Protein AF-0000000072898264 (afdb_homodimer)

Secondary structure (DSSP, 8-state):
-HHHHHHHHHHHTSSSHHHHHHHHHHHHHH---TT-HHHHHHHHHHHHHHHHHHHHHHHHTHHHHHHHHHHTT-HHHHHHHHHHHHHHHHHHHHHHHHHHHHHHHHHHHHHHHHHHHHHHHHTSTTHHHIIIII-TTSS-HHHIIIIIHHHHHHHHHHHHHHHHHHHHHHHHHHHHHHHHHTTHHHHHHHHHHHHHHHHHHHHHHHHHHHHHHHHHHHHHHHHHHHHHHHTHHHHHHHT-HHHHHHHHHHHHHHHHHHHHHHHHHHHHHHHHHHHHHHHHHHHHHHHHHHHHHHTTTTTS-HHHHHHHHHHHHHHHHHHHHHHHHHHHHHHHHHHHHHHHHHHHHHHHHHHHHHHHHHS--TTS-EE-----SS----HHHHSS--EEEEEEEEE-TT--SEEEEEEEEEE-TT--EEEEE-TTSSHHHHHHHHHTSS--SEEEEEESS-BSSSSEEEE-SS----SS-HHHHHHTTSPP-GGG--HHHHHHHHHHHHHTT-HHHHHHHTSSSSPPSS-HHHHS-HHHHHHHHHHHHHHH--SEEEEESTTTTS-HHHHHHHHHHHHHTT-EEEEE---GGGGGG-SEEEEE-SSS-EEEEE---TTGGGT-/-HHHHHHHHHHHTSS-HHHHHHHHHHHHHH---TT-HHHHHHHHHHHHHHHHHHHHHHHHTHHHHHHHHHHTT-HHHHHHHHHHHHHHHHHHHHHHHHHHHHHHHHHHHHHHHHHHHHHHHHTSTTHHHIIIII--SSS-HHHIIIIIHHHHHHHHHHHHHHHHHHHHHHHHHHHHHHHHHTTHHHHHHHHHHHHHHHHHHHHHHHHHHHHHHHHHHHHHHHHHHHHHHHTHHHHHHHT-HHHHHHHHHHHHHHHHHHHHHHHHHHHHHHHHHHHHHHHHHHHHHHHHHHHHHHTTTTTS-HHHHHHHHHHHHHHHHHHHHHHHHHHHHHHHHHHHHHHHHHHHHHHHHHHHHHHHHHS--TTS-EE-----SS----TTTSSS--EEEEEEEEE-TT--SEEEEEEEEEE-TT--EEEEE-TTSSHHHHHHHHHTSS--SEEEEEESS-BSSSSEEEE-SS----SS-HHHHHHTTSPP-GGG--HHHHHHHHHHHHHTT-HHHHHHHTSSSSPPSS-HHHHS-HHHHHHHHHHHHHHH--SEEEEESTTTTS-HHHHHHHHHHHHHTT-EEEEE---GGGGGG-SEEEEE-SSS-EEEEE---TTGGGT-

Sequence (1224 aa):
MTTKEDDEDGKDHGFNVNFFRRFWRLQHLLFPGVFSLPLGLFSLLLLVALLDEFIIYGVGLIPSGFYQVLGEKDLPGFINQTLRSVGIILAVAVNKAIKTYISQVLNLTWRQLLTRAVHRLYFTDINYYQLNVLDKFVDNPDQRITADINILCLVFSSVAIKVVVSPFTIAYYSYKAYVGTGWVGPTSCFLFFIVGTFVNKLLMSPIVAWVVRNERREGDFRYKHMQIRSNAESLAFLTGARLEESKTNNKLDLLLTTQHSLYGRQFFLNLAVNMFDYLGSIISYLALAVPIFSGRYDGLSSAELSALISQNAFVCIYLISTFSTLVDLSSSVTQLAGVTHRVSELIERLQQLYDRSDAETPGDLKVVSVCKKNSVGTMDDMKQEGYLMEGVAFKAPGRSEDLVKELYLHLRPGESLLITGSSSAGKTSLLRLLRGLWKLNRGTLTAHCTPGPCGVLFLPQKPYLTDGTLREQITFPLSVDLDLIPNDETEELLSYLHKMKLDGLMTRIGGLDRPAEWNWYDVLSPGEMQRLSFIRLLYHKPAMAFLDEATSALDMEMEQLLYSAAVDKGITLISVGHRESLRAFHKNLLHLKGDGSWTLEPMRPHSQELSSMTTKEDDEDGKDHGFNVNFFRRFWRLQHLLFPGVFSLPLGLFSLLLLVALLDEFIIYGVGLIPSGFYQVLGEKDLPGFINQTLRSVGIILAVAVNKAIKTYISQVLNLTWRQLLTRAVHRLYFTDINYYQLNVLDKFVDNPDQRITADINILCLVFSSVAIKVVVSPFTIAYYSYKAYVGTGWVGPTSCFLFFIVGTFVNKLLMSPIVAWVVRNERREGDFRYKHMQIRSNAESLAFLTGARLEESKTNNKLDLLLTTQHSLYGRQFFLNLAVNMFDYLGSIISYLALAVPIFSGRYDGLSSAELSALISQNAFVCIYLISTFSTLVDLSSSVTQLAGVTHRVSELIERLQQLYDRSDAETPGDLKVVSVCKKNSVGTMDDMKQEGYLMEGVAFKAPGRSEDLVKELYLHLRPGESLLITGSSSAGKTSLLRLLRGLWKLNRGTLTAHCTPGPCGVLFLPQKPYLTDGTLREQITFPLSVDLDLIPNDETEELLSYLHKMKLDGLMTRIGGLDRPAEWNWYDVLSPGEMQRLSFIRLLYHKPAMAFLDEATSALDMEMEQLLYSAAVDKGITLISVGHRESLRAFHKNLLHLKGDGSWTLEPMRPHSQELSS

pLDDT: mean 84.06, std 13.22, range [24.38, 96.56]

Foldseek 3Di:
DVVVVLVVVDVVLFPDPVLVVLVVVLVCLLDVDPPDPLVVLVVVLLVLVLVLLVLVLVLLLLVLQCLQCVVVVPPVSNVVSVVVNVVSVVVNVVSVVVSVVSLVVSLVSSLVRLLVVLVVLCPPDCNVVCPPPQDPPAPPVVCLSPPLSSLLSNLCSVLVSLVVCLVVLLVVLLVVLCVQLNPLQNVLLVVLLVVLLVQLVVLVVVLVSLVVVLVVLVVVLVVLVVVCVVCVVVCVVVVCVVVSVVVSVVSVVVNVVSVVVSVVSVVVSVVSLVVSLVVQLCVQVVSNVVCVVVCVCVPDDPSNVVSSSSSSSSSSNVSNVSSSVVSVSVVSVSSSSNSSVSNSVSVVSSVVVVVVVVPPDPFFAAADAEDDPPDPPPCPPLQFFAKFWAQWWDDDNPDPDTLAGGDGDTDHQPAAEEEEEDPQSCLVVVVCRLLGVGGTDDTHMYGSFHDDLAAEAEAAPQGDADFFFLLCRLQPPDDDDPVPDDPVLVVVLVVLCVLLVVVVVCVVQVHRHGGRPDDPVVPDDLQRRLSSSLSSNLSSLHSEYEYECSCVVDDLVSVVSSLVSNVVSRYHYYYYDDDPSCLQNGQKYWYRHRNNDIDIDGRDDPPPPVPD/DVVVVLVVVDVVLFPDPVLVVLVVVLVCLLDVDPPDPLVVLVVVLLVLLLVLLVLVLVLLLLVLQCLQCVVVVPPVSNVVSVVVNVVSVVVNVVSVVVSVVSLVVSLVSSLVRLLVVLVVLCPPDCNVVCVPPQDPPAPPVVCLSPPLSSLLSNLCSVLVSLVVCLVVLLVVLLVVLCVQLNPLQNVLLVVLLVVLLVVLVVLVVVLVSLVVVLVVLVVVLVVLVVVCVVCVVVCVVVVCVVVSVVVSVVSVVVNVVSVVVSVVSVVVSVVSLVVSLVVQLCSQVVSNVVCVVVCVCVPDDPSNVVSSSSSSSSSSNVSNVSSSVVSVSVVSVSSSSNSSVSSSVSVVSSVVVVVVVVPPDPFFAAADAEDDPPPPPDCPPLQFFAKFWAQWWDDDNPDPDTLAGGDGDTDHQPAAEEEEEDPQSCLVVVVCRVLGVGGTDDTHMYGSFHDDLAAEDEAAPQGDADFFFLLCRLQPPDDDDPVPDDPVLVVVLVVLCVLLVVVVVCVVQVHRHGGRPDDPVVPDDLQRRLSSVLSSCLSSLHSEYEEECSCVVDDLVSVCSSLVSNVVSRYHYYYYDDDPSCLQNGQKYWYRHRNNDIDIDGRDDPPPPVVD

Radius of gyration: 37.43 Å; Cα contacts (8 Å, |Δi|>4): 1697; chains: 2; bounding box: 79×127×82 Å

InterPro domains:
  IPR003439 ABC transporter-like, ATP-binding domain [PF00005] (405-552)
  IPR003439 ABC transporter-like, ATP-binding domain [PS50893] (387-612)
  IPR003593 AAA+ ATPase domain [SM00382] (413-595)
  IPR011527 ABC transporter type 1, transmembrane domain [PF06472] (28-293)
  IPR011527 ABC transporter type 1, transmembrane domain [PS50929] (39-331)
  IPR017871 ABC transporter-like, conserved site [PS00211] (524-538)
  IPR027417 P-loop containing nucleoside triphosphate hydrolase [G3DSA:3.40.50.300] (366-597)
  IPR027417 P-loop containing nucleoside triphosphate hydrolase [SSF52540] (389-594)
  IPR036640 ABC transporter type 1, transmembrane domain superfamily [G3DSA:1.20.1560.10] (19-349)
  IPR036640 ABC transporter type 1, transmembrane domain superfamily [SSF90123] (26-329)
  IPR050835 ATP-binding cassette sub-family D [PTHR11384] (8-603)

Structure (mmCIF, N/CA/C/O backbone):
data_AF-0000000072898264-model_v1
#
loop_
_entity.id
_entity.type
_entity.pdbx_description
1 polymer 'ABC protein, subfamily ABCD'
#
loop_
_atom_site.group_PDB
_atom_site.id
_atom_site.type_symbol
_atom_site.label_atom_id
_atom_site.label_alt_id
_atom_site.label_comp_id
_atom_site.label_asym_id
_atom_site.label_entity_id
_atom_site.label_seq_id
_atom_site.pdbx_PDB_ins_code
_atom_site.Cartn_x
_atom_site.Cartn_y
_atom_site.Cartn_z
_atom_site.occupancy
_atom_site.B_iso_or_equiv
_atom_site.auth_seq_id
_atom_site.auth_comp_id
_atom_site.auth_asym_id
_atom_site.auth_atom_id
_atom_site.pdbx_PDB_model_num
ATOM 1 N N . MET A 1 1 ? 23.188 -4.449 19.625 1 24.67 1 MET A N 1
ATOM 2 C CA . MET A 1 1 ? 21.938 -4.195 20.312 1 24.67 1 MET A CA 1
ATOM 3 C C . MET A 1 1 ? 20.75 -4.285 19.359 1 24.67 1 MET A C 1
ATOM 5 O O . MET A 1 1 ? 19.594 -4.262 19.781 1 24.67 1 MET A O 1
ATOM 9 N N . THR A 1 2 ? 21.016 -3.969 18.047 1 34.78 2 THR A N 1
ATOM 10 C CA . THR A 1 2 ? 20.094 -4.051 16.938 1 34.78 2 THR A CA 1
ATOM 11 C C . THR A 1 2 ? 19.594 -5.484 16.75 1 34.78 2 THR A C 1
ATOM 13 O O . THR A 1 2 ? 18.516 -5.711 16.203 1 34.78 2 THR A O 1
ATOM 16 N N . THR A 1 3 ? 20.391 -6.359 17.188 1 37.69 3 THR A N 1
ATOM 17 C CA . THR A 1 3 ? 20.078 -7.758 16.938 1 37.69 3 THR A CA 1
ATOM 18 C C . THR A 1 3 ? 18.984 -8.25 17.891 1 37.69 3 THR A C 1
ATOM 20 O O . THR A 1 3 ? 18.219 -9.156 17.547 1 37.69 3 THR A O 1
ATOM 23 N N . LYS A 1 4 ? 19 -7.832 19.172 1 41.56 4 LYS A N 1
ATOM 24 C CA . LYS A 1 4 ? 18.047 -8.32 20.156 1 41.56 4 LYS A CA 1
ATOM 25 C C . LYS A 1 4 ? 16.656 -7.773 19.891 1 41.56 4 LYS A C 1
ATOM 27 O O . LYS A 1 4 ? 15.656 -8.453 20.141 1 41.56 4 LYS A O 1
ATOM 32 N N . GLU A 1 5 ? 16.562 -6.531 19.578 1 40.75 5 GLU A N 1
ATOM 33 C CA . GLU A 1 5 ? 15.266 -5.941 19.266 1 40.75 5 GLU A CA 1
ATOM 34 C C . GLU A 1 5 ? 14.625 -6.621 18.062 1 40.75 5 GLU A C 1
ATOM 36 O O . GLU A 1 5 ? 13.398 -6.762 18 1 40.75 5 GLU A O 1
ATOM 41 N N . ASP A 1 6 ? 15.414 -6.996 17.109 1 43.44 6 ASP A N 1
ATOM 42 C CA . ASP A 1 6 ? 15 -7.711 15.914 1 43.44 6 ASP A CA 1
ATOM 43 C C . ASP A 1 6 ? 14.438 -9.086 16.266 1 43.44 6 ASP A C 1
ATOM 45 O O . ASP A 1 6 ? 13.453 -9.531 15.672 1 43.44 6 ASP A O 1
ATOM 49 N N . ASP A 1 7 ? 15.133 -9.727 17.094 1 44.94 7 ASP A N 1
ATOM 50 C CA . ASP A 1 7 ? 14.742 -11.062 17.531 1 44.94 7 ASP A CA 1
ATOM 51 C C . ASP A 1 7 ? 13.453 -11.023 18.344 1 44.94 7 ASP A C 1
ATOM 53 O O . ASP A 1 7 ? 12.617 -11.93 18.234 1 44.94 7 ASP A O 1
ATOM 57 N N . GLU A 1 8 ? 13.273 -10.148 19.234 1 45.12 8 GLU A N 1
ATOM 58 C CA . GLU A 1 8 ? 12.086 -10.016 20.062 1 45.12 8 GLU A CA 1
ATOM 59 C C . GLU A 1 8 ? 10.859 -9.656 19.234 1 45.12 8 GLU A C 1
ATOM 61 O O . GLU A 1 8 ? 9.75 -10.133 19.516 1 45.12 8 GLU A O 1
ATOM 66 N N . ASP A 1 9 ? 10.961 -8.891 18.344 1 48.91 9 ASP A N 1
ATOM 67 C CA . ASP A 1 9 ? 9.852 -8.531 17.453 1 48.91 9 ASP A CA 1
ATOM 68 C C . ASP A 1 9 ? 9.398 -9.742 16.641 1 48.91 9 ASP A C 1
ATOM 70 O O . ASP A 1 9 ? 8.203 -9.914 16.391 1 48.91 9 ASP A O 1
ATOM 74 N N . GLY A 1 10 ? 10.305 -10.547 16.219 1 48.97 10 GLY A N 1
ATOM 75 C CA . GLY A 1 10 ? 9.969 -11.758 15.484 1 48.97 10 GLY A CA 1
ATOM 76 C C . GLY A 1 10 ? 9.211 -12.773 16.312 1 48.97 10 GLY A C 1
ATOM 77 O O . GLY A 1 10 ? 8.297 -13.43 15.82 1 48.97 10 GLY A O 1
ATOM 78 N N . LYS A 1 11 ? 9.656 -12.961 17.516 1 49.84 11 LYS A N 1
ATOM 79 C CA . LYS A 1 11 ? 9.031 -13.93 18.406 1 49.84 11 LYS A CA 1
ATOM 80 C C . LYS A 1 11 ? 7.629 -13.492 18.812 1 49.84 11 LYS A C 1
ATOM 82 O O . LYS A 1 11 ? 6.738 -14.32 18.984 1 49.84 11 LYS A O 1
ATOM 87 N N . ASP A 1 12 ? 7.258 -12.258 18.984 1 53.41 12 ASP A N 1
ATOM 88 C CA . ASP A 1 12 ? 5.969 -11.797 19.484 1 53.41 12 ASP A CA 1
ATOM 89 C C . ASP A 1 12 ? 4.902 -11.859 18.391 1 53.41 12 ASP A C 1
ATOM 91 O O . ASP A 1 12 ? 3.705 -11.906 18.672 1 53.41 12 ASP A O 1
ATOM 95 N N . HIS A 1 13 ? 5.32 -11.922 17.156 1 57.56 13 HIS A N 1
ATOM 96 C CA . HIS A 1 13 ? 4.328 -11.922 16.094 1 57.56 13 HIS A CA 1
ATOM 97 C C . HIS A 1 13 ? 4.348 -13.242 15.32 1 57.56 13 HIS A C 1
ATOM 99 O O . HIS A 1 13 ? 3.859 -13.312 14.188 1 57.56 13 HIS A O 1
ATOM 105 N N . GLY A 1 14 ? 4.887 -14.203 16.047 1 59.53 14 GLY A N 1
ATOM 106 C CA . GLY A 1 14 ? 4.965 -15.5 15.391 1 59.53 14 GLY A CA 1
ATOM 107 C C . GLY A 1 14 ? 3.828 -16.422 15.773 1 59.53 14 GLY A C 1
ATOM 108 O O . GLY A 1 14 ? 2.816 -15.992 16.328 1 59.53 14 GLY A O 1
ATOM 109 N N . PHE A 1 15 ? 3.832 -17.688 15.273 1 65 15 PHE A N 1
ATOM 110 C CA . PHE A 1 15 ? 2.896 -18.781 15.508 1 65 15 PHE A CA 1
ATOM 111 C C . PHE A 1 15 ? 2.996 -19.281 16.938 1 65 15 PHE A C 1
ATOM 113 O O . PHE A 1 15 ? 3.719 -20.234 17.219 1 65 15 PHE A O 1
ATOM 120 N N . ASN A 1 16 ? 2.471 -18.469 17.906 1 67.94 16 ASN A N 1
ATOM 121 C CA . ASN A 1 16 ? 2.51 -18.766 19.328 1 67.94 16 ASN A CA 1
ATOM 122 C C . ASN A 1 16 ? 1.11 -19 19.891 1 67.94 16 ASN A C 1
ATOM 124 O O . ASN A 1 16 ? 0.126 -18.969 19.156 1 67.94 16 ASN A O 1
ATOM 128 N N . VAL A 1 17 ? 1.045 -19.438 21.125 1 76.06 17 VAL A N 1
ATOM 129 C CA . VAL A 1 17 ? -0.198 -19.703 21.828 1 76.06 17 VAL A CA 1
ATOM 130 C C . VAL A 1 17 ? -1.09 -18.469 21.812 1 76.06 17 VAL A C 1
ATOM 132 O O . VAL A 1 17 ? -2.314 -18.578 21.719 1 76.06 17 VAL A O 1
ATOM 135 N N . ASN A 1 18 ? -0.497 -17.359 21.75 1 79.38 18 ASN A N 1
ATOM 136 C CA . ASN A 1 18 ? -1.261 -16.109 21.703 1 79.38 18 ASN A CA 1
ATOM 137 C C . ASN A 1 18 ? -1.971 -15.938 20.359 1 79.38 18 ASN A C 1
ATOM 139 O O . ASN A 1 18 ? -3.074 -15.391 20.312 1 79.38 18 ASN A O 1
ATOM 143 N N . PHE A 1 19 ? -1.391 -16.453 19.422 1 82.31 19 PHE A N 1
ATOM 144 C CA . PHE A 1 19 ? -2.023 -16.375 18.109 1 82.31 19 PHE A CA 1
ATOM 145 C C . PHE A 1 19 ? -3.316 -17.188 18.094 1 82.31 19 PHE A C 1
ATOM 147 O O . PHE A 1 19 ? -4.344 -16.719 17.609 1 82.31 19 PHE A O 1
ATOM 154 N N . PHE A 1 20 ? -3.24 -18.375 18.656 1 84.5 20 PHE A N 1
ATOM 155 C CA . PHE A 1 20 ? -4.41 -19.234 18.625 1 84.5 20 PHE A CA 1
ATOM 156 C C . PHE A 1 20 ? -5.547 -18.656 19.453 1 84.5 20 PHE A C 1
ATOM 158 O O . PHE A 1 20 ? -6.715 -18.766 19.078 1 84.5 20 PHE A O 1
ATOM 165 N N . ARG A 1 21 ? -5.207 -18.016 20.469 1 86.88 21 ARG A N 1
ATOM 166 C CA . ARG A 1 21 ? -6.234 -17.391 21.297 1 86.88 21 ARG A CA 1
ATOM 167 C C . ARG A 1 21 ? -6.898 -16.219 20.578 1 86.88 21 ARG A C 1
ATOM 169 O O . ARG A 1 21 ? -8.125 -16.125 20.547 1 86.88 21 ARG A O 1
ATOM 176 N N . ARG A 1 22 ? -6.098 -15.461 20.016 1 87.94 22 ARG A N 1
ATOM 177 C CA . ARG A 1 22 ? -6.605 -14.312 19.281 1 87.94 22 ARG A CA 1
ATOM 178 C C . ARG A 1 22 ? -7.398 -14.75 18.047 1 87.94 22 ARG A C 1
ATOM 180 O O . ARG A 1 22 ? -8.43 -14.156 17.734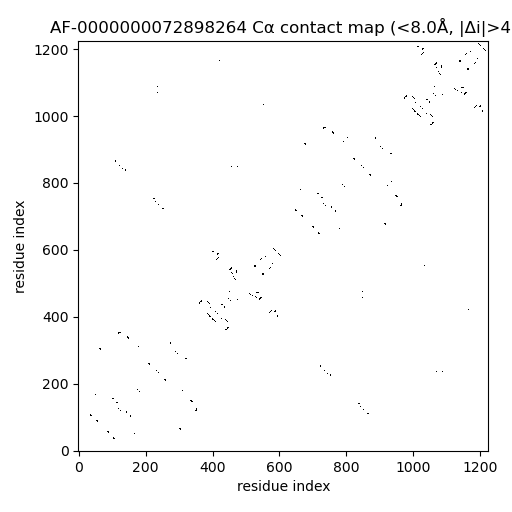 1 87.94 22 ARG A O 1
ATOM 187 N N . PHE A 1 23 ? -6.852 -15.758 17.469 1 89.44 23 PHE A N 1
ATOM 188 C CA . PHE A 1 23 ? -7.52 -16.281 16.281 1 89.44 23 PHE A CA 1
ATOM 189 C C . PHE A 1 23 ? -8.875 -16.875 16.641 1 89.44 23 PHE A C 1
ATOM 191 O O . PHE A 1 23 ? -9.852 -16.672 15.906 1 89.44 23 PHE A O 1
ATOM 198 N N . TRP A 1 24 ? -8.938 -17.484 17.734 1 88.62 24 TRP A N 1
ATOM 199 C CA . TRP A 1 24 ? -10.195 -18.078 18.188 1 88.62 24 TRP A CA 1
ATOM 200 C C . TRP A 1 24 ? -11.211 -17 18.531 1 88.62 24 TRP A C 1
ATOM 202 O O . TRP A 1 24 ? -12.406 -17.156 18.281 1 88.62 24 TRP A O 1
ATOM 212 N N . ARG A 1 25 ? -10.789 -15.945 19.031 1 87.94 25 ARG A N 1
ATOM 213 C CA . ARG A 1 25 ? -11.68 -14.844 19.375 1 87.94 25 ARG A CA 1
ATOM 214 C C . ARG A 1 25 ? -12.25 -14.188 18.109 1 87.94 25 ARG A C 1
ATOM 216 O O . ARG A 1 25 ? -13.406 -13.766 18.094 1 87.94 25 ARG A O 1
ATOM 223 N N . LEU A 1 26 ? -11.469 -14.164 17.156 1 91.69 26 LEU A N 1
ATOM 224 C CA . LEU A 1 26 ? -11.906 -13.547 15.906 1 91.69 26 LEU A CA 1
ATOM 225 C C . LEU A 1 26 ? -12.945 -14.414 15.203 1 91.69 26 LEU A C 1
ATOM 227 O O . LEU A 1 26 ? -13.742 -13.914 14.406 1 91.69 26 LEU A O 1
ATOM 231 N N . GLN A 1 27 ? -12.898 -15.766 15.469 1 90.5 27 GLN A N 1
ATOM 232 C CA . GLN A 1 27 ? -13.82 -16.688 14.812 1 90.5 27 GLN A CA 1
ATOM 233 C C . GLN A 1 27 ? -15.266 -16.391 15.195 1 90.5 27 GLN A C 1
ATOM 235 O O . GLN A 1 27 ? -16.188 -16.578 14.391 1 90.5 27 GLN A O 1
ATOM 240 N N . HIS A 1 28 ? -15.398 -15.781 16.344 1 89.44 28 HIS A N 1
ATOM 241 C CA . HIS A 1 28 ? -16.75 -15.445 16.797 1 89.44 28 HIS A CA 1
ATOM 242 C C . HIS A 1 28 ? -17.312 -14.281 16 1 89.44 28 HIS A C 1
ATOM 244 O O . HIS A 1 28 ? -18.531 -14.164 15.844 1 89.44 28 HIS A O 1
ATOM 250 N N . LEU A 1 29 ? -16.5 -13.484 15.492 1 90.69 29 LEU A N 1
ATOM 251 C CA . LEU A 1 29 ? -16.938 -12.352 14.688 1 90.69 29 LEU A CA 1
ATOM 252 C C . LEU A 1 29 ? -17.141 -12.758 13.234 1 90.69 29 LEU A C 1
ATOM 254 O O . LEU A 1 29 ? -18 -12.203 12.547 1 90.69 29 LEU A O 1
ATOM 258 N N . LEU A 1 30 ? -16.359 -13.75 12.82 1 92.31 30 LEU A N 1
ATOM 259 C CA . LEU A 1 30 ? -16.453 -14.203 11.438 1 92.31 30 LEU A CA 1
ATOM 260 C C . LEU A 1 30 ? -17.625 -15.156 11.242 1 92.31 30 LEU A C 1
ATOM 262 O O . LEU A 1 30 ? -18.234 -15.188 10.172 1 92.31 30 LEU A O 1
ATOM 266 N N . PHE A 1 31 ? -17.891 -15.93 12.328 1 92.88 31 PHE A N 1
ATOM 267 C CA . PHE A 1 31 ? -19.031 -16.844 12.328 1 92.88 31 PHE A CA 1
ATOM 268 C C . PHE A 1 31 ? -20.016 -16.5 13.438 1 92.88 31 PHE A C 1
ATOM 270 O O . PHE A 1 31 ? -19.984 -17.109 14.508 1 92.88 31 PHE A O 1
ATOM 277 N N . PRO A 1 32 ? -20.938 -15.547 13.234 1 86.12 32 PRO A N 1
ATOM 278 C CA . PRO A 1 32 ? -21.812 -15.039 14.289 1 86.12 32 PRO A CA 1
ATOM 279 C C . PRO A 1 32 ? -22.797 -16.094 14.797 1 86.12 32 PRO A C 1
ATOM 281 O O . PRO A 1 32 ? -23.25 -16.016 15.945 1 86.12 32 PRO A O 1
ATOM 284 N N . GLY A 1 33 ? -23.219 -17.078 13.969 1 84.38 33 GLY A N 1
ATOM 285 C CA . GLY A 1 33 ? -24.156 -18.078 14.422 1 84.38 33 GLY A CA 1
ATOM 286 C C . GLY A 1 33 ? -24.141 -19.344 13.578 1 84.38 33 GLY A C 1
ATOM 287 O O . GLY A 1 33 ? -23.484 -19.391 12.539 1 84.38 33 GLY A O 1
ATOM 288 N N . VAL A 1 34 ? -24.891 -20.25 14.047 1 84.38 34 VAL A N 1
ATOM 289 C CA . VAL A 1 34 ? -24.953 -21.531 13.375 1 84.38 34 VAL A CA 1
ATOM 290 C C . VAL A 1 34 ? -25.781 -21.422 12.094 1 84.38 34 VAL A C 1
ATOM 292 O O . VAL A 1 34 ? -25.547 -22.172 11.133 1 84.38 34 VAL A O 1
ATOM 295 N N . PHE A 1 35 ? -26.656 -20.484 12.078 1 85.56 35 PHE A N 1
ATOM 296 C CA . PHE A 1 35 ? -27.469 -20.297 10.883 1 85.56 35 PHE A CA 1
ATOM 297 C C . PHE A 1 35 ? -27.078 -19.016 10.164 1 85.56 35 PHE A C 1
ATOM 299 O O . PHE A 1 35 ? -27.922 -18.375 9.531 1 85.56 35 PHE A O 1
ATOM 306 N N . SER A 1 36 ? -25.828 -18.875 10.188 1 89.5 36 SER A N 1
ATOM 307 C CA . SER A 1 36 ? -25.359 -17.641 9.562 1 89.5 36 SER A CA 1
ATOM 308 C C . SER A 1 36 ? -24.906 -17.891 8.125 1 89.5 36 SER A C 1
ATOM 310 O O . SER A 1 36 ? -24.609 -19.016 7.746 1 89.5 36 SER A O 1
ATOM 312 N N . LEU A 1 37 ? -24.906 -16.828 7.336 1 90.75 37 LEU A N 1
ATOM 313 C CA . LEU A 1 37 ? -24.531 -16.875 5.926 1 90.75 37 LEU A CA 1
ATOM 314 C C . LEU A 1 37 ? -23.078 -17.328 5.766 1 90.75 37 LEU A C 1
ATOM 316 O O . LEU A 1 37 ? -22.781 -18.188 4.941 1 90.75 37 LEU A O 1
ATOM 320 N N . PRO A 1 38 ? -22.156 -16.906 6.602 1 92.88 38 PRO A N 1
ATOM 321 C CA . PRO A 1 38 ? -20.766 -17.344 6.43 1 92.88 38 PRO A CA 1
ATOM 322 C C . PRO A 1 38 ? -20.578 -18.844 6.703 1 92.88 38 PRO A C 1
ATOM 324 O O . PRO A 1 38 ? -19.797 -19.5 6.023 1 92.88 38 PRO A O 1
ATOM 327 N N . LEU A 1 39 ? -21.281 -19.391 7.617 1 93.19 39 LEU A N 1
ATOM 328 C CA . LEU A 1 39 ? -21.172 -20.812 7.883 1 93.19 39 LEU A CA 1
ATOM 329 C C . LEU A 1 39 ? -21.75 -21.625 6.734 1 93.19 39 LEU A C 1
ATOM 331 O O . LEU A 1 39 ? -21.234 -22.688 6.387 1 93.19 39 LEU A O 1
ATOM 335 N N . GLY A 1 40 ? -22.859 -21.141 6.262 1 94.56 40 GLY A N 1
ATOM 336 C CA . GLY A 1 40 ? -23.422 -21.797 5.09 1 94.56 40 GLY A CA 1
ATOM 337 C C . GLY A 1 40 ? -22.5 -21.797 3.896 1 94.56 40 GLY A C 1
ATOM 338 O O . GLY A 1 40 ? -22.328 -22.812 3.232 1 94.56 40 GLY A O 1
ATOM 339 N N . LEU A 1 41 ? -21.906 -20.703 3.648 1 94.88 41 LEU A N 1
ATOM 340 C CA . LEU A 1 41 ? -20.969 -20.578 2.533 1 94.88 41 LEU A CA 1
ATOM 341 C C . LEU A 1 41 ? -19.734 -21.422 2.762 1 94.88 41 LEU A C 1
ATOM 343 O O . LEU A 1 41 ? -19.219 -22.047 1.829 1 94.88 41 LEU A O 1
ATOM 347 N N . PHE A 1 42 ? -19.266 -21.453 3.949 1 94.25 42 PHE A N 1
ATOM 348 C CA . PHE A 1 42 ? -18.094 -22.266 4.277 1 94.25 42 PHE A CA 1
ATOM 349 C C . PHE A 1 42 ? -18.391 -23.75 4.113 1 94.25 42 PHE A C 1
ATOM 351 O O . PHE A 1 42 ? -17.562 -24.5 3.588 1 94.25 42 PHE A O 1
ATOM 358 N N . SER A 1 43 ? -19.531 -24.203 4.562 1 94.25 43 SER A N 1
ATOM 359 C CA . SER A 1 43 ? -19.922 -25.594 4.398 1 94.25 43 SER A CA 1
ATOM 360 C C . SER A 1 43 ? -20.094 -25.953 2.928 1 94.25 43 SER A C 1
ATOM 362 O O . SER A 1 43 ? -19.703 -27.047 2.502 1 94.25 43 SER A O 1
ATOM 364 N N . LEU A 1 44 ? -20.656 -25.047 2.211 1 95.25 44 LEU A N 1
ATOM 365 C CA . LEU A 1 44 ? -20.781 -25.266 0.772 1 95.25 44 LEU A CA 1
ATOM 366 C C . LEU A 1 44 ? -19.422 -25.359 0.107 1 95.25 44 LEU A C 1
ATOM 368 O O . LEU A 1 44 ? -19.203 -26.188 -0.775 1 95.25 44 LEU A O 1
ATOM 372 N N . LEU A 1 45 ? -18.562 -24.484 0.526 1 94.5 45 LEU A N 1
ATOM 373 C CA . LEU A 1 45 ? -17.203 -24.5 -0.008 1 94.5 45 LEU A CA 1
ATOM 374 C C . LEU A 1 45 ? -16.5 -25.812 0.321 1 94.5 45 LEU A C 1
ATOM 376 O O . LEU A 1 45 ? -15.789 -26.375 -0.516 1 94.5 45 LEU A O 1
ATOM 380 N N . LEU A 1 46 ? -16.688 -26.328 1.502 1 93.75 46 LEU A N 1
ATOM 381 C CA . LEU A 1 46 ? -16.109 -27.609 1.903 1 93.75 46 LEU A CA 1
ATOM 382 C C . LEU A 1 46 ? -16.672 -28.75 1.062 1 93.75 46 LEU A C 1
ATOM 384 O O . LEU A 1 46 ? -15.922 -29.625 0.619 1 93.75 46 LEU A O 1
ATOM 388 N N . LEU A 1 47 ? -17.906 -28.703 0.816 1 94.94 47 LEU A N 1
ATOM 389 C CA . LEU A 1 47 ? -18.547 -29.734 0.009 1 94.94 47 LEU A CA 1
ATOM 390 C C . LEU A 1 47 ? -18.031 -29.703 -1.426 1 94.94 47 LEU A C 1
ATOM 392 O O . LEU A 1 47 ? -17.734 -30.75 -2.008 1 94.94 47 LEU A O 1
ATOM 396 N N . VAL A 1 48 ? -17.953 -28.562 -1.95 1 95.5 48 VAL A N 1
ATOM 397 C CA . VAL A 1 48 ? -17.484 -28.406 -3.324 1 95.5 48 VAL A CA 1
ATOM 398 C C . VAL A 1 48 ? -16.016 -28.797 -3.414 1 95.5 48 VAL A C 1
ATOM 400 O O . VAL A 1 48 ? -15.57 -29.375 -4.414 1 95.5 48 VAL A O 1
ATOM 403 N N . ALA A 1 49 ? -15.242 -28.469 -2.412 1 94.5 49 ALA A N 1
ATOM 404 C CA . ALA A 1 49 ? -13.828 -28.828 -2.396 1 94.5 49 ALA A CA 1
ATOM 405 C C . ALA A 1 49 ? -13.633 -30.344 -2.328 1 94.5 49 ALA A C 1
ATOM 407 O O . ALA A 1 49 ? -12.742 -30.891 -2.979 1 94.5 49 ALA A O 1
ATOM 408 N N . LEU A 1 50 ? -14.438 -31.016 -1.579 1 93.25 50 LEU A N 1
ATOM 409 C CA . LEU A 1 50 ? -14.375 -32.469 -1.501 1 93.25 50 LEU A CA 1
ATOM 410 C C . LEU A 1 50 ? -14.812 -33.125 -2.812 1 93.25 50 LEU A C 1
ATOM 412 O O . LEU A 1 50 ? -14.25 -34.125 -3.242 1 93.25 50 LEU A O 1
ATOM 416 N N . LEU A 1 51 ? -15.797 -32.5 -3.418 1 93.88 51 LEU A N 1
ATOM 417 C CA . LEU A 1 51 ? -16.203 -32.969 -4.738 1 93.88 51 LEU A CA 1
ATOM 418 C C . LEU A 1 51 ? -15.086 -32.812 -5.754 1 93.88 51 LEU A C 1
ATOM 420 O O . LEU A 1 51 ? -14.898 -33.656 -6.637 1 93.88 51 LEU A O 1
ATOM 424 N N . ASP A 1 52 ? -14.43 -31.734 -5.586 1 92.75 52 ASP A N 1
ATOM 425 C CA . ASP A 1 52 ? -13.289 -31.469 -6.453 1 92.75 52 ASP A CA 1
ATOM 426 C C . ASP A 1 52 ? -12.25 -32.594 -6.344 1 92.75 52 ASP A C 1
ATOM 428 O O . ASP A 1 52 ? -11.695 -33.031 -7.355 1 92.75 52 ASP A O 1
ATOM 432 N N . GLU A 1 53 ? -12.023 -33.031 -5.148 1 90.62 53 GLU A N 1
ATOM 433 C CA . GLU A 1 53 ? -11.055 -34.094 -4.93 1 90.62 53 GLU A CA 1
ATOM 434 C C . GLU A 1 53 ? -11.516 -35.406 -5.59 1 90.62 53 GLU A C 1
ATOM 436 O O . GLU A 1 53 ? -10.695 -36.156 -6.113 1 90.62 53 GLU A O 1
ATOM 441 N N . PHE A 1 54 ? -12.75 -35.594 -5.629 1 90.75 54 PHE A N 1
ATOM 442 C CA . PHE A 1 54 ? -13.312 -36.781 -6.262 1 90.75 54 PHE A CA 1
ATOM 443 C C . PHE A 1 54 ? -13.172 -36.719 -7.777 1 90.75 54 PHE A C 1
ATOM 445 O O . PHE A 1 54 ? -12.789 -37.688 -8.422 1 90.75 54 PHE A O 1
ATOM 452 N N . ILE A 1 55 ? -13.461 -35.594 -8.297 1 93.38 55 ILE A N 1
ATOM 453 C CA . ILE A 1 55 ? -13.398 -35.406 -9.742 1 93.38 55 ILE A CA 1
ATOM 454 C C . ILE A 1 55 ? -11.945 -35.438 -10.211 1 93.38 55 ILE A C 1
ATOM 456 O O . ILE A 1 55 ? -11.633 -35.938 -11.281 1 93.38 55 ILE A O 1
ATOM 460 N N . ILE A 1 56 ? -11.07 -34.906 -9.406 1 91 56 ILE A N 1
ATOM 461 C CA . ILE A 1 56 ? -9.664 -34.812 -9.766 1 91 56 ILE A CA 1
ATOM 462 C C . ILE A 1 56 ? -9.094 -36.219 -9.906 1 91 56 ILE A C 1
ATOM 464 O O . ILE A 1 56 ? -8.242 -36.469 -10.766 1 91 56 ILE A O 1
ATOM 468 N N . TYR A 1 57 ? -9.531 -37.125 -9.102 1 89.81 57 TYR A N 1
ATOM 469 C CA . TYR A 1 57 ? -9.109 -38.5 -9.266 1 89.81 57 TYR A CA 1
ATOM 470 C C . TYR A 1 57 ? -9.492 -39.031 -10.641 1 89.81 57 TYR A C 1
ATOM 472 O O . TYR A 1 57 ? -8.711 -39.75 -11.281 1 89.81 57 TYR A O 1
ATOM 480 N N . GLY A 1 58 ? -10.711 -38.688 -11.07 1 90.38 58 GLY A N 1
ATOM 481 C CA . GLY A 1 58 ? -11.125 -39.062 -12.414 1 90.38 58 GLY A CA 1
ATOM 482 C C . GLY A 1 58 ? -10.25 -38.469 -13.5 1 90.38 58 GLY A C 1
ATOM 483 O O . GLY A 1 58 ? -9.953 -39.125 -14.5 1 90.38 58 GLY A O 1
ATOM 484 N N . VAL A 1 59 ? -9.82 -37.281 -13.297 1 90.31 59 VAL A N 1
ATOM 485 C CA . VAL A 1 59 ? -8.938 -36.594 -14.234 1 90.31 59 VAL A CA 1
ATOM 486 C C . VAL A 1 59 ? -7.578 -37.281 -14.273 1 90.31 59 VAL A C 1
ATOM 488 O O . VAL A 1 59 ? -6.973 -37.438 -15.336 1 90.31 59 VAL A O 1
ATOM 491 N N . GLY A 1 60 ? -7.098 -37.719 -13.148 1 88.56 60 GLY A N 1
ATOM 492 C CA . GLY A 1 60 ? -5.816 -38.406 -13.062 1 88.56 60 GLY A CA 1
ATOM 493 C C . GLY A 1 60 ? -5.793 -39.719 -13.789 1 88.56 60 GLY A C 1
ATOM 494 O O . GLY A 1 60 ? -4.727 -40.188 -14.195 1 88.56 60 GLY A O 1
ATOM 495 N N . LEU A 1 61 ? -6.93 -40.312 -14.031 1 90.06 61 LEU A N 1
ATOM 496 C CA . LEU A 1 61 ? -7.008 -41.625 -14.672 1 90.06 61 LEU A CA 1
ATOM 497 C C . LEU A 1 61 ? -7.125 -41.469 -16.188 1 90.06 61 LEU A C 1
ATOM 499 O O . LEU A 1 61 ? -7.07 -42.469 -16.922 1 90.06 61 LEU A O 1
ATOM 503 N N . ILE A 1 62 ? -7.238 -40.25 -16.625 1 90.94 62 ILE A N 1
ATOM 504 C CA . ILE A 1 62 ? -7.438 -40 -18.062 1 90.94 62 ILE A CA 1
ATOM 505 C C . ILE A 1 62 ? -6.227 -40.531 -18.844 1 90.94 62 ILE A C 1
ATOM 507 O O . ILE A 1 62 ? -6.375 -41.281 -19.781 1 90.94 62 ILE A O 1
ATOM 511 N N . PRO A 1 63 ? -4.969 -40.156 -18.406 1 87.88 63 PRO A N 1
ATOM 512 C CA . PRO A 1 63 ? -3.816 -40.656 -19.156 1 87.88 63 PRO A CA 1
ATOM 513 C C . PRO A 1 63 ? -3.732 -42.188 -19.156 1 87.88 63 PRO A C 1
ATOM 515 O O . PRO A 1 63 ? -3.398 -42.781 -20.172 1 87.88 63 PRO A O 1
ATOM 518 N N . SER A 1 64 ? -4.078 -42.781 -18.031 1 88.38 64 SER A N 1
ATOM 519 C CA . SER A 1 64 ? -4.062 -44.219 -17.938 1 88.38 64 SER A CA 1
ATOM 520 C C . SER A 1 64 ? -5.004 -44.875 -18.953 1 88.38 64 SER A C 1
ATOM 522 O O . SER A 1 64 ? -4.668 -45.875 -19.562 1 88.38 64 SER A O 1
ATOM 524 N N . GLY A 1 65 ? -6.176 -44.312 -19.109 1 89.5 65 GLY A N 1
ATOM 525 C CA . GLY A 1 65 ? -7.117 -44.812 -20.109 1 89.5 65 GLY A CA 1
ATOM 526 C C . GLY A 1 65 ? -6.609 -44.688 -21.531 1 89.5 65 GLY A C 1
ATOM 527 O O . GLY A 1 65 ? -6.805 -45.594 -22.344 1 89.5 65 GLY A O 1
ATOM 528 N N . PHE A 1 66 ? -5.926 -43.656 -21.844 1 90.12 66 PHE A N 1
ATOM 529 C CA . PHE A 1 66 ? -5.387 -43.469 -23.188 1 90.12 66 PHE A CA 1
ATOM 530 C C . PHE A 1 66 ? -4.219 -44.406 -23.453 1 90.12 66 PHE A C 1
ATOM 532 O O . PHE A 1 66 ? -4.07 -44.906 -24.562 1 90.12 66 PHE A O 1
ATOM 539 N N . TYR A 1 67 ? -3.393 -44.594 -22.391 1 86.5 67 TYR A N 1
ATOM 540 C CA . TYR A 1 67 ? -2.293 -45.531 -22.547 1 86.5 67 TYR A CA 1
ATOM 541 C C . TYR A 1 67 ? -2.816 -46.938 -22.891 1 86.5 67 TYR A C 1
ATOM 543 O O . TYR A 1 67 ? -2.234 -47.656 -23.703 1 86.5 67 TYR A O 1
ATOM 551 N N . GLN A 1 68 ? -3.889 -47.25 -22.266 1 87.88 68 GLN A N 1
ATOM 552 C CA . GLN A 1 68 ? -4.453 -48.594 -22.484 1 87.88 68 GLN A CA 1
ATOM 553 C C . GLN A 1 68 ? -5.062 -48.719 -23.891 1 87.88 68 GLN A C 1
ATOM 555 O O . GLN A 1 68 ? -4.734 -49.625 -24.641 1 87.88 68 GLN A O 1
ATOM 560 N N . VAL A 1 69 ? -5.898 -47.781 -24.297 1 90.06 69 VAL A N 1
ATOM 561 C CA . VAL A 1 69 ? -6.648 -47.906 -25.547 1 90.06 69 VAL A CA 1
ATOM 562 C C . VAL A 1 69 ? -5.719 -47.688 -26.734 1 90.06 69 VAL A C 1
ATOM 564 O O . VAL A 1 69 ? -5.887 -48.281 -27.797 1 90.06 69 VAL A O 1
ATOM 567 N N . LEU A 1 70 ? -4.793 -46.812 -26.672 1 87.12 70 LEU A N 1
ATOM 568 C CA . LEU A 1 70 ? -3.846 -46.562 -27.766 1 87.12 70 LEU A CA 1
ATOM 569 C C . LEU A 1 70 ? -2.83 -47.719 -27.859 1 87.12 70 LEU A C 1
ATOM 571 O O . LEU A 1 70 ? -2.42 -48.094 -28.969 1 87.12 70 LEU A O 1
ATOM 575 N N . GLY A 1 71 ? -2.438 -48.188 -26.672 1 82.69 71 GLY A N 1
ATOM 576 C CA . GLY A 1 71 ? -1.515 -49.312 -26.672 1 82.69 71 GLY A CA 1
ATOM 577 C C . GLY A 1 71 ? -2.09 -50.562 -27.328 1 82.69 71 GLY A C 1
ATOM 578 O O . GLY A 1 71 ? -1.368 -51.312 -27.984 1 82.69 71 GLY A O 1
ATOM 579 N N . GLU A 1 72 ? -3.414 -50.688 -27.109 1 85.19 72 GLU A N 1
ATOM 580 C CA . GLU A 1 72 ? -4.086 -51.844 -27.688 1 85.19 72 GLU A CA 1
ATOM 581 C C . GLU A 1 72 ? -4.617 -51.562 -29.094 1 85.19 72 GLU A C 1
ATOM 583 O O . GLU A 1 72 ? -5.148 -52.438 -29.766 1 85.19 72 GLU A O 1
ATOM 588 N N . LYS A 1 73 ? -4.48 -50.312 -29.594 1 87.94 73 LYS A N 1
ATOM 589 C CA . LYS A 1 73 ? -4.977 -49.875 -30.891 1 87.94 73 LYS A CA 1
ATOM 590 C C . LYS A 1 73 ? -6.465 -50.156 -31.031 1 87.94 73 LYS A C 1
ATOM 592 O O . LYS A 1 73 ? -6.898 -50.688 -32.062 1 87.94 73 LYS A O 1
ATOM 597 N N . ASP A 1 74 ? -7.211 -49.938 -30 1 90.5 74 ASP A N 1
ATOM 598 C CA . ASP A 1 74 ? -8.656 -50.094 -29.953 1 90.5 74 ASP A CA 1
ATOM 599 C C . ASP A 1 74 ? -9.383 -48.812 -30.297 1 90.5 74 ASP A C 1
ATOM 601 O O . ASP A 1 74 ? -9.547 -47.938 -29.453 1 90.5 74 ASP A O 1
ATOM 605 N N . LEU A 1 75 ? -9.898 -48.656 -31.531 1 89.88 75 LEU A N 1
ATOM 606 C CA . LEU A 1 75 ? -10.492 -47.438 -32 1 89.88 75 LEU A CA 1
ATOM 607 C C . LEU A 1 75 ? -11.797 -47.125 -31.266 1 89.88 75 LEU A C 1
ATOM 609 O O . LEU A 1 75 ? -12 -46.031 -30.781 1 89.88 75 LEU A O 1
ATOM 613 N N . PRO A 1 76 ? -12.734 -48.125 -31.172 1 91.62 76 PRO A N 1
ATOM 614 C CA . PRO A 1 76 ? -13.953 -47.844 -30.422 1 91.62 76 PRO A CA 1
ATOM 615 C C . PRO A 1 76 ? -13.664 -47.469 -28.969 1 91.62 76 PRO A C 1
ATOM 617 O O . PRO A 1 76 ? -14.32 -46.562 -28.406 1 91.62 76 PRO A O 1
ATOM 620 N N . GLY A 1 77 ? -12.742 -48.062 -28.328 1 92.31 77 GLY A N 1
ATOM 621 C CA . GLY A 1 77 ? -12.344 -47.688 -26.969 1 92.31 77 GLY A CA 1
ATOM 622 C C . GLY A 1 77 ? -11.773 -46.281 -26.875 1 92.31 77 GLY A C 1
ATOM 623 O O . GLY A 1 77 ? -12.016 -45.594 -25.891 1 92.31 77 GLY A O 1
ATOM 624 N N . PHE A 1 78 ? -11.078 -45.938 -27.938 1 93.44 78 PHE A N 1
ATOM 625 C CA . PHE A 1 78 ? -10.492 -44.594 -27.984 1 93.44 78 PHE A CA 1
ATOM 626 C C . PHE A 1 78 ? -11.57 -43.531 -28.016 1 93.44 78 PHE A C 1
ATOM 628 O O . PHE A 1 78 ? -11.484 -42.531 -27.312 1 93.44 78 PHE A O 1
ATOM 635 N N . ILE A 1 79 ? -12.602 -43.75 -28.812 1 94.06 79 ILE A N 1
ATOM 636 C CA . ILE A 1 79 ? -13.68 -42.781 -28.938 1 94.06 79 ILE A CA 1
ATOM 637 C C . ILE A 1 79 ? -14.43 -42.656 -27.609 1 94.06 79 ILE A C 1
ATOM 639 O O . ILE A 1 79 ? -14.758 -41.562 -27.156 1 94.06 79 ILE A O 1
ATOM 643 N N . ASN A 1 80 ? -14.648 -43.781 -26.969 1 93.56 80 ASN A N 1
ATOM 644 C CA . ASN A 1 80 ? -15.328 -43.781 -25.672 1 93.56 80 ASN A CA 1
ATOM 645 C C . ASN A 1 80 ? -14.484 -43.094 -24.594 1 93.56 80 ASN A C 1
ATOM 647 O O . ASN A 1 80 ? -15.008 -42.375 -23.75 1 93.56 80 ASN A O 1
ATOM 651 N N . GLN A 1 81 ? -13.211 -43.375 -24.594 1 93.94 81 GLN A N 1
ATOM 652 C CA . GLN A 1 81 ? -12.312 -42.75 -23.641 1 93.94 81 GLN A CA 1
ATOM 653 C C . GLN A 1 81 ? -12.258 -41.219 -23.844 1 93.94 81 GLN A C 1
ATOM 655 O O . GLN A 1 81 ? -12.195 -40.469 -22.875 1 93.94 81 GLN A O 1
ATOM 660 N N . THR A 1 82 ? -12.273 -40.812 -25.078 1 94.25 82 THR A N 1
ATOM 661 C CA . THR A 1 82 ? -12.227 -39.375 -25.391 1 94.25 82 THR A CA 1
ATOM 662 C C . THR A 1 82 ? -13.484 -38.656 -24.891 1 94.25 82 THR A C 1
ATOM 664 O O . THR A 1 82 ? -13.406 -37.594 -24.266 1 94.25 82 THR A O 1
ATOM 667 N N . LEU A 1 83 ? -14.633 -39.25 -25.109 1 94.88 83 LEU A N 1
ATOM 668 C CA . LEU A 1 83 ? -15.891 -38.656 -24.672 1 94.88 83 LEU A CA 1
ATOM 669 C C . LEU A 1 83 ? -15.977 -38.594 -23.156 1 94.88 83 LEU A C 1
ATOM 671 O O . LEU A 1 83 ? -16.422 -37.594 -22.594 1 94.88 83 LEU A O 1
ATOM 675 N N . ARG A 1 84 ? -15.555 -39.625 -22.516 1 94.69 84 ARG A N 1
ATOM 676 C CA . ARG A 1 84 ? -15.539 -39.625 -21.047 1 94.69 84 ARG A CA 1
ATOM 677 C C . ARG A 1 84 ? -14.578 -38.594 -20.5 1 94.69 84 ARG A C 1
ATOM 679 O O . ARG A 1 84 ? -14.883 -37.938 -19.5 1 94.69 84 ARG A O 1
ATOM 686 N N . SER A 1 85 ? -13.422 -38.531 -21.125 1 94.81 85 SER A N 1
ATOM 687 C CA . SER A 1 85 ? -12.422 -37.562 -20.688 1 94.81 85 SER A CA 1
ATOM 688 C C . SER A 1 85 ? -12.938 -36.125 -20.828 1 94.81 85 SER A C 1
ATOM 690 O O . SER A 1 85 ? -12.742 -35.281 -19.922 1 94.81 85 SER A O 1
ATOM 692 N N . VAL A 1 86 ? -13.594 -35.812 -21.906 1 94.75 86 VAL A N 1
ATOM 693 C CA . VAL A 1 86 ? -14.141 -34.469 -22.109 1 94.75 86 VAL A CA 1
ATOM 694 C C . VAL A 1 86 ? -15.203 -34.188 -21.047 1 94.75 86 VAL A C 1
ATOM 696 O O . VAL A 1 86 ? -15.273 -33.062 -20.531 1 94.75 86 VAL A O 1
ATOM 699 N N . GLY A 1 87 ? -16.031 -35.156 -20.75 1 94.88 87 GLY A N 1
ATOM 700 C CA . GLY A 1 87 ? -17.016 -34.969 -19.703 1 94.88 87 GLY A CA 1
ATOM 701 C C . GLY A 1 87 ? -16.422 -34.719 -18.344 1 94.88 87 GLY A C 1
ATOM 702 O O . GLY A 1 87 ? -16.875 -33.812 -17.625 1 94.88 87 GLY A O 1
ATOM 703 N N . ILE A 1 88 ? -15.398 -35.406 -17.953 1 95.44 88 ILE A N 1
ATOM 704 C CA . ILE A 1 88 ? -14.734 -35.219 -16.656 1 95.44 88 ILE A CA 1
ATOM 705 C C . ILE A 1 88 ? -14.055 -33.875 -16.609 1 95.44 88 ILE A C 1
ATOM 707 O O . ILE A 1 88 ? -14.078 -33.188 -15.578 1 95.44 88 ILE A O 1
ATOM 711 N N . ILE A 1 89 ? -13.477 -33.469 -17.703 1 94.12 89 ILE A N 1
ATOM 712 C CA . ILE A 1 89 ? -12.766 -32.188 -17.781 1 94.12 89 ILE A CA 1
ATOM 713 C C . ILE A 1 89 ? -13.758 -31.031 -17.609 1 94.12 89 ILE A C 1
ATOM 715 O O . ILE A 1 89 ? -13.484 -30.062 -16.891 1 94.12 89 ILE A O 1
ATOM 719 N N . LEU A 1 90 ? -14.875 -31.156 -18.281 1 94.25 90 LEU A N 1
ATOM 720 C CA . LEU A 1 90 ? -15.906 -30.125 -18.125 1 94.25 90 LEU A CA 1
ATOM 721 C C . LEU A 1 90 ? -16.375 -30.047 -16.672 1 94.25 90 LEU A C 1
ATOM 723 O O . LEU A 1 90 ? -16.562 -28.953 -16.141 1 94.25 90 LEU A O 1
ATOM 727 N N . ALA A 1 91 ? -16.5 -31.156 -16.078 1 95.25 91 ALA A N 1
ATOM 728 C CA . ALA A 1 91 ? -16.938 -31.203 -14.688 1 95.25 91 ALA A CA 1
ATOM 729 C C . ALA A 1 91 ? -15.922 -30.547 -13.75 1 95.25 91 ALA A C 1
ATOM 731 O O . ALA A 1 91 ? -16.297 -29.797 -12.859 1 95.25 91 ALA A O 1
ATOM 732 N N . VAL A 1 92 ? -14.711 -30.875 -13.961 1 94.94 92 VAL A N 1
ATOM 733 C CA . VAL A 1 92 ? -13.688 -30.344 -13.07 1 94.94 92 VAL A CA 1
ATOM 734 C C . VAL A 1 92 ? -13.539 -28.844 -13.289 1 94.94 92 VAL A C 1
ATOM 736 O O . VAL A 1 92 ? -13.336 -28.078 -12.336 1 94.94 92 VAL A O 1
ATOM 739 N N . ALA A 1 93 ? -13.586 -28.406 -14.555 1 93.69 93 ALA A N 1
ATOM 740 C CA . ALA A 1 93 ? -13.461 -26.984 -14.867 1 93.69 93 ALA A CA 1
ATOM 741 C C . ALA A 1 93 ? -14.578 -26.188 -14.195 1 93.69 93 ALA A C 1
ATOM 743 O O . ALA A 1 93 ? -14.32 -25.141 -13.578 1 93.69 93 ALA A O 1
ATOM 744 N N . VAL A 1 94 ? -15.797 -26.672 -14.266 1 95.19 94 VAL A N 1
ATOM 745 C CA . VAL A 1 94 ? -16.953 -26 -13.672 1 95.19 94 VAL A CA 1
ATOM 746 C C . VAL A 1 94 ? -16.828 -26.016 -12.148 1 95.19 94 VAL A C 1
ATOM 748 O O . VAL A 1 94 ? -17.062 -25 -11.492 1 95.19 94 VAL A O 1
ATOM 751 N N . ASN A 1 95 ? -16.453 -27.141 -11.633 1 96 95 ASN A N 1
ATOM 752 C CA . ASN A 1 95 ? -16.328 -27.25 -10.188 1 96 95 ASN A CA 1
ATOM 753 C C . ASN A 1 95 ? -15.258 -26.312 -9.641 1 96 95 ASN A C 1
ATOM 755 O O . ASN A 1 95 ? -15.438 -25.719 -8.578 1 96 95 ASN A O 1
ATOM 759 N N . LYS A 1 96 ? -14.141 -26.234 -10.281 1 94.25 96 LYS A N 1
ATOM 760 C CA . LYS A 1 96 ? -13.07 -25.344 -9.844 1 94.25 96 LYS A CA 1
ATOM 761 C C . LYS A 1 96 ? -13.508 -23.891 -9.891 1 94.25 96 LYS A C 1
ATOM 763 O O . LYS A 1 96 ? -13.156 -23.094 -9.016 1 94.25 96 LYS A O 1
ATOM 768 N N . ALA A 1 97 ? -14.25 -23.531 -10.938 1 94.31 97 ALA A N 1
ATOM 769 C CA . ALA A 1 97 ? -14.766 -22.156 -11.062 1 94.31 97 ALA A CA 1
ATOM 770 C C . ALA A 1 97 ? -15.75 -21.844 -9.938 1 94.31 97 ALA A C 1
ATOM 772 O O . ALA A 1 97 ? -15.695 -20.766 -9.344 1 94.31 97 ALA A O 1
ATOM 773 N N . ILE A 1 98 ? -16.562 -22.781 -9.633 1 95.81 98 ILE A N 1
ATOM 774 C CA . ILE A 1 98 ? -17.547 -22.594 -8.555 1 95.81 98 ILE A CA 1
ATOM 775 C C . ILE A 1 98 ? -16.812 -22.469 -7.219 1 95.81 98 ILE A C 1
ATOM 777 O O . ILE A 1 98 ? -17.172 -21.641 -6.391 1 95.81 98 ILE A O 1
ATOM 781 N N . LYS A 1 99 ? -15.883 -23.297 -7.004 1 94.62 99 LYS A N 1
ATOM 782 C CA . LYS A 1 99 ? -15.102 -23.266 -5.773 1 94.62 99 LYS A CA 1
ATOM 783 C C . LYS A 1 99 ? -14.453 -21.906 -5.562 1 94.62 99 LYS A C 1
ATOM 785 O O . LYS A 1 99 ? -14.516 -21.344 -4.469 1 94.62 99 LYS A O 1
ATOM 790 N N . THR A 1 100 ? -13.875 -21.391 -6.605 1 93.25 100 THR A N 1
ATOM 791 C CA . THR A 1 100 ? -13.211 -20.094 -6.527 1 93.25 100 THR A CA 1
ATOM 792 C C . THR A 1 100 ? -14.227 -18.984 -6.25 1 93.25 100 THR A C 1
ATOM 794 O O . THR A 1 100 ? -13.969 -18.094 -5.441 1 93.25 100 THR A O 1
ATOM 797 N N . TYR A 1 101 ? -15.312 -19.094 -6.887 1 94.62 101 TYR A N 1
ATOM 798 C CA . TYR A 1 101 ? -16.344 -18.078 -6.715 1 94.62 101 TYR A CA 1
ATOM 799 C C . TYR A 1 101 ? -16.875 -18.078 -5.285 1 94.62 101 TYR A C 1
ATOM 801 O O . TYR A 1 101 ? -17.031 -17.016 -4.676 1 94.62 101 TYR A O 1
ATOM 809 N N . ILE A 1 102 ? -17.188 -19.188 -4.762 1 95.62 102 ILE A N 1
ATOM 810 C CA . ILE A 1 102 ? -17.703 -19.281 -3.4 1 95.62 102 ILE A CA 1
ATOM 811 C C . ILE A 1 102 ? -16.656 -18.766 -2.414 1 95.62 102 ILE A C 1
ATOM 813 O O . ILE A 1 102 ? -17 -18.094 -1.439 1 95.62 102 ILE A O 1
ATOM 817 N N . SER A 1 103 ? -15.406 -19.109 -2.637 1 94.75 103 SER A N 1
ATOM 818 C CA . SER A 1 103 ? -14.328 -18.625 -1.778 1 94.75 103 SER A CA 1
ATOM 819 C C . SER A 1 103 ? -14.25 -17.109 -1.787 1 94.75 103 SER A C 1
ATOM 821 O O . SER A 1 103 ? -14.031 -16.484 -0.745 1 94.75 103 SER A O 1
ATOM 823 N N . GLN A 1 104 ? -14.484 -16.547 -2.965 1 94.25 104 GLN A N 1
ATOM 824 C CA . GLN A 1 104 ? -14.445 -15.102 -3.105 1 94.25 104 GLN A CA 1
ATOM 825 C C . GLN A 1 104 ? -15.609 -14.438 -2.373 1 94.25 104 GLN A C 1
ATOM 827 O O . GLN A 1 104 ? -15.43 -13.414 -1.713 1 94.25 104 GLN A O 1
ATOM 832 N N . VAL A 1 105 ? -16.766 -15.031 -2.486 1 95.19 105 VAL A N 1
ATOM 833 C CA . VAL A 1 105 ? -17.938 -14.492 -1.815 1 95.19 105 VAL A CA 1
ATOM 834 C C . VAL A 1 105 ? -17.781 -14.617 -0.302 1 95.19 105 VAL A C 1
ATOM 836 O O . VAL A 1 105 ? -18.203 -13.742 0.451 1 95.19 105 VAL A O 1
ATOM 839 N N . LEU A 1 106 ? -17.234 -15.688 0.112 1 95.12 106 LEU A N 1
ATOM 840 C CA . LEU A 1 106 ? -16.969 -15.859 1.536 1 95.12 106 LEU A CA 1
ATOM 841 C C . LEU A 1 106 ? -16 -14.797 2.049 1 95.12 106 LEU A C 1
ATOM 843 O O . LEU A 1 106 ? -16.219 -14.234 3.127 1 95.12 106 LEU A O 1
ATOM 847 N N . ASN A 1 107 ? -14.961 -14.547 1.315 1 95.31 107 ASN A N 1
ATOM 848 C CA . ASN A 1 107 ? -14.008 -13.492 1.645 1 95.31 107 ASN A CA 1
ATOM 849 C C . ASN A 1 107 ? -14.703 -12.141 1.794 1 95.31 107 ASN A C 1
ATOM 851 O O . ASN A 1 107 ? -14.438 -11.406 2.744 1 95.31 107 ASN A O 1
ATOM 855 N N . LEU A 1 108 ? -15.602 -11.867 0.887 1 95.31 108 LEU A N 1
ATOM 856 C CA . LEU A 1 108 ? -16.328 -10.602 0.91 1 95.31 108 LEU A CA 1
ATOM 857 C C . LEU A 1 108 ? -17.234 -10.516 2.139 1 95.31 108 LEU A C 1
ATOM 859 O O . LEU A 1 108 ? -17.328 -9.461 2.77 1 95.31 108 LEU A O 1
ATOM 863 N N . THR A 1 109 ? -17.859 -11.57 2.414 1 95.19 109 THR A N 1
ATOM 864 C CA . THR A 1 109 ? -18.781 -11.602 3.547 1 95.19 109 THR A CA 1
ATOM 865 C C . THR A 1 109 ? -18.031 -11.414 4.859 1 95.19 109 THR A C 1
ATOM 867 O O . THR A 1 109 ? -18.484 -10.68 5.742 1 95.19 109 THR A O 1
ATOM 870 N N . TRP A 1 110 ? -16.938 -12.109 4.98 1 96 110 TRP A N 1
ATOM 871 C CA . TRP A 1 110 ? -16.125 -11.961 6.18 1 96 110 TRP A CA 1
ATOM 872 C C . TRP A 1 110 ? -15.594 -10.539 6.301 1 96 110 TRP A C 1
ATOM 874 O O . TRP A 1 110 ? -15.531 -9.984 7.402 1 96 110 TRP A O 1
ATOM 884 N N . ARG A 1 111 ? -15.148 -9.992 5.188 1 95.75 111 ARG A N 1
ATOM 885 C CA . ARG A 1 111 ? -14.633 -8.625 5.191 1 95.75 111 ARG A CA 1
ATOM 886 C C . ARG A 1 111 ? -15.703 -7.641 5.641 1 95.75 111 ARG A C 1
ATOM 888 O O . ARG A 1 111 ? -15.43 -6.73 6.422 1 95.75 111 ARG A O 1
ATOM 895 N N . GLN A 1 112 ? -16.891 -7.82 5.188 1 95.94 112 GLN A N 1
ATOM 896 C CA . GLN A 1 112 ? -18 -6.957 5.559 1 95.94 112 GLN A CA 1
ATOM 897 C C . GLN A 1 112 ? -18.312 -7.07 7.051 1 95.94 112 GLN A C 1
ATOM 899 O O . GLN A 1 112 ? -18.469 -6.059 7.734 1 95.94 112 GLN A O 1
ATOM 904 N N . LEU A 1 113 ? -18.422 -8.258 7.531 1 94.81 113 LEU A N 1
ATOM 905 C CA . LEU A 1 113 ? -18.797 -8.508 8.922 1 94.81 113 LEU A CA 1
ATOM 906 C C . LEU A 1 113 ? -17.734 -7.977 9.875 1 94.81 113 LEU A C 1
ATOM 908 O O . LEU A 1 113 ? -18.062 -7.301 10.852 1 94.81 113 LEU A O 1
ATOM 912 N N . LEU A 1 114 ? -16.516 -8.305 9.57 1 95.5 114 LEU A N 1
ATOM 913 C CA . LEU A 1 114 ? -15.43 -7.914 10.469 1 95.5 114 LEU A CA 1
ATOM 914 C C . LEU A 1 114 ? -15.219 -6.402 10.445 1 95.5 114 LEU A C 1
ATOM 916 O O . LEU A 1 114 ? -15.031 -5.781 11.492 1 95.5 114 LEU A O 1
ATOM 920 N N . THR A 1 115 ? -15.219 -5.805 9.281 1 96.56 115 THR A N 1
ATOM 921 C CA . THR A 1 115 ? -15.031 -4.363 9.18 1 96.56 115 THR A CA 1
ATOM 922 C C . THR A 1 115 ? -16.172 -3.613 9.867 1 96.56 115 THR A C 1
ATOM 924 O O . THR A 1 115 ? -15.938 -2.621 10.562 1 96.56 115 THR A O 1
ATOM 927 N N . ARG A 1 116 ? -17.391 -4.039 9.727 1 95.5 116 ARG A N 1
ATOM 928 C CA . ARG A 1 116 ? -18.547 -3.398 10.367 1 95.5 116 ARG A CA 1
ATOM 929 C C . ARG A 1 116 ? -18.453 -3.521 11.883 1 95.5 116 ARG A C 1
ATOM 931 O O . ARG A 1 116 ? -18.844 -2.604 12.609 1 95.5 116 ARG A O 1
ATOM 938 N N . ALA A 1 117 ? -18.031 -4.641 12.297 1 94.5 117 ALA A N 1
ATOM 939 C CA . ALA A 1 117 ? -17.859 -4.832 13.734 1 94.5 117 ALA A CA 1
ATOM 940 C C . ALA A 1 117 ? -16.812 -3.871 14.289 1 94.5 117 ALA A C 1
ATOM 942 O O . ALA A 1 117 ? -16.984 -3.297 15.367 1 94.5 117 ALA A O 1
ATOM 943 N N . VAL A 1 118 ? -15.742 -3.742 13.602 1 95.75 118 VAL A N 1
ATOM 944 C CA . VAL A 1 118 ? -14.68 -2.848 14.047 1 95.75 118 VAL A CA 1
ATOM 945 C C . VAL A 1 118 ? -15.156 -1.398 13.969 1 95.75 118 VAL A C 1
ATOM 947 O O . VAL A 1 118 ? -14.836 -0.586 14.836 1 95.75 118 VAL A O 1
ATOM 950 N N . HIS A 1 119 ? -15.906 -1.087 12.906 1 96.31 119 HIS A N 1
ATOM 951 C CA . HIS A 1 119 ? -16.469 0.254 12.781 1 96.31 119 HIS A CA 1
ATOM 952 C C . HIS A 1 119 ? -17.344 0.597 13.984 1 96.31 119 HIS A C 1
ATOM 954 O O . HIS A 1 119 ? -17.281 1.713 14.508 1 96.31 119 HIS A O 1
ATOM 960 N N . ARG A 1 120 ? -18.109 -0.299 14.383 1 94.12 120 ARG A N 1
ATOM 961 C CA . ARG A 1 120 ? -19 -0.069 15.516 1 94.12 120 ARG A CA 1
ATOM 962 C C . ARG A 1 120 ? -18.203 0.264 16.781 1 94.12 120 ARG A C 1
ATOM 964 O O . ARG A 1 120 ? -18.578 1.167 17.531 1 94.12 120 ARG A O 1
ATOM 971 N N . LEU A 1 121 ? -17.156 -0.423 16.953 1 93.56 121 LEU A N 1
ATOM 972 C CA . LEU A 1 121 ? -16.312 -0.173 18.109 1 93.56 121 LEU A CA 1
ATOM 973 C C . LEU A 1 121 ? -15.5 1.11 17.938 1 93.56 121 LEU A C 1
ATOM 975 O O . LEU A 1 121 ? -15.336 1.881 18.875 1 93.56 121 LEU A O 1
ATOM 979 N N . TYR A 1 122 ? -15.039 1.318 16.75 1 94.62 122 TYR A N 1
ATOM 980 C CA . TYR A 1 122 ? -14.148 2.426 16.422 1 94.62 122 TYR A CA 1
ATOM 981 C C . TYR A 1 122 ? -14.867 3.764 16.562 1 94.62 122 TYR A C 1
ATOM 983 O O . TYR A 1 122 ? -14.281 4.738 17.047 1 94.62 122 TYR A O 1
ATOM 991 N N . PHE A 1 123 ? -16.188 3.822 16.188 1 94.31 123 PHE A N 1
ATOM 992 C CA . PHE A 1 123 ? -16.922 5.09 16.141 1 94.31 123 PHE A CA 1
ATOM 993 C C . PHE A 1 123 ? -17.766 5.266 17.406 1 94.31 123 PHE A C 1
ATOM 995 O O . PHE A 1 123 ? -18.531 6.227 17.5 1 94.31 123 PHE A O 1
ATOM 1002 N N . THR A 1 124 ? -17.578 4.379 18.266 1 91.25 124 THR A N 1
ATOM 1003 C CA . THR A 1 124 ? -18.312 4.508 19.531 1 91.25 124 THR A CA 1
ATOM 1004 C C . THR A 1 124 ? -17.688 5.586 20.406 1 91.25 124 THR A C 1
ATOM 1006 O O . THR A 1 124 ? -16.484 5.543 20.688 1 91.25 124 THR A O 1
ATOM 1009 N N . ASP A 1 125 ? -18.516 6.523 20.672 1 88.12 125 ASP A N 1
ATOM 1010 C CA . ASP A 1 125 ? -18.109 7.621 21.547 1 88.12 125 ASP A CA 1
ATOM 1011 C C . ASP A 1 125 ? -16.875 8.328 21 1 88.12 125 ASP A C 1
ATOM 1013 O O . ASP A 1 125 ? -16.906 8.875 19.891 1 88.12 125 ASP A O 1
ATOM 1017 N N . ILE A 1 126 ? -15.797 8.281 21.781 1 89.56 126 ILE A N 1
ATOM 1018 C CA . ILE A 1 126 ? -14.609 8.992 21.312 1 89.56 126 ILE A CA 1
ATOM 1019 C C . ILE A 1 126 ? -13.438 8.016 21.188 1 89.56 126 ILE A C 1
ATOM 1021 O O . ILE A 1 126 ? -12.281 8.398 21.359 1 89.56 126 ILE A O 1
ATOM 1025 N N . ASN A 1 127 ? -13.758 6.801 20.875 1 91 127 ASN A N 1
ATOM 1026 C CA . ASN A 1 127 ? -12.719 5.785 20.75 1 91 127 ASN A CA 1
ATOM 1027 C C . ASN A 1 127 ? -11.742 6.117 19.625 1 91 127 ASN A C 1
ATOM 1029 O O . ASN A 1 127 ? -10.539 5.875 19.75 1 91 127 ASN A O 1
ATOM 1033 N N . TYR A 1 128 ? -12.305 6.586 18.531 1 91.19 128 TYR A N 1
ATOM 1034 C CA . TYR A 1 128 ? -11.438 6.934 17.406 1 91.19 128 TYR A CA 1
ATOM 1035 C C . TYR A 1 128 ? -10.43 8 17.812 1 91.19 128 TYR A C 1
ATOM 1037 O O . TYR A 1 128 ? -9.289 7.988 17.344 1 91.19 128 TYR A O 1
ATOM 1045 N N . TYR A 1 129 ? -10.828 8.906 18.688 1 89.81 129 TYR A N 1
ATOM 1046 C CA . TYR A 1 129 ? -9.938 9.953 19.172 1 89.81 129 TYR A CA 1
ATOM 1047 C C . TYR A 1 129 ? -8.898 9.383 20.125 1 89.81 129 TYR A C 1
ATOM 1049 O O . TYR A 1 129 ? -7.711 9.688 20.016 1 89.81 129 TYR A O 1
ATOM 1057 N N . GLN A 1 130 ? -9.383 8.625 21.031 1 87.62 130 GLN A N 1
ATOM 1058 C CA . GLN A 1 130 ? -8.484 8.039 22.016 1 87.62 130 GLN A CA 1
ATOM 1059 C C . GLN A 1 130 ? -7.43 7.164 21.344 1 87.62 130 GLN A C 1
ATOM 1061 O O . GLN A 1 130 ? -6.254 7.195 21.719 1 87.62 130 GLN A O 1
ATOM 1066 N N . LEU A 1 131 ? -7.852 6.469 20.406 1 87.31 131 LEU A N 1
ATOM 1067 C CA . LEU A 1 131 ? -6.965 5.535 19.719 1 87.31 131 LEU A CA 1
ATOM 1068 C C . LEU A 1 131 ? -5.938 6.281 18.875 1 87.31 131 LEU A C 1
ATOM 1070 O O . LEU A 1 131 ? -4.762 5.906 18.844 1 87.31 131 LEU A O 1
ATOM 1074 N N . ASN A 1 132 ? -6.301 7.285 18.234 1 81.12 132 ASN A N 1
ATOM 1075 C CA . ASN A 1 132 ? -5.441 7.949 17.266 1 81.12 132 ASN A CA 1
ATOM 1076 C C . ASN A 1 132 ? -4.59 9.039 17.906 1 81.12 132 ASN A C 1
ATOM 1078 O O . ASN A 1 132 ? -3.477 9.312 17.469 1 81.12 132 ASN A O 1
ATOM 1082 N N . VAL A 1 133 ? -5.059 9.664 18.906 1 77.12 133 VAL A N 1
ATOM 1083 C CA . VAL A 1 133 ? -4.398 10.852 19.438 1 77.12 133 VAL A CA 1
ATOM 1084 C C . VAL A 1 133 ? -3.795 10.547 20.797 1 77.12 133 VAL A C 1
ATOM 1086 O O . VAL A 1 133 ? -2.633 10.875 21.062 1 77.12 133 VAL A O 1
ATOM 1089 N N . LEU A 1 134 ? -4.535 9.953 21.625 1 75.44 134 LEU A N 1
ATOM 1090 C CA . LEU A 1 134 ? -4.105 9.805 23.016 1 75.44 134 LEU A CA 1
ATOM 1091 C C . LEU A 1 134 ? -3.256 8.555 23.188 1 75.44 134 LEU A C 1
ATOM 1093 O O . LEU A 1 134 ? -2.197 8.594 23.812 1 75.44 134 LEU A O 1
ATOM 1097 N N . ASP A 1 135 ? -3.859 7.43 22.594 1 70.69 135 ASP A N 1
ATOM 1098 C CA . ASP A 1 135 ? -3.219 6.133 22.797 1 70.69 135 ASP A CA 1
ATOM 1099 C C . ASP A 1 135 ? -2.309 5.789 21.625 1 70.69 135 ASP A C 1
ATOM 1101 O O . ASP A 1 135 ? -2.785 5.559 20.5 1 70.69 135 ASP A O 1
ATOM 1105 N N . LYS A 1 136 ? -1.072 6.07 21.719 1 62.56 136 LYS A N 1
ATOM 1106 C CA . LYS A 1 136 ? -0.191 5.77 20.594 1 62.56 136 LYS A CA 1
ATOM 1107 C C . LYS A 1 136 ? 0.294 4.32 20.641 1 62.56 136 LYS A C 1
ATOM 1109 O O . LYS A 1 136 ? 1.382 4.008 20.156 1 62.56 136 LYS A O 1
ATOM 1114 N N . PHE A 1 137 ? -0.599 3.498 21.25 1 64.12 137 PHE A N 1
ATOM 1115 C CA . PHE A 1 137 ? -0.202 2.1 21.359 1 64.12 137 PHE A CA 1
ATOM 1116 C C . PHE A 1 137 ? -0.343 1.383 20.031 1 64.12 137 PHE A C 1
ATOM 1118 O O . PHE A 1 137 ? 0.478 0.529 19.688 1 64.12 137 PHE A O 1
ATOM 1125 N N . VAL A 1 138 ? -1.421 1.681 19.406 1 76.38 138 VAL A N 1
ATOM 1126 C CA . VAL A 1 138 ? -1.688 1.027 18.125 1 76.38 138 VAL A CA 1
ATOM 1127 C C . VAL A 1 138 ? -1.188 1.907 16.984 1 76.38 138 VAL A C 1
ATOM 1129 O O . VAL A 1 138 ? -1.59 3.066 16.859 1 76.38 138 VAL A O 1
ATOM 1132 N N . ASP A 1 139 ? -0.353 1.294 16.266 1 73.44 139 ASP A N 1
ATOM 1133 C CA . ASP A 1 139 ? 0.196 2.049 15.148 1 73.44 139 ASP A CA 1
ATOM 1134 C C . ASP A 1 139 ? -0.71 1.95 13.93 1 73.44 139 ASP A C 1
ATOM 1136 O O . ASP A 1 139 ? -1.299 0.898 13.664 1 73.44 139 ASP A O 1
ATOM 1140 N N . ASN A 1 140 ? -1 2.961 13.25 1 74.38 140 ASN A N 1
ATOM 1141 C CA . ASN A 1 140 ? -1.701 3.066 11.977 1 74.38 140 ASN A CA 1
ATOM 1142 C C . ASN A 1 140 ? -3.043 2.34 12.016 1 74.38 140 ASN A C 1
ATOM 1144 O O . ASN A 1 140 ? -3.285 1.433 11.211 1 74.38 140 ASN A O 1
ATOM 1148 N N . PRO A 1 141 ? -3.904 2.709 12.859 1 86.69 141 PRO A N 1
ATOM 1149 C CA . PRO A 1 141 ? -5.207 2.049 12.969 1 86.69 141 PRO A CA 1
ATOM 1150 C C . PRO A 1 141 ? -5.984 2.057 11.648 1 86.69 141 PRO A C 1
ATOM 1152 O O . PRO A 1 141 ? -6.727 1.114 11.367 1 86.69 141 PRO A O 1
ATOM 1155 N N . ASP A 1 142 ? -5.809 3.094 10.836 1 87.25 142 ASP A N 1
ATOM 1156 C CA . ASP A 1 142 ? -6.523 3.17 9.57 1 87.25 142 ASP A CA 1
ATOM 1157 C C . ASP A 1 142 ? -6.102 2.041 8.633 1 87.25 142 ASP A C 1
ATOM 1159 O O . ASP A 1 142 ? -6.938 1.442 7.953 1 87.25 142 ASP A O 1
ATOM 1163 N N . GLN A 1 143 ? -4.875 1.766 8.625 1 81.62 143 GLN A N 1
ATOM 1164 C CA . GLN A 1 143 ? -4.375 0.683 7.785 1 81.62 143 GLN A CA 1
ATOM 1165 C C . GLN A 1 143 ? -4.84 -0.675 8.297 1 81.62 143 GLN A C 1
ATOM 1167 O O . GLN A 1 143 ? -5.121 -1.581 7.516 1 81.62 143 GLN A O 1
ATOM 1172 N N . ARG A 1 144 ? -4.855 -0.842 9.562 1 87.38 144 ARG A N 1
ATOM 1173 C CA . ARG A 1 144 ? -5.301 -2.104 10.141 1 87.38 144 ARG A CA 1
ATOM 1174 C C . ARG A 1 144 ? -6.762 -2.379 9.805 1 87.38 144 ARG A C 1
ATOM 1176 O O . ARG A 1 144 ? -7.133 -3.516 9.508 1 87.38 144 ARG A O 1
ATOM 1183 N N . ILE A 1 145 ? -7.531 -1.331 9.734 1 93.12 145 ILE A N 1
ATOM 1184 C CA . ILE A 1 145 ? -8.953 -1.489 9.461 1 93.12 145 ILE A CA 1
ATOM 1185 C C . ILE A 1 145 ? -9.172 -1.734 7.969 1 93.12 145 ILE A C 1
ATOM 1187 O O . ILE A 1 145 ? -9.984 -2.58 7.586 1 93.12 145 ILE A O 1
ATOM 1191 N N . THR A 1 146 ? -8.438 -1.062 7.141 1 90.06 146 THR A N 1
ATOM 1192 C CA . THR A 1 146 ? -8.727 -1.103 5.711 1 90.06 146 THR A CA 1
ATOM 1193 C C . THR A 1 146 ? -7.918 -2.203 5.027 1 90.06 146 THR A C 1
ATOM 1195 O O . THR A 1 146 ? -8.469 -2.996 4.262 1 90.06 146 THR A O 1
ATOM 1198 N N . ALA A 1 147 ? -6.668 -2.295 5.352 1 85.31 147 ALA A N 1
ATOM 1199 C CA . ALA A 1 147 ? -5.781 -3.188 4.609 1 85.31 147 ALA A CA 1
ATOM 1200 C C . ALA A 1 147 ? -5.617 -4.52 5.332 1 85.31 147 ALA A C 1
ATOM 1202 O O . ALA A 1 147 ? -5.781 -5.586 4.73 1 85.31 147 ALA A O 1
ATOM 1203 N N . ASP A 1 148 ? -5.348 -4.516 6.586 1 87.81 148 ASP A N 1
ATOM 1204 C CA . ASP A 1 148 ? -5.051 -5.742 7.32 1 87.81 148 ASP A CA 1
ATOM 1205 C C . ASP A 1 148 ? -6.27 -6.66 7.371 1 87.81 148 ASP A C 1
ATOM 1207 O O . ASP A 1 148 ? -6.145 -7.875 7.215 1 87.81 148 ASP A O 1
ATOM 1211 N N . ILE A 1 149 ? -7.398 -6.082 7.613 1 93.88 149 ILE A N 1
ATOM 1212 C CA . ILE A 1 149 ? -8.609 -6.891 7.656 1 93.88 149 ILE A CA 1
ATOM 1213 C C . ILE A 1 149 ? -8.844 -7.539 6.293 1 93.88 149 ILE A C 1
ATOM 1215 O O . ILE A 1 149 ? -9.227 -8.711 6.211 1 93.88 149 ILE A O 1
ATOM 1219 N N . ASN A 1 150 ? -8.633 -6.789 5.258 1 92.75 150 ASN A N 1
ATOM 1220 C CA . ASN A 1 150 ? -8.781 -7.328 3.91 1 92.75 150 ASN A CA 1
ATOM 1221 C C . ASN A 1 150 ? -7.824 -8.5 3.67 1 92.75 150 ASN A C 1
ATOM 1223 O O . ASN A 1 150 ? -8.234 -9.539 3.152 1 92.75 150 ASN A O 1
ATOM 1227 N N . ILE A 1 151 ? -6.652 -8.352 4.062 1 89.31 151 ILE A N 1
ATOM 1228 C CA . ILE A 1 151 ? -5.645 -9.383 3.869 1 89.31 151 ILE A CA 1
ATOM 1229 C C . ILE A 1 151 ? -5.984 -10.602 4.723 1 89.31 151 ILE A C 1
ATOM 1231 O O . ILE A 1 151 ? -5.875 -11.742 4.266 1 89.31 151 ILE A O 1
ATOM 1235 N N . LEU A 1 152 ? -6.367 -10.344 5.93 1 93 152 LEU A N 1
ATOM 1236 C CA . LEU A 1 152 ? -6.738 -11.422 6.84 1 93 152 LEU A CA 1
ATOM 1237 C C . LEU A 1 152 ? -7.84 -12.289 6.238 1 93 152 LEU A C 1
ATOM 1239 O O . LEU A 1 152 ? -7.715 -13.516 6.188 1 93 152 LEU A O 1
ATOM 1243 N N . CYS A 1 153 ? -8.867 -11.656 5.746 1 94.25 153 CYS A N 1
ATOM 1244 C CA . CYS A 1 153 ? -10 -12.391 5.199 1 94.25 153 CYS A CA 1
ATOM 1245 C C . CYS A 1 153 ? -9.609 -13.102 3.902 1 94.25 153 CYS A C 1
ATOM 1247 O O . CYS A 1 153 ? -10.016 -14.234 3.668 1 94.25 153 CYS A O 1
ATOM 1249 N N . LEU A 1 154 ? -8.805 -12.477 3.109 1 91.56 154 LEU A N 1
ATOM 1250 C CA . LEU A 1 154 ? -8.367 -13.055 1.846 1 91.56 154 LEU A CA 1
ATOM 1251 C C . LEU A 1 154 ? -7.508 -14.297 2.084 1 91.56 154 LEU A C 1
ATOM 1253 O O . LEU A 1 154 ? -7.754 -15.344 1.488 1 91.56 154 LEU A O 1
ATOM 1257 N N . VAL A 1 155 ? -6.555 -14.18 2.918 1 89.31 155 VAL A N 1
ATOM 1258 C CA . VAL A 1 155 ? -5.637 -15.281 3.189 1 89.31 155 VAL A CA 1
ATOM 1259 C C . VAL A 1 155 ? -6.371 -16.391 3.934 1 89.31 155 VAL A C 1
ATOM 1261 O O . VAL A 1 155 ? -6.191 -17.578 3.631 1 89.31 155 VAL A O 1
ATOM 1264 N N . PHE A 1 156 ? -7.223 -16.062 4.832 1 92.5 156 PHE A N 1
ATOM 1265 C CA . PHE A 1 156 ? -7.957 -17.047 5.609 1 92.5 156 PHE A CA 1
ATOM 1266 C C . PHE A 1 156 ? -8.867 -17.875 4.707 1 92.5 156 PHE A C 1
ATOM 1268 O O . PHE A 1 156 ? -8.969 -19.094 4.863 1 92.5 156 PHE A O 1
ATOM 1275 N N . SER A 1 157 ? -9.516 -17.219 3.818 1 92.06 157 SER A N 1
ATOM 1276 C CA . SER A 1 157 ? -10.414 -17.938 2.926 1 92.06 157 SER A CA 1
ATOM 1277 C C . SER A 1 157 ? -9.656 -18.906 2.035 1 92.06 157 SER A C 1
ATOM 1279 O O . SER A 1 157 ? -10.164 -19.984 1.698 1 92.06 157 SER A O 1
ATOM 1281 N N . SER A 1 158 ? -8.453 -18.562 1.65 1 89.56 158 SER A N 1
ATOM 1282 C CA . SER A 1 158 ? -7.645 -19.406 0.783 1 89.56 158 SER A CA 1
ATOM 1283 C C . SER A 1 158 ? -6.988 -20.531 1.57 1 89.56 158 SER A C 1
ATOM 1285 O O . SER A 1 158 ? -6.949 -21.672 1.111 1 89.56 158 SER A O 1
ATOM 1287 N N . VAL A 1 159 ? -6.547 -20.281 2.77 1 89.69 159 VAL A N 1
ATOM 1288 C CA . VAL A 1 159 ? -5.797 -21.234 3.582 1 89.69 159 VAL A CA 1
ATOM 1289 C C . VAL A 1 159 ? -6.762 -22.203 4.25 1 89.69 159 VAL A C 1
ATOM 1291 O O . VAL A 1 159 ? -6.484 -23.406 4.328 1 89.69 159 VAL A O 1
ATOM 1294 N N . ALA A 1 160 ? -7.828 -21.734 4.727 1 90.12 160 ALA A N 1
ATOM 1295 C CA . ALA A 1 160 ? -8.75 -22.531 5.52 1 90.12 160 ALA A CA 1
ATOM 1296 C C . ALA A 1 160 ? -9.219 -23.766 4.746 1 90.12 160 ALA A C 1
ATOM 1298 O O . ALA A 1 160 ? -9.18 -24.891 5.258 1 90.12 160 ALA A O 1
ATOM 1299 N N . ILE A 1 161 ? -9.523 -23.562 3.574 1 89.5 161 ILE A N 1
ATOM 1300 C CA . ILE A 1 161 ? -10.078 -24.656 2.783 1 89.5 161 ILE A CA 1
ATOM 1301 C C . ILE A 1 161 ? -8.977 -25.656 2.465 1 89.5 161 ILE A C 1
ATOM 1303 O O . ILE A 1 161 ? -9.203 -26.875 2.508 1 89.5 161 ILE A O 1
ATOM 1307 N N . LYS A 1 162 ? -7.82 -25.234 2.094 1 91.06 162 LYS A N 1
ATOM 1308 C CA . LYS A 1 162 ? -6.715 -26.125 1.757 1 91.06 162 LYS A CA 1
ATOM 1309 C C . LYS A 1 162 ? -6.289 -26.953 2.963 1 91.06 162 LYS A C 1
ATOM 1311 O O . LYS A 1 162 ? -6 -28.141 2.832 1 91.06 162 LYS A O 1
ATOM 1316 N N . VAL A 1 163 ? -6.367 -26.422 4.141 1 89.94 163 VAL A N 1
ATOM 1317 C CA . VAL A 1 163 ? -5.945 -27.094 5.359 1 89.94 163 VAL A CA 1
ATOM 1318 C C . VAL A 1 163 ? -6.988 -28.141 5.762 1 89.94 163 VAL A C 1
ATOM 1320 O O . VAL A 1 163 ? -6.641 -29.234 6.199 1 89.94 163 VAL A O 1
ATOM 1323 N N . VAL A 1 164 ? -8.234 -27.875 5.582 1 90.62 164 VAL A N 1
ATOM 1324 C CA . VAL A 1 164 ? -9.305 -28.75 6.02 1 90.62 164 VAL A CA 1
ATOM 1325 C C . VAL A 1 164 ? -9.414 -29.938 5.059 1 90.62 164 VAL A C 1
ATOM 1327 O O . VAL A 1 164 ? -9.695 -31.062 5.477 1 90.62 164 VAL A O 1
ATOM 1330 N N . VAL A 1 165 ? -9.133 -29.688 3.861 1 92.12 165 VAL A N 1
ATOM 1331 C CA . VAL A 1 165 ? -9.336 -30.719 2.844 1 92.12 165 VAL A CA 1
ATOM 1332 C C . VAL A 1 165 ? -8.109 -31.625 2.764 1 92.12 165 VAL A C 1
ATOM 1334 O O . VAL A 1 165 ? -8.211 -32.781 2.408 1 92.12 165 VAL A O 1
ATOM 1337 N N . SER A 1 166 ? -6.996 -31.172 3.098 1 91.94 166 SER A N 1
ATOM 1338 C CA . SER A 1 166 ? -5.723 -31.859 2.896 1 91.94 166 SER A CA 1
ATOM 1339 C C . SER A 1 166 ? -5.691 -33.188 3.623 1 91.94 166 SER A C 1
ATOM 1341 O O . SER A 1 166 ? -5.25 -34.188 3.062 1 91.94 166 SER A O 1
ATOM 1343 N N . PRO A 1 167 ? -6.227 -33.281 4.844 1 90.88 167 PRO A N 1
ATOM 1344 C CA . PRO A 1 167 ? -6.203 -34.594 5.512 1 90.88 167 PRO A CA 1
ATOM 1345 C C . PRO A 1 167 ? -7.035 -35.656 4.785 1 90.88 167 PRO A C 1
ATOM 1347 O O . PRO A 1 167 ? -6.66 -36.812 4.75 1 90.88 167 PRO A O 1
ATOM 1350 N N . PHE A 1 168 ? -8.078 -35.25 4.207 1 91.06 168 PHE A N 1
ATOM 1351 C CA . PHE A 1 168 ? -8.922 -36.188 3.455 1 91.06 168 PHE A CA 1
ATOM 1352 C C . PHE A 1 168 ? -8.219 -36.625 2.174 1 91.06 168 PHE A C 1
ATOM 1354 O O . PHE A 1 168 ? -8.266 -37.812 1.809 1 91.06 168 PHE A O 1
ATOM 1361 N N . THR A 1 169 ? -7.617 -35.656 1.575 1 92.06 169 THR A N 1
ATOM 1362 C CA . THR A 1 169 ? -6.887 -35.969 0.35 1 92.06 169 THR A CA 1
ATOM 1363 C C . THR A 1 169 ? -5.691 -36.875 0.645 1 92.06 169 THR A C 1
ATOM 1365 O O . THR A 1 169 ? -5.445 -37.844 -0.078 1 92.06 169 THR A O 1
ATOM 1368 N N . ILE A 1 170 ? -4.992 -36.562 1.669 1 91.69 170 ILE A N 1
ATOM 1369 C CA . ILE A 1 170 ? -3.818 -37.344 2.045 1 91.69 170 ILE A CA 1
ATOM 1370 C C . ILE A 1 170 ? -4.234 -38.781 2.402 1 91.69 170 ILE A C 1
ATOM 1372 O O . ILE A 1 170 ? -3.607 -39.75 1.96 1 91.69 170 ILE A O 1
ATOM 1376 N N . ALA A 1 171 ? -5.301 -38.906 3.15 1 91.56 171 ALA A N 1
ATOM 1377 C CA . ALA A 1 171 ? -5.781 -40.219 3.551 1 91.56 171 ALA A CA 1
ATOM 1378 C C . ALA A 1 171 ? -6.211 -41.031 2.338 1 91.56 171 ALA A C 1
ATOM 1380 O O . ALA A 1 171 ? -5.84 -42.219 2.209 1 91.56 171 ALA A O 1
ATOM 1381 N N . TYR A 1 172 ? -6.891 -40.438 1.462 1 90.75 172 TYR A N 1
ATOM 1382 C CA . TYR A 1 172 ? -7.41 -41.125 0.294 1 90.75 172 TYR A CA 1
ATOM 1383 C C . TYR A 1 172 ? -6.281 -41.562 -0.632 1 90.75 172 TYR A C 1
ATOM 1385 O O . TYR A 1 172 ? -6.234 -42.719 -1.062 1 90.75 172 TYR A O 1
ATOM 1393 N N . TYR A 1 173 ? -5.391 -40.75 -0.929 1 91 173 TYR A N 1
ATOM 1394 C CA . TYR A 1 173 ? -4.336 -41.094 -1.887 1 91 173 TYR A CA 1
ATOM 1395 C C . TYR A 1 173 ? -3.26 -41.938 -1.246 1 91 173 TYR A C 1
ATOM 1397 O O . TYR A 1 173 ? -2.531 -42.656 -1.942 1 91 173 TYR A O 1
ATOM 1405 N N . SER A 1 174 ? -3.172 -41.844 0.072 1 91.25 174 SER A N 1
ATOM 1406 C CA . SER A 1 174 ? -2.314 -42.812 0.749 1 91.25 174 SER A CA 1
ATOM 1407 C C . SER A 1 174 ? -2.871 -44.25 0.627 1 91.25 174 SER A C 1
ATOM 1409 O O . SER A 1 174 ? -2.121 -45.188 0.403 1 91.25 174 SER A O 1
ATOM 1411 N N . TYR A 1 175 ? -4.121 -44.312 0.742 1 90.88 175 TYR A N 1
ATOM 1412 C CA . TYR A 1 175 ? -4.773 -45.625 0.589 1 90.88 175 TYR A CA 1
ATOM 1413 C C . TYR A 1 175 ? -4.633 -46.125 -0.838 1 90.88 175 TYR A C 1
ATOM 1415 O O . TYR A 1 175 ? -4.32 -47.312 -1.053 1 90.88 175 TYR A O 1
ATOM 1423 N N . LYS A 1 176 ? -4.887 -45.281 -1.789 1 88.75 176 LYS A N 1
ATOM 1424 C CA . LYS A 1 176 ? -4.773 -45.688 -3.189 1 88.75 176 LYS A CA 1
ATOM 1425 C C . LYS A 1 176 ? -3.336 -46.062 -3.535 1 88.75 176 LYS A C 1
ATOM 1427 O O . LYS A 1 176 ? -3.107 -46.969 -4.348 1 88.75 176 LYS A O 1
ATOM 1432 N N . ALA A 1 177 ? -2.404 -45.375 -3.021 1 88.12 177 ALA A N 1
ATOM 1433 C CA . ALA A 1 177 ? -1.002 -45.719 -3.236 1 88.12 177 ALA A CA 1
ATOM 1434 C C . ALA A 1 177 ? -0.678 -47.062 -2.635 1 88.12 177 ALA A C 1
ATOM 1436 O O . ALA A 1 177 ? 0.086 -47.844 -3.213 1 88.12 177 ALA A O 1
ATOM 1437 N N . TYR A 1 178 ? -1.288 -47.375 -1.516 1 88.75 178 TYR A N 1
ATOM 1438 C CA . TYR A 1 178 ? -1.088 -48.656 -0.86 1 88.75 178 TYR A CA 1
ATOM 1439 C C . TYR A 1 178 ? -1.639 -49.812 -1.712 1 88.75 178 TYR A C 1
ATOM 1441 O O . TYR A 1 178 ? -1.022 -50.875 -1.812 1 88.75 178 TYR A O 1
ATOM 1449 N N . VAL A 1 179 ? -2.736 -49.625 -2.316 1 85.62 179 VAL A N 1
ATOM 1450 C CA . VAL A 1 179 ? -3.367 -50.656 -3.133 1 85.62 179 VAL A CA 1
ATOM 1451 C C . VAL A 1 179 ? -2.504 -50.938 -4.359 1 85.62 179 VAL A C 1
ATOM 1453 O O . VAL A 1 179 ? -2.385 -52.094 -4.785 1 85.62 179 VAL A O 1
ATOM 1456 N N . GLY A 1 180 ? -1.878 -49.938 -4.863 1 82.19 180 GLY A N 1
ATOM 1457 C CA . GLY A 1 180 ? -1.093 -50.094 -6.074 1 82.19 180 GLY A CA 1
ATOM 1458 C C . GLY A 1 180 ? 0.318 -50.594 -5.805 1 82.19 180 GLY A C 1
ATOM 1459 O O . GLY A 1 180 ? 0.827 -51.469 -6.516 1 82.19 180 GLY A O 1
ATOM 1460 N N . THR A 1 181 ? 0.988 -50.062 -4.852 1 84.12 181 THR A N 1
ATOM 1461 C CA . THR A 1 181 ? 2.412 -50.312 -4.66 1 84.12 181 THR A CA 1
ATOM 1462 C C . THR A 1 181 ? 2.658 -51.062 -3.346 1 84.12 181 THR A C 1
ATOM 1464 O O . THR A 1 181 ? 3.805 -51.344 -2.996 1 84.12 181 THR A O 1
ATOM 1467 N N . GLY A 1 182 ? 1.67 -51.344 -2.572 1 82.69 182 GLY A N 1
ATOM 1468 C CA . GLY A 1 182 ? 1.868 -51.906 -1.24 1 82.69 182 GLY A CA 1
ATOM 1469 C C . GLY A 1 182 ? 2.332 -50.844 -0.233 1 82.69 182 GLY A C 1
ATOM 1470 O O . GLY A 1 182 ? 1.977 -49.688 -0.336 1 82.69 182 GLY A O 1
ATOM 1471 N N . TRP A 1 183 ? 3.098 -51.281 0.66 1 85.06 183 TRP A N 1
ATOM 1472 C CA . TRP A 1 183 ? 3.521 -50.375 1.738 1 85.06 183 TRP A CA 1
ATOM 1473 C C . TRP A 1 183 ? 4.676 -49.5 1.289 1 85.06 183 TRP A C 1
ATOM 1475 O O . TRP A 1 183 ? 4.934 -48.469 1.895 1 85.06 183 TRP A O 1
ATOM 1485 N N . VAL A 1 184 ? 5.289 -49.812 0.212 1 85.62 184 VAL A N 1
ATOM 1486 C CA . VAL A 1 184 ? 6.48 -49.094 -0.237 1 85.62 184 VAL A CA 1
ATOM 1487 C C . VAL A 1 184 ? 6.094 -47.719 -0.76 1 85.62 184 VAL A C 1
ATOM 1489 O O . VAL A 1 184 ? 6.793 -46.719 -0.513 1 85.62 184 VAL A O 1
ATOM 1492 N N . GLY A 1 185 ? 4.957 -47.656 -1.447 1 84.69 185 GLY A N 1
ATOM 1493 C CA . GLY A 1 185 ? 4.523 -46.406 -2.035 1 84.69 185 GLY A CA 1
ATOM 1494 C C . GLY A 1 185 ? 4.246 -45.344 -1.002 1 84.69 185 GLY A C 1
ATOM 1495 O O . GLY A 1 185 ? 4.949 -44.312 -0.945 1 84.69 185 GLY A O 1
ATOM 1496 N N . PRO A 1 186 ? 3.338 -45.5 -0.089 1 86.69 186 PRO A N 1
ATOM 1497 C CA . PRO A 1 186 ? 2.996 -44.5 0.917 1 86.69 186 PRO A CA 1
ATOM 1498 C C . PRO A 1 186 ? 4.156 -44.188 1.858 1 86.69 186 PRO A C 1
ATOM 1500 O O . PRO A 1 186 ? 4.371 -43.031 2.211 1 86.69 186 PRO A O 1
ATOM 1503 N N . THR A 1 187 ? 4.898 -45.156 2.242 1 89.12 187 THR A N 1
ATOM 1504 C CA . THR A 1 187 ? 6.008 -44.938 3.164 1 89.12 187 THR A CA 1
ATOM 1505 C C . THR A 1 187 ? 7.082 -44.062 2.521 1 89.12 187 THR A C 1
ATOM 1507 O O . THR A 1 187 ? 7.652 -43.188 3.178 1 89.12 187 THR A O 1
ATOM 1510 N N . SER A 1 188 ? 7.332 -44.281 1.232 1 88.25 188 SER A N 1
ATOM 1511 C CA . SER A 1 188 ? 8.32 -43.469 0.534 1 88.25 188 SER A CA 1
ATOM 1512 C C . SER A 1 188 ? 7.852 -42.031 0.42 1 88.25 188 SER A C 1
ATOM 1514 O O . SER A 1 188 ? 8.641 -41.094 0.589 1 88.25 188 SER A O 1
ATOM 1516 N N . CYS A 1 189 ? 6.586 -41.844 0.137 1 88.06 189 CYS A N 1
ATOM 1517 C CA . CYS A 1 189 ? 6.043 -40.5 0.017 1 88.06 189 CYS A CA 1
ATOM 1518 C C . CYS A 1 189 ? 6.09 -39.781 1.355 1 88.06 189 CYS A C 1
ATOM 1520 O O . CYS A 1 189 ? 6.457 -38.594 1.416 1 88.06 189 CYS A O 1
ATOM 1522 N N . PHE A 1 190 ? 5.777 -40.469 2.439 1 89.19 190 PHE A N 1
ATOM 1523 C CA . PHE A 1 190 ? 5.77 -39.844 3.762 1 89.19 190 PHE A CA 1
ATOM 1524 C C . PHE A 1 190 ? 7.188 -39.531 4.215 1 89.19 190 PHE A C 1
ATOM 1526 O O . PHE A 1 190 ? 7.426 -38.5 4.828 1 89.19 190 PHE A O 1
ATOM 1533 N N . LEU A 1 191 ? 8.07 -40.469 3.977 1 88.75 191 LEU A N 1
ATOM 1534 C CA . LEU A 1 191 ? 9.469 -40.219 4.312 1 88.75 191 LEU A CA 1
ATOM 1535 C C . LEU A 1 191 ? 10 -39 3.541 1 88.75 191 LEU A C 1
ATOM 1537 O O . LEU A 1 191 ? 10.688 -38.156 4.105 1 88.75 191 LEU A O 1
ATOM 1541 N N . PHE A 1 192 ? 9.664 -39 2.268 1 88.25 192 PHE A N 1
ATOM 1542 C CA . PHE A 1 192 ? 10.039 -37.875 1.412 1 88.25 192 PHE A CA 1
ATOM 1543 C C . PHE A 1 192 ? 9.469 -36.562 1.95 1 88.25 192 PHE A C 1
ATOM 1545 O O . PHE A 1 192 ? 10.156 -35.531 1.967 1 88.25 192 PHE A O 1
ATOM 1552 N N . PHE A 1 193 ? 8.273 -36.594 2.354 1 85.94 193 PHE A N 1
ATOM 1553 C CA . PHE A 1 193 ? 7.594 -35.406 2.887 1 85.94 193 PHE A CA 1
ATOM 1554 C C . PHE A 1 193 ? 8.258 -34.938 4.176 1 85.94 193 PHE A C 1
ATOM 1556 O O . PHE A 1 193 ? 8.422 -33.75 4.395 1 85.94 193 PHE A O 1
ATOM 1563 N N . ILE A 1 194 ? 8.57 -35.812 5.074 1 88.69 194 ILE A N 1
ATOM 1564 C CA . ILE A 1 194 ? 9.172 -35.5 6.359 1 88.69 194 ILE A CA 1
ATOM 1565 C C . ILE A 1 194 ? 10.523 -34.812 6.137 1 88.69 194 ILE A C 1
ATOM 1567 O O . ILE A 1 194 ? 10.82 -33.781 6.73 1 88.69 194 ILE A O 1
ATOM 1571 N N . VAL A 1 195 ? 11.281 -35.375 5.266 1 88.81 195 VAL A N 1
ATOM 1572 C CA . VAL A 1 195 ? 12.594 -34.812 4.961 1 88.81 195 VAL A CA 1
ATOM 1573 C C . VAL A 1 195 ? 12.438 -33.438 4.312 1 88.81 195 VAL A C 1
ATOM 1575 O O . VAL A 1 195 ? 13.141 -32.5 4.672 1 88.81 195 VAL A O 1
ATOM 1578 N N . GLY A 1 196 ? 11.5 -33.375 3.326 1 85.94 196 GLY A N 1
ATOM 1579 C CA . GLY A 1 196 ? 11.25 -32.094 2.666 1 85.94 196 GLY A CA 1
ATOM 1580 C C . GLY A 1 196 ? 10.797 -31.016 3.621 1 85.94 196 GLY A C 1
ATOM 1581 O O . GLY A 1 196 ? 11.25 -29.875 3.527 1 85.94 196 GLY A O 1
ATOM 1582 N N . THR A 1 197 ? 9.977 -31.375 4.543 1 83.25 197 THR A N 1
ATOM 1583 C CA . THR A 1 197 ? 9.453 -30.422 5.516 1 83.25 197 THR A CA 1
ATOM 1584 C C . THR A 1 197 ? 10.555 -29.953 6.453 1 83.25 197 THR A C 1
ATOM 1586 O O . THR A 1 197 ? 10.625 -28.766 6.789 1 83.25 197 THR A O 1
ATOM 1589 N N . PHE A 1 198 ? 11.359 -30.844 6.82 1 86.75 198 PHE A N 1
ATOM 1590 C CA . PHE A 1 198 ? 12.453 -30.5 7.723 1 86.75 198 PHE A CA 1
ATOM 1591 C C . PHE A 1 198 ? 13.43 -29.547 7.051 1 86.75 198 PHE A C 1
ATOM 1593 O O . PHE A 1 198 ? 13.844 -28.547 7.648 1 86.75 198 PHE A O 1
ATOM 1600 N N . VAL A 1 199 ? 13.781 -29.766 5.832 1 87.38 199 VAL A N 1
ATOM 1601 C CA . VAL A 1 199 ? 14.703 -28.922 5.082 1 87.38 199 VAL A CA 1
ATOM 1602 C C . VAL A 1 199 ? 14.078 -27.547 4.844 1 87.38 199 VAL A C 1
ATOM 1604 O O . VAL A 1 199 ? 14.742 -26.531 5 1 87.38 199 VAL A O 1
ATOM 1607 N N . ASN A 1 200 ? 12.844 -27.531 4.488 1 83.56 200 ASN A N 1
ATOM 1608 C CA . ASN A 1 200 ? 12.148 -26.281 4.227 1 83.56 200 ASN A CA 1
ATOM 1609 C C . ASN A 1 200 ? 12.062 -25.422 5.48 1 83.56 200 ASN A C 1
ATOM 1611 O O . ASN A 1 200 ? 12.219 -24.203 5.414 1 83.56 200 ASN A O 1
ATOM 1615 N N . LYS A 1 201 ? 11.867 -26 6.598 1 81 201 LYS A N 1
ATOM 1616 C CA . LYS A 1 201 ? 11.766 -25.25 7.852 1 81 201 LYS A CA 1
ATOM 1617 C C . LYS A 1 201 ? 13.109 -24.656 8.25 1 81 201 LYS A C 1
ATOM 1619 O O . LYS A 1 201 ? 13.18 -23.516 8.727 1 81 201 LYS A O 1
ATOM 1624 N N . LEU A 1 202 ? 14.141 -25.344 8.078 1 85.25 202 LEU A N 1
ATOM 1625 C CA . LEU A 1 202 ? 15.484 -24.891 8.422 1 85.25 202 LEU A CA 1
ATOM 1626 C C . LEU A 1 202 ? 15.891 -23.703 7.547 1 85.25 202 LEU A C 1
ATOM 1628 O O . LEU A 1 202 ? 16.547 -22.781 8.016 1 85.25 202 LEU A O 1
ATOM 1632 N N . LEU A 1 203 ? 15.539 -23.703 6.324 1 84.88 203 LEU A N 1
ATOM 1633 C CA . LEU A 1 203 ? 15.945 -22.672 5.387 1 84.88 203 LEU A CA 1
ATOM 1634 C C . LEU A 1 203 ? 15.016 -21.453 5.477 1 84.88 203 LEU A C 1
ATOM 1636 O O . LEU A 1 203 ? 15.438 -20.328 5.211 1 84.88 203 LEU A O 1
ATOM 1640 N N . MET A 1 204 ? 13.805 -21.609 5.828 1 80 204 MET A N 1
ATOM 1641 C CA . MET A 1 204 ? 12.789 -20.562 5.848 1 80 204 MET A CA 1
ATOM 1642 C C . MET A 1 204 ? 12.945 -19.688 7.086 1 80 204 MET A C 1
ATOM 1644 O O . MET A 1 204 ? 12.648 -18.484 7.043 1 80 204 MET A O 1
ATOM 1648 N N . SER A 1 205 ? 13.383 -20.125 8.18 1 77.38 205 SER A N 1
ATOM 1649 C CA . SER A 1 205 ? 13.438 -19.422 9.453 1 77.38 205 SER A CA 1
ATOM 1650 C C . SER A 1 205 ? 14.25 -18.141 9.344 1 77.38 205 SER A C 1
ATOM 1652 O O . SER A 1 205 ? 13.773 -17.047 9.695 1 77.38 205 SER A O 1
ATOM 1654 N N . PRO A 1 206 ? 15.422 -18.203 8.758 1 81.5 206 PRO A N 1
ATOM 1655 C CA . PRO A 1 206 ? 16.172 -16.953 8.617 1 81.5 206 PRO A CA 1
ATOM 1656 C C . PRO A 1 206 ? 15.555 -16.016 7.594 1 81.5 206 PRO A C 1
ATOM 1658 O O . PRO A 1 206 ? 15.719 -14.797 7.691 1 81.5 206 PRO A O 1
ATOM 1661 N N . ILE A 1 207 ? 14.945 -16.516 6.637 1 82.19 207 ILE A N 1
ATOM 1662 C CA . ILE A 1 207 ? 14.367 -15.727 5.562 1 82.19 207 ILE A CA 1
ATOM 1663 C C . ILE A 1 207 ? 13.258 -14.828 6.121 1 82.19 207 ILE A C 1
ATOM 1665 O O . ILE A 1 207 ? 13.109 -13.68 5.699 1 82.19 207 ILE A O 1
ATOM 1669 N N . VAL A 1 208 ? 12.609 -15.305 7.121 1 73.62 208 VAL A N 1
ATOM 1670 C CA . VAL A 1 208 ? 11.516 -14.555 7.719 1 73.62 208 VAL A CA 1
ATOM 1671 C C . VAL A 1 208 ? 12.062 -13.281 8.375 1 73.62 208 VAL A C 1
ATOM 1673 O O . VAL A 1 208 ? 11.484 -12.203 8.227 1 73.62 208 VAL A O 1
ATOM 1676 N N . ALA A 1 209 ? 13.102 -13.414 9.016 1 75.88 209 ALA A N 1
ATOM 1677 C CA . ALA A 1 209 ? 13.719 -12.258 9.656 1 75.88 209 ALA A CA 1
ATOM 1678 C C . ALA A 1 209 ? 14.172 -11.234 8.625 1 75.88 209 ALA A C 1
ATOM 1680 O O . ALA A 1 209 ? 14.016 -10.023 8.828 1 75.88 209 ALA A O 1
ATOM 1681 N N . TRP A 1 210 ? 14.68 -11.711 7.543 1 82 210 TRP A N 1
ATOM 1682 C CA . TRP A 1 210 ? 15.164 -10.812 6.5 1 82 210 TRP A CA 1
ATOM 1683 C C . TRP A 1 210 ? 14 -10.148 5.773 1 82 210 TRP A C 1
ATOM 1685 O O . TRP A 1 210 ? 14.125 -9.016 5.305 1 82 210 TRP A O 1
ATOM 1695 N N . VAL A 1 211 ? 12.93 -10.758 5.727 1 78 211 VAL A N 1
ATOM 1696 C CA . VAL A 1 211 ? 11.75 -10.172 5.102 1 78 211 VAL A CA 1
ATOM 1697 C C . VAL A 1 211 ? 11.242 -9.008 5.949 1 78 211 VAL A C 1
ATOM 1699 O O . VAL A 1 211 ? 10.883 -7.957 5.418 1 78 211 VAL A O 1
ATOM 1702 N N . VAL A 1 212 ? 11.266 -9.188 7.238 1 73.31 212 VAL A N 1
ATOM 1703 C CA . VAL A 1 212 ? 10.82 -8.133 8.148 1 73.31 212 VAL A CA 1
ATOM 1704 C C . VAL A 1 212 ? 11.758 -6.93 8.039 1 73.31 212 VAL A C 1
ATOM 1706 O O . VAL A 1 212 ? 11.305 -5.785 7.988 1 73.31 212 VAL A O 1
ATOM 1709 N N . ARG A 1 213 ? 13.016 -7.254 7.977 1 80.62 213 ARG A N 1
ATOM 1710 C CA . ARG A 1 213 ? 13.992 -6.184 7.836 1 80.62 213 ARG A CA 1
ATOM 1711 C C . ARG A 1 213 ? 13.805 -5.438 6.52 1 80.62 213 ARG A C 1
ATOM 1713 O O . ARG A 1 213 ? 13.922 -4.211 6.473 1 80.62 213 ARG A O 1
ATOM 1720 N N . ASN A 1 214 ? 13.57 -6.152 5.484 1 86.25 214 ASN A N 1
ATOM 1721 C CA . ASN A 1 214 ? 13.328 -5.547 4.18 1 86.25 214 ASN A CA 1
ATOM 1722 C C . ASN A 1 214 ? 12.094 -4.652 4.188 1 86.25 214 ASN A C 1
ATOM 1724 O O . ASN A 1 214 ? 12.094 -3.576 3.592 1 86.25 214 ASN A O 1
ATOM 1728 N N . GLU A 1 215 ? 11.094 -5.062 4.879 1 76.75 215 GLU A N 1
ATOM 1729 C CA . GLU A 1 215 ? 9.859 -4.281 4.965 1 76.75 215 GLU A CA 1
ATOM 1730 C C . GLU A 1 215 ? 10.07 -3 5.766 1 76.75 215 GLU A C 1
ATOM 1732 O O . GLU A 1 215 ? 9.492 -1.96 5.445 1 76.75 215 GLU A O 1
ATOM 1737 N N . ARG A 1 216 ? 10.852 -3.119 6.742 1 77.88 216 ARG A N 1
ATOM 1738 C CA . ARG A 1 216 ? 11.172 -1.937 7.535 1 77.88 216 ARG A CA 1
ATOM 1739 C C . ARG A 1 216 ? 11.945 -0.914 6.711 1 77.88 216 ARG A C 1
ATOM 1741 O O . ARG A 1 216 ? 11.656 0.283 6.766 1 77.88 216 ARG A O 1
ATOM 1748 N N . ARG A 1 217 ? 12.906 -1.396 6.016 1 86.88 217 ARG A N 1
ATOM 1749 C CA . ARG A 1 217 ? 13.711 -0.492 5.195 1 86.88 217 ARG A CA 1
ATOM 1750 C C . ARG A 1 217 ? 12.867 0.115 4.074 1 86.88 217 ARG A C 1
ATOM 1752 O O . ARG A 1 217 ? 13.078 1.27 3.695 1 86.88 217 ARG A O 1
ATOM 1759 N N . GLU A 1 218 ? 11.984 -0.662 3.543 1 87.62 218 GLU A N 1
ATOM 1760 C CA . GLU A 1 218 ? 11.062 -0.132 2.543 1 87.62 218 GLU A CA 1
ATOM 1761 C C . GLU A 1 218 ? 10.172 0.958 3.133 1 87.62 218 GLU A C 1
ATOM 1763 O O . GLU A 1 218 ? 9.914 1.973 2.484 1 87.62 218 GLU A O 1
ATOM 1768 N N . GLY A 1 219 ? 9.734 0.728 4.316 1 78.25 219 GLY A N 1
ATOM 1769 C CA . GLY A 1 219 ? 8.938 1.727 5.008 1 78.25 219 GLY A CA 1
ATOM 1770 C C . GLY A 1 219 ? 9.695 3.014 5.277 1 78.25 219 GLY A C 1
ATOM 1771 O O . GLY A 1 219 ? 9.148 4.105 5.113 1 78.25 219 GLY A O 1
ATOM 1772 N N . ASP A 1 220 ? 10.891 2.875 5.695 1 82.44 220 ASP A N 1
ATOM 1773 C CA . ASP A 1 220 ? 11.727 4.043 5.934 1 82.44 220 ASP A CA 1
ATOM 1774 C C . ASP A 1 220 ? 11.938 4.844 4.648 1 82.44 220 ASP A C 1
ATOM 1776 O O . ASP A 1 220 ? 11.938 6.078 4.676 1 82.44 220 ASP A O 1
ATOM 1780 N N . PHE A 1 221 ? 12.086 4.129 3.613 1 91.19 221 PHE A N 1
ATOM 1781 C CA . PHE A 1 221 ? 12.281 4.766 2.316 1 91.19 221 PHE A CA 1
ATOM 1782 C C . PHE A 1 221 ? 11.023 5.523 1.893 1 91.19 221 PHE A C 1
ATOM 1784 O O . PHE A 1 221 ? 11.109 6.656 1.413 1 91.19 221 PHE A O 1
ATOM 1791 N N . ARG A 1 222 ? 9.969 4.953 2.074 1 83.06 222 ARG A N 1
ATOM 1792 C CA . ARG A 1 222 ? 8.703 5.605 1.743 1 83.06 222 ARG A CA 1
ATOM 1793 C C . ARG A 1 222 ? 8.453 6.805 2.648 1 83.06 222 ARG A C 1
ATOM 1795 O O . ARG A 1 222 ? 7.977 7.848 2.191 1 83.06 222 ARG A O 1
ATOM 1802 N N . TYR A 1 223 ? 8.727 6.652 3.812 1 77 223 TYR A N 1
ATOM 1803 C CA . TYR A 1 223 ? 8.516 7.723 4.777 1 77 223 TYR A CA 1
ATOM 1804 C C . TYR A 1 223 ? 9.359 8.945 4.426 1 77 223 TYR A C 1
ATOM 1806 O O . TYR A 1 223 ? 8.906 10.086 4.586 1 77 223 TYR A O 1
ATOM 1814 N N . LYS A 1 224 ? 10.562 8.672 4.047 1 87.94 224 LYS A N 1
ATOM 1815 C CA . LYS A 1 224 ? 11.445 9.773 3.674 1 87.94 224 LYS A CA 1
ATOM 1816 C C . LYS A 1 224 ? 10.859 10.578 2.516 1 87.94 224 LYS A C 1
ATOM 1818 O O . LYS A 1 224 ? 10.898 11.812 2.527 1 87.94 224 LYS A O 1
ATOM 1823 N N . HIS A 1 225 ? 10.336 9.898 1.552 1 88.94 225 HIS A N 1
ATOM 1824 C CA . HIS A 1 225 ? 9.734 10.594 0.416 1 88.94 225 HIS A CA 1
ATOM 1825 C C . HIS A 1 225 ? 8.477 11.344 0.831 1 88.94 225 HIS A C 1
ATOM 1827 O O . HIS A 1 225 ? 8.195 12.43 0.316 1 88.94 225 HIS A O 1
ATOM 1833 N N . MET A 1 226 ? 7.773 10.766 1.705 1 79.06 226 MET A N 1
ATOM 1834 C CA . MET A 1 226 ? 6.586 11.438 2.227 1 79.06 226 MET A CA 1
ATOM 1835 C C . MET A 1 226 ? 6.965 12.703 2.992 1 79.06 226 MET A C 1
ATOM 1837 O O . MET A 1 226 ? 6.285 13.727 2.885 1 79.06 226 MET A O 1
ATOM 1841 N N . GLN A 1 227 ? 8 12.617 3.719 1 82.56 227 GLN A N 1
ATOM 1842 C CA . GLN A 1 227 ? 8.5 13.766 4.461 1 82.56 227 GLN A CA 1
ATOM 1843 C C . GLN A 1 227 ? 8.883 14.906 3.516 1 82.56 227 GLN A C 1
ATOM 1845 O O . GLN A 1 227 ? 8.586 16.078 3.791 1 82.56 227 GLN A O 1
ATOM 1850 N N . ILE A 1 228 ? 9.508 14.578 2.475 1 88.94 228 ILE A N 1
ATOM 1851 C CA . ILE A 1 228 ? 9.945 15.578 1.506 1 88.94 228 ILE A CA 1
ATOM 1852 C C . ILE A 1 228 ? 8.727 16.203 0.824 1 88.94 228 ILE A C 1
ATOM 1854 O O . ILE A 1 228 ? 8.664 17.422 0.637 1 88.94 228 ILE A O 1
ATOM 1858 N N . ARG A 1 229 ? 7.82 15.367 0.469 1 85.81 229 ARG A N 1
ATOM 1859 C CA . ARG A 1 229 ? 6.617 15.852 -0.201 1 85.81 229 ARG A CA 1
ATOM 1860 C C . ARG A 1 229 ? 5.824 16.781 0.709 1 85.81 229 ARG A C 1
ATOM 1862 O O . ARG A 1 229 ? 5.379 17.844 0.281 1 85.81 229 ARG A O 1
ATOM 1869 N N . SER A 1 230 ? 5.66 16.406 1.954 1 77.38 230 SER A N 1
ATOM 1870 C CA . SER A 1 230 ? 4.844 17.156 2.898 1 77.38 230 SER A CA 1
ATOM 1871 C C . SER A 1 230 ? 5.512 18.484 3.277 1 77.38 230 SER A C 1
ATOM 1873 O O . SER A 1 230 ? 4.836 19.438 3.672 1 77.38 230 SER A O 1
ATOM 1875 N N . ASN A 1 231 ? 6.848 18.516 3.156 1 86 231 ASN A N 1
ATOM 1876 C CA . ASN A 1 231 ? 7.59 19.703 3.539 1 86 231 ASN A CA 1
ATOM 1877 C C . ASN A 1 231 ? 8.398 20.266 2.367 1 86 231 ASN A C 1
ATOM 1879 O O . ASN A 1 231 ? 9.5 20.781 2.555 1 86 231 ASN A O 1
ATOM 1883 N N . ALA A 1 232 ? 7.797 20.109 1.232 1 88.19 232 ALA A N 1
ATOM 1884 C CA . ALA A 1 232 ? 8.516 20.5 0.021 1 88.19 232 ALA A CA 1
ATOM 1885 C C . ALA A 1 232 ? 8.781 22 0.001 1 88.19 232 ALA A C 1
ATOM 1887 O O . ALA A 1 232 ? 9.859 22.453 -0.403 1 88.19 232 ALA A O 1
ATOM 1888 N N . GLU A 1 233 ? 7.82 22.766 0.453 1 86.62 233 GLU A N 1
ATOM 1889 C CA . GLU A 1 233 ? 7.98 24.219 0.435 1 86.62 233 GLU A CA 1
ATOM 1890 C C . GLU A 1 233 ? 9.055 24.656 1.425 1 86.62 233 GLU A C 1
ATOM 1892 O O . GLU A 1 233 ? 9.906 25.484 1.093 1 86.62 233 GLU A O 1
ATOM 1897 N N . SER A 1 234 ? 8.977 24.125 2.58 1 88.75 234 SER A N 1
ATOM 1898 C CA . SER A 1 234 ? 9.977 24.469 3.586 1 88.75 234 SER A CA 1
ATOM 1899 C C . SER A 1 234 ? 11.375 24.078 3.127 1 88.75 234 SER A C 1
ATOM 1901 O O . SER A 1 234 ? 12.336 24.812 3.371 1 88.75 234 SER A O 1
ATOM 1903 N N . LEU A 1 235 ? 11.445 23 2.502 1 90.69 235 LEU A N 1
ATOM 1904 C CA . LEU A 1 235 ? 12.727 22.547 1.981 1 90.69 235 LEU A CA 1
ATOM 1905 C C . LEU A 1 235 ? 13.227 23.469 0.876 1 90.69 235 LEU A C 1
ATOM 1907 O O . LEU A 1 235 ? 14.422 23.734 0.776 1 90.69 235 LEU A O 1
ATOM 1911 N N . ALA A 1 236 ? 12.328 23.922 0.112 1 89.5 236 ALA A N 1
ATOM 1912 C CA . ALA A 1 236 ? 12.695 24.812 -0.982 1 89.5 236 ALA A CA 1
ATOM 1913 C C . ALA A 1 236 ? 13.203 26.156 -0.451 1 89.5 236 ALA A C 1
ATOM 1915 O O . ALA A 1 236 ? 14.094 26.766 -1.041 1 89.5 236 ALA A O 1
ATOM 1916 N N . PHE A 1 237 ? 12.641 26.547 0.602 1 88.62 237 PHE A N 1
ATOM 1917 C CA . PHE A 1 237 ? 13.086 27.797 1.216 1 88.62 237 PHE A CA 1
ATOM 1918 C C . PHE A 1 237 ? 14.516 27.672 1.724 1 88.62 237 PHE A C 1
ATOM 1920 O O . PHE A 1 237 ? 15.305 28.609 1.604 1 88.62 237 PHE A O 1
ATOM 1927 N N . LEU A 1 238 ? 14.828 26.5 2.217 1 88.62 238 LEU A N 1
ATOM 1928 C CA . LEU A 1 238 ? 16.109 26.328 2.881 1 88.62 238 LEU A CA 1
ATOM 1929 C C . LEU A 1 238 ? 17.172 25.844 1.897 1 88.62 238 LEU A C 1
ATOM 1931 O O . LEU A 1 238 ? 18.328 25.641 2.271 1 88.62 238 LEU A O 1
ATOM 1935 N N . THR A 1 239 ? 16.953 25.641 0.714 1 84.12 239 THR A N 1
ATOM 1936 C CA . THR A 1 239 ? 17.891 25.203 -0.316 1 84.12 239 THR A CA 1
ATOM 1937 C C . THR A 1 239 ? 18.625 23.938 0.127 1 84.12 239 THR A C 1
ATOM 1939 O O . THR A 1 239 ? 19.844 23.859 0.003 1 84.12 239 THR A O 1
ATOM 1942 N N . GLY A 1 240 ? 18 23.062 0.728 1 87.44 240 GLY A N 1
ATOM 1943 C CA . GLY A 1 240 ? 18.625 21.844 1.229 1 87.44 240 GLY A CA 1
ATOM 1944 C C . GLY A 1 240 ? 18.344 20.625 0.36 1 87.44 240 GLY A C 1
ATOM 1945 O O . GLY A 1 240 ? 18.391 19.5 0.838 1 87.44 240 GLY A O 1
ATOM 1946 N N . ALA A 1 241 ? 18.125 20.797 -0.905 1 90 241 ALA A N 1
ATOM 1947 C CA . ALA A 1 241 ? 17.703 19.719 -1.789 1 90 241 ALA A CA 1
ATOM 1948 C C . ALA A 1 241 ? 18.844 18.719 -2.002 1 90 241 ALA A C 1
ATOM 1950 O O . ALA A 1 241 ? 18.625 17.516 -2.045 1 90 241 ALA A O 1
ATOM 1951 N N . ARG A 1 242 ? 20.047 19.188 -2.107 1 89.56 242 ARG A N 1
ATOM 1952 C CA . ARG A 1 242 ? 21.203 18.312 -2.381 1 89.56 242 ARG A CA 1
ATOM 1953 C C . ARG A 1 242 ? 21.484 17.406 -1.195 1 89.56 242 ARG A C 1
ATOM 1955 O O . ARG A 1 242 ? 21.781 16.219 -1.376 1 89.56 242 ARG A O 1
ATOM 1962 N N . LEU A 1 243 ? 21.438 17.969 -0.075 1 90.5 243 LEU A N 1
ATOM 1963 C CA . LEU A 1 243 ? 21.656 17.156 1.113 1 90.5 243 LEU A CA 1
ATOM 1964 C C . LEU A 1 243 ? 20.562 16.109 1.271 1 90.5 243 LEU A C 1
ATOM 1966 O O . LEU A 1 243 ? 20.844 14.953 1.607 1 90.5 243 LEU A O 1
ATOM 1970 N N . GLU A 1 244 ? 19.375 16.547 1.046 1 92.88 244 GLU A N 1
ATOM 1971 C CA . GLU A 1 244 ? 18.266 15.602 1.171 1 92.88 244 GLU A CA 1
ATOM 1972 C C . GLU A 1 244 ? 18.328 14.523 0.094 1 92.88 244 GLU A C 1
ATOM 1974 O O . GLU A 1 244 ? 17.922 13.383 0.323 1 92.88 244 GLU A O 1
ATOM 1979 N N . GLU A 1 245 ? 18.828 14.875 -1.078 1 94.69 245 GLU A N 1
ATOM 1980 C CA . GLU A 1 245 ? 19.062 13.867 -2.111 1 94.69 245 GLU A CA 1
ATOM 1981 C C . GLU A 1 245 ? 20.031 12.789 -1.63 1 94.69 245 GLU A C 1
ATOM 1983 O O . GLU A 1 245 ? 19.781 11.602 -1.816 1 94.69 245 GLU A O 1
ATOM 1988 N N . SER A 1 246 ? 21.109 13.203 -1.037 1 93.56 246 SER A N 1
ATOM 1989 C CA . SER A 1 246 ? 22.109 12.266 -0.541 1 93.56 246 SER A CA 1
ATOM 1990 C C . SER A 1 246 ? 21.547 11.383 0.56 1 93.56 246 SER A C 1
ATOM 1992 O O . SER A 1 246 ? 21.797 10.172 0.581 1 93.56 246 SER A O 1
ATOM 1994 N N . LYS A 1 247 ? 20.828 11.984 1.436 1 92.38 247 LYS A N 1
ATOM 1995 C CA . LYS A 1 247 ? 20.234 11.219 2.525 1 92.38 247 LYS A CA 1
ATOM 1996 C C . LYS A 1 247 ? 19.203 10.227 1.998 1 92.38 247 LYS A C 1
ATOM 1998 O O . LYS A 1 247 ? 19.094 9.102 2.502 1 92.38 247 LYS A O 1
ATOM 2003 N N . THR A 1 248 ? 18.406 10.648 1.062 1 94.5 248 THR A N 1
ATOM 2004 C CA . THR A 1 248 ? 17.406 9.773 0.454 1 94.5 248 THR A CA 1
ATOM 2005 C C . THR A 1 248 ? 18.094 8.633 -0.304 1 94.5 248 THR A C 1
ATOM 2007 O O . THR A 1 248 ? 17.641 7.488 -0.244 1 94.5 248 THR A O 1
ATOM 2010 N N . ASN A 1 249 ? 19.172 8.945 -1.024 1 95.31 249 ASN A N 1
ATOM 2011 C CA . ASN A 1 249 ? 19.922 7.906 -1.733 1 95.31 249 ASN A CA 1
ATOM 2012 C C . ASN A 1 249 ? 20.562 6.914 -0.766 1 95.31 249 ASN A C 1
ATOM 2014 O O . ASN A 1 249 ? 20.672 5.727 -1.079 1 95.31 249 ASN A O 1
ATOM 2018 N N . ASN A 1 250 ? 20.953 7.43 0.347 1 93.81 250 ASN A N 1
ATOM 2019 C CA . ASN A 1 250 ? 21.484 6.527 1.359 1 93.81 250 ASN A CA 1
ATOM 2020 C C . ASN A 1 250 ? 20.438 5.535 1.85 1 93.81 250 ASN A C 1
ATOM 2022 O O . ASN A 1 250 ? 20.734 4.359 2.061 1 93.81 250 ASN A O 1
ATOM 2026 N N . LYS A 1 251 ? 19.297 5.996 2.066 1 92.94 251 LYS A N 1
ATOM 2027 C CA . LYS A 1 251 ? 18.203 5.109 2.465 1 92.94 251 LYS A CA 1
ATOM 2028 C C . LYS A 1 251 ? 17.906 4.086 1.375 1 92.94 251 LYS A C 1
ATOM 2030 O O . LYS A 1 251 ? 17.594 2.93 1.67 1 92.94 251 LYS A O 1
ATOM 2035 N N . LEU A 1 252 ? 17.969 4.504 0.12 1 95.88 252 LEU A N 1
ATOM 2036 C CA . LEU A 1 252 ? 17.781 3.592 -1.002 1 95.88 252 LEU A CA 1
ATOM 2037 C C . LEU A 1 252 ? 18.859 2.514 -1.01 1 95.88 252 LEU A C 1
ATOM 2039 O O . LEU A 1 252 ? 18.562 1.332 -1.196 1 95.88 252 LEU A O 1
ATOM 2043 N N . ASP A 1 253 ? 20.094 2.904 -0.819 1 95.88 253 ASP A N 1
ATOM 2044 C CA . ASP A 1 253 ? 21.203 1.958 -0.842 1 95.88 253 ASP A CA 1
ATOM 2045 C C . ASP A 1 253 ? 21.062 0.928 0.278 1 95.88 253 ASP A C 1
ATOM 2047 O O . ASP A 1 253 ? 21.359 -0.253 0.079 1 95.88 253 ASP A O 1
ATOM 2051 N N . LEU A 1 254 ? 20.672 1.394 1.423 1 93.69 254 LEU A N 1
ATOM 2052 C CA . LEU A 1 254 ? 20.453 0.472 2.533 1 93.69 254 LEU A CA 1
ATOM 2053 C C . LEU A 1 254 ? 19.344 -0.512 2.209 1 93.69 254 LEU A C 1
ATOM 2055 O O . LEU A 1 254 ? 19.438 -1.697 2.535 1 93.69 254 LEU A O 1
ATOM 2059 N N . LEU A 1 255 ? 18.312 -0.039 1.617 1 94.38 255 LEU A N 1
ATOM 2060 C CA . LEU A 1 255 ? 17.188 -0.881 1.202 1 94.38 255 LEU A CA 1
ATOM 2061 C C . LEU A 1 255 ? 17.641 -1.927 0.189 1 94.38 255 LEU A C 1
ATOM 2063 O O . LEU A 1 255 ? 17.344 -3.113 0.337 1 94.38 255 LEU A O 1
ATOM 2067 N N . LEU A 1 256 ? 18.422 -1.542 -0.818 1 95.69 256 LEU A N 1
ATOM 2068 C CA . LEU A 1 256 ? 18.859 -2.441 -1.885 1 95.69 256 LEU A CA 1
ATOM 2069 C C . LEU A 1 256 ? 19.844 -3.473 -1.362 1 95.69 256 LEU A C 1
ATOM 2071 O O . LEU A 1 256 ? 19.844 -4.621 -1.81 1 95.69 256 LEU A O 1
ATOM 2075 N N . THR A 1 257 ? 20.656 -3.09 -0.427 1 95.31 257 THR A N 1
ATOM 2076 C CA . THR A 1 257 ? 21.609 -4.035 0.159 1 95.31 257 THR A CA 1
ATOM 2077 C C . THR A 1 257 ? 20.875 -5.082 0.994 1 95.31 257 THR A C 1
ATOM 2079 O O . THR A 1 257 ? 21.234 -6.262 0.964 1 95.31 257 THR A O 1
ATOM 2082 N N . THR A 1 258 ? 19.922 -4.66 1.7 1 92.62 258 THR A N 1
ATOM 2083 C CA . THR A 1 258 ? 19.109 -5.59 2.482 1 92.62 258 THR A CA 1
ATOM 2084 C C . THR A 1 258 ? 18.328 -6.531 1.569 1 92.62 258 THR A C 1
ATOM 2086 O O . THR A 1 258 ? 18.219 -7.727 1.846 1 92.62 258 THR A O 1
ATOM 2089 N N . GLN A 1 259 ? 17.781 -6.012 0.541 1 92.81 259 GLN A N 1
ATOM 2090 C CA . GLN A 1 259 ? 17.047 -6.82 -0.42 1 92.81 259 GLN A CA 1
ATOM 2091 C C . GLN A 1 259 ? 17.953 -7.828 -1.111 1 92.81 259 GLN A C 1
ATOM 2093 O O . GLN A 1 259 ? 17.547 -8.953 -1.391 1 92.81 259 GLN A O 1
ATOM 2098 N N . HIS A 1 260 ? 19.188 -7.438 -1.418 1 94.69 260 HIS A N 1
ATOM 2099 C CA . HIS A 1 260 ? 20.156 -8.344 -2.018 1 94.69 260 HIS A CA 1
ATOM 2100 C C . HIS A 1 260 ? 20.484 -9.5 -1.08 1 94.69 260 HIS A C 1
ATOM 2102 O O . HIS A 1 260 ? 20.594 -10.648 -1.516 1 94.69 260 HIS A O 1
ATOM 2108 N N . SER A 1 261 ? 20.609 -9.18 0.18 1 93.44 261 SER A N 1
ATOM 2109 C CA . SER A 1 261 ? 20.891 -10.219 1.172 1 93.44 261 SER A CA 1
ATOM 2110 C C . SER A 1 261 ? 19.703 -11.172 1.312 1 93.44 261 SER A C 1
ATOM 2112 O O . SER A 1 261 ? 19.891 -12.375 1.51 1 93.44 261 SER A O 1
ATOM 2114 N N . LEU A 1 262 ? 18.562 -10.641 1.188 1 90.5 262 LEU A N 1
ATOM 2115 C CA . LEU A 1 262 ? 17.359 -11.469 1.22 1 90.5 262 LEU A CA 1
ATOM 2116 C C . LEU A 1 262 ? 17.328 -12.422 0.031 1 90.5 262 LEU A C 1
ATOM 2118 O O . LEU A 1 262 ? 17.062 -13.617 0.195 1 90.5 262 LEU A O 1
ATOM 2122 N N . TYR A 1 263 ? 17.656 -11.922 -1.171 1 91.75 263 TYR A N 1
ATOM 2123 C CA . TYR A 1 263 ? 17.641 -12.75 -2.375 1 91.75 263 TYR A CA 1
ATOM 2124 C C . TYR A 1 263 ? 18.703 -13.844 -2.291 1 91.75 263 TYR A C 1
ATOM 2126 O O . TYR A 1 263 ? 18.5 -14.953 -2.783 1 91.75 263 TYR A O 1
ATOM 2134 N N . GLY A 1 264 ? 19.797 -13.516 -1.635 1 91.88 264 GLY A N 1
ATOM 2135 C CA . GLY A 1 264 ? 20.828 -14.523 -1.45 1 91.88 264 GLY A CA 1
ATOM 2136 C C . GLY A 1 264 ? 20.375 -15.695 -0.6 1 91.88 264 GLY A C 1
ATOM 2137 O O . GLY A 1 264 ? 20.703 -16.844 -0.899 1 91.88 264 GLY A O 1
ATOM 2138 N N . ARG A 1 265 ? 19.625 -15.438 0.339 1 88.75 265 ARG A N 1
ATOM 2139 C CA . ARG A 1 265 ? 19.109 -16.5 1.197 1 88.75 265 ARG A CA 1
ATOM 2140 C C . ARG A 1 265 ? 17.969 -17.25 0.51 1 88.75 265 ARG A C 1
ATOM 2142 O O . ARG A 1 265 ? 17.828 -18.469 0.682 1 88.75 265 ARG A O 1
ATOM 2149 N N . GLN A 1 266 ? 17.203 -16.578 -0.264 1 89.44 266 GLN A N 1
ATOM 2150 C CA . GLN A 1 266 ? 16.094 -17.188 -0.994 1 89.44 266 GLN A CA 1
ATOM 2151 C C . GLN A 1 266 ? 16.609 -18.156 -2.062 1 89.44 266 GLN A C 1
ATOM 2153 O O . GLN A 1 266 ? 15.883 -19.047 -2.492 1 89.44 266 GLN A O 1
ATOM 2158 N N . PHE A 1 267 ? 17.844 -17.953 -2.469 1 92.25 267 PHE A N 1
ATOM 2159 C CA . PHE A 1 267 ? 18.438 -18.828 -3.467 1 92.25 267 PHE A CA 1
ATOM 2160 C C . PHE A 1 267 ? 18.469 -20.266 -2.979 1 92.25 267 PHE A C 1
ATOM 2162 O O . PHE A 1 267 ? 18.062 -21.172 -3.703 1 92.25 267 PHE A O 1
ATOM 2169 N N . PHE A 1 268 ? 18.828 -20.453 -1.772 1 90.88 268 PHE A N 1
ATOM 2170 C CA . PHE A 1 268 ? 18.953 -21.797 -1.215 1 90.88 268 PHE A CA 1
ATOM 2171 C C . PHE A 1 268 ? 17.562 -22.406 -0.982 1 90.88 268 PHE A C 1
ATOM 2173 O O . PHE A 1 268 ? 17.375 -23.625 -1.14 1 90.88 268 PHE A O 1
ATOM 2180 N N . LEU A 1 269 ? 16.688 -21.609 -0.632 1 85.94 269 LEU A N 1
ATOM 2181 C CA . LEU A 1 269 ? 15.328 -22.094 -0.465 1 85.94 269 LEU A CA 1
ATOM 2182 C C . LEU A 1 269 ? 14.734 -22.516 -1.804 1 85.94 269 LEU A C 1
ATOM 2184 O O . LEU A 1 269 ? 14.109 -23.578 -1.905 1 85.94 269 LEU A O 1
ATOM 2188 N N . ASN A 1 270 ? 14.961 -21.703 -2.814 1 87.5 270 ASN A N 1
ATOM 2189 C CA . ASN A 1 270 ? 14.461 -22.047 -4.145 1 87.5 270 ASN A CA 1
ATOM 2190 C C . ASN A 1 270 ? 15.102 -23.328 -4.676 1 87.5 270 ASN A C 1
ATOM 2192 O O . ASN A 1 270 ? 14.438 -24.141 -5.316 1 87.5 270 ASN A O 1
ATOM 2196 N N . LEU A 1 271 ? 16.297 -23.453 -4.402 1 91 271 LEU A N 1
ATOM 2197 C CA . LEU A 1 271 ? 17 -24.672 -4.797 1 91 271 LEU A CA 1
ATOM 2198 C C . LEU A 1 271 ? 16.375 -25.891 -4.133 1 91 271 LEU A C 1
ATOM 2200 O O . LEU A 1 271 ? 16.094 -26.891 -4.805 1 91 271 LEU A O 1
ATOM 2204 N N . ALA A 1 272 ? 16.156 -25.797 -2.861 1 88.25 272 ALA A N 1
ATOM 2205 C CA . ALA A 1 272 ? 15.586 -26.922 -2.113 1 88.25 272 ALA A CA 1
ATOM 2206 C C . ALA A 1 272 ? 14.172 -27.234 -2.59 1 88.25 272 ALA A C 1
ATOM 2208 O O . ALA A 1 272 ? 13.82 -28.391 -2.787 1 88.25 272 ALA A O 1
ATOM 2209 N N . VAL A 1 273 ? 13.43 -26.266 -2.793 1 83.81 273 VAL A N 1
ATOM 2210 C CA . VAL A 1 273 ? 12.047 -26.438 -3.209 1 83.81 273 VAL A CA 1
ATOM 2211 C C . VAL A 1 273 ? 12 -27.078 -4.598 1 83.81 273 VAL A C 1
ATOM 2213 O O . VAL A 1 273 ? 11.25 -28.031 -4.828 1 83.81 273 VAL A O 1
ATOM 2216 N N . ASN A 1 274 ? 12.781 -26.578 -5.531 1 87.75 274 ASN A N 1
ATOM 2217 C CA . ASN A 1 274 ? 12.828 -27.141 -6.875 1 87.75 274 ASN A CA 1
ATOM 2218 C C . ASN A 1 274 ? 13.312 -28.594 -6.859 1 87.75 274 ASN A C 1
ATOM 2220 O O . ASN A 1 274 ? 12.758 -29.438 -7.562 1 87.75 274 ASN A O 1
ATOM 2224 N N . MET A 1 275 ? 14.266 -28.828 -6.062 1 89.06 275 MET A N 1
ATOM 2225 C CA . MET A 1 275 ? 14.781 -30.188 -5.949 1 89.06 275 MET A CA 1
ATOM 2226 C C . MET A 1 275 ? 13.695 -31.141 -5.441 1 89.06 275 MET A C 1
ATOM 2228 O O . MET A 1 275 ? 13.508 -32.219 -5.988 1 89.06 275 MET A O 1
ATOM 2232 N N . PHE A 1 276 ? 13.023 -30.719 -4.52 1 85.25 276 PHE A N 1
ATOM 2233 C CA . PHE A 1 276 ? 11.992 -31.562 -3.924 1 85.25 276 PHE A CA 1
ATOM 2234 C C . PHE A 1 276 ? 10.828 -31.75 -4.891 1 85.25 276 PHE A C 1
ATOM 2236 O O . PHE A 1 276 ? 10.258 -32.844 -4.969 1 85.25 276 PHE A O 1
ATOM 2243 N N . ASP A 1 277 ? 10.461 -30.75 -5.586 1 82.56 277 ASP A N 1
ATOM 2244 C CA . ASP A 1 277 ? 9.367 -30.844 -6.543 1 82.56 277 ASP A CA 1
ATOM 2245 C C . ASP A 1 277 ? 9.688 -31.828 -7.652 1 82.56 277 ASP A C 1
ATOM 2247 O O . ASP A 1 277 ? 8.875 -32.688 -7.969 1 82.56 277 ASP A O 1
ATOM 2251 N N . TYR A 1 278 ? 10.859 -31.781 -8.164 1 86.69 278 TYR A N 1
ATOM 2252 C CA . TYR A 1 278 ? 11.219 -32.625 -9.297 1 86.69 278 TYR A CA 1
ATOM 2253 C C . TYR A 1 278 ? 11.562 -34.031 -8.836 1 86.69 278 TYR A C 1
ATOM 2255 O O . TYR A 1 278 ? 11.25 -35 -9.516 1 86.69 278 TYR A O 1
ATOM 2263 N N . LEU A 1 279 ? 12.188 -34.094 -7.664 1 88.25 279 LEU A N 1
ATOM 2264 C CA . LEU A 1 279 ? 12.469 -35.438 -7.133 1 88.25 279 LEU A CA 1
ATOM 2265 C C . LEU A 1 279 ? 11.18 -36.156 -6.758 1 88.25 279 LEU A C 1
ATOM 2267 O O . LEU A 1 279 ? 11.094 -37.375 -6.895 1 88.25 279 LEU A O 1
ATOM 2271 N N . GLY A 1 280 ? 10.273 -35.406 -6.273 1 84.88 280 GLY A N 1
ATOM 2272 C CA . GLY A 1 280 ? 8.977 -35.969 -5.945 1 84.88 280 GLY A CA 1
ATOM 2273 C C . GLY A 1 280 ? 8.281 -36.594 -7.145 1 84.88 280 GLY A C 1
ATOM 2274 O O . GLY A 1 280 ? 7.527 -37.562 -7.004 1 84.88 280 GLY A O 1
ATOM 2275 N N . SER A 1 281 ? 8.57 -36.125 -8.344 1 83.88 281 SER A N 1
ATOM 2276 C CA . SER A 1 281 ? 7.906 -36.625 -9.547 1 83.88 281 SER A CA 1
ATOM 2277 C C . SER A 1 281 ? 8.43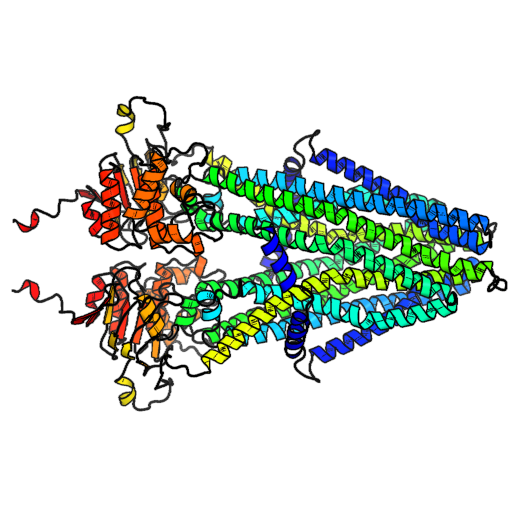 -38 -9.953 1 83.88 281 SER A C 1
ATOM 2279 O O . SER A 1 281 ? 7.762 -38.719 -10.688 1 83.88 281 SER A O 1
ATOM 2281 N N . ILE A 1 282 ? 9.656 -38.375 -9.492 1 88.94 282 ILE A N 1
ATOM 2282 C CA . ILE A 1 282 ? 10.203 -39.656 -9.938 1 88.94 282 ILE A CA 1
ATOM 2283 C C . ILE A 1 282 ? 10.016 -40.719 -8.844 1 88.94 282 ILE A C 1
ATOM 2285 O O . ILE A 1 282 ? 10.156 -41.906 -9.086 1 88.94 282 ILE A O 1
ATOM 2289 N N . ILE A 1 283 ? 9.656 -40.281 -7.672 1 87 283 ILE A N 1
ATOM 2290 C CA . ILE A 1 283 ? 9.523 -41.188 -6.543 1 87 283 ILE A CA 1
ATOM 2291 C C . ILE A 1 283 ? 8.445 -42.25 -6.848 1 87 283 ILE A C 1
ATOM 2293 O O . ILE A 1 283 ? 8.555 -43.375 -6.418 1 87 283 ILE A O 1
ATOM 2297 N N . SER A 1 284 ? 7.477 -41.906 -7.617 1 84 284 SER A N 1
ATOM 2298 C CA . SER A 1 284 ? 6.395 -42.812 -7.961 1 84 284 SER A CA 1
ATOM 2299 C C . SER A 1 284 ? 6.914 -44 -8.766 1 84 284 SER A C 1
ATOM 2301 O O . SER A 1 284 ? 6.496 -45.156 -8.539 1 84 284 SER A O 1
ATOM 2303 N N . TYR A 1 285 ? 7.824 -43.719 -9.727 1 88.19 285 TYR A N 1
ATOM 2304 C CA . TYR A 1 285 ? 8.383 -44.781 -10.547 1 88.19 285 TYR A CA 1
ATOM 2305 C C . TYR A 1 285 ? 9.273 -45.688 -9.719 1 88.19 285 TYR A C 1
ATOM 2307 O O . TYR A 1 285 ? 9.273 -46.906 -9.922 1 88.19 285 TYR A O 1
ATOM 2315 N N . LEU A 1 286 ? 9.961 -45.094 -8.758 1 89.12 286 LEU A N 1
ATOM 2316 C CA . LEU A 1 286 ? 10.828 -45.875 -7.887 1 89.12 286 LEU A CA 1
ATOM 2317 C C . LEU A 1 286 ? 10 -46.781 -6.984 1 89.12 286 LEU A C 1
ATOM 2319 O O . LEU A 1 286 ? 10.359 -47.938 -6.781 1 89.12 286 LEU A O 1
ATOM 2323 N N . ALA A 1 287 ? 8.938 -46.344 -6.504 1 86.25 287 ALA A N 1
ATOM 2324 C CA . ALA A 1 287 ? 8.07 -47.094 -5.621 1 86.25 287 ALA A CA 1
ATOM 2325 C C . ALA A 1 287 ? 7.414 -48.25 -6.375 1 86.25 287 ALA A C 1
ATOM 2327 O O . ALA A 1 287 ? 7.199 -49.344 -5.812 1 86.25 287 ALA A O 1
ATOM 2328 N N . LEU A 1 288 ? 7.125 -48.062 -7.621 1 87.25 288 LEU A N 1
ATOM 2329 C CA . LEU A 1 288 ? 6.426 -49.062 -8.422 1 87.25 288 LEU A CA 1
ATOM 2330 C C . LEU A 1 288 ? 7.395 -50.125 -8.93 1 87.25 288 LEU A C 1
ATOM 2332 O O . LEU A 1 288 ? 6.969 -51.219 -9.328 1 87.25 288 LEU A O 1
ATOM 2336 N N . ALA A 1 289 ? 8.688 -49.75 -8.969 1 88.56 289 ALA A N 1
ATOM 2337 C CA . ALA A 1 289 ? 9.688 -50.719 -9.469 1 88.56 289 ALA A CA 1
ATOM 2338 C C . ALA A 1 289 ? 9.75 -51.938 -8.594 1 88.56 289 ALA A C 1
ATOM 2340 O O . ALA A 1 289 ? 9.953 -53.062 -9.094 1 88.56 289 ALA A O 1
ATOM 2341 N N . VAL A 1 290 ? 9.484 -51.844 -7.371 1 86.19 290 VAL A N 1
ATOM 2342 C CA . VAL A 1 290 ? 9.633 -52.938 -6.43 1 86.19 290 VAL A CA 1
ATOM 2343 C C . VAL A 1 290 ? 8.594 -54.031 -6.73 1 86.19 290 VAL A C 1
ATOM 2345 O O . VAL A 1 290 ? 8.945 -55.188 -6.973 1 86.19 290 VAL A O 1
ATOM 2348 N N . PRO A 1 291 ? 7.32 -53.719 -6.762 1 85.19 291 PRO A N 1
ATOM 2349 C CA . PRO A 1 291 ? 6.355 -54.75 -7.066 1 85.19 291 PRO A CA 1
ATOM 2350 C C . PRO A 1 291 ? 6.469 -55.281 -8.508 1 85.19 291 PRO A C 1
ATOM 2352 O O . PRO A 1 291 ? 6.172 -56.438 -8.781 1 85.19 291 PRO A O 1
ATOM 2355 N N . ILE A 1 292 ? 6.863 -54.531 -9.453 1 86.81 292 ILE A N 1
ATOM 2356 C CA . ILE A 1 292 ? 6.965 -54.938 -10.844 1 86.81 292 ILE A CA 1
ATOM 2357 C C . ILE A 1 292 ? 8.102 -55.969 -11 1 86.81 292 ILE A C 1
ATOM 2359 O O . ILE A 1 292 ? 7.93 -57 -11.625 1 86.81 292 ILE A O 1
ATOM 2363 N N . PHE A 1 293 ? 9.289 -55.688 -10.391 1 89.19 293 PHE A N 1
ATOM 2364 C CA . PHE A 1 293 ? 10.445 -56.594 -10.539 1 89.19 293 PHE A CA 1
ATOM 2365 C C . PHE A 1 293 ? 10.32 -57.781 -9.617 1 89.19 293 PHE A C 1
ATOM 2367 O O . PHE A 1 293 ? 10.977 -58.812 -9.828 1 89.19 293 PHE A O 1
ATOM 2374 N N . SER A 1 294 ? 9.422 -57.656 -8.57 1 86.44 294 SER A N 1
ATOM 2375 C CA . SER A 1 294 ? 9.18 -58.812 -7.707 1 86.44 294 SER A CA 1
ATOM 2376 C C . SER A 1 294 ? 8.203 -59.781 -8.352 1 86.44 294 SER A C 1
ATOM 2378 O O . SER A 1 294 ? 8.023 -60.906 -7.863 1 86.44 294 SER A O 1
ATOM 2380 N N . GLY A 1 295 ? 7.547 -59.406 -9.398 1 84.94 295 GLY A N 1
ATOM 2381 C CA . GLY A 1 295 ? 6.727 -60.344 -10.164 1 84.94 295 GLY A CA 1
ATOM 2382 C C . GLY A 1 295 ? 5.25 -60.25 -9.82 1 84.94 295 GLY A C 1
ATOM 2383 O O . GLY A 1 295 ? 4.457 -61.094 -10.25 1 84.94 295 GLY A O 1
ATOM 2384 N N . ARG A 1 296 ? 4.855 -59.344 -9.156 1 82.94 296 ARG A N 1
ATOM 2385 C CA . ARG A 1 296 ? 3.457 -59.188 -8.758 1 82.94 296 ARG A CA 1
ATOM 2386 C C . ARG A 1 296 ? 2.564 -58.938 -9.969 1 82.94 296 ARG A C 1
ATOM 2388 O O . ARG A 1 296 ? 1.411 -59.375 -10 1 82.94 296 ARG A O 1
ATOM 2395 N N . TYR A 1 297 ? 3.107 -58.344 -11.031 1 84.88 297 TYR A N 1
ATOM 2396 C CA . TYR A 1 297 ? 2.297 -57.969 -12.18 1 84.88 297 TYR A CA 1
ATOM 2397 C C . TYR A 1 297 ? 2.736 -58.688 -13.438 1 84.88 297 TYR A C 1
ATOM 2399 O O . TYR A 1 297 ? 2.578 -58.188 -14.555 1 84.88 297 TYR A O 1
ATOM 2407 N N . ASP A 1 298 ? 3.223 -59.844 -13.359 1 83.94 298 ASP A N 1
ATOM 2408 C CA . ASP A 1 298 ? 3.693 -60.625 -14.5 1 83.94 298 ASP A CA 1
ATOM 2409 C C . ASP A 1 298 ? 2.527 -61.094 -15.367 1 83.94 298 ASP A C 1
ATOM 2411 O O . ASP A 1 298 ? 2.703 -61.375 -16.547 1 83.94 298 ASP A O 1
ATOM 2415 N N . GLY A 1 299 ? 1.328 -61.062 -14.898 1 82.62 299 GLY A N 1
ATOM 2416 C CA . GLY A 1 299 ? 0.179 -61.531 -15.664 1 82.62 299 GLY A CA 1
ATOM 2417 C C . GLY A 1 299 ? -0.44 -60.438 -16.516 1 82.62 299 GLY A C 1
ATOM 2418 O O . GLY A 1 299 ? -1.278 -60.719 -17.375 1 82.62 299 GLY A O 1
ATOM 2419 N N . LEU A 1 300 ? 0.057 -59.219 -16.453 1 85 300 LEU A N 1
ATOM 2420 C CA . LEU A 1 300 ? -0.536 -58.094 -17.188 1 85 300 LEU A CA 1
ATOM 2421 C C . LEU A 1 300 ? 0.184 -57.875 -18.516 1 85 300 LEU A C 1
ATOM 2423 O O . LEU A 1 300 ? 1.392 -58.094 -18.609 1 85 300 LEU A O 1
ATOM 2427 N N . SER A 1 301 ? -0.665 -57.469 -19.516 1 83.94 301 SER A N 1
ATOM 2428 C CA . SER A 1 301 ? -0.076 -57.062 -20.797 1 83.94 301 SER A CA 1
ATOM 2429 C C . SER A 1 301 ? 0.739 -55.781 -20.641 1 83.94 301 SER A C 1
ATOM 2431 O O . SER A 1 301 ? 0.598 -55.062 -19.656 1 83.94 301 SER A O 1
ATOM 2433 N N . SER A 1 302 ? 1.605 -55.531 -21.594 1 82.75 302 SER A N 1
ATOM 2434 C CA . SER A 1 302 ? 2.439 -54.344 -21.547 1 82.75 302 SER A CA 1
ATOM 2435 C C . SER A 1 302 ? 1.59 -53.062 -21.562 1 82.75 302 SER A C 1
ATOM 2437 O O . SER A 1 302 ? 1.931 -52.094 -20.906 1 82.75 302 SER A O 1
ATOM 2439 N N . ALA A 1 303 ? 0.49 -53.125 -22.266 1 82.44 303 ALA A N 1
ATOM 2440 C CA . ALA A 1 303 ? -0.409 -51.969 -22.312 1 82.44 303 ALA A CA 1
ATOM 2441 C C . ALA A 1 303 ? -1.1 -51.781 -20.969 1 82.44 303 ALA A C 1
ATOM 2443 O O . ALA A 1 303 ? -1.223 -50.656 -20.484 1 82.44 303 ALA A O 1
ATOM 2444 N N . GLU A 1 304 ? -1.436 -52.844 -20.359 1 85.81 304 GLU A N 1
ATOM 2445 C CA . GLU A 1 304 ? -2.061 -52.781 -19.031 1 85.81 304 GLU A CA 1
ATOM 2446 C C . GLU A 1 304 ? -1.067 -52.312 -17.969 1 85.81 304 GLU A C 1
ATOM 2448 O O . GLU A 1 304 ? -1.434 -51.594 -17.047 1 85.81 304 GLU A O 1
ATOM 2453 N N . LEU A 1 305 ? 0.133 -52.812 -18.156 1 85.56 305 LEU A N 1
ATOM 2454 C CA . LEU A 1 305 ? 1.179 -52.406 -17.219 1 85.56 305 LEU A CA 1
ATOM 2455 C C . LEU A 1 305 ? 1.451 -50.906 -17.328 1 85.56 305 LEU A C 1
ATOM 2457 O O . LEU A 1 305 ? 1.642 -50.25 -16.328 1 85.56 305 LEU A O 1
ATOM 2461 N N . SER A 1 306 ? 1.489 -50.344 -18.562 1 86.06 306 SER A N 1
ATOM 2462 C CA . SER A 1 306 ? 1.687 -48.906 -18.75 1 86.06 306 SER A CA 1
ATOM 2463 C C . SER A 1 306 ? 0.542 -48.094 -18.141 1 86.06 306 SER A C 1
ATOM 2465 O O . SER A 1 306 ? 0.761 -47.031 -17.594 1 86.06 306 SER A O 1
ATOM 2467 N N . ALA A 1 307 ? -0.626 -48.625 -18.234 1 86.38 307 ALA A N 1
ATOM 2468 C CA . ALA A 1 307 ? -1.783 -47.969 -17.625 1 86.38 307 ALA A CA 1
ATOM 2469 C C . ALA A 1 307 ? -1.664 -47.938 -16.109 1 86.38 307 ALA A C 1
ATOM 2471 O O . ALA A 1 307 ? -1.985 -46.938 -15.469 1 86.38 307 ALA A O 1
ATOM 2472 N N . LEU A 1 308 ? -1.228 -49.031 -15.539 1 85.12 308 LEU A N 1
ATOM 2473 C CA . LEU A 1 308 ? -1.036 -49.125 -14.102 1 85.12 308 LEU A CA 1
ATOM 2474 C C . LEU A 1 308 ? 0.068 -48.188 -13.641 1 85.12 308 LEU A C 1
ATOM 2476 O O . LEU A 1 308 ? -0.05 -47.531 -12.586 1 85.12 308 LEU A O 1
ATOM 2480 N N . ILE A 1 309 ? 1.112 -48.125 -14.391 1 85.62 309 ILE A N 1
ATOM 2481 C CA . ILE A 1 309 ? 2.219 -47.219 -14.078 1 85.62 309 ILE A CA 1
ATOM 2482 C C . ILE A 1 309 ? 1.729 -45.781 -14.094 1 85.62 309 ILE A C 1
ATOM 2484 O O . ILE A 1 309 ? 2.029 -45 -13.18 1 85.62 309 ILE A O 1
ATOM 2488 N N . SER A 1 310 ? 0.962 -45.438 -15.094 1 86.56 310 SER A N 1
ATOM 2489 C CA . SER A 1 310 ? 0.436 -44.094 -15.219 1 86.56 310 SER A CA 1
ATOM 2490 C C . SER A 1 310 ? -0.496 -43.75 -14.055 1 86.56 310 SER A C 1
ATOM 2492 O O . SER A 1 310 ? -0.412 -42.656 -13.477 1 86.56 310 SER A O 1
ATOM 2494 N N . GLN A 1 311 ? -1.336 -44.625 -13.703 1 87.31 311 GLN A N 1
ATOM 2495 C CA . GLN A 1 311 ? -2.271 -44.406 -12.602 1 87.31 311 GLN A CA 1
ATOM 2496 C C . GLN A 1 311 ? -1.533 -44.188 -11.281 1 87.31 311 GLN A C 1
ATOM 2498 O O . GLN A 1 311 ? -1.849 -43.281 -10.531 1 87.31 311 GLN A O 1
ATOM 2503 N N . ASN A 1 312 ? -0.576 -45.062 -10.984 1 86.12 312 ASN A N 1
ATOM 2504 C CA . ASN A 1 312 ? 0.171 -44.938 -9.734 1 86.12 312 ASN A CA 1
ATOM 2505 C C . ASN A 1 312 ? 1.061 -43.688 -9.727 1 86.12 312 ASN A C 1
ATOM 2507 O O . ASN A 1 312 ? 1.292 -43.094 -8.672 1 86.12 312 ASN A O 1
ATOM 2511 N N . ALA A 1 313 ? 1.547 -43.406 -10.906 1 86 313 ALA A N 1
ATOM 2512 C CA . ALA A 1 313 ? 2.328 -42.188 -10.992 1 86 313 ALA A CA 1
ATOM 2513 C C . ALA A 1 313 ? 1.487 -40.969 -10.602 1 86 313 ALA A C 1
ATOM 2515 O O . ALA A 1 313 ? 1.948 -40.094 -9.859 1 86 313 ALA A O 1
ATOM 2516 N N . PHE A 1 314 ? 0.311 -40.938 -11.055 1 86.44 314 PHE A N 1
ATOM 2517 C CA . PHE A 1 314 ? -0.576 -39.812 -10.727 1 86.44 314 PHE A CA 1
ATOM 2518 C C . PHE A 1 314 ? -0.845 -39.781 -9.227 1 86.44 314 PHE A C 1
ATOM 2520 O O . PHE A 1 314 ? -0.771 -38.719 -8.609 1 86.44 314 PHE A O 1
ATOM 2527 N N . VAL A 1 315 ? -1.198 -40.906 -8.648 1 87.69 315 VAL A N 1
ATOM 2528 C CA . VAL A 1 315 ? -1.55 -41 -7.234 1 87.69 315 VAL A CA 1
ATOM 2529 C C . VAL A 1 315 ? -0.395 -40.469 -6.383 1 87.69 315 VAL A C 1
ATOM 2531 O O . VAL A 1 315 ? -0.598 -39.656 -5.492 1 87.69 315 VAL A O 1
ATOM 2534 N N . CYS A 1 316 ? 0.807 -40.875 -6.645 1 85.12 316 CYS A N 1
ATOM 2535 C CA . CYS A 1 316 ? 1.968 -40.469 -5.863 1 85.12 316 CYS A CA 1
ATOM 2536 C C . CYS A 1 316 ? 2.299 -39 -6.105 1 85.12 316 CYS A C 1
ATOM 2538 O O . CYS A 1 316 ? 2.633 -38.25 -5.172 1 85.12 316 CYS A O 1
ATOM 2540 N N . ILE A 1 317 ? 2.201 -38.594 -7.352 1 83.44 317 ILE A N 1
ATOM 2541 C CA . ILE A 1 317 ? 2.504 -37.219 -7.691 1 83.44 317 ILE A CA 1
ATOM 2542 C C . ILE A 1 317 ? 1.504 -36.281 -7.004 1 83.44 317 ILE A C 1
ATOM 2544 O O . ILE A 1 317 ? 1.881 -35.219 -6.488 1 83.44 317 ILE A O 1
ATOM 2548 N N . TYR A 1 318 ? 0.28 -36.656 -7.07 1 87.62 318 TYR A N 1
ATOM 2549 C CA . TYR A 1 318 ? -0.756 -35.844 -6.441 1 87.62 318 TYR A CA 1
ATOM 2550 C C . TYR A 1 318 ? -0.565 -35.781 -4.93 1 87.62 318 TYR A C 1
ATOM 2552 O O . TYR A 1 318 ? -0.769 -34.719 -4.309 1 87.62 318 TYR A O 1
ATOM 2560 N N . LEU A 1 319 ? -0.208 -36.906 -4.281 1 87.62 319 LEU A N 1
ATOM 2561 C CA . LEU A 1 319 ? 0.078 -36.938 -2.854 1 87.62 319 LEU A CA 1
ATOM 2562 C C . LEU A 1 319 ? 1.242 -36.031 -2.5 1 87.62 319 LEU A C 1
ATOM 2564 O O . LEU A 1 319 ? 1.154 -35.25 -1.552 1 87.62 319 LEU A O 1
ATOM 2568 N N . ILE A 1 320 ? 2.252 -36.094 -3.242 1 83.75 320 ILE A N 1
ATOM 2569 C CA . ILE A 1 320 ? 3.428 -35.25 -3.014 1 83.75 320 ILE A CA 1
ATOM 2570 C C . ILE A 1 320 ? 3.068 -33.781 -3.209 1 83.75 320 ILE A C 1
ATOM 2572 O O . ILE A 1 320 ? 3.523 -32.906 -2.455 1 83.75 320 ILE A O 1
ATOM 2576 N N . SER A 1 321 ? 2.299 -33.562 -4.293 1 85.38 321 SER A N 1
ATOM 2577 C CA . SER A 1 321 ? 1.863 -32.188 -4.555 1 85.38 321 SER A CA 1
ATOM 2578 C C . SER A 1 321 ? 1.056 -31.625 -3.385 1 85.38 321 SER A C 1
ATOM 2580 O O . SER A 1 321 ? 1.155 -30.438 -3.062 1 85.38 321 SER A O 1
ATOM 2582 N N . THR A 1 322 ? 0.228 -32.375 -2.787 1 87.75 322 THR A N 1
ATOM 2583 C CA . THR A 1 322 ? -0.547 -31.969 -1.622 1 87.75 322 THR A CA 1
ATOM 2584 C C . THR A 1 322 ? 0.373 -31.609 -0.458 1 87.75 322 THR A C 1
ATOM 2586 O O . THR A 1 322 ? 0.16 -30.609 0.222 1 87.75 322 THR A O 1
ATOM 2589 N N . PHE A 1 323 ? 1.397 -32.406 -0.312 1 83.5 323 PHE A N 1
ATOM 2590 C CA . PHE A 1 323 ? 2.369 -32.125 0.736 1 83.5 323 PHE A CA 1
ATOM 2591 C C . PHE A 1 323 ? 3.107 -30.828 0.448 1 83.5 323 PHE A C 1
ATOM 2593 O O . PHE A 1 323 ? 3.34 -30.031 1.355 1 83.5 323 PHE A O 1
ATOM 2600 N N . SER A 1 324 ? 3.455 -30.672 -0.801 1 79.12 324 SER A N 1
ATOM 2601 C CA . SER A 1 324 ? 4.148 -29.453 -1.2 1 79.12 324 SER A CA 1
ATOM 2602 C C . SER A 1 324 ? 3.275 -28.234 -0.968 1 79.12 324 SER A C 1
ATOM 2604 O O . SER A 1 324 ? 3.771 -27.172 -0.557 1 79.12 324 SER A O 1
ATOM 2606 N N . THR A 1 325 ? 2.062 -28.375 -1.278 1 84.38 325 THR A N 1
ATOM 2607 C CA . THR A 1 325 ? 1.116 -27.281 -1.061 1 84.38 325 THR A CA 1
ATOM 2608 C C . THR A 1 325 ? 1.045 -26.922 0.418 1 84.38 325 THR A C 1
ATOM 2610 O O . THR A 1 325 ? 0.981 -25.734 0.768 1 84.38 325 THR A O 1
ATOM 2613 N N . LEU A 1 326 ? 1.051 -27.828 1.299 1 83.44 326 LEU A N 1
ATOM 2614 C CA . LEU A 1 326 ? 1.001 -27.594 2.736 1 83.44 326 LEU A CA 1
ATOM 2615 C C . LEU A 1 326 ? 2.25 -26.859 3.207 1 83.44 326 LEU A C 1
ATOM 2617 O O . LEU A 1 326 ? 2.168 -25.969 4.059 1 83.44 326 LEU A O 1
ATOM 2621 N N . VAL A 1 327 ? 3.314 -27.219 2.656 1 76.62 327 VAL A N 1
ATOM 2622 C CA . VAL A 1 327 ? 4.562 -26.562 3.006 1 76.62 327 VAL A CA 1
ATOM 2623 C C . VAL A 1 327 ? 4.531 -25.109 2.52 1 76.62 327 VAL A C 1
ATOM 2625 O O . VAL A 1 327 ? 4.945 -24.203 3.238 1 76.62 327 VAL A O 1
ATOM 2628 N N . ASP A 1 328 ? 3.984 -24.953 1.328 1 74.38 328 ASP A N 1
ATOM 2629 C CA . ASP A 1 328 ? 3.893 -23.609 0.744 1 74.38 328 ASP A CA 1
ATOM 2630 C C . ASP A 1 328 ? 2.959 -22.719 1.557 1 74.38 328 ASP A C 1
ATOM 2632 O O . ASP A 1 328 ? 3.152 -21.5 1.62 1 74.38 328 ASP A O 1
ATOM 2636 N N . LEU A 1 329 ? 1.981 -23.297 2.105 1 82.25 329 LEU A N 1
ATOM 2637 C CA . LEU A 1 329 ? 1.007 -22.562 2.902 1 82.25 329 LEU A CA 1
ATOM 2638 C C . LEU A 1 329 ? 1.66 -21.969 4.145 1 82.25 329 LEU A C 1
ATOM 2640 O O . LEU A 1 329 ? 1.086 -21.094 4.789 1 82.25 329 LEU A O 1
ATOM 2644 N N . SER A 1 330 ? 2.822 -22.438 4.504 1 74.5 330 SER A N 1
ATOM 2645 C CA . SER A 1 330 ? 3.496 -21.953 5.703 1 74.5 330 SER A CA 1
ATOM 2646 C C . SER A 1 330 ? 3.719 -20.438 5.645 1 74.5 330 SER A C 1
ATOM 2648 O O . SER A 1 330 ? 3.568 -19.75 6.652 1 74.5 330 SER A O 1
ATOM 2650 N N . SER A 1 331 ? 4 -19.984 4.488 1 71.69 331 SER A N 1
ATOM 2651 C CA . SER A 1 331 ? 4.211 -18.547 4.324 1 71.69 331 SER A CA 1
ATOM 2652 C C . SER A 1 331 ? 2.908 -17.781 4.492 1 71.69 331 SER A C 1
ATOM 2654 O O . SER A 1 331 ? 2.881 -16.734 5.141 1 71.69 331 SER A O 1
ATOM 2656 N N . SER A 1 332 ? 1.87 -18.297 3.889 1 80.62 332 SER A N 1
ATOM 2657 C CA . SER A 1 332 ? 0.562 -17.656 4.016 1 80.62 332 SER A CA 1
ATOM 2658 C C . SER A 1 332 ? 0.072 -17.688 5.457 1 80.62 332 SER A C 1
ATOM 2660 O O . SER A 1 332 ? -0.542 -16.719 5.926 1 80.62 332 SER A O 1
ATOM 2662 N N . VAL A 1 333 ? 0.363 -18.734 6.156 1 82.44 333 VAL A N 1
ATOM 2663 C CA . VAL A 1 333 ? -0.067 -18.859 7.547 1 82.44 333 VAL A CA 1
ATOM 2664 C C . VAL A 1 333 ? 0.697 -17.875 8.422 1 82.44 333 VAL A C 1
ATOM 2666 O O . VAL A 1 333 ? 0.139 -17.297 9.359 1 82.44 333 VAL A O 1
ATOM 2669 N N . THR A 1 334 ? 1.883 -17.672 8.18 1 73.12 334 THR A N 1
ATOM 2670 C CA . THR A 1 334 ? 2.67 -16.688 8.906 1 73.12 334 THR A CA 1
ATOM 2671 C C . THR A 1 334 ? 2.129 -15.281 8.672 1 73.12 334 THR A C 1
ATOM 2673 O O . THR A 1 334 ? 2.045 -14.477 9.602 1 73.12 334 THR A O 1
ATOM 2676 N N . GLN A 1 335 ? 1.81 -15.102 7.422 1 76 335 GLN A N 1
ATOM 2677 C CA . GLN A 1 335 ? 1.185 -13.82 7.109 1 76 335 GLN A CA 1
ATOM 2678 C C . GLN A 1 335 ? -0.144 -13.656 7.84 1 76 335 GLN A C 1
ATOM 2680 O O . GLN A 1 335 ? -0.448 -12.586 8.359 1 76 335 GLN A O 1
ATOM 2685 N N . LEU A 1 336 ? -0.902 -14.688 7.824 1 85.69 336 LEU A N 1
ATOM 2686 C CA . LEU A 1 336 ? -2.178 -14.688 8.531 1 85.69 336 LEU A CA 1
ATOM 2687 C C . LEU A 1 336 ? -1.975 -14.406 10.016 1 85.69 336 LEU A C 1
ATOM 2689 O O . LEU A 1 336 ? -2.738 -13.648 10.625 1 85.69 336 LEU A O 1
ATOM 2693 N N . ALA A 1 337 ? -1.01 -15 10.617 1 82.44 337 ALA A N 1
ATOM 2694 C CA . ALA A 1 337 ? -0.72 -14.789 12.031 1 82.44 337 ALA A CA 1
ATOM 2695 C C . ALA A 1 337 ? -0.361 -13.336 12.305 1 82.44 337 ALA A C 1
ATOM 2697 O O . ALA A 1 337 ? -0.829 -12.75 13.289 1 82.44 337 ALA A O 1
ATOM 2698 N N . GLY A 1 338 ? 0.42 -12.82 11.477 1 78.56 338 GLY A N 1
ATOM 2699 C CA . GLY A 1 338 ? 0.815 -11.43 11.648 1 78.56 338 GLY A CA 1
ATOM 2700 C C . GLY A 1 338 ? -0.355 -10.469 11.602 1 78.56 338 GLY A C 1
ATOM 2701 O O . GLY A 1 338 ? -0.512 -9.633 12.5 1 78.56 338 GLY A O 1
ATOM 2702 N N . VAL A 1 339 ? -1.154 -10.578 10.617 1 86 339 VAL A N 1
ATOM 2703 C CA . VAL A 1 339 ? -2.279 -9.664 10.453 1 86 339 VAL A CA 1
ATOM 2704 C C . VAL A 1 339 ? -3.316 -9.922 11.547 1 86 339 VAL A C 1
ATOM 2706 O O . VAL A 1 339 ? -3.98 -8.992 12.008 1 86 339 VAL A O 1
ATOM 2709 N N . THR A 1 340 ? -3.449 -11.141 11.945 1 89 340 THR A N 1
ATOM 2710 C CA . THR A 1 340 ? -4.371 -11.469 13.023 1 89 340 THR A CA 1
ATOM 2711 C C . THR A 1 340 ? -3.957 -10.781 14.32 1 89 340 THR A C 1
ATOM 2713 O O . THR A 1 340 ? -4.805 -10.258 15.047 1 89 340 THR A O 1
ATOM 2716 N N . HIS A 1 341 ? -2.717 -10.82 14.586 1 84.19 341 HIS A N 1
ATOM 2717 C CA . HIS A 1 341 ? -2.238 -10.125 15.781 1 84.19 341 HIS A CA 1
ATOM 2718 C C . HIS A 1 341 ? -2.553 -8.633 15.719 1 84.19 341 HIS A C 1
ATOM 2720 O O . HIS A 1 341 ? -3.016 -8.055 16.703 1 84.19 341 HIS A O 1
ATOM 2726 N N . ARG A 1 342 ? -2.371 -8.109 14.609 1 84.5 342 ARG A N 1
ATOM 2727 C CA . ARG A 1 342 ? -2.57 -6.672 14.453 1 84.5 342 ARG A CA 1
ATOM 2728 C C . ARG A 1 342 ? -4.047 -6.305 14.562 1 84.5 342 ARG A C 1
ATOM 2730 O O . ARG A 1 342 ? -4.41 -5.359 15.266 1 84.5 342 ARG A O 1
ATOM 2737 N N . VAL A 1 343 ? -4.82 -7.008 13.914 1 91.94 343 VAL A N 1
ATOM 2738 C CA . VAL A 1 343 ? -6.254 -6.738 13.93 1 91.94 343 VAL A CA 1
ATOM 2739 C C . VAL A 1 343 ? -6.816 -7.02 15.32 1 91.94 343 VAL A C 1
ATOM 2741 O O . VAL A 1 343 ? -7.645 -6.262 15.828 1 91.94 343 VAL A O 1
ATOM 2744 N N . SER A 1 344 ? -6.371 -8.086 15.938 1 91.56 344 SER A N 1
ATOM 2745 C CA . SER A 1 344 ? -6.859 -8.438 17.266 1 91.56 344 SER A CA 1
ATOM 2746 C C . SER A 1 344 ? -6.414 -7.414 18.297 1 91.56 344 SER A C 1
ATOM 2748 O O . SER A 1 344 ? -7.164 -7.102 19.234 1 91.56 344 SER A O 1
ATOM 2750 N N . GLU A 1 345 ? -5.234 -6.996 18.141 1 88.38 345 GLU A N 1
ATOM 2751 C CA . GLU A 1 345 ? -4.754 -5.945 19.031 1 88.38 345 GLU A CA 1
ATOM 2752 C C . GLU A 1 345 ? -5.625 -4.695 18.922 1 88.38 345 GLU A C 1
ATOM 2754 O O . GLU A 1 345 ? -5.914 -4.051 19.938 1 88.38 345 GLU A O 1
ATOM 2759 N N . LEU A 1 346 ? -5.926 -4.355 17.781 1 91.5 346 LEU A N 1
ATOM 2760 C CA . LEU A 1 346 ? -6.805 -3.213 17.562 1 91.5 346 LEU A CA 1
ATOM 2761 C C . LEU A 1 346 ? -8.156 -3.43 18.234 1 91.5 346 LEU A C 1
ATOM 2763 O O . LEU A 1 346 ? -8.648 -2.549 18.953 1 91.5 346 LEU A O 1
ATOM 2767 N N . ILE A 1 347 ? -8.727 -4.559 18.125 1 93.19 347 ILE A N 1
ATOM 2768 C CA . ILE A 1 347 ? -10.039 -4.867 18.688 1 93.19 347 ILE A CA 1
ATOM 2769 C C . ILE A 1 347 ? -9.961 -4.906 20.203 1 93.19 347 ILE A C 1
ATOM 2771 O O . ILE A 1 347 ? -10.859 -4.406 20.891 1 93.19 347 ILE A O 1
ATOM 2775 N N . GLU A 1 348 ? -8.938 -5.523 20.656 1 91.12 348 GLU A N 1
ATOM 2776 C CA . GLU A 1 348 ? -8.758 -5.598 22.109 1 91.12 348 GLU A CA 1
ATOM 2777 C C . GLU A 1 348 ? -8.641 -4.207 22.719 1 91.12 348 GLU A C 1
ATOM 2779 O O . GLU A 1 348 ? -9.227 -3.93 23.766 1 91.12 348 GLU A O 1
ATOM 2784 N N . ARG A 1 349 ? -7.898 -3.416 22.078 1 90.19 349 ARG A N 1
ATOM 2785 C CA . ARG A 1 349 ? -7.727 -2.062 22.594 1 90.19 349 ARG A CA 1
ATOM 2786 C C . ARG A 1 349 ? -9.031 -1.275 22.516 1 90.19 349 ARG A C 1
ATOM 2788 O O . ARG A 1 349 ? -9.352 -0.508 23.438 1 90.19 349 ARG A O 1
ATOM 2795 N N . LEU A 1 350 ? -9.672 -1.39 21.453 1 92.44 350 LEU A N 1
ATOM 2796 C CA . LEU A 1 350 ? -10.953 -0.709 21.312 1 92.44 350 LEU A CA 1
ATOM 2797 C C . LEU A 1 350 ? -11.953 -1.19 22.344 1 92.44 350 LEU A C 1
ATOM 2799 O O . LEU A 1 350 ? -12.727 -0.396 22.891 1 92.44 350 LEU A O 1
ATOM 2803 N N . GLN A 1 351 ? -11.914 -2.426 22.641 1 91.12 351 GLN A N 1
ATOM 2804 C CA . GLN A 1 351 ? -12.797 -2.979 23.656 1 91.12 351 GLN A CA 1
ATOM 2805 C C . GLN A 1 351 ? -12.414 -2.479 25.047 1 91.12 351 GLN A C 1
ATOM 2807 O O . GLN A 1 351 ? -13.281 -2.219 25.875 1 91.12 351 GLN A O 1
ATOM 2812 N N . GLN A 1 352 ? -11.18 -2.404 25.219 1 88.62 352 GLN A N 1
ATOM 2813 C CA . GLN A 1 352 ? -10.711 -1.867 26.5 1 88.62 352 GLN A CA 1
ATOM 2814 C C . GLN A 1 352 ? -11.164 -0.42 26.688 1 88.62 352 GLN A C 1
ATOM 2816 O O . GLN A 1 352 ? -11.57 -0.026 27.781 1 88.62 352 GLN A O 1
ATOM 2821 N N . LEU A 1 353 ? -11.062 0.295 25.641 1 86.19 353 LEU A N 1
ATOM 2822 C CA . LEU A 1 353 ? -11.492 1.689 25.703 1 86.19 353 LEU A CA 1
ATOM 2823 C C . LEU A 1 353 ? -13 1.789 25.922 1 86.19 353 LEU A C 1
ATOM 2825 O O . LEU A 1 353 ? -13.461 2.658 26.656 1 86.19 353 LEU A O 1
ATOM 2829 N N . TYR A 1 354 ? -13.664 0.945 25.328 1 83.62 354 TYR A N 1
ATOM 2830 C CA . TYR A 1 354 ? -15.109 0.905 25.5 1 83.62 354 TYR A CA 1
ATOM 2831 C C . TYR A 1 354 ? -15.492 0.549 26.922 1 83.62 354 TYR A C 1
ATOM 2833 O O . TYR A 1 354 ? -16.391 1.161 27.516 1 83.62 354 TYR A O 1
ATOM 2841 N N . ASP A 1 355 ? -14.773 -0.37 27.438 1 82 355 ASP A N 1
ATOM 2842 C CA . ASP A 1 355 ? -15.047 -0.819 28.797 1 82 355 ASP A CA 1
ATOM 2843 C C . ASP A 1 355 ? -14.656 0.248 29.812 1 82 355 ASP A C 1
ATOM 2845 O O . ASP A 1 355 ? -15.328 0.417 30.844 1 82 355 ASP A O 1
ATOM 2849 N N . ARG A 1 356 ? -13.664 0.93 29.562 1 76.06 356 ARG A N 1
ATOM 2850 C CA . ARG A 1 356 ? -13.211 1.993 30.453 1 76.06 356 ARG A CA 1
ATOM 2851 C C . ARG A 1 356 ? -14.188 3.168 30.438 1 76.06 356 ARG A C 1
ATOM 2853 O O . ARG A 1 356 ? -14.406 3.812 31.469 1 76.06 356 ARG A O 1
ATOM 2860 N N . SER A 1 357 ? -14.68 3.453 29.297 1 71.12 357 SER A N 1
ATOM 2861 C CA . SER A 1 357 ? -15.625 4.555 29.172 1 71.12 357 SER A CA 1
ATOM 2862 C C . SER A 1 357 ? -16.938 4.238 29.906 1 71.12 357 SER A C 1
ATOM 2864 O O . SER A 1 357 ? -17.578 5.133 30.453 1 71.12 357 SER A O 1
ATOM 2866 N N . ASP A 1 358 ? -17.266 3.031 29.922 1 63 358 ASP A N 1
ATOM 2867 C CA . ASP A 1 358 ? -18.5 2.621 30.578 1 63 358 ASP A CA 1
ATOM 2868 C C . ASP A 1 358 ? -18.344 2.592 32.094 1 63 358 ASP A C 1
ATOM 2870 O O . ASP A 1 358 ? -19.312 2.764 32.844 1 63 358 ASP A O 1
ATOM 2874 N N . ALA A 1 359 ? -17.078 2.387 32.625 1 58.59 359 ALA A N 1
ATOM 2875 C CA . ALA A 1 359 ? -16.844 2.354 34.062 1 58.59 359 ALA A CA 1
ATOM 2876 C C . ALA A 1 359 ? -16.719 3.766 34.625 1 58.59 359 ALA A C 1
ATOM 2878 O O . ALA A 1 359 ? -15.992 4.598 34.094 1 58.59 359 ALA A O 1
ATOM 2879 N N . GLU A 1 360 ? -17.844 4.438 35.062 1 56.12 360 GLU A N 1
ATOM 2880 C CA . GLU A 1 360 ? -17.875 5.754 35.688 1 56.12 360 GLU A CA 1
ATOM 2881 C C . GLU A 1 360 ? -16.656 5.984 36.562 1 56.12 360 GLU A C 1
ATOM 2883 O O . GLU A 1 360 ? -16.484 5.336 37.594 1 56.12 360 GLU A O 1
ATOM 2888 N N . THR A 1 361 ? -15.539 6.348 35.938 1 55.16 361 THR A N 1
ATOM 2889 C CA . THR A 1 361 ? -14.398 6.602 36.812 1 55.16 361 THR A CA 1
ATOM 2890 C C . THR A 1 361 ? -14.492 7.996 37.438 1 55.16 361 THR A C 1
ATOM 2892 O O . THR A 1 361 ? -15.016 8.922 36.812 1 55.16 361 THR A O 1
ATOM 2895 N N . PRO A 1 362 ? -14.086 8.078 38.75 1 51.03 362 PRO A N 1
ATOM 2896 C CA . PRO A 1 362 ? -13.93 9.391 39.375 1 51.03 362 PRO A CA 1
ATOM 2897 C C . PRO A 1 362 ? -13.039 10.336 38.562 1 51.03 362 PRO A C 1
ATOM 2899 O O . PRO A 1 362 ? -12.016 9.914 38.031 1 51.03 362 PRO A O 1
ATOM 2902 N N . GLY A 1 363 ? -13.625 11.555 37.938 1 54.38 363 GLY A N 1
ATOM 2903 C CA . GLY A 1 363 ? -12.875 12.539 37.188 1 54.38 363 GLY A CA 1
ATOM 2904 C C . GLY A 1 363 ? -13.469 12.828 35.812 1 54.38 363 GLY A C 1
ATOM 2905 O O . GLY A 1 363 ? -12.992 13.711 35.094 1 54.38 363 GLY A O 1
ATOM 2906 N N . ASP A 1 364 ? -14.5 12.023 35.562 1 62.06 364 ASP A N 1
ATOM 2907 C CA . ASP A 1 364 ? -15.148 12.25 34.25 1 62.06 364 ASP A CA 1
ATOM 2908 C C . ASP A 1 364 ? -16.156 13.391 34.344 1 62.06 364 ASP A C 1
ATOM 2910 O O . ASP A 1 364 ? -16.672 13.703 35.406 1 62.06 364 ASP A O 1
ATOM 2914 N N . LEU A 1 365 ? -16.219 14.062 33.188 1 67.31 365 LEU A N 1
ATOM 2915 C CA . LEU A 1 365 ? -17.25 15.078 33.031 1 67.31 365 LEU A CA 1
ATOM 2916 C C . LEU A 1 365 ? -18.625 14.508 33.406 1 67.31 365 LEU A C 1
ATOM 2918 O O . LEU A 1 365 ? -19.031 13.484 32.844 1 67.31 365 LEU A O 1
ATOM 2922 N N . LYS A 1 366 ? -19.219 14.961 34.625 1 68.69 366 LYS A N 1
ATOM 2923 C CA . LYS A 1 366 ? -20.562 14.562 35 1 68.69 366 LYS A CA 1
ATOM 2924 C C . LYS A 1 366 ? -21.609 15.391 34.25 1 68.69 366 LYS A C 1
ATOM 2926 O O . LYS A 1 366 ? -21.672 16.609 34.406 1 68.69 366 LYS A O 1
ATOM 2931 N N . VAL A 1 367 ? -22.203 14.75 33.188 1 61.03 367 VAL A N 1
ATOM 2932 C CA . VAL A 1 367 ? -23.25 15.438 32.469 1 61.03 367 VAL A CA 1
ATOM 2933 C C . VAL A 1 367 ? -24.594 15.188 33.125 1 61.03 367 VAL A C 1
ATOM 2935 O O . VAL A 1 367 ? -25.016 14.039 33.281 1 61.03 367 VAL A O 1
ATOM 2938 N N . VAL A 1 368 ? -25.203 16.109 33.812 1 53.72 368 VAL A N 1
ATOM 2939 C CA . VAL A 1 368 ? -26.422 15.969 34.625 1 53.72 368 VAL A CA 1
ATOM 2940 C C . VAL A 1 368 ? -27.641 16.047 33.719 1 53.72 368 VAL A C 1
ATOM 2942 O O . VAL A 1 368 ? -28.641 15.352 33.938 1 53.72 368 VAL A O 1
ATOM 2945 N N . SER A 1 369 ? -27.875 16.969 32.625 1 53.81 369 SER A N 1
ATOM 2946 C CA . SER A 1 369 ? -29.141 17.141 31.938 1 53.81 369 SER A CA 1
ATOM 2947 C C . SER A 1 369 ? -28.953 17.047 30.422 1 53.81 369 SER A C 1
ATOM 2949 O O . SER A 1 369 ? -27.922 17.438 29.891 1 53.81 369 SER A O 1
ATOM 2951 N N . VAL A 1 370 ? -29.672 16.031 29.703 1 51.22 370 VAL A N 1
ATOM 2952 C CA . VAL A 1 370 ? -29.688 15.82 28.266 1 51.22 370 VAL A CA 1
ATOM 2953 C C . VAL A 1 370 ? -30.719 16.75 27.625 1 51.22 370 VAL A C 1
ATOM 2955 O O . VAL A 1 370 ? -31.891 16.703 27.984 1 51.22 370 VAL A O 1
ATOM 2958 N N . CYS A 1 371 ? -30.406 17.812 26.984 1 46.78 371 CYS A N 1
ATOM 2959 C CA . CYS A 1 371 ? -31.312 18.688 26.234 1 46.78 371 CYS A CA 1
ATOM 2960 C C . CYS A 1 371 ? -31.906 17.953 25.047 1 46.78 371 CYS A C 1
ATOM 2962 O O . CYS A 1 371 ? -31.188 17.516 24.141 1 46.78 371 CYS A O 1
ATOM 2964 N N . LYS A 1 372 ? -33.062 17.234 25.109 1 43.06 372 LYS A N 1
ATOM 2965 C CA . LYS A 1 372 ? -33.781 16.781 23.938 1 43.06 372 LYS A CA 1
ATOM 2966 C C . LYS A 1 372 ? -34.375 17.953 23.156 1 43.06 372 LYS A C 1
ATOM 2968 O O . LYS A 1 372 ? -34.844 18.922 23.75 1 43.06 372 LYS A O 1
ATOM 2973 N N . LYS A 1 373 ? -34.219 18.031 21.797 1 43.84 373 LYS A N 1
ATOM 2974 C CA . LYS A 1 373 ? -34.781 19.062 20.922 1 43.84 373 LYS A CA 1
ATOM 2975 C C . LYS A 1 373 ? -36.219 19.406 21.297 1 43.84 373 LYS A C 1
ATOM 2977 O O . LYS A 1 373 ? -36.594 20.578 21.297 1 43.84 373 LYS A O 1
ATOM 2982 N N . ASN A 1 374 ? -37.25 18.344 21.141 1 37.69 374 ASN A N 1
ATOM 2983 C CA . ASN A 1 374 ? -38.688 18.656 21.156 1 37.69 374 ASN A CA 1
ATOM 2984 C C . ASN A 1 374 ? -39.156 19 22.562 1 37.69 374 ASN A C 1
ATOM 2986 O O . ASN A 1 374 ? -40.344 19.125 22.812 1 37.69 374 ASN A O 1
ATOM 2990 N N . SER A 1 375 ? -38.719 18.453 23.578 1 35.47 375 SER A N 1
ATOM 2991 C CA . SER A 1 375 ? -39.469 18.688 24.797 1 35.47 375 SER A CA 1
ATOM 2992 C C . SER A 1 375 ? -39.375 20.156 25.219 1 35.47 375 SER A C 1
ATOM 2994 O O . SER A 1 375 ? -38.281 20.719 25.344 1 35.47 375 SER A O 1
ATOM 2996 N N . VAL A 1 376 ? -40.469 20.922 25.062 1 34.84 376 VAL A N 1
ATOM 2997 C CA . VAL A 1 376 ? -40.906 22.172 25.641 1 34.84 376 VAL A CA 1
ATOM 2998 C C . VAL A 1 376 ? -40.562 22.219 27.125 1 34.84 376 VAL A C 1
ATOM 3000 O O . VAL A 1 376 ? -41.312 22.781 27.922 1 34.84 376 VAL A O 1
ATOM 3003 N N . GLY A 1 377 ? -40.312 21.062 27.703 1 34.19 377 GLY A N 1
ATOM 3004 C CA . GLY A 1 377 ? -40.188 21.281 29.125 1 34.19 377 GLY A CA 1
ATOM 3005 C C . GLY A 1 377 ? -39.406 22.531 29.484 1 34.19 377 GLY A C 1
ATOM 3006 O O . GLY A 1 377 ? -38.719 23.094 28.641 1 34.19 377 GLY A O 1
ATOM 3007 N N . THR A 1 378 ? -39.688 23.031 30.828 1 34.88 378 THR A N 1
ATOM 3008 C CA . THR A 1 378 ? -39.281 24.312 31.406 1 34.88 378 THR A CA 1
ATOM 3009 C C . THR A 1 378 ? -37.812 24.609 31.125 1 34.88 378 THR A C 1
ATOM 3011 O O . THR A 1 378 ? -36.938 23.891 31.578 1 34.88 378 THR A O 1
ATOM 3014 N N . MET A 1 379 ? -37.375 24.922 29.969 1 39.53 379 MET A N 1
ATOM 3015 C CA . MET A 1 379 ? -36.25 25.781 29.594 1 39.53 379 MET A CA 1
ATOM 3016 C C . MET A 1 379 ? -35.719 26.531 30.812 1 39.53 379 MET A C 1
ATOM 3018 O O . MET A 1 379 ? -34.688 27.234 30.734 1 39.53 379 MET A O 1
ATOM 3022 N N . ASP A 1 380 ? -36.562 26.719 31.766 1 41.19 380 ASP A N 1
ATOM 3023 C CA . ASP A 1 380 ? -36.344 27.562 32.938 1 41.19 380 ASP A CA 1
ATOM 3024 C C . ASP A 1 380 ? -35.25 27 33.812 1 41.19 380 ASP A C 1
ATOM 3026 O O . ASP A 1 380 ? -34.438 27.75 34.344 1 41.19 380 ASP A O 1
ATOM 3030 N N . ASP A 1 381 ? -35.375 25.688 34.219 1 42 381 ASP A N 1
ATOM 3031 C CA . ASP A 1 381 ? -34.438 25.156 35.219 1 42 381 ASP A CA 1
ATOM 3032 C C . ASP A 1 381 ? -33.094 24.844 34.594 1 42 381 ASP A C 1
ATOM 3034 O O . ASP A 1 381 ? -32.094 24.641 35.281 1 42 381 ASP A O 1
ATOM 3038 N N . MET A 1 382 ? -33 24.234 33.469 1 45.5 382 MET A N 1
ATOM 3039 C CA . MET A 1 382 ? -31.812 23.844 32.75 1 45.5 382 MET A CA 1
ATOM 3040 C C . MET A 1 382 ? -30.922 25.047 32.438 1 45.5 382 MET A C 1
ATOM 3042 O O . MET A 1 382 ? -29.719 24.891 32.188 1 45.5 382 MET A O 1
ATOM 3046 N N . LYS A 1 383 ? -31.609 26.078 32.031 1 47.22 383 LYS A N 1
ATOM 3047 C CA . LYS A 1 383 ? -31.094 27.375 31.562 1 47.22 383 LYS A CA 1
ATOM 3048 C C . LYS A 1 383 ? -30.031 27.906 32.5 1 47.22 383 LYS A C 1
ATOM 3050 O O . LYS A 1 383 ? -29.266 28.812 32.125 1 47.22 383 LYS A O 1
ATOM 3055 N N . GLN A 1 384 ? -30.141 27.5 33.719 1 53.97 384 GLN A N 1
ATOM 3056 C CA . GLN A 1 384 ? -29.422 28.469 34.562 1 53.97 384 GLN A CA 1
ATOM 3057 C C . GLN A 1 384 ? -28 27.984 34.875 1 53.97 384 GLN A C 1
ATOM 3059 O O . GLN A 1 384 ? -27.125 28.797 35.156 1 53.97 384 GLN A O 1
ATOM 3064 N N . GLU A 1 385 ? -27.688 26.5 34.781 1 70.62 385 GLU A N 1
ATOM 3065 C CA . GLU A 1 385 ? -26.344 26.297 35.281 1 70.62 385 GLU A CA 1
ATOM 3066 C C . GLU A 1 385 ? -25.438 25.703 34.219 1 70.62 385 GLU A C 1
ATOM 3068 O O . GLU A 1 385 ? -25.734 24.656 33.656 1 70.62 385 GLU A O 1
ATOM 3073 N N . GLY A 1 386 ? -24.859 26.359 33.188 1 84.56 386 GLY A N 1
ATOM 3074 C CA . GLY A 1 386 ? -23.812 26.094 32.25 1 84.56 386 GLY A CA 1
ATOM 3075 C C . GLY A 1 386 ? -22.797 25.062 32.719 1 84.56 386 GLY A C 1
ATOM 3076 O O . GLY A 1 386 ? -23.141 23.922 33 1 84.56 386 GLY A O 1
ATOM 3077 N N . TYR A 1 387 ? -21.641 25.281 32.812 1 90.31 387 TYR A N 1
ATOM 3078 C CA . TYR A 1 387 ? -20.547 24.469 33.312 1 90.31 387 TYR A CA 1
ATOM 3079 C C . TYR A 1 387 ? -20.062 24.984 34.656 1 90.31 387 TYR A C 1
ATOM 3081 O O . TYR A 1 387 ? -19.922 26.188 34.844 1 90.31 387 TYR A O 1
ATOM 3089 N N . LEU A 1 388 ? -19.953 24 35.594 1 90.12 388 LEU A N 1
ATOM 3090 C CA . LEU A 1 388 ? -19.438 24.359 36.906 1 90.12 388 LEU A CA 1
ATOM 3091 C C . LEU A 1 388 ? -18.156 23.578 37.188 1 90.12 388 LEU A C 1
ATOM 3093 O O . LEU A 1 388 ? -18.125 22.359 37.125 1 90.12 388 LEU A O 1
ATOM 3097 N N . MET A 1 389 ? -17.094 24.359 37.406 1 92 389 MET A N 1
ATOM 3098 C CA . MET A 1 389 ? -15.805 23.781 37.812 1 92 389 MET A CA 1
ATOM 3099 C C . MET A 1 389 ? -15.453 24.156 39.219 1 92 389 MET A C 1
ATOM 3101 O O . MET A 1 389 ? -15.422 25.328 39.594 1 92 389 MET A O 1
ATOM 3105 N N . GLU A 1 390 ? -15.172 23.094 39.969 1 91.94 390 GLU A N 1
ATOM 3106 C CA . GLU A 1 390 ? -14.82 23.312 41.375 1 91.94 390 GLU A CA 1
ATOM 3107 C C . GLU A 1 390 ? -13.484 22.656 41.719 1 91.94 390 GLU A C 1
ATOM 3109 O O . GLU A 1 390 ? -13.422 21.453 41.938 1 91.94 390 GLU A O 1
ATOM 3114 N N . GLY A 1 391 ? -12.414 23.516 41.875 1 90.75 391 GLY A N 1
ATOM 3115 C CA . GLY A 1 391 ? -11.094 23.031 42.25 1 90.75 391 GLY A CA 1
ATOM 3116 C C . GLY A 1 391 ? -10.508 22.062 41.219 1 90.75 391 GLY A C 1
ATOM 3117 O O . GLY A 1 391 ? -9.977 21.016 41.594 1 90.75 391 GLY A O 1
ATOM 3118 N N . VAL A 1 392 ? -10.695 22.453 40.062 1 90.94 392 VAL A N 1
ATOM 3119 C CA . VAL A 1 392 ? -10.336 21.547 38.969 1 90.94 392 VAL A CA 1
ATOM 3120 C C . VAL A 1 392 ? -8.852 21.688 38.656 1 90.94 392 VAL A C 1
ATOM 3122 O O . VAL A 1 392 ? -8.32 22.797 38.594 1 90.94 392 VAL A O 1
ATOM 3125 N N . ALA A 1 393 ? -8.156 20.531 38.562 1 91 393 ALA A N 1
ATOM 3126 C CA . ALA A 1 393 ? -6.777 20.438 38.094 1 91 393 ALA A CA 1
ATOM 3127 C C . ALA A 1 393 ? -6.645 19.391 37 1 91 393 ALA A C 1
ATOM 3129 O O . ALA A 1 393 ? -7.281 18.328 37.062 1 91 393 ALA A O 1
ATOM 3130 N N . PHE A 1 394 ? -5.98 19.797 36 1 87.94 394 PHE A N 1
ATOM 3131 C CA . PHE A 1 394 ? -5.82 18.828 34.938 1 87.94 394 PHE A CA 1
ATOM 3132 C C . PHE A 1 394 ? -4.406 18.875 34.375 1 87.94 394 PHE A C 1
ATOM 3134 O O . PHE A 1 394 ? -3.705 19.875 34.5 1 87.94 394 PHE A O 1
ATOM 3141 N N . LYS A 1 395 ? -3.986 17.75 33.875 1 84.5 395 LYS A N 1
ATOM 3142 C CA . LYS A 1 395 ? -2.676 17.578 33.25 1 84.5 395 LYS A CA 1
ATOM 3143 C C . LYS A 1 395 ? -2.805 17 31.844 1 84.5 395 LYS A C 1
ATOM 3145 O O . LYS A 1 395 ? -3.822 16.375 31.5 1 84.5 395 LYS A O 1
ATOM 3150 N N . ALA A 1 396 ? -1.896 17.375 31.016 1 78.5 396 ALA A N 1
ATOM 3151 C CA . ALA A 1 396 ? -1.854 16.766 29.688 1 78.5 396 ALA A CA 1
ATOM 3152 C C . ALA A 1 396 ? -1.604 15.258 29.781 1 78.5 396 ALA A C 1
ATOM 3154 O O . ALA A 1 396 ? -0.882 14.797 30.672 1 78.5 396 ALA A O 1
ATOM 3155 N N . PRO A 1 397 ? -2.283 14.539 28.906 1 74.75 397 PRO A N 1
ATOM 3156 C CA . PRO A 1 397 ? -2.039 13.102 28.953 1 74.75 397 PRO A CA 1
ATOM 3157 C C . PRO A 1 397 ? -0.557 12.75 28.828 1 74.75 397 PRO A C 1
ATOM 3159 O O . PRO A 1 397 ? 0.119 13.211 27.906 1 74.75 397 PRO A O 1
ATOM 3162 N N . GLY A 1 398 ? -0.035 11.984 29.688 1 65.94 398 GLY A N 1
ATOM 3163 C CA . GLY A 1 398 ? 1.354 11.555 29.672 1 65.94 398 GLY A CA 1
ATOM 3164 C C . GLY A 1 398 ? 2.273 12.484 30.453 1 65.94 398 GLY A C 1
ATOM 3165 O O . GLY A 1 398 ? 3.451 12.18 30.641 1 65.94 398 GLY A O 1
ATOM 3166 N N . ARG A 1 399 ? 1.729 13.695 30.766 1 70.12 399 ARG A N 1
ATOM 3167 C CA . ARG A 1 399 ? 2.545 14.633 31.516 1 70.12 399 ARG A CA 1
ATOM 3168 C C . ARG A 1 399 ? 2.203 14.578 33 1 70.12 399 ARG A C 1
ATOM 3170 O O . ARG A 1 399 ? 1.073 14.258 33.375 1 70.12 399 ARG A O 1
ATOM 3177 N N . SER A 1 400 ? 3.227 14.789 33.812 1 75.44 400 SER A N 1
ATOM 3178 C CA . SER A 1 400 ? 3.029 14.703 35.25 1 75.44 400 SER A CA 1
ATOM 3179 C C . SER A 1 400 ? 2.682 16.078 35.844 1 75.44 400 SER A C 1
ATOM 3181 O O . SER A 1 400 ? 2.068 16.156 36.906 1 75.44 400 SER A O 1
ATOM 3183 N N . GLU A 1 401 ? 2.994 17.062 35.094 1 79.12 401 GLU A N 1
ATOM 3184 C CA . GLU A 1 401 ? 2.756 18.406 35.656 1 79.12 401 GLU A CA 1
ATOM 3185 C C . GLU A 1 401 ? 1.362 18.906 35.281 1 79.12 401 GLU A C 1
ATOM 3187 O O . GLU A 1 401 ? 0.885 18.672 34.156 1 79.12 401 GLU A O 1
ATOM 3192 N N . ASP A 1 402 ? 0.758 19.453 36.375 1 86.44 402 ASP A N 1
ATOM 3193 C CA . ASP A 1 402 ? -0.557 20.047 36.125 1 86.44 402 ASP A CA 1
ATOM 3194 C C . ASP A 1 402 ? -0.446 21.312 35.281 1 86.44 402 ASP A C 1
ATOM 3196 O O . ASP A 1 402 ? 0.443 22.141 35.531 1 86.44 402 ASP A O 1
ATOM 3200 N N . LEU A 1 403 ? -1.23 21.422 34.312 1 84.81 403 LEU A N 1
ATOM 3201 C CA . LEU A 1 403 ? -1.285 22.625 33.5 1 84.81 403 LEU A CA 1
ATOM 3202 C C . LEU A 1 403 ? -1.997 23.75 34.25 1 84.81 403 LEU A C 1
ATOM 3204 O O . LEU A 1 403 ? -1.615 24.922 34.125 1 84.81 403 LEU A O 1
ATOM 3208 N N . VAL A 1 404 ? -3.088 23.375 34.938 1 90 404 VAL A N 1
ATOM 3209 C CA . VAL A 1 404 ? -3.85 24.312 35.75 1 90 404 VAL A CA 1
ATOM 3210 C C . VAL A 1 404 ? -4.176 23.672 37.094 1 90 404 VAL A C 1
ATOM 3212 O O . VAL A 1 404 ? -4.469 22.469 37.156 1 90 404 VAL A O 1
ATOM 3215 N N . LYS A 1 405 ? -4.039 24.547 38.125 1 91.94 405 LYS A N 1
ATOM 3216 C CA . LYS A 1 405 ? -4.297 24.047 39.469 1 91.94 405 LYS A CA 1
ATOM 3217 C C . LYS A 1 405 ? -5.477 24.781 40.125 1 91.94 405 LYS A C 1
ATOM 3219 O O . LYS A 1 405 ? -5.574 26 40.031 1 91.94 405 LYS A O 1
ATOM 3224 N N . GLU A 1 406 ? -6.359 24.062 40.719 1 91.31 406 GLU A N 1
ATOM 3225 C CA . GLU A 1 406 ? -7.449 24.547 41.562 1 91.31 406 GLU A CA 1
ATOM 3226 C C . GLU A 1 406 ? -8.258 25.625 40.844 1 91.31 406 GLU A C 1
ATOM 3228 O O . GLU A 1 406 ? -8.43 26.734 41.375 1 91.31 406 GLU A O 1
ATOM 3233 N N . LEU A 1 407 ? -8.719 25.344 39.688 1 92.5 407 LEU A N 1
ATOM 3234 C CA . LEU A 1 407 ? -9.508 26.281 38.906 1 92.5 407 LEU A CA 1
ATOM 3235 C C . LEU A 1 407 ? -10.961 26.297 39.344 1 92.5 407 LEU A C 1
ATOM 3237 O O . LEU A 1 407 ? -11.586 25.234 39.469 1 92.5 407 LEU A O 1
ATOM 3241 N N . TYR A 1 408 ? -11.422 27.453 39.781 1 91.94 408 TYR A N 1
ATOM 3242 C CA . TYR A 1 408 ? -12.828 27.688 40.094 1 91.94 408 TYR A CA 1
ATOM 3243 C C . TYR A 1 408 ? -13.469 28.578 39.031 1 91.94 408 TYR A C 1
ATOM 3245 O O . TYR A 1 408 ? -13.062 29.719 38.844 1 91.94 408 TYR A O 1
ATOM 3253 N N . LEU A 1 409 ? -14.406 28 38.281 1 92.19 409 LEU A N 1
ATOM 3254 C CA . LEU A 1 409 ? -15.016 28.734 37.156 1 92.19 409 LEU A CA 1
ATOM 3255 C C . LEU A 1 409 ? -16.453 28.297 36.969 1 92.19 409 LEU A C 1
ATOM 3257 O O . LEU A 1 409 ? -16.766 27.109 37 1 92.19 409 LEU A O 1
ATOM 3261 N N . HIS A 1 410 ? -17.281 29.266 36.844 1 91.31 410 HIS A N 1
ATOM 3262 C CA . HIS A 1 410 ? -18.688 29.031 36.531 1 91.31 410 HIS A CA 1
ATOM 3263 C C . HIS A 1 410 ? -19.078 29.672 35.219 1 91.31 410 HIS A C 1
ATOM 3265 O O . HIS A 1 4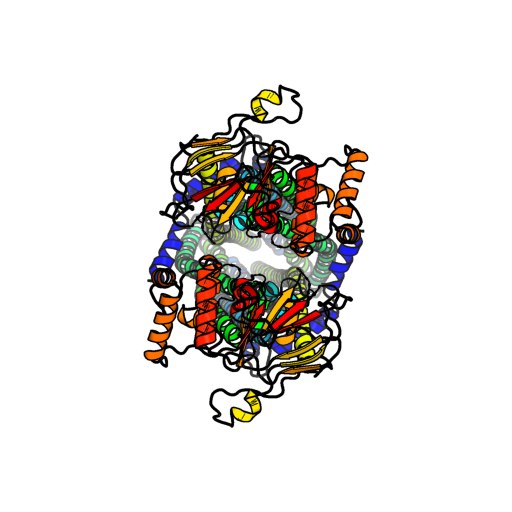10 ? -19.062 30.906 35.094 1 91.31 410 HIS A O 1
ATOM 3271 N N . LEU A 1 411 ? -19.375 28.844 34.219 1 92.06 411 LEU A N 1
ATOM 3272 C CA . LEU A 1 411 ? -19.812 29.328 32.938 1 92.06 411 LEU A CA 1
ATOM 3273 C C . LEU A 1 411 ? -21.328 29.25 32.781 1 92.06 411 LEU A C 1
ATOM 3275 O O . LEU A 1 411 ? -21.906 28.172 32.719 1 92.06 411 LEU A O 1
ATOM 3279 N N . ARG A 1 412 ? -21.922 30.328 32.719 1 88.75 412 ARG A N 1
ATOM 3280 C CA . ARG A 1 412 ? -23.375 30.422 32.625 1 88.75 412 ARG A CA 1
ATOM 3281 C C . ARG A 1 412 ? -23.781 30.953 31.25 1 88.75 412 ARG A C 1
ATOM 3283 O O . ARG A 1 412 ? -23.094 31.812 30.688 1 88.75 412 ARG A O 1
ATOM 3290 N N . PRO A 1 413 ? -24.922 30.406 30.781 1 89.12 413 PRO A N 1
ATOM 3291 C CA . PRO A 1 413 ? -25.422 31 29.531 1 89.12 413 PRO A CA 1
ATOM 3292 C C . PRO A 1 413 ? -25.688 32.5 29.641 1 89.12 413 PRO A C 1
ATOM 3294 O O . PRO A 1 413 ? -26.25 32.938 30.641 1 89.12 413 PRO A O 1
ATOM 3297 N N . GLY A 1 414 ? -25.188 33.219 28.719 1 87.38 414 GLY A N 1
ATOM 3298 C CA . GLY A 1 414 ? -25.359 34.656 28.734 1 87.38 414 GLY A CA 1
ATOM 3299 C C . GLY A 1 414 ? -24.109 35.406 29.109 1 87.38 414 GLY A C 1
ATOM 3300 O O . GLY A 1 414 ? -23.984 36.625 28.828 1 87.38 414 GLY A O 1
ATOM 3301 N N . GLU A 1 415 ? -23.219 34.688 29.781 1 90.56 415 GLU A N 1
ATOM 3302 C CA . GLU A 1 415 ? -21.953 35.312 30.172 1 90.56 415 GLU A CA 1
ATOM 3303 C C . GLU A 1 415 ? -20.797 34.812 29.312 1 90.56 415 GLU A C 1
ATOM 3305 O O . GLU A 1 415 ? -20.188 33.781 29.625 1 90.56 415 GLU A O 1
ATOM 3310 N N . SER A 1 416 ? -20.5 35.625 28.344 1 94.62 416 SER A N 1
ATOM 3311 C CA . SER A 1 416 ? -19.422 35.219 27.438 1 94.62 416 SER A CA 1
ATOM 3312 C C . SER A 1 416 ? -18.062 35.406 28.109 1 94.62 416 SER A C 1
ATOM 3314 O O . SER A 1 416 ? -17.859 36.312 28.922 1 94.62 416 SER A O 1
ATOM 3316 N N . LEU A 1 417 ? -17.172 34.469 27.812 1 95.12 417 LEU A N 1
ATOM 3317 C CA . LEU A 1 417 ? -15.852 34.406 28.453 1 95.12 417 LEU A CA 1
ATOM 3318 C C . LEU A 1 417 ? -14.75 34.344 27.406 1 95.12 417 LEU A C 1
ATOM 3320 O O . LEU A 1 417 ? -14.867 33.594 26.422 1 95.12 417 LEU A O 1
ATOM 3324 N N . LEU A 1 418 ? -13.734 35.188 27.641 1 94.88 418 LEU A N 1
ATOM 3325 C CA . LEU A 1 418 ? -12.531 35.125 26.812 1 94.88 418 LEU A CA 1
ATOM 3326 C C . LEU A 1 418 ? -11.375 34.469 27.578 1 94.88 418 LEU A C 1
ATOM 3328 O O . LEU A 1 418 ? -11.094 34.875 28.719 1 94.88 418 LEU A O 1
ATOM 3332 N N . ILE A 1 419 ? -10.797 33.5 27.016 1 93.56 419 ILE A N 1
ATOM 3333 C CA . ILE A 1 419 ? -9.672 32.812 27.625 1 93.56 419 ILE A CA 1
ATOM 3334 C C . ILE A 1 419 ? -8.375 33.188 26.922 1 93.56 419 ILE A C 1
ATOM 3336 O O . ILE A 1 419 ? -8.258 33 25.703 1 93.56 419 ILE A O 1
ATOM 3340 N N . THR A 1 420 ? -7.422 33.688 27.641 1 87.81 420 THR A N 1
ATOM 3341 C CA . THR A 1 420 ? -6.125 34.062 27.094 1 87.81 420 THR A CA 1
ATOM 3342 C C . THR A 1 420 ? -4.992 33.469 27.906 1 87.81 420 THR A C 1
ATOM 3344 O O . THR A 1 420 ? -5.219 32.969 29.016 1 87.81 420 THR A O 1
ATOM 3347 N N . GLY A 1 421 ? -3.873 33.344 27.344 1 81.44 421 GLY A N 1
ATOM 3348 C CA . GLY A 1 421 ? -2.697 32.812 27.984 1 81.44 421 GLY A CA 1
ATOM 3349 C C . GLY A 1 421 ? -1.534 32.562 27.047 1 81.44 421 GLY A C 1
ATOM 3350 O O . GLY A 1 421 ? -1.692 32.688 25.828 1 81.44 421 GLY A O 1
ATOM 3351 N N . SER A 1 422 ? -0.478 32.281 27.719 1 70.94 422 SER A N 1
ATOM 3352 C CA . SER A 1 422 ? 0.714 32 26.922 1 70.94 422 SER A CA 1
ATOM 3353 C C . SER A 1 422 ? 0.593 30.672 26.172 1 70.94 422 SER A C 1
ATOM 3355 O O . SER A 1 422 ? -0.318 29.891 26.453 1 70.94 422 SER A O 1
ATOM 3357 N N . SER A 1 423 ? 1.479 30.547 25.219 1 64.38 423 SER A N 1
ATOM 3358 C CA . SER A 1 423 ? 1.491 29.297 24.484 1 64.38 423 SER A CA 1
ATOM 3359 C C . SER A 1 423 ? 1.733 28.094 25.391 1 64.38 423 SER A C 1
ATOM 3361 O O . SER A 1 423 ? 2.617 28.141 26.25 1 64.38 423 SER A O 1
ATOM 3363 N N . SER A 1 424 ? 0.952 27.094 25.391 1 67.69 424 SER A N 1
ATOM 3364 C CA . SER A 1 424 ? 1.059 25.859 26.156 1 67.69 424 SER A CA 1
ATOM 3365 C C . SER A 1 424 ? 0.567 26.031 27.578 1 67.69 424 SER A C 1
ATOM 3367 O O . SER A 1 424 ? 0.916 25.25 28.469 1 67.69 424 SER A O 1
ATOM 3369 N N . ALA A 1 425 ? -0.136 27.156 27.688 1 75.12 425 ALA A N 1
ATOM 3370 C CA . ALA A 1 425 ? -0.648 27.406 29.031 1 75.12 425 ALA A CA 1
ATOM 3371 C C . ALA A 1 425 ? -1.816 26.484 29.359 1 75.12 425 ALA A C 1
ATOM 3373 O O . ALA A 1 425 ? -2.203 26.344 30.516 1 75.12 425 ALA A O 1
ATOM 3374 N N . GLY A 1 426 ? -2.355 25.859 28.312 1 81.44 426 GLY A N 1
ATOM 3375 C CA . GLY A 1 426 ? -3.439 24.922 28.547 1 81.44 426 GLY A CA 1
ATOM 3376 C C . GLY A 1 426 ? -4.777 25.422 28.031 1 81.44 426 GLY A C 1
ATOM 3377 O O . GLY A 1 426 ? -5.828 24.906 28.438 1 81.44 426 GLY A O 1
ATOM 3378 N N . LYS A 1 427 ? -4.863 26.359 27.188 1 85.38 427 LYS A N 1
ATOM 3379 C CA . LYS A 1 427 ? -6.109 26.922 26.672 1 85.38 427 LYS A CA 1
ATOM 3380 C C . LYS A 1 427 ? -6.934 25.859 25.953 1 85.38 427 LYS A C 1
ATOM 3382 O O . LYS A 1 427 ? -8.094 25.625 26.297 1 85.38 427 LYS A O 1
ATOM 3387 N N . THR A 1 428 ? -6.324 25.219 25 1 85.06 428 THR A N 1
ATOM 3388 C CA . THR A 1 428 ? -7.008 24.188 24.219 1 85.06 428 THR A CA 1
ATOM 3389 C C . 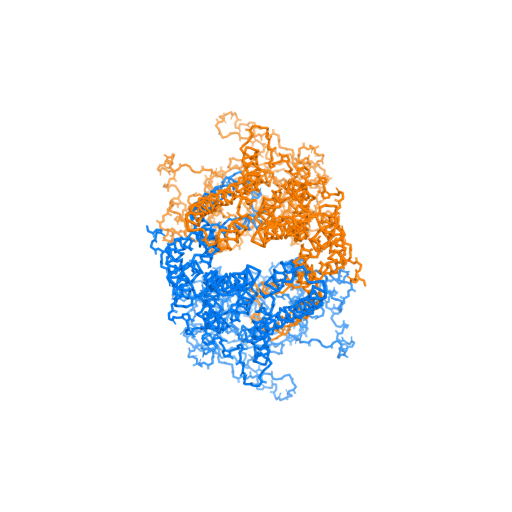THR A 1 428 ? -7.316 22.969 25.094 1 85.06 428 THR A C 1
ATOM 3391 O O . THR A 1 428 ? -8.344 22.312 24.906 1 85.06 428 THR A O 1
ATOM 3394 N N . SER A 1 429 ? -6.453 22.75 26.094 1 87.5 429 SER A N 1
ATOM 3395 C CA . SER A 1 429 ? -6.652 21.641 27 1 87.5 429 SER A CA 1
ATOM 3396 C C . SER A 1 429 ? -7.895 21.844 27.859 1 87.5 429 SER A C 1
ATOM 3398 O O . SER A 1 429 ? -8.586 20.875 28.203 1 87.5 429 SER A O 1
ATOM 3400 N N . LEU A 1 430 ? -8.062 23.047 28.203 1 91.5 430 LEU A N 1
ATOM 3401 C CA . LEU A 1 430 ? -9.266 23.359 28.984 1 91.5 430 LEU A CA 1
ATOM 3402 C C . LEU A 1 430 ? -10.523 23.031 28.188 1 91.5 430 LEU A C 1
ATOM 3404 O O . LEU A 1 430 ? -11.492 22.5 28.734 1 91.5 430 LEU A O 1
ATOM 3408 N N . LEU A 1 431 ? -10.516 23.375 26.906 1 91.62 431 LEU A N 1
ATOM 3409 C CA . LEU A 1 431 ? -11.664 23.047 26.062 1 91.62 431 LEU A CA 1
ATOM 3410 C C . LEU A 1 431 ? -11.828 21.547 25.922 1 91.62 431 LEU A C 1
ATOM 3412 O O . LEU A 1 431 ? -12.953 21.047 25.859 1 91.62 431 LEU A O 1
ATOM 3416 N N . ARG A 1 432 ? -10.703 20.828 25.875 1 90.69 432 ARG A N 1
ATOM 3417 C CA . ARG A 1 432 ? -10.75 19.375 25.812 1 90.69 432 ARG A CA 1
ATOM 3418 C C . ARG A 1 432 ? -11.406 18.781 27.062 1 90.69 432 ARG A C 1
ATOM 3420 O O . ARG A 1 432 ? -12.148 17.812 26.984 1 90.69 432 ARG A O 1
ATOM 3427 N N . LEU A 1 433 ? -11.133 19.406 28.094 1 89.44 433 LEU A N 1
ATOM 3428 C CA . LEU A 1 433 ? -11.711 19 29.359 1 89.44 433 LEU A CA 1
ATOM 3429 C C . LEU A 1 433 ? -13.211 19.266 29.391 1 89.44 433 LEU A C 1
ATOM 3431 O O . LEU A 1 433 ? -13.992 18.422 29.844 1 89.44 433 LEU A O 1
ATOM 3435 N N . LEU A 1 434 ? -13.547 20.391 28.922 1 90.12 434 LEU A N 1
ATOM 3436 C CA . LEU A 1 434 ? -14.945 20.797 28.953 1 90.12 434 LEU A CA 1
ATOM 3437 C C . LEU A 1 434 ? -15.773 19.922 28.016 1 90.12 434 LEU A C 1
ATOM 3439 O O . LEU A 1 434 ? -16.969 19.703 28.25 1 90.12 434 LEU A O 1
ATOM 3443 N N . ARG A 1 435 ? -15.148 19.484 26.906 1 89.94 435 ARG A N 1
ATOM 3444 C CA . ARG A 1 435 ? -15.836 18.609 25.953 1 89.94 435 ARG A CA 1
ATOM 3445 C C . ARG A 1 435 ? -15.852 17.172 26.453 1 89.94 435 ARG A C 1
ATOM 3447 O O . ARG A 1 435 ? -16.641 16.344 25.984 1 89.94 435 ARG A O 1
ATOM 3454 N N . GLY A 1 436 ? -14.992 16.828 27.375 1 86.31 436 GLY A N 1
ATOM 3455 C CA . GLY A 1 436 ? -14.906 15.484 27.922 1 86.31 436 GLY A CA 1
ATOM 3456 C C . GLY A 1 436 ? -13.906 14.609 27.188 1 86.31 436 GLY A C 1
ATOM 3457 O O . GLY A 1 436 ? -14 13.383 27.234 1 86.31 436 GLY A O 1
ATOM 3458 N N . LEU A 1 437 ? -13.062 15.195 26.5 1 87.06 437 LEU A N 1
ATOM 3459 C CA . LEU A 1 437 ? -12.031 14.445 25.797 1 87.06 437 LEU A CA 1
ATOM 3460 C C . LEU A 1 437 ? -10.922 14.023 26.75 1 87.06 437 LEU A C 1
ATOM 3462 O O . LEU A 1 437 ? -10.289 12.984 26.547 1 87.06 437 LEU A O 1
ATOM 3466 N N . TRP A 1 438 ? -10.656 14.945 27.688 1 86.38 438 TRP A N 1
ATOM 3467 C CA . TRP A 1 438 ? -9.648 14.648 28.703 1 86.38 438 TRP A CA 1
ATOM 3468 C C . TRP A 1 438 ? -10.305 14.367 30.047 1 86.38 438 TRP A C 1
ATOM 3470 O O . TRP A 1 438 ? -11.43 14.805 30.312 1 86.38 438 TRP A O 1
ATOM 3480 N N . LYS A 1 439 ? -9.555 13.633 30.906 1 82.38 439 LYS A N 1
ATOM 3481 C CA . LYS A 1 439 ? -10.039 13.336 32.25 1 82.38 439 LYS A CA 1
ATOM 3482 C C . LYS A 1 439 ? -9.461 14.297 33.281 1 82.38 439 LYS A C 1
ATOM 3484 O O . LYS A 1 439 ? -8.352 14.812 33.094 1 82.38 439 LYS A O 1
ATOM 3489 N N . LEU A 1 440 ? -10.281 14.422 34.281 1 85.88 440 LEU A N 1
ATOM 3490 C CA . LEU A 1 440 ? -9.867 15.305 35.344 1 85.88 440 LEU A CA 1
ATOM 3491 C C . LEU A 1 440 ? -8.922 14.586 36.312 1 85.88 440 LEU A C 1
ATOM 3493 O O . LEU A 1 440 ? -9.039 13.375 36.531 1 85.88 440 LEU A O 1
ATOM 3497 N N . ASN A 1 441 ? -7.965 15.352 36.75 1 83.44 441 ASN A N 1
ATOM 3498 C CA . ASN A 1 441 ? -7.082 14.82 37.781 1 83.44 441 ASN A CA 1
ATOM 3499 C C . ASN A 1 441 ? -7.664 15.039 39.188 1 83.44 441 ASN A C 1
ATOM 3501 O O . ASN A 1 441 ? -7.641 14.133 40.031 1 83.44 441 ASN A O 1
ATOM 3505 N N . ARG A 1 442 ? -8.039 16.203 39.469 1 87 442 ARG A N 1
ATOM 3506 C CA . ARG A 1 442 ? -8.633 16.594 40.719 1 87 442 ARG A CA 1
ATOM 3507 C C . ARG A 1 442 ? -9.781 17.578 40.531 1 87 442 ARG A C 1
ATOM 3509 O O . ARG A 1 442 ? -9.82 18.281 39.5 1 87 442 ARG A O 1
ATOM 3516 N N . GLY A 1 443 ? -10.75 17.438 41.406 1 88.5 443 GLY A N 1
ATOM 3517 C CA . GLY A 1 443 ? -11.867 18.375 41.344 1 88.5 443 GLY A CA 1
ATOM 3518 C C . GLY A 1 443 ? -13.109 17.766 40.719 1 88.5 443 GLY A C 1
ATOM 3519 O O . GLY A 1 443 ? -13.211 16.547 40.562 1 88.5 443 GLY A O 1
ATOM 3520 N N . THR A 1 444 ? -14.023 18.688 40.5 1 88.06 444 THR A N 1
ATOM 3521 C CA . THR A 1 444 ? -15.281 18.234 39.906 1 88.06 444 THR A CA 1
ATOM 3522 C C . THR A 1 444 ? -15.727 19.156 38.781 1 88.06 444 THR A C 1
ATOM 3524 O O . THR A 1 444 ? -15.562 20.375 38.875 1 88.06 444 THR A O 1
ATOM 3527 N N . LEU A 1 445 ? -16.125 18.547 37.75 1 88.44 445 LEU A N 1
ATOM 3528 C CA . LEU A 1 445 ? -16.672 19.25 36.594 1 88.44 445 LEU A CA 1
ATOM 3529 C C . LEU A 1 445 ? -18.078 18.766 36.281 1 88.44 445 LEU A C 1
ATOM 3531 O O . LEU A 1 445 ? -18.297 17.578 36.031 1 88.44 445 LEU A O 1
ATOM 3535 N N . THR A 1 446 ? -19 19.672 36.375 1 87.19 446 THR A N 1
ATOM 3536 C CA . THR A 1 446 ? -20.391 19.344 36.094 1 87.19 446 THR A CA 1
ATOM 3537 C C . THR A 1 446 ? -20.906 20.141 34.906 1 87.19 446 THR A C 1
ATOM 3539 O O . THR A 1 446 ? -20.75 21.359 34.844 1 87.19 446 THR A O 1
ATOM 3542 N N . ALA A 1 447 ? -21.406 19.469 33.969 1 86.75 447 ALA A N 1
ATOM 3543 C CA . ALA A 1 447 ? -22 20.094 32.812 1 86.75 447 ALA A CA 1
ATOM 3544 C C . ALA A 1 447 ? -23.516 19.875 32.781 1 86.75 447 ALA A C 1
ATOM 3546 O O . ALA A 1 447 ? -23.984 18.75 32.938 1 86.75 447 ALA A O 1
ATOM 3547 N N . HIS A 1 448 ? -24.234 20.891 32.625 1 80.19 448 HIS A N 1
ATOM 3548 C CA . HIS A 1 448 ? -25.688 20.797 32.594 1 80.19 448 HIS A CA 1
ATOM 3549 C C . HIS A 1 448 ? -26.219 20.781 31.172 1 80.19 448 HIS A C 1
ATOM 3551 O O . HIS A 1 448 ? -27.422 20.578 30.953 1 80.19 448 HIS A O 1
ATOM 3557 N N . CYS A 1 449 ? -25.312 20.969 30.203 1 76.06 449 CYS A N 1
ATOM 3558 C CA . CYS A 1 449 ? -25.703 20.891 28.797 1 76.06 449 CYS A CA 1
ATOM 3559 C C . CYS A 1 449 ? -24.922 19.781 28.078 1 76.06 449 CYS A C 1
ATOM 3561 O O . CYS A 1 449 ? -23.734 19.578 28.375 1 76.06 449 CYS A O 1
ATOM 3563 N N . THR A 1 450 ? -25.641 19.078 27.312 1 76.5 450 THR A N 1
ATOM 3564 C CA . THR A 1 450 ? -25 18 26.578 1 76.5 450 THR A CA 1
ATOM 3565 C C . THR A 1 450 ? -24.328 18.531 25.312 1 76.5 450 THR A C 1
ATOM 3567 O O . THR A 1 450 ? -24.875 19.391 24.641 1 76.5 450 THR A O 1
ATOM 3570 N N . PRO A 1 451 ? -23.172 18 25.109 1 81.81 451 PRO A N 1
ATOM 3571 C CA . PRO A 1 451 ? -22.547 18.375 23.844 1 81.81 451 PRO A CA 1
ATOM 3572 C C . PRO A 1 451 ? -23.344 17.922 22.625 1 81.81 451 PRO A C 1
ATOM 3574 O O . PRO A 1 451 ? -23.922 16.828 22.625 1 81.81 451 PRO A O 1
ATOM 3577 N N . GLY A 1 452 ? -23.609 18.828 21.734 1 79.69 452 GLY A N 1
ATOM 3578 C CA . GLY A 1 452 ? -24.375 18.562 20.531 1 79.69 452 GLY A CA 1
ATOM 3579 C C . GLY A 1 452 ? -24.906 19.828 19.875 1 79.69 452 GLY A C 1
ATOM 3580 O O . GLY A 1 452 ? -24.703 20.922 20.375 1 79.69 452 GLY A O 1
ATOM 3581 N N . PRO A 1 453 ? -25.531 19.656 18.812 1 77.56 453 PRO A N 1
ATOM 3582 C CA . PRO A 1 453 ? -26 20.812 18.047 1 77.56 453 PRO A CA 1
ATOM 3583 C C . PRO A 1 453 ? -27.016 21.656 18.797 1 77.56 453 PRO A C 1
ATOM 3585 O O . PRO A 1 453 ? -27.094 22.875 18.594 1 77.56 453 PRO A O 1
ATOM 3588 N N . CYS A 1 454 ? -27.734 21.078 19.672 1 74.44 454 CYS A N 1
ATOM 3589 C CA . CYS A 1 454 ? -28.75 21.859 20.359 1 74.44 454 CYS A CA 1
ATOM 3590 C C . CYS A 1 454 ? -28.234 22.391 21.688 1 74.44 454 CYS A C 1
ATOM 3592 O O . CYS A 1 454 ? -28.766 23.359 22.234 1 74.44 454 CYS A O 1
ATOM 3594 N N . GLY A 1 455 ? -27.203 21.859 22.156 1 82.88 455 GLY A N 1
ATOM 3595 C CA . GLY A 1 455 ? -26.703 22.281 23.453 1 82.88 455 GLY A CA 1
ATOM 3596 C C . GLY A 1 455 ? -25.438 23.094 23.391 1 82.88 455 GLY A C 1
ATOM 3597 O O . GLY A 1 455 ? -25.484 24.328 23.297 1 82.88 455 GLY A O 1
ATOM 3598 N N . VAL A 1 456 ? -24.438 22.391 23.328 1 90.12 456 VAL A N 1
ATOM 3599 C CA . VAL A 1 456 ? -23.125 23.031 23.312 1 90.12 456 VAL A CA 1
ATOM 3600 C C . VAL A 1 456 ? -22.359 22.594 22.078 1 90.12 456 VAL A C 1
ATOM 3602 O O . VAL A 1 456 ? -22.234 21.406 21.781 1 90.12 456 VAL A O 1
ATOM 3605 N N . LEU A 1 457 ? -21.938 23.609 21.344 1 92.56 457 LEU A N 1
ATOM 3606 C CA . LEU A 1 457 ? -21.156 23.312 20.141 1 92.56 457 LEU A CA 1
ATOM 3607 C C . LEU A 1 457 ? -19.703 23.75 20.312 1 92.56 457 LEU A C 1
ATOM 3609 O O . LEU A 1 457 ? -19.438 24.828 20.875 1 92.56 457 LEU A O 1
ATOM 3613 N N . PHE A 1 458 ? -18.844 22.906 19.891 1 94.06 458 PHE A N 1
ATOM 3614 C CA . PHE A 1 458 ? -17.406 23.203 19.953 1 94.06 458 PHE A CA 1
ATOM 3615 C C . PHE A 1 458 ? -16.844 23.422 18.547 1 94.06 458 PHE A C 1
ATOM 3617 O O . PHE A 1 458 ? -17.141 22.641 17.641 1 94.06 458 PHE A O 1
ATOM 3624 N N . LEU A 1 459 ? -16.188 24.453 18.344 1 93.5 459 LEU A N 1
ATOM 3625 C CA . LEU A 1 459 ? -15.453 24.688 17.109 1 93.5 459 LEU A CA 1
ATOM 3626 C C . LEU A 1 459 ? -13.953 24.562 17.328 1 93.5 459 LEU A C 1
ATOM 3628 O O . LEU A 1 459 ? -13.328 25.469 17.906 1 93.5 459 LEU A O 1
ATOM 3632 N N . PRO A 1 460 ? -13.398 23.531 16.781 1 90.75 460 PRO A N 1
ATOM 3633 C CA . PRO A 1 460 ? -11.961 23.328 16.969 1 90.75 460 PRO A CA 1
ATOM 3634 C C . PRO A 1 460 ? -11.109 24.281 16.141 1 90.75 460 PRO A C 1
ATOM 3636 O O . PRO A 1 460 ? -11.641 25 15.289 1 90.75 460 PRO A O 1
ATOM 3639 N N . GLN A 1 461 ? -9.836 24.219 16.516 1 81 461 GLN A N 1
ATOM 3640 C CA . GLN A 1 461 ? -8.883 25.062 15.797 1 81 461 GLN A CA 1
ATOM 3641 C C . GLN A 1 461 ? -8.828 24.703 14.312 1 81 461 GLN A C 1
ATOM 3643 O O . GLN A 1 461 ? -8.875 25.578 13.453 1 81 461 GLN A O 1
ATOM 3648 N N . LYS A 1 462 ? -8.797 23.453 14.109 1 81.25 462 LYS A N 1
ATOM 3649 C CA . LYS A 1 462 ? -8.914 22.953 12.734 1 81.25 462 LYS A CA 1
ATOM 3650 C C . LYS A 1 462 ? -10.336 22.469 12.445 1 81.25 462 LYS A C 1
ATOM 3652 O O . LYS A 1 462 ? -10.781 21.469 13 1 81.25 462 LYS A O 1
ATOM 3657 N N . PRO A 1 463 ? -11.008 23.188 11.547 1 90.12 463 PRO A N 1
ATOM 3658 C CA . PRO A 1 463 ? -12.391 22.797 11.266 1 90.12 463 PRO A CA 1
ATOM 3659 C C . PRO A 1 463 ? -12.492 21.391 10.656 1 90.12 463 PRO A C 1
ATOM 3661 O O . PRO A 1 463 ? -11.602 20.984 9.906 1 90.12 463 PRO A O 1
ATOM 3664 N N . TYR A 1 464 ? -13.547 20.734 11 1 92.19 464 TYR A N 1
ATOM 3665 C CA . TYR A 1 464 ? -13.812 19.406 10.445 1 92.19 464 TYR A CA 1
ATOM 3666 C C . TYR A 1 464 ? -14.719 19.5 9.219 1 92.19 464 TYR A C 1
ATOM 3668 O O . TYR A 1 464 ? -15.781 20.109 9.273 1 92.19 464 TYR A O 1
ATOM 3676 N N . LEU A 1 465 ? -14.305 18.922 8.156 1 91.19 465 LEU A N 1
ATOM 3677 C CA . LEU A 1 465 ? -15.094 18.859 6.93 1 91.19 465 LEU A CA 1
ATOM 3678 C C . LEU A 1 465 ? -15.477 17.422 6.594 1 91.19 465 LEU A C 1
ATOM 3680 O O . LEU A 1 465 ? -14.625 16.531 6.613 1 91.19 465 LEU A O 1
ATOM 3684 N N . THR A 1 466 ? -16.734 17.172 6.422 1 90.75 466 THR A N 1
ATOM 3685 C CA . THR A 1 466 ? -17.234 15.844 6.125 1 90.75 466 THR A CA 1
ATOM 3686 C C . THR A 1 466 ? -17.391 15.641 4.617 1 90.75 466 THR A C 1
ATOM 3688 O O . THR A 1 466 ? -17.109 16.547 3.834 1 90.75 466 THR A O 1
ATOM 3691 N N . ASP A 1 467 ? -17.734 14.422 4.254 1 87.12 467 ASP A N 1
ATOM 3692 C CA . ASP A 1 467 ? -18.047 14.133 2.857 1 87.12 467 ASP A CA 1
ATOM 3693 C C . ASP A 1 467 ? -19.484 14.539 2.514 1 87.12 467 ASP A C 1
ATOM 3695 O O . ASP A 1 467 ? -20.375 14.438 3.354 1 87.12 467 ASP A O 1
ATOM 3699 N N . GLY A 1 468 ? -19.594 15.008 1.275 1 87.06 468 GLY A N 1
ATOM 3700 C CA . GLY A 1 468 ? -20.953 15.297 0.843 1 87.06 468 GLY A CA 1
ATOM 3701 C C . GLY A 1 468 ? -21.109 16.672 0.244 1 87.06 468 GLY A C 1
ATOM 3702 O O . GLY A 1 468 ? -20.172 17.234 -0.302 1 87.06 468 GLY A O 1
ATOM 3703 N N . THR A 1 469 ? -22.359 17.172 0.44 1 90.88 469 THR A N 1
ATOM 3704 C CA . THR A 1 469 ? -22.703 18.453 -0.174 1 90.88 469 THR A CA 1
ATOM 3705 C C . THR A 1 469 ? -22.391 19.609 0.763 1 90.88 469 THR A C 1
ATOM 3707 O O . THR A 1 469 ? -22.016 19.406 1.918 1 90.88 469 THR A O 1
ATOM 3710 N N . LEU A 1 470 ? -22.531 20.781 0.183 1 92.31 470 LEU A N 1
ATOM 3711 C CA . LEU A 1 470 ? -22.312 21.969 0.981 1 92.31 470 LEU A CA 1
ATOM 3712 C C . LEU A 1 470 ? -23.312 22.062 2.129 1 92.31 470 LEU A C 1
ATOM 3714 O O . LEU A 1 470 ? -22.969 22.484 3.232 1 92.31 470 LEU A O 1
ATOM 3718 N N . ARG A 1 471 ? -24.5 21.641 1.856 1 91.94 471 ARG A N 1
ATOM 3719 C CA . ARG A 1 471 ? -25.516 21.609 2.904 1 91.94 471 ARG A CA 1
ATOM 3720 C C . ARG A 1 471 ? -25.109 20.672 4.035 1 91.94 471 ARG A C 1
ATOM 3722 O O . ARG A 1 471 ? -25.297 21 5.211 1 91.94 471 ARG A O 1
ATOM 3729 N N . GLU A 1 472 ? -24.578 19.578 3.662 1 91.19 472 GLU A N 1
ATOM 3730 C CA . GLU A 1 472 ? -24.156 18.609 4.664 1 91.19 472 GLU A CA 1
ATOM 3731 C C . GLU A 1 472 ? -22.984 19.125 5.496 1 91.19 472 GLU A C 1
ATOM 3733 O O . GLU A 1 472 ? -22.859 18.781 6.672 1 91.19 472 GLU A O 1
ATOM 3738 N N . GLN A 1 473 ? -22.156 19.953 4.879 1 92.5 473 GLN A N 1
ATOM 3739 C CA . GLN A 1 473 ? -21.062 20.562 5.621 1 92.5 473 GLN A CA 1
ATOM 3740 C C . GLN A 1 473 ? -21.594 21.5 6.707 1 92.5 473 GLN A C 1
ATOM 3742 O O . GLN A 1 473 ? -21.094 21.516 7.828 1 92.5 473 GLN A O 1
ATOM 3747 N N . ILE A 1 474 ? -22.609 22.203 6.371 1 92.56 474 ILE A N 1
ATOM 3748 C CA . ILE A 1 474 ? -23.156 23.234 7.266 1 92.56 474 ILE A CA 1
ATOM 3749 C C . ILE A 1 474 ? -24 22.578 8.344 1 92.56 474 ILE A C 1
ATOM 3751 O O . ILE A 1 474 ? -23.969 22.984 9.508 1 92.56 474 ILE A O 1
ATOM 3755 N N . THR A 1 475 ? -24.719 21.531 7.992 1 90.94 475 THR A N 1
ATOM 3756 C CA . THR A 1 475 ? -25.656 20.922 8.93 1 90.94 475 THR A CA 1
ATOM 3757 C C . THR A 1 475 ? -24.969 19.859 9.766 1 90.94 475 THR A C 1
ATOM 3759 O O . THR A 1 475 ? -25.578 19.266 10.664 1 90.94 475 THR A O 1
ATOM 3762 N N . PHE A 1 476 ? -23.781 19.703 9.492 1 91.62 476 PHE A N 1
ATOM 3763 C CA . PHE A 1 476 ? -23.031 18.703 10.25 1 91.62 476 PHE A CA 1
ATOM 3764 C C . PHE A 1 476 ? -23.078 19.016 11.742 1 91.62 476 PHE A C 1
ATOM 3766 O O . PHE A 1 476 ? -22.953 20.172 12.156 1 91.62 476 PHE A O 1
ATOM 3773 N N . PRO A 1 477 ? -23.406 17.969 12.531 1 90.69 477 PRO A N 1
ATOM 3774 C CA . PRO A 1 477 ? -23.359 16.5 12.414 1 90.69 477 PRO A CA 1
ATOM 3775 C C . PRO A 1 477 ? -24.734 15.875 12.242 1 90.69 477 PRO A C 1
ATOM 3777 O O . PRO A 1 477 ? -24.938 14.711 12.586 1 90.69 477 PRO A O 1
ATOM 3780 N N . LEU A 1 478 ? -25.641 16.656 11.773 1 86.56 478 LEU A N 1
ATOM 3781 C CA . LEU A 1 478 ? -26.984 16.125 11.547 1 86.56 478 LEU A CA 1
ATOM 3782 C C . LEU A 1 478 ? -27.094 15.453 10.18 1 86.56 478 LEU A C 1
ATOM 3784 O O . LEU A 1 478 ? -26.453 15.891 9.219 1 86.56 478 LEU A O 1
ATOM 3788 N N . SER A 1 479 ? -27.844 14.406 10.188 1 85.88 479 SER A N 1
ATOM 3789 C CA . SER A 1 479 ? -28.109 13.758 8.906 1 85.88 479 SER A CA 1
ATOM 3790 C C . SER A 1 479 ? -29.172 14.508 8.109 1 85.88 479 SER A C 1
ATOM 3792 O O . SER A 1 479 ? -30.156 14.992 8.672 1 85.88 479 SER A O 1
ATOM 3794 N N . VAL A 1 480 ? -28.891 14.703 6.832 1 79.25 480 VAL A N 1
ATOM 3795 C CA . VAL A 1 480 ? -29.781 15.516 5.996 1 79.25 480 VAL A CA 1
ATOM 3796 C C . VAL A 1 480 ? -30.641 14.602 5.133 1 79.25 480 VAL A C 1
ATOM 3798 O O . VAL A 1 480 ? -30.141 13.672 4.496 1 79.25 480 VAL A O 1
ATOM 3801 N N . ASP A 1 481 ? -31.875 14.805 5.297 1 78.31 481 ASP A N 1
ATOM 3802 C CA . ASP A 1 481 ? -32.812 14.242 4.332 1 78.31 481 ASP A CA 1
ATOM 3803 C C . ASP A 1 481 ? -33.344 15.32 3.391 1 78.31 481 ASP A C 1
ATOM 3805 O O . ASP A 1 481 ? -34.156 16.156 3.789 1 78.31 481 ASP A O 1
ATOM 3809 N N . LEU A 1 482 ? -32.875 15.289 2.221 1 72.75 482 LEU A N 1
ATOM 3810 C CA . LEU A 1 482 ? -33.156 16.328 1.236 1 72.75 482 LEU A CA 1
ATOM 3811 C C . LEU A 1 482 ? -34.656 16.484 0.998 1 72.75 482 LEU A C 1
ATOM 3813 O O . LEU A 1 482 ? -35.125 17.578 0.676 1 72.75 482 LEU A O 1
ATOM 3817 N N . ASP A 1 483 ? -35.312 15.438 1.191 1 73.56 483 ASP A N 1
ATOM 3818 C CA . ASP A 1 483 ? -36.75 15.445 0.899 1 73.56 483 ASP A CA 1
ATOM 3819 C C . ASP A 1 483 ? -37.531 16.219 1.97 1 73.56 483 ASP A C 1
ATOM 3821 O O . ASP A 1 483 ? -38.656 16.672 1.723 1 73.56 483 ASP A O 1
ATOM 3825 N N . LEU A 1 484 ? -36.906 16.469 3.066 1 75.56 484 LEU A N 1
ATOM 3826 C CA . LEU A 1 484 ? -37.625 17.062 4.184 1 75.56 484 LEU A CA 1
ATOM 3827 C C . LEU A 1 484 ? -37.156 18.484 4.449 1 75.56 484 LEU A C 1
ATOM 3829 O O . LEU A 1 484 ? -37.531 19.109 5.438 1 75.56 484 LEU A O 1
ATOM 3833 N N . ILE A 1 485 ? -36.406 19 3.51 1 78.81 485 ILE A N 1
ATOM 3834 C CA . ILE A 1 485 ? -35.812 20.297 3.805 1 78.81 485 ILE A CA 1
ATOM 3835 C C . ILE A 1 485 ? -36.781 21.406 3.395 1 78.81 485 ILE A C 1
ATOM 3837 O O . ILE A 1 485 ? -37.219 21.469 2.236 1 78.81 485 ILE A O 1
ATOM 3841 N N . PRO A 1 486 ? -37.156 22.172 4.359 1 79.25 486 PRO A N 1
ATOM 3842 C CA . PRO A 1 486 ? -38.031 23.297 4.035 1 79.25 486 PRO A CA 1
ATOM 3843 C C . PRO A 1 486 ? -37.312 24.391 3.242 1 79.25 486 PRO A C 1
ATOM 3845 O O . PRO A 1 486 ? -36.094 24.516 3.324 1 79.25 486 PRO A O 1
ATOM 3848 N N . ASN A 1 487 ? -38.031 25.094 2.445 1 80.5 487 ASN A N 1
ATOM 3849 C CA . ASN A 1 487 ? -37.5 26.172 1.609 1 80.5 487 ASN A CA 1
ATOM 3850 C C . ASN A 1 487 ? -36.906 27.297 2.451 1 80.5 487 ASN A C 1
ATOM 3852 O O . ASN A 1 487 ? -35.906 27.922 2.055 1 80.5 487 ASN A O 1
ATOM 3856 N N . ASP A 1 488 ? -37.438 27.516 3.58 1 85.81 488 ASP A N 1
ATOM 3857 C CA . ASP A 1 488 ? -36.969 28.578 4.445 1 85.81 488 ASP A CA 1
ATOM 3858 C C . ASP A 1 488 ? -35.562 28.312 4.938 1 85.81 488 ASP A C 1
ATOM 3860 O O . ASP A 1 488 ? -34.75 29.219 5.078 1 85.81 488 ASP A O 1
ATOM 3864 N N . GLU A 1 489 ? -35.375 27.125 5.176 1 87.81 489 GLU A N 1
ATOM 3865 C CA . GLU A 1 489 ? -34.031 26.734 5.625 1 87.81 489 GLU A CA 1
ATOM 3866 C C . GLU A 1 489 ? -33 26.969 4.535 1 87.81 489 GLU A C 1
ATOM 3868 O O . GLU A 1 489 ? -31.875 27.391 4.816 1 87.81 489 GLU A O 1
ATOM 3873 N N . THR A 1 490 ? -33.406 26.734 3.305 1 90.06 490 THR A N 1
ATOM 3874 C CA . THR A 1 490 ? -32.5 26.938 2.18 1 90.06 490 THR A CA 1
ATOM 3875 C C . THR A 1 490 ? -32.156 28.406 1.99 1 90.06 490 THR A C 1
ATOM 3877 O O . THR A 1 490 ? -31.016 28.781 1.724 1 90.06 490 THR A O 1
ATOM 3880 N N . GLU A 1 491 ? -33.125 29.172 2.193 1 90.75 491 GLU A N 1
ATOM 3881 C CA . GLU A 1 491 ? -32.906 30.609 2.041 1 90.75 491 GLU A CA 1
ATOM 3882 C C . GLU A 1 491 ? -32.031 31.172 3.152 1 90.75 491 GLU A C 1
ATOM 3884 O O . GLU A 1 491 ? -31.219 32.062 2.916 1 90.75 491 GLU A O 1
ATOM 3889 N N . GLU A 1 492 ? -32.219 30.672 4.27 1 91.44 492 GLU A N 1
ATOM 3890 C CA . GLU A 1 492 ? -31.406 31.094 5.395 1 91.44 492 GLU A CA 1
ATOM 3891 C C . GLU A 1 492 ? -29.938 30.734 5.168 1 91.44 492 GLU A C 1
ATOM 3893 O O . GLU A 1 492 ? -29.047 31.531 5.449 1 91.44 492 GLU A O 1
ATOM 3898 N N . LEU A 1 493 ? -29.766 29.609 4.719 1 92.81 493 LEU A N 1
ATOM 3899 C CA . LEU A 1 493 ? -28.406 29.141 4.469 1 92.81 493 LEU A CA 1
ATOM 3900 C C . LEU A 1 493 ? -27.734 29.984 3.379 1 92.81 493 LEU A C 1
ATOM 3902 O O . LEU A 1 493 ? -26.562 30.328 3.488 1 92.81 493 LEU A O 1
ATOM 3906 N N . LEU A 1 494 ? -28.5 30.312 2.35 1 92.56 494 LEU A N 1
ATOM 3907 C CA . LEU A 1 494 ? -27.969 31.125 1.261 1 92.56 494 LEU A CA 1
ATOM 3908 C C . LEU A 1 494 ? -27.625 32.531 1.743 1 92.56 494 LEU A C 1
ATOM 3910 O O . LEU A 1 494 ? -26.641 33.125 1.301 1 92.56 494 LEU A O 1
ATOM 3914 N N . SER A 1 495 ? -28.391 32.969 2.629 1 93.06 495 SER A N 1
ATOM 3915 C CA . SER A 1 495 ? -28.141 34.281 3.193 1 93.06 495 SER A CA 1
ATOM 3916 C C . SER A 1 495 ? -26.859 34.312 4 1 93.06 495 SER A C 1
ATOM 3918 O O . SER A 1 495 ? -26.078 35.25 3.906 1 93.06 495 SER A O 1
ATOM 3920 N N . TYR A 1 496 ? -26.656 33.281 4.785 1 93.12 496 TYR A N 1
ATOM 3921 C CA . TYR A 1 496 ? -25.422 33.188 5.559 1 93.12 496 TYR A CA 1
ATOM 3922 C C . TYR A 1 496 ? -24.203 33.125 4.641 1 93.12 496 TYR A C 1
ATOM 3924 O O . TYR A 1 496 ? -23.188 33.781 4.891 1 93.12 496 TYR A O 1
ATOM 3932 N N . LEU A 1 497 ? -24.344 32.375 3.598 1 93.69 497 LEU A N 1
ATOM 3933 C CA . LEU A 1 497 ? -23.219 32.219 2.676 1 93.69 497 LEU A CA 1
ATOM 3934 C C . LEU A 1 497 ? -22.875 33.531 1.983 1 93.69 497 LEU A C 1
ATOM 3936 O O . LEU A 1 497 ? -21.703 33.812 1.78 1 93.69 497 LEU A O 1
ATOM 3940 N N . HIS A 1 498 ? -23.859 34.219 1.731 1 91.69 498 HIS A N 1
ATOM 3941 C CA . HIS A 1 498 ? -23.656 35.5 1.095 1 91.69 498 HIS A CA 1
ATOM 3942 C C . HIS A 1 498 ? -23.047 36.5 2.068 1 91.69 498 HIS A C 1
ATOM 3944 O O . HIS A 1 498 ? -22.094 37.219 1.728 1 91.69 498 HIS A O 1
ATOM 3950 N N . LYS A 1 499 ? -23.547 36.531 3.262 1 91.19 499 LYS A N 1
ATOM 3951 C CA . LYS A 1 499 ? -23.094 37.469 4.277 1 91.19 499 LYS A CA 1
ATOM 3952 C C . LYS A 1 499 ? -21.641 37.219 4.656 1 91.19 499 LYS A C 1
ATOM 3954 O O . LYS A 1 499 ? -20.891 38.156 4.98 1 91.19 499 LYS A O 1
ATOM 3959 N N . MET A 1 500 ? -21.266 35.969 4.629 1 90.81 500 MET A N 1
ATOM 3960 C CA . MET A 1 500 ? -19.906 35.594 5.051 1 90.81 500 MET A CA 1
ATOM 3961 C C . MET A 1 500 ? -18.984 35.5 3.854 1 90.81 500 MET A C 1
ATOM 3963 O O . MET A 1 500 ? -17.891 34.906 3.955 1 90.81 500 MET A O 1
ATOM 3967 N N . LYS A 1 501 ? -19.422 35.875 2.713 1 87.19 501 LYS A N 1
ATOM 3968 C CA . LYS A 1 501 ? -18.609 36.031 1.505 1 87.19 501 LYS A CA 1
ATOM 3969 C C . LYS A 1 501 ? -18.141 34.656 0.995 1 87.19 501 LYS A C 1
ATOM 3971 O O . LYS A 1 501 ? -16.969 34.5 0.676 1 87.19 501 LYS A O 1
ATOM 3976 N N . LEU A 1 502 ? -19.016 33.75 0.992 1 90.88 502 LEU A N 1
ATOM 3977 C CA . LEU A 1 502 ? -18.672 32.406 0.488 1 90.88 502 LEU A CA 1
ATOM 3978 C C . LEU A 1 502 ? -19.438 32.125 -0.801 1 90.88 502 LEU A C 1
ATOM 3980 O O . LEU A 1 502 ? -19.719 30.953 -1.108 1 90.88 502 LEU A O 1
ATOM 3984 N N . ASP A 1 503 ? -19.719 33.156 -1.503 1 87.69 503 ASP A N 1
ATOM 3985 C CA . ASP A 1 503 ? -20.406 33 -2.779 1 87.69 503 ASP A CA 1
ATOM 3986 C C . ASP A 1 503 ? -19.531 32.281 -3.801 1 87.69 503 ASP A C 1
ATOM 3988 O O . ASP A 1 503 ? -20.016 31.531 -4.629 1 87.69 503 ASP A O 1
ATOM 3992 N N . GLY A 1 504 ? -18.359 32.594 -3.768 1 81.88 504 GLY A N 1
ATOM 3993 C CA . GLY A 1 504 ? -17.422 31.953 -4.66 1 81.88 504 GLY A CA 1
ATOM 3994 C C . GLY A 1 504 ? -17.375 30.438 -4.492 1 81.88 504 GLY A C 1
ATOM 3995 O O . GLY A 1 504 ? -17.266 29.703 -5.477 1 81.88 504 GLY A O 1
ATOM 3996 N N . LEU A 1 505 ? -17.484 30.031 -3.291 1 85.88 505 LEU A N 1
ATOM 3997 C CA . LEU A 1 505 ? -17.5 28.594 -3.012 1 85.88 505 LEU A CA 1
ATOM 3998 C C . LEU A 1 505 ? -18.75 27.938 -3.596 1 85.88 505 LEU A C 1
ATOM 4000 O O . LEU A 1 505 ? -18.672 26.844 -4.137 1 85.88 505 LEU A O 1
ATOM 4004 N N . MET A 1 506 ? -19.797 28.625 -3.564 1 87.12 506 MET A N 1
ATOM 4005 C CA . MET A 1 506 ? -21.062 28.141 -4.105 1 87.12 506 MET A CA 1
ATOM 4006 C C . MET A 1 506 ? -20.984 27.984 -5.625 1 87.12 506 MET A C 1
ATOM 4008 O O . MET A 1 506 ? -21.484 27.016 -6.184 1 87.12 506 MET A O 1
ATOM 4012 N N . THR A 1 507 ? -20.312 28.859 -6.16 1 83.94 507 THR A N 1
ATOM 4013 C CA . THR A 1 507 ? -20.172 28.828 -7.613 1 83.94 507 THR A CA 1
ATOM 4014 C C . THR A 1 507 ? -19.234 27.703 -8.031 1 83.94 507 THR A C 1
ATOM 4016 O O . THR A 1 507 ? -19.453 27.047 -9.055 1 83.94 507 THR A O 1
ATOM 4019 N N . ARG A 1 508 ? -18.297 27.484 -7.238 1 80.81 508 ARG A N 1
ATOM 4020 C CA . ARG A 1 508 ? -17.328 26.422 -7.547 1 80.81 508 ARG A CA 1
ATOM 4021 C C . ARG A 1 508 ? -17.969 25.047 -7.445 1 80.81 508 ARG A C 1
ATOM 4023 O O . ARG A 1 508 ? -17.672 24.156 -8.234 1 80.81 508 ARG A O 1
ATOM 4030 N N . ILE A 1 509 ? -18.859 24.875 -6.562 1 84.56 509 ILE A N 1
ATOM 4031 C CA . ILE A 1 509 ? -19.5 23.594 -6.332 1 84.56 509 ILE A CA 1
ATOM 4032 C C . ILE A 1 509 ? -20.703 23.438 -7.262 1 84.56 509 ILE A C 1
ATOM 4034 O O . ILE A 1 509 ? -21.031 22.312 -7.672 1 84.56 509 ILE A O 1
ATOM 4038 N N . GLY A 1 510 ? -21.328 24.422 -7.652 1 83.06 510 GLY A N 1
ATOM 4039 C CA . GLY A 1 510 ? -22.484 24.406 -8.547 1 83.06 510 GLY A CA 1
ATOM 4040 C C . GLY A 1 510 ? -23.812 24.359 -7.816 1 83.06 510 GLY A C 1
ATOM 4041 O O . GLY A 1 510 ? -24.844 24.094 -8.422 1 83.06 510 GLY A O 1
ATOM 4042 N N . GLY A 1 511 ? -23.75 24.438 -6.535 1 86.56 511 GLY A N 1
ATOM 4043 C CA . GLY A 1 511 ? -25 24.438 -5.785 1 86.56 511 GLY A CA 1
ATOM 4044 C C . GLY A 1 511 ? -24.844 23.922 -4.367 1 86.56 511 GLY A C 1
ATOM 4045 O O . GLY A 1 511 ? -23.797 23.375 -4.012 1 86.56 511 GLY A O 1
ATOM 4046 N N . LEU A 1 512 ? -25.969 24.047 -3.627 1 89.5 512 LEU A N 1
ATOM 4047 C CA . LEU A 1 512 ? -25.984 23.688 -2.213 1 89.5 512 LEU A CA 1
ATOM 4048 C C . LEU A 1 512 ? -26.094 22.188 -2.039 1 89.5 512 LEU A C 1
ATOM 4050 O O . LEU A 1 512 ? -25.531 21.609 -1.099 1 89.5 512 LEU A O 1
ATOM 4054 N N . ASP A 1 513 ? -26.766 21.516 -2.986 1 89.56 513 ASP A N 1
ATOM 4055 C CA . ASP A 1 513 ? -27.078 20.094 -2.812 1 89.56 513 ASP A CA 1
ATOM 4056 C C . ASP A 1 513 ? -26.359 19.25 -3.863 1 89.56 513 ASP A C 1
ATOM 4058 O O . ASP A 1 513 ? -26.703 18.078 -4.055 1 89.56 513 ASP A O 1
ATOM 4062 N N . ARG A 1 514 ? -25.438 19.844 -4.457 1 87.56 514 ARG A N 1
ATOM 4063 C CA . ARG A 1 514 ? -24.641 19.078 -5.426 1 87.56 514 ARG A CA 1
ATOM 4064 C C . ARG A 1 514 ? -23.406 18.469 -4.77 1 87.56 514 ARG A C 1
ATOM 4066 O O . ARG A 1 514 ? -22.719 19.125 -3.99 1 87.56 514 ARG A O 1
ATOM 4073 N N . PRO A 1 515 ? -23.281 17.188 -5.074 1 85.06 515 PRO A N 1
ATOM 4074 C CA . PRO A 1 515 ? -22.078 16.562 -4.504 1 85.06 515 PRO A CA 1
ATOM 4075 C C . PRO A 1 515 ? -20.797 17.125 -5.09 1 85.06 515 PRO A C 1
ATOM 4077 O O . PRO A 1 515 ? -20.703 17.328 -6.301 1 85.06 515 PRO A O 1
ATOM 4080 N N . ALA A 1 516 ? -19.859 17.391 -4.16 1 77.81 516 ALA A N 1
ATOM 4081 C CA . ALA A 1 516 ? -18.562 17.906 -4.598 1 77.81 516 ALA A CA 1
ATOM 4082 C C . ALA A 1 516 ? -17.703 16.797 -5.191 1 77.81 516 ALA A C 1
ATOM 4084 O O . ALA A 1 516 ? -17.656 15.688 -4.66 1 77.81 516 ALA A O 1
ATOM 4085 N N . GLU A 1 517 ? -17.094 17.062 -6.262 1 68.69 517 GLU A N 1
ATOM 4086 C CA . GLU A 1 517 ? -16.266 16.078 -6.945 1 68.69 517 GLU A CA 1
ATOM 4087 C C . GLU A 1 517 ? -14.828 16.109 -6.434 1 68.69 517 GLU A C 1
ATOM 4089 O O . GLU A 1 517 ? -13.977 15.359 -6.91 1 68.69 517 GLU A O 1
ATOM 4094 N N . TRP A 1 518 ? -14.664 17.031 -5.531 1 65.88 518 TRP A N 1
ATOM 4095 C CA . TRP A 1 518 ? -13.297 17.172 -5.027 1 65.88 518 TRP A CA 1
ATOM 4096 C C . TRP A 1 518 ? -13.266 17.062 -3.508 1 65.88 518 TRP A C 1
ATOM 4098 O O . TRP A 1 518 ? -14.312 17.062 -2.855 1 65.88 518 TRP A O 1
ATOM 4108 N N . ASN A 1 519 ? -12.055 16.938 -3.012 1 73.19 519 ASN A N 1
ATOM 4109 C CA . ASN A 1 519 ? -11.844 16.844 -1.571 1 73.19 519 ASN A CA 1
ATOM 4110 C C . ASN A 1 519 ? -11.883 18.219 -0.913 1 73.19 519 ASN A C 1
ATOM 4112 O O . ASN A 1 519 ? -11.148 19.125 -1.308 1 73.19 519 ASN A O 1
ATOM 4116 N N . TRP A 1 520 ? -12.695 18.375 0.028 1 81.44 520 TRP A N 1
ATOM 4117 C CA . TRP A 1 520 ? -12.945 19.656 0.702 1 81.44 520 TRP A CA 1
ATOM 4118 C C . TRP A 1 520 ? -11.664 20.203 1.311 1 81.44 520 TRP A C 1
ATOM 4120 O O . TRP A 1 520 ? -11.391 21.406 1.219 1 81.44 520 TRP A O 1
ATOM 4130 N N . TYR A 1 521 ? -10.82 19.328 1.904 1 72.12 521 TYR A N 1
ATOM 4131 C CA . TYR A 1 521 ? -9.625 19.781 2.605 1 72.12 521 TYR A CA 1
ATOM 4132 C C . TYR A 1 521 ? -8.57 20.281 1.623 1 72.12 521 TYR A C 1
ATOM 4134 O O . TYR A 1 521 ? -7.715 21.094 1.979 1 72.12 521 TYR A O 1
ATOM 4142 N N . ASP A 1 522 ? -8.719 19.922 0.414 1 62.75 522 ASP A N 1
ATOM 4143 C CA . ASP A 1 522 ? -7.723 20.281 -0.588 1 62.75 522 ASP A CA 1
ATOM 4144 C C . ASP A 1 522 ? -8.086 21.594 -1.278 1 62.75 522 ASP A C 1
ATOM 4146 O O . ASP A 1 522 ? -7.203 22.312 -1.744 1 62.75 522 ASP A O 1
ATOM 4150 N N . VAL A 1 523 ? -9.289 21.906 -1.293 1 67.5 523 VAL A N 1
ATOM 4151 C CA . VAL A 1 523 ? -9.766 23 -2.119 1 67.5 523 VAL A CA 1
ATOM 4152 C C . VAL A 1 523 ? -9.992 24.234 -1.249 1 67.5 523 VAL A C 1
ATOM 4154 O O . VAL A 1 523 ? -9.688 25.359 -1.664 1 67.5 523 VAL A O 1
ATOM 4157 N N . LEU A 1 524 ? -10.391 24.062 -0.012 1 77.31 524 LEU A N 1
ATOM 4158 C CA . LEU A 1 524 ? -10.758 25.203 0.814 1 77.31 524 LEU A CA 1
ATOM 4159 C C . LEU A 1 524 ? -9.539 25.781 1.519 1 77.31 524 LEU A C 1
ATOM 4161 O O . LEU A 1 524 ? -8.672 25.031 1.976 1 77.31 524 LEU A O 1
ATOM 4165 N N . SER A 1 525 ? -9.5 27.031 1.532 1 72 525 SER A N 1
ATOM 4166 C CA . SER A 1 525 ? -8.492 27.734 2.324 1 72 525 SER A CA 1
ATOM 4167 C C . SER A 1 525 ? -8.844 27.703 3.809 1 72 525 SER A C 1
ATOM 4169 O O . SER A 1 525 ? -9.984 27.438 4.18 1 72 525 SER A O 1
ATOM 4171 N N . PRO A 1 526 ? -7.848 27.922 4.66 1 76.5 526 PRO A N 1
ATOM 4172 C CA . PRO A 1 526 ? -8.141 27.953 6.098 1 76.5 526 PRO A CA 1
ATOM 4173 C C . PRO A 1 526 ? -9.203 28.969 6.461 1 76.5 526 PRO A C 1
ATOM 4175 O O . PRO A 1 526 ? -10.047 28.719 7.324 1 76.5 526 PRO A O 1
ATOM 4178 N N . GLY A 1 527 ? -9.195 30.078 5.844 1 81.31 527 GLY A N 1
ATOM 4179 C CA . GLY A 1 527 ? -10.211 31.094 6.098 1 81.31 527 GLY A CA 1
ATOM 4180 C C . GLY A 1 527 ? -11.602 30.656 5.688 1 81.31 527 GLY A C 1
ATOM 4181 O O . GLY A 1 527 ? -12.57 30.891 6.406 1 81.31 527 GLY A O 1
ATOM 4182 N N . GLU A 1 528 ? -11.625 30.062 4.559 1 83.75 528 GLU A N 1
ATOM 4183 C CA . GLU A 1 528 ? -12.914 29.547 4.086 1 83.75 528 GLU A CA 1
ATOM 4184 C C . GLU A 1 528 ? -13.453 28.469 5.012 1 83.75 528 GLU A C 1
ATOM 4186 O O . GLU A 1 528 ? -14.656 28.406 5.277 1 83.75 528 GLU A O 1
ATOM 4191 N N . MET A 1 529 ? -12.562 27.703 5.504 1 89.94 529 MET A N 1
ATOM 4192 C CA . MET A 1 529 ? -12.953 26.625 6.406 1 89.94 529 MET A CA 1
ATOM 4193 C C . MET A 1 529 ? -13.508 27.188 7.715 1 89.94 529 MET A C 1
ATOM 4195 O O . MET A 1 529 ? -14.508 26.703 8.234 1 89.94 529 MET A O 1
ATOM 4199 N N . GLN A 1 530 ? -12.852 28.172 8.195 1 90.06 530 GLN A N 1
ATOM 4200 C CA . GLN A 1 530 ? -13.289 28.781 9.453 1 90.06 530 GLN A CA 1
ATOM 4201 C C . GLN A 1 530 ? -14.625 29.5 9.273 1 90.06 530 GLN A C 1
ATOM 4203 O O . GLN A 1 530 ? -15.484 29.438 10.156 1 90.06 530 GLN A O 1
ATOM 4208 N N . ARG A 1 531 ? -14.805 30.156 8.156 1 92.75 531 ARG A N 1
ATOM 4209 C CA . ARG A 1 531 ? -16.078 30.812 7.887 1 92.75 531 ARG A CA 1
ATOM 4210 C C . ARG A 1 531 ? -17.203 29.797 7.77 1 92.75 531 ARG A C 1
ATOM 4212 O O . ARG A 1 531 ? -18.297 30.016 8.289 1 92.75 531 ARG A O 1
ATOM 4219 N N . LEU A 1 532 ? -16.891 28.734 7.098 1 93.31 532 LEU A N 1
ATOM 4220 C CA . LEU A 1 532 ? -17.875 27.672 6.949 1 93.31 532 LEU A CA 1
ATOM 4221 C C . LEU A 1 532 ? -18.234 27.078 8.305 1 93.31 532 LEU A C 1
ATOM 4223 O O . LEU A 1 532 ? -19.406 26.781 8.562 1 93.31 532 LEU A O 1
ATOM 4227 N N . SER A 1 533 ? -17.266 26.875 9.133 1 93.75 533 SER A N 1
ATOM 4228 C CA . SER A 1 533 ? -17.484 26.359 10.477 1 93.75 533 SER A CA 1
ATOM 4229 C C . SER A 1 533 ? -18.344 27.297 11.305 1 93.75 533 SER A C 1
ATOM 4231 O O . SER A 1 533 ? -19.156 26.859 12.117 1 93.75 533 SER A O 1
ATOM 4233 N N . PHE A 1 534 ? -18.141 28.547 11.086 1 94.38 534 PHE A N 1
ATOM 4234 C CA . PHE A 1 534 ? -18.938 29.531 11.82 1 94.38 534 PHE A CA 1
ATOM 4235 C C . PHE A 1 534 ? -20.375 29.531 11.344 1 94.38 534 PHE A C 1
ATOM 4237 O O . PHE A 1 534 ? -21.297 29.766 12.133 1 94.38 534 PHE A O 1
ATOM 4244 N N . ILE A 1 535 ? -20.578 29.344 10.039 1 94.56 535 ILE A N 1
ATOM 4245 C CA . ILE A 1 535 ? -21.938 29.234 9.508 1 94.56 535 ILE A CA 1
ATOM 4246 C C . ILE A 1 535 ? -22.641 28.047 10.156 1 94.56 535 ILE A C 1
ATOM 4248 O O . ILE A 1 535 ? -23.844 28.109 10.438 1 94.56 535 ILE A O 1
ATOM 4252 N N . ARG A 1 536 ? -21.938 27.016 10.375 1 93.88 536 ARG A N 1
ATOM 4253 C CA . ARG A 1 536 ? -22.469 25.859 11.086 1 93.88 536 ARG A CA 1
ATOM 4254 C C . ARG A 1 536 ? -22.953 26.25 12.477 1 93.88 536 ARG A C 1
ATOM 4256 O O . ARG A 1 536 ? -24 25.797 12.914 1 93.88 536 ARG A O 1
ATOM 4263 N N . LEU A 1 537 ? -22.188 27.016 13.094 1 94.31 537 LEU A N 1
ATOM 4264 C CA . LEU A 1 537 ? -22.531 27.5 14.422 1 94.31 537 LEU A CA 1
ATOM 4265 C C . LEU A 1 537 ? -23.828 28.312 14.375 1 94.31 537 LEU A C 1
ATOM 4267 O O . LEU A 1 537 ? -24.703 28.125 15.219 1 94.31 537 LEU A O 1
ATOM 4271 N N . LEU A 1 538 ? -23.906 29.188 13.414 1 94.31 538 LEU A N 1
ATOM 4272 C CA . LEU A 1 538 ? -25.078 30.047 13.289 1 94.31 538 LEU A CA 1
ATOM 4273 C C . LEU A 1 538 ? -26.328 29.234 12.93 1 94.31 538 LEU A C 1
ATOM 4275 O O . LEU A 1 538 ? -27.438 29.562 13.352 1 94.31 538 LEU A O 1
ATOM 4279 N N . TYR A 1 539 ? -26.109 28.234 12.164 1 92.69 539 TYR A N 1
ATOM 4280 C CA . TYR A 1 539 ? -27.203 27.375 11.758 1 92.69 539 TYR A CA 1
ATOM 4281 C C . TYR A 1 539 ? -27.797 26.625 12.953 1 92.69 539 TYR A C 1
ATOM 4283 O O . TYR A 1 539 ? -29.016 26.578 13.109 1 92.69 539 TYR A O 1
ATOM 4291 N N . HIS A 1 540 ? -27.031 26.016 13.805 1 91.62 540 HIS A N 1
ATOM 4292 C CA . HIS A 1 540 ? -27.484 25.203 14.922 1 91.62 540 HIS A CA 1
ATOM 4293 C C . HIS A 1 540 ? -27.969 26.078 16.078 1 91.62 540 HIS A C 1
ATOM 4295 O O . HIS A 1 540 ? -28.828 25.656 16.844 1 91.62 540 HIS A O 1
ATOM 4301 N N . LYS A 1 541 ? -27.453 27.234 16.203 1 91.31 541 LYS A N 1
ATOM 4302 C CA . LYS A 1 541 ? -27.844 28.188 17.234 1 91.31 541 LYS A CA 1
ATOM 4303 C C . LYS A 1 541 ? -27.828 27.547 18.625 1 91.31 541 LYS A C 1
ATOM 4305 O O . LYS A 1 541 ? -28.828 27.562 19.328 1 91.31 541 LYS A O 1
ATOM 4310 N N . PRO A 1 542 ? -26.656 27.078 19.078 1 91.5 542 PRO A N 1
ATOM 4311 C CA . PRO A 1 542 ? -26.547 26.469 20.406 1 91.5 542 PRO A CA 1
ATOM 4312 C C . PRO A 1 542 ? -26.656 27.5 21.531 1 91.5 542 PRO A C 1
ATOM 4314 O O . PRO A 1 542 ? -26.594 28.703 21.281 1 91.5 542 PRO A O 1
ATOM 4317 N N . ALA A 1 543 ? -26.828 26.938 22.703 1 89.12 543 ALA A N 1
ATOM 4318 C CA . ALA A 1 543 ? -26.875 27.812 23.859 1 89.12 543 ALA A CA 1
ATOM 4319 C C . ALA A 1 543 ? -25.5 28.391 24.188 1 89.12 543 ALA A C 1
ATOM 4321 O O . ALA A 1 543 ? -25.375 29.562 24.547 1 89.12 543 ALA A O 1
ATOM 4322 N N . MET A 1 544 ? -24.547 27.531 24.047 1 92.94 544 MET A N 1
ATOM 4323 C CA . MET A 1 544 ? -23.156 27.938 24.281 1 92.94 544 MET A CA 1
ATOM 4324 C C . MET A 1 544 ? -22.25 27.438 23.172 1 92.94 544 MET A C 1
ATOM 4326 O O . MET A 1 544 ? -22.469 26.344 22.641 1 92.94 544 MET A O 1
ATOM 4330 N N . ALA A 1 545 ? -21.312 28.234 22.859 1 94.94 545 ALA A N 1
ATOM 4331 C CA . ALA A 1 545 ? -20.328 27.844 21.844 1 94.94 545 ALA A CA 1
ATOM 4332 C C . ALA A 1 545 ? -18.906 28.016 22.375 1 94.94 545 ALA A C 1
ATOM 4334 O O . ALA A 1 545 ? -18.578 29.047 22.953 1 94.94 545 ALA A O 1
ATOM 4335 N N . PHE A 1 546 ? -18.172 26.984 22.297 1 95.5 546 PHE A N 1
ATOM 4336 C CA . PHE A 1 546 ? -16.766 27 22.641 1 95.5 546 PHE A CA 1
ATOM 4337 C C . PHE A 1 546 ? -15.891 27.125 21.406 1 95.5 546 PHE A C 1
ATOM 4339 O O . PHE A 1 546 ? -15.883 26.234 20.547 1 95.5 546 PHE A O 1
ATOM 4346 N N . LEU A 1 547 ? -15.156 28.188 21.312 1 95.75 547 LEU A N 1
ATOM 4347 C CA . LEU A 1 547 ? -14.391 28.5 20.109 1 95.75 547 LEU A CA 1
ATOM 4348 C C . LEU A 1 547 ? -12.891 28.453 20.391 1 95.75 547 LEU A C 1
ATOM 4350 O O . LEU A 1 547 ? -12.375 29.234 21.172 1 95.75 547 LEU A O 1
ATOM 4354 N N . ASP A 1 548 ? -12.211 27.5 19.734 1 92.06 548 ASP A N 1
ATOM 4355 C CA . ASP A 1 548 ? -10.766 27.375 19.875 1 92.06 548 ASP A CA 1
ATOM 4356 C C . ASP A 1 548 ? -10.031 28.016 18.703 1 92.06 548 ASP A C 1
ATOM 4358 O O . ASP A 1 548 ? -9.773 27.359 17.688 1 92.06 548 ASP A O 1
ATOM 4362 N N . GLU A 1 549 ? -9.625 29.203 18.844 1 85.88 549 GLU A N 1
ATOM 4363 C CA . GLU A 1 549 ? -8.961 29.969 17.797 1 85.88 549 GLU A CA 1
ATOM 4364 C C . GLU A 1 549 ? -9.688 29.828 16.469 1 85.88 549 GLU A C 1
ATOM 4366 O O . GLU A 1 549 ? -9.062 29.531 15.445 1 85.88 549 GLU A O 1
ATOM 4371 N N . ALA A 1 550 ? -10.961 30.047 16.531 1 89.19 550 ALA A N 1
ATOM 4372 C CA . ALA A 1 550 ? -11.836 29.75 15.406 1 89.19 550 ALA A CA 1
ATOM 4373 C C . ALA A 1 550 ? -11.742 30.844 14.336 1 89.19 550 ALA A C 1
ATOM 4375 O O . ALA A 1 550 ? -12.211 30.641 13.211 1 89.19 550 ALA A O 1
ATOM 4376 N N . THR A 1 551 ? -11.125 31.984 14.672 1 86.38 551 THR A N 1
ATOM 4377 C CA . THR A 1 551 ? -11.016 33.062 13.703 1 86.38 551 THR A CA 1
ATOM 4378 C C . THR A 1 551 ? -9.562 33.469 13.516 1 86.38 551 THR A C 1
ATOM 4380 O O . THR A 1 551 ? -9.273 34.625 13.18 1 86.38 551 THR A O 1
ATOM 4383 N N . SER A 1 552 ? -8.695 32.562 13.789 1 75.19 552 SER A N 1
ATOM 4384 C CA . SER A 1 552 ? -7.27 32.875 13.742 1 75.19 552 SER A CA 1
ATOM 4385 C C . SER A 1 552 ? -6.809 33.125 12.312 1 75.19 552 SER A C 1
ATOM 4387 O O . SER A 1 552 ? -5.844 33.875 12.094 1 75.19 552 SER A O 1
ATOM 4389 N N . ALA A 1 553 ? -7.539 32.562 11.359 1 72.56 553 ALA A N 1
ATOM 4390 C CA . ALA A 1 553 ? -7.125 32.688 9.961 1 72.56 553 ALA A CA 1
ATOM 4391 C C . ALA A 1 553 ? -7.945 33.781 9.25 1 72.56 553 ALA A C 1
ATOM 4393 O O . ALA A 1 553 ? -7.887 33.875 8.023 1 72.56 553 ALA A O 1
ATOM 4394 N N . LEU A 1 554 ? -8.68 34.562 10.047 1 79.44 554 LEU A N 1
ATOM 4395 C CA . LEU A 1 554 ? -9.555 35.562 9.453 1 79.44 554 LEU A CA 1
ATOM 4396 C C . LEU A 1 554 ? -9.062 36.969 9.766 1 79.44 554 LEU A C 1
ATOM 4398 O O . LEU A 1 554 ? -8.336 37.188 10.742 1 79.44 554 LEU A O 1
ATOM 4402 N N . ASP A 1 555 ? -9.445 37.875 8.914 1 74.06 555 ASP A N 1
ATOM 4403 C CA . ASP A 1 555 ? -9.133 39.281 9.172 1 74.06 555 ASP A CA 1
ATOM 4404 C C . ASP A 1 555 ? -10.055 39.844 10.242 1 74.06 555 ASP A C 1
ATOM 4406 O O . ASP A 1 555 ? -11.047 39.219 10.625 1 74.06 555 ASP A O 1
ATOM 4410 N N . MET A 1 556 ? -9.695 41.031 10.695 1 78.25 556 MET A N 1
ATOM 4411 C CA . MET A 1 556 ? -10.398 41.625 11.82 1 78.25 556 MET A CA 1
ATOM 4412 C C . MET A 1 556 ? -11.836 41.969 11.438 1 78.25 556 MET A C 1
ATOM 4414 O O . MET A 1 556 ? -12.75 41.844 12.258 1 78.25 556 MET A O 1
ATOM 4418 N N . GLU A 1 557 ? -11.969 42.375 10.234 1 80.94 557 GLU A N 1
ATOM 4419 C CA . GLU A 1 557 ? -13.312 42.719 9.797 1 80.94 557 GLU A CA 1
ATOM 4420 C C . GLU A 1 557 ? -14.242 41.531 9.781 1 80.94 557 GLU A C 1
ATOM 4422 O O . GLU A 1 557 ? -15.375 41.594 10.266 1 80.94 557 GLU A O 1
ATOM 4427 N N . MET A 1 558 ? -13.75 40.5 9.25 1 86 558 MET A N 1
ATOM 4428 C CA . MET A 1 558 ? -14.539 39.281 9.18 1 86 558 MET A CA 1
ATOM 4429 C C . MET A 1 558 ? -14.789 38.719 10.578 1 86 558 MET A C 1
ATOM 4431 O O . MET A 1 558 ? -15.867 38.188 10.852 1 86 558 MET A O 1
ATOM 4435 N N . GLU A 1 559 ? -13.82 38.781 11.391 1 89.44 559 GLU A N 1
ATOM 4436 C CA . GLU A 1 559 ? -13.961 38.344 12.773 1 89.44 559 GLU A CA 1
ATOM 4437 C C . GLU A 1 559 ? -15.094 39.062 13.477 1 89.44 559 GLU A C 1
ATOM 4439 O O . GLU A 1 559 ? -15.914 38.469 14.156 1 89.44 559 GLU A O 1
ATOM 4444 N N . GLN A 1 560 ? -15.094 40.344 13.25 1 89.75 560 GLN A N 1
ATOM 4445 C CA . GLN A 1 560 ? -16.141 41.156 13.875 1 89.75 560 GLN A CA 1
ATOM 4446 C C . GLN A 1 560 ? -17.516 40.781 13.344 1 89.75 560 GLN A C 1
ATOM 4448 O O . GLN A 1 560 ? -18.484 40.719 14.109 1 89.75 560 GLN A O 1
ATOM 4453 N N . LEU A 1 561 ? -17.547 40.562 12.109 1 91.94 561 LEU A N 1
ATOM 4454 C CA . LEU A 1 561 ? -18.812 40.188 11.492 1 91.94 561 LEU A CA 1
ATOM 4455 C C . LEU A 1 561 ? -19.328 38.875 12.047 1 91.94 561 LEU A C 1
ATOM 4457 O O . LEU A 1 561 ? -20.516 38.75 12.367 1 91.94 561 LEU A O 1
ATOM 4461 N N . LEU A 1 562 ? -18.516 37.938 12.18 1 94.62 562 LEU A N 1
ATOM 4462 C CA . LEU A 1 562 ? -18.891 36.625 12.633 1 94.62 562 LEU A CA 1
ATOM 4463 C C . LEU A 1 562 ? -19.297 36.625 14.094 1 94.62 562 LEU A C 1
ATOM 4465 O O . LEU A 1 562 ? -20.344 36.094 14.453 1 94.62 562 LEU A O 1
ATOM 4469 N N . TYR A 1 563 ? -18.531 37.281 14.922 1 94.75 563 TYR A N 1
ATOM 4470 C CA . TYR A 1 563 ? -18.844 37.312 16.344 1 94.75 563 TYR A CA 1
ATOM 4471 C C . TYR A 1 563 ? -20.109 38.125 16.609 1 94.75 563 TYR A C 1
ATOM 4473 O O . TYR A 1 563 ? -20.906 37.781 17.469 1 94.75 563 TYR A O 1
ATOM 4481 N N . SER A 1 564 ? -20.281 39.188 15.812 1 94.56 564 SER A N 1
ATOM 4482 C CA . SER A 1 564 ? -21.5 39.969 15.961 1 94.56 564 SER A CA 1
ATOM 4483 C C . SER A 1 564 ? -22.734 39.188 15.586 1 94.56 564 SER A C 1
ATOM 4485 O O . SER A 1 564 ? -23.766 39.25 16.25 1 94.56 564 SER A O 1
ATOM 4487 N N . ALA A 1 565 ? -22.594 38.469 14.57 1 94.62 565 ALA A N 1
ATOM 4488 C CA . ALA A 1 565 ? -23.703 37.625 14.141 1 94.62 565 ALA A CA 1
ATOM 4489 C C . ALA A 1 565 ? -24.062 36.594 15.203 1 94.62 565 ALA A C 1
ATOM 4491 O O . ALA A 1 565 ? -25.234 36.281 15.422 1 94.62 565 ALA A O 1
ATOM 4492 N N . ALA A 1 566 ? -23.125 36.031 15.836 1 94.94 566 ALA A N 1
ATOM 4493 C CA . ALA A 1 566 ? -23.344 35.031 16.875 1 94.94 566 ALA A CA 1
ATOM 4494 C C . ALA A 1 566 ? -24 35.656 18.109 1 94.94 566 ALA A C 1
ATOM 4496 O O . ALA A 1 566 ? -24.906 35.062 18.688 1 94.94 566 ALA A O 1
ATOM 4497 N N . VAL A 1 567 ? -23.547 36.844 18.422 1 93.62 567 VAL A N 1
ATOM 4498 C CA . VAL A 1 567 ? -24.109 37.531 19.578 1 93.62 567 VAL A CA 1
ATOM 4499 C C . VAL A 1 567 ? -25.547 37.938 19.297 1 93.62 567 VAL A C 1
ATOM 4501 O O . VAL A 1 567 ? -26.406 37.875 20.188 1 93.62 567 VAL A O 1
ATOM 4504 N N . ASP A 1 568 ? -25.781 38.344 18.094 1 93.19 568 ASP A N 1
ATOM 4505 C CA . ASP A 1 568 ? -27.141 38.719 17.703 1 93.19 568 ASP A CA 1
ATOM 4506 C C . ASP A 1 568 ? -28.109 37.562 17.797 1 93.19 568 ASP A C 1
ATOM 4508 O O . ASP A 1 568 ? -29.297 37.75 18.031 1 93.19 568 ASP A O 1
ATOM 4512 N N . LYS A 1 569 ? -27.578 36.438 17.625 1 93.12 569 LYS A N 1
ATOM 4513 C CA . LYS A 1 569 ? -28.406 35.25 17.703 1 93.12 569 LYS A CA 1
ATOM 4514 C C . LYS A 1 569 ? -28.562 34.75 19.141 1 93.12 569 LYS A C 1
ATOM 4516 O O . LYS A 1 569 ? -29.281 33.781 19.391 1 93.12 569 LYS A O 1
ATOM 4521 N N . GLY A 1 570 ? -27.875 35.344 20.016 1 90.62 570 GLY A N 1
ATOM 4522 C CA . GLY A 1 570 ? -28.031 35.031 21.422 1 90.62 570 GLY A CA 1
ATOM 4523 C C . GLY A 1 570 ? -27.141 33.906 21.906 1 90.62 570 GLY A C 1
ATOM 4524 O O . GLY A 1 570 ? -27.422 33.25 22.922 1 90.62 570 GLY A O 1
ATOM 4525 N N . ILE A 1 571 ? -26.125 33.562 21.219 1 93.38 571 ILE A N 1
ATOM 4526 C CA . ILE A 1 571 ? -25.219 32.5 21.578 1 93.38 571 ILE A CA 1
ATOM 4527 C C . ILE A 1 571 ? -24.188 33 22.594 1 93.38 571 ILE A C 1
ATOM 4529 O O . ILE A 1 571 ? -23.625 34.062 22.438 1 93.38 571 ILE A O 1
ATOM 4533 N N . THR A 1 572 ? -24 32.25 23.688 1 94 572 THR A N 1
ATOM 4534 C CA . THR A 1 572 ? -22.953 32.562 24.641 1 94 572 THR A CA 1
ATOM 4535 C C . THR A 1 572 ? -21.594 32.062 24.125 1 94 572 THR A C 1
ATOM 4537 O O . THR A 1 572 ? -21.422 30.891 23.812 1 94 572 THR A O 1
ATOM 4540 N N . LEU A 1 573 ? -20.703 32.969 24.094 1 96 573 LEU A N 1
ATOM 4541 C CA . LEU A 1 573 ? -19.438 32.625 23.453 1 96 573 LEU A CA 1
ATOM 4542 C C . LEU A 1 573 ? -18.328 32.469 24.484 1 96 573 LEU A C 1
ATOM 4544 O O . LEU A 1 573 ? -18.125 33.344 25.328 1 96 573 LEU A O 1
ATOM 4548 N N . ILE A 1 574 ? -17.719 31.312 24.469 1 95.69 574 ILE A N 1
ATOM 4549 C CA . ILE A 1 574 ? -16.484 31.047 25.203 1 95.69 574 ILE A CA 1
ATOM 4550 C C . ILE A 1 574 ? -15.328 30.906 24.203 1 95.69 574 ILE A C 1
ATOM 4552 O O . ILE A 1 574 ? -15.133 29.828 23.625 1 95.69 574 ILE A O 1
ATOM 4556 N N . SER A 1 575 ? -14.531 31.906 24.109 1 94.94 575 SER A N 1
ATOM 4557 C CA . SER A 1 575 ? -13.547 31.938 23.031 1 94.94 575 SER A CA 1
ATOM 4558 C C . SER A 1 575 ? -12.125 31.891 23.578 1 94.94 575 SER A C 1
ATOM 4560 O O . SER A 1 575 ? -11.836 32.469 24.625 1 94.94 575 SER A O 1
ATOM 4562 N N . VAL A 1 576 ? -11.352 31.047 22.906 1 91.38 576 VAL A N 1
ATOM 4563 C CA . VAL A 1 576 ? -9.914 31.062 23.125 1 91.38 576 VAL A CA 1
ATOM 4564 C C . VAL A 1 576 ? -9.234 31.859 22.016 1 91.38 576 VAL A C 1
ATOM 4566 O O . VAL A 1 576 ? -9.453 31.609 20.828 1 91.38 576 VAL A O 1
ATOM 4569 N N . GLY A 1 577 ? -8.531 32.906 22.375 1 82.19 577 GLY A N 1
ATOM 4570 C CA . GLY A 1 577 ? -7.859 33.719 21.359 1 82.19 577 GLY A CA 1
ATOM 4571 C C . GLY A 1 577 ? -6.797 34.625 21.938 1 82.19 577 GLY A C 1
ATOM 4572 O O . GLY A 1 577 ? -6.703 34.781 23.156 1 82.19 577 GLY A O 1
ATOM 4573 N N . HIS A 1 578 ? -6.109 35.219 21.016 1 70 578 HIS A N 1
ATOM 4574 C CA . HIS A 1 578 ? -5.02 36.094 21.422 1 70 578 HIS A CA 1
ATOM 4575 C C . HIS A 1 578 ? -5.285 37.531 20.984 1 70 578 HIS A C 1
ATOM 4577 O O . HIS A 1 578 ? -4.637 38.469 21.469 1 70 578 HIS A O 1
ATOM 4583 N N . ARG A 1 579 ? -6.301 37.656 20.266 1 70.44 579 ARG A N 1
ATOM 4584 C CA . ARG A 1 579 ? -6.543 38.969 19.672 1 70.44 579 ARG A CA 1
ATOM 4585 C C . ARG A 1 579 ? -7.309 39.875 20.641 1 70.44 579 ARG A C 1
ATOM 4587 O O . ARG A 1 579 ? -8.227 39.438 21.328 1 70.44 579 ARG A O 1
ATOM 4594 N N . GLU A 1 580 ? -6.938 41.062 20.609 1 75.5 580 GLU A N 1
ATOM 4595 C CA . GLU A 1 580 ? -7.582 42.031 21.484 1 75.5 580 GLU A CA 1
ATOM 4596 C C . GLU A 1 580 ? -8.984 42.375 21 1 75.5 580 GLU A C 1
ATOM 4598 O O . GLU A 1 580 ? -9.859 42.75 21.797 1 75.5 580 GLU A O 1
ATOM 4603 N N . SER A 1 581 ? -9.211 42.219 19.734 1 79.38 581 SER A N 1
ATOM 4604 C CA . SER A 1 581 ? -10.508 42.562 19.156 1 79.38 581 SER A CA 1
ATOM 4605 C C . SER A 1 581 ? -11.609 41.656 19.734 1 79.38 581 SER A C 1
ATOM 4607 O O . SER A 1 581 ? -12.781 42.031 19.719 1 79.38 581 SER A O 1
ATOM 4609 N N . LEU A 1 582 ? -11.289 40.625 20.297 1 88.31 582 LEU A N 1
ATOM 4610 C CA . LEU A 1 582 ? -12.258 39.688 20.844 1 88.31 582 LEU A CA 1
ATOM 4611 C C . LEU A 1 582 ? -12.836 40.156 22.156 1 88.31 582 LEU A C 1
ATOM 4613 O O . LEU A 1 582 ? -13.891 39.688 22.594 1 88.31 582 LEU A O 1
ATOM 4617 N N . ARG A 1 583 ? -12.141 41.062 22.734 1 87.38 583 ARG A N 1
ATOM 4618 C CA . ARG A 1 583 ? -12.547 41.531 24.047 1 87.38 583 ARG A CA 1
ATOM 4619 C C . ARG A 1 583 ? -13.898 42.25 23.984 1 87.38 583 ARG A C 1
ATOM 4621 O O . ARG A 1 583 ? -14.664 42.219 24.953 1 87.38 583 ARG A O 1
ATOM 4628 N N . ALA A 1 584 ? -14.203 42.75 22.828 1 88.25 584 ALA A N 1
ATOM 4629 C CA . ALA A 1 584 ? -15.438 43.5 22.656 1 88.25 584 ALA A CA 1
ATOM 4630 C C . ALA A 1 584 ? -16.656 42.594 22.75 1 88.25 584 ALA A C 1
ATOM 4632 O O . ALA A 1 584 ? -17.766 43.031 23.062 1 88.25 584 ALA A O 1
ATOM 4633 N N . PHE A 1 585 ? -16.516 41.375 22.672 1 92.69 585 PHE A N 1
ATOM 4634 C CA . PHE A 1 585 ? -17.641 40.469 22.594 1 92.69 585 PHE A CA 1
ATOM 4635 C C . PHE A 1 585 ? -17.75 39.625 23.844 1 92.69 585 PHE A C 1
ATOM 4637 O O . PHE A 1 585 ? -18.609 38.719 23.938 1 92.69 585 PHE A O 1
ATOM 4644 N N . HIS A 1 586 ? -16.922 39.875 24.828 1 93.69 586 HIS A N 1
ATOM 4645 C CA . HIS A 1 586 ? -16.906 39.031 26.031 1 93.69 586 HIS A CA 1
ATOM 4646 C C . HIS A 1 586 ? -17.016 39.906 27.281 1 93.69 586 HIS A C 1
ATOM 4648 O O . HIS A 1 586 ? -16.562 41.031 27.312 1 93.69 586 HIS A O 1
ATOM 4654 N N . LYS A 1 587 ? -17.547 39.281 28.297 1 90.5 587 LYS A N 1
ATOM 4655 C CA . LYS A 1 587 ? -17.812 39.969 29.547 1 90.5 587 LYS A CA 1
ATOM 4656 C C . LYS A 1 587 ? -16.703 39.719 30.562 1 90.5 587 LYS A C 1
ATOM 4658 O O . LYS A 1 587 ? -16.406 40.562 31.406 1 90.5 587 LYS A O 1
ATOM 4663 N N . ASN A 1 588 ? -16.156 38.531 30.5 1 93.38 588 ASN A N 1
ATOM 4664 C CA . ASN A 1 588 ? -15.133 38.125 31.438 1 93.38 588 ASN A CA 1
ATOM 4665 C C . ASN A 1 588 ? -13.867 37.656 30.719 1 93.38 588 ASN A C 1
ATOM 4667 O O . ASN A 1 588 ? -13.93 37.219 29.562 1 93.38 588 ASN A O 1
ATOM 4671 N N . LEU A 1 589 ? -12.789 37.812 31.422 1 93.88 589 LEU A N 1
ATOM 4672 C CA . LEU A 1 589 ? -11.5 37.406 30.891 1 93.88 589 LEU A CA 1
ATOM 4673 C C . LEU A 1 589 ? -10.797 36.438 31.844 1 93.88 589 LEU A C 1
ATOM 4675 O O . LEU A 1 589 ? -10.586 36.75 33 1 93.88 589 LEU A O 1
ATOM 4679 N N . LEU A 1 590 ? -10.531 35.25 31.359 1 94.19 590 LEU A N 1
ATOM 4680 C CA . LEU A 1 590 ? -9.719 34.281 32.094 1 94.19 590 LEU A CA 1
ATOM 4681 C C . LEU A 1 590 ? -8.305 34.219 31.516 1 94.19 590 LEU A C 1
ATOM 4683 O O . LEU A 1 590 ? -8.109 33.938 30.344 1 94.19 590 LEU A O 1
ATOM 4687 N N . HIS A 1 591 ? -7.348 34.531 32.344 1 92 591 HIS A N 1
ATOM 4688 C CA . HIS A 1 591 ? -5.957 34.531 31.922 1 92 591 HIS A CA 1
ATOM 4689 C C . HIS A 1 591 ? -5.191 33.375 32.594 1 92 591 HIS A C 1
ATOM 4691 O O . HIS A 1 591 ? -5.082 33.344 33.812 1 92 591 HIS A O 1
ATOM 4697 N N . LEU A 1 592 ? -4.699 32.531 31.734 1 90.94 592 LEU A N 1
ATOM 4698 C CA . LEU A 1 592 ? -3.881 31.422 32.219 1 90.94 592 LEU A CA 1
ATOM 4699 C C . LEU A 1 592 ? -2.398 31.781 32.125 1 90.94 592 LEU A C 1
ATOM 4701 O O . LEU A 1 592 ? -1.869 32.031 31.047 1 90.94 592 LEU A O 1
ATOM 4705 N N . LYS A 1 593 ? -1.631 31.703 33.125 1 84.62 593 LYS A N 1
ATOM 4706 C CA . LYS A 1 593 ? -0.256 32.188 33.219 1 84.62 593 LYS A CA 1
ATOM 4707 C C . LYS A 1 593 ? 0.735 31.109 32.812 1 84.62 593 LYS A C 1
ATOM 4709 O O . LYS A 1 593 ? 1.907 31.391 32.562 1 84.62 593 LYS A O 1
ATOM 4714 N N . GLY A 1 594 ? 0.375 29.844 32.688 1 79.44 594 GLY A N 1
ATOM 4715 C CA . GLY A 1 594 ? 1.268 28.781 32.219 1 79.44 594 GLY A CA 1
ATOM 4716 C C . GLY A 1 594 ? 1.883 28 33.375 1 79.44 594 GLY A C 1
ATOM 4717 O O . GLY A 1 594 ? 2.377 26.891 33.188 1 79.44 594 GLY A O 1
ATOM 4718 N N . ASP A 1 595 ? 2 28.594 34.594 1 79.56 595 ASP A N 1
ATOM 4719 C CA . ASP A 1 595 ? 2.596 27.922 35.75 1 79.56 595 ASP A CA 1
ATOM 4720 C C . ASP A 1 595 ? 1.532 27.203 36.562 1 79.56 595 ASP A C 1
ATOM 4722 O O . ASP A 1 595 ? 1.809 26.75 37.656 1 79.56 595 ASP A O 1
ATOM 4726 N N . GLY A 1 596 ? 0.416 27.141 36.062 1 86.69 596 GLY A N 1
ATOM 4727 C CA . GLY A 1 596 ? -0.674 26.5 36.781 1 86.69 596 GLY A CA 1
ATOM 4728 C C . GLY A 1 596 ? -1.644 27.484 37.406 1 86.69 596 GLY A C 1
ATOM 4729 O O . GLY A 1 596 ? -2.766 27.125 37.75 1 86.69 596 GLY A O 1
ATOM 4730 N N . SER A 1 597 ? -1.174 28.719 37.531 1 90.12 597 SER A N 1
ATOM 4731 C CA . SER A 1 597 ? -2.033 29.734 38.125 1 90.12 597 SER A CA 1
ATOM 4732 C C . SER A 1 597 ? -2.896 30.422 37.094 1 90.12 597 SER A C 1
ATOM 4734 O O . SER A 1 597 ? -2.656 30.266 35.875 1 90.12 597 SER A O 1
ATOM 4736 N N . TRP A 1 598 ? -4 31.078 37.562 1 93.06 598 TRP A N 1
ATOM 4737 C CA . TRP A 1 598 ? -4.949 31.734 36.656 1 93.06 598 TRP A CA 1
ATOM 4738 C C . TRP A 1 598 ? -5.555 32.969 37.312 1 93.06 598 TRP A C 1
ATOM 4740 O O . TRP A 1 598 ? -5.488 33.125 38.531 1 93.06 598 TRP A O 1
ATOM 4750 N N . THR A 1 599 ? -6.016 33.906 36.531 1 92.69 599 THR A N 1
ATOM 4751 C CA . THR A 1 599 ? -6.73 35.094 37 1 92.69 599 THR A CA 1
ATOM 4752 C C . THR A 1 599 ? -8.031 35.281 36.25 1 92.69 599 THR A C 1
ATOM 4754 O O . THR A 1 599 ? -8.109 34.969 35.062 1 92.69 599 THR A O 1
ATOM 4757 N N . LEU A 1 600 ? -9.078 35.688 36.969 1 93.06 600 LEU A N 1
ATOM 4758 C CA . LEU A 1 600 ? -10.375 36 36.375 1 93.06 600 LEU A CA 1
ATOM 4759 C C . LEU A 1 600 ? -10.75 37.438 36.656 1 93.06 600 LEU A C 1
ATOM 4761 O O . LEU A 1 600 ? -10.82 37.875 37.781 1 93.06 600 LEU A O 1
ATOM 4765 N N . GLU A 1 601 ? -10.898 38.25 35.5 1 91.69 601 GLU A N 1
ATOM 4766 C CA . GLU A 1 601 ? -11.227 39.656 35.625 1 91.69 601 GLU A CA 1
ATOM 4767 C C . GLU A 1 601 ? -12.406 40.031 34.75 1 91.69 601 GLU A C 1
ATOM 4769 O O . GLU A 1 601 ? -12.555 39.531 33.625 1 91.69 601 GLU A O 1
ATOM 4774 N N . PRO A 1 602 ? -13.328 40.906 35.312 1 89.44 602 PRO A N 1
ATOM 4775 C CA . PRO A 1 602 ? -14.391 41.406 34.469 1 89.44 602 PRO A CA 1
ATOM 4776 C C . PRO A 1 602 ? -13.875 42.406 33.438 1 89.44 602 PRO A C 1
ATOM 4778 O O . PRO A 1 602 ? -12.93 43.156 33.719 1 89.44 602 PRO A O 1
ATOM 4781 N N . MET A 1 603 ? -14.242 42.281 32.25 1 79 603 MET A N 1
ATOM 4782 C CA . MET A 1 603 ? -13.781 43.188 31.172 1 79 603 MET A CA 1
ATOM 4783 C C . MET A 1 603 ? -14.602 44.469 31.125 1 79 603 MET A C 1
ATOM 4785 O O . MET A 1 603 ? -15.828 44.406 31.219 1 79 603 MET A O 1
ATOM 4789 N N . ARG A 1 604 ? -13.984 45.656 31.609 1 62.78 604 ARG A N 1
ATOM 4790 C CA . ARG A 1 604 ? -14.617 46.969 31.531 1 62.78 604 ARG A CA 1
ATOM 4791 C C . ARG A 1 604 ? -14.773 47.438 30.094 1 62.78 604 ARG A C 1
ATOM 4793 O O . ARG A 1 604 ? -13.93 47.125 29.25 1 62.78 604 ARG A O 1
ATOM 4800 N N . PRO A 1 605 ? -15.953 47.781 29.641 1 54 605 PRO A N 1
ATOM 4801 C CA . PRO A 1 605 ? -16.094 48.375 28.312 1 54 605 PRO A CA 1
ATOM 4802 C C . PRO A 1 605 ? -15.055 49.469 28.031 1 54 605 PRO A C 1
ATOM 4804 O O . PRO A 1 605 ? -14.609 50.156 28.953 1 54 605 PRO A O 1
ATOM 4807 N N . HIS A 1 606 ? -14.133 49.375 27.156 1 45.53 606 HIS A N 1
ATOM 4808 C CA . HIS A 1 606 ? -13.195 50.438 26.797 1 45.53 606 HIS A CA 1
ATOM 4809 C C . HIS A 1 606 ? -13.875 51.781 26.781 1 45.53 606 HIS A C 1
ATOM 4811 O O . HIS A 1 606 ? -13.266 52.781 26.391 1 45.53 606 HIS A O 1
ATOM 4817 N N . SER A 1 607 ? -15.125 52.062 26.859 1 39.09 607 SER A N 1
ATOM 4818 C CA . SER A 1 607 ? -15.422 53.5 26.656 1 39.09 607 SER A CA 1
ATOM 4819 C C . SER A 1 607 ? -14.656 54.375 27.641 1 39.09 607 SER A C 1
ATOM 4821 O O . SER A 1 607 ? -14.211 55.469 27.297 1 39.09 607 SER A O 1
ATOM 4823 N N . GLN A 1 608 ? -14.867 54.219 28.984 1 36.53 608 GLN A N 1
ATOM 4824 C CA . GLN A 1 608 ? -14.789 55.375 29.875 1 36.53 608 GLN A CA 1
ATOM 4825 C C . GLN A 1 608 ? -13.344 55.688 30.25 1 36.53 608 GLN A C 1
ATOM 4827 O O . GLN A 1 608 ? -13.078 56.594 31.031 1 36.53 608 GLN A O 1
ATOM 4832 N N . GLU A 1 609 ? -12.336 54.969 30.031 1 35.84 609 GLU A N 1
ATOM 4833 C CA . GLU A 1 609 ? -11.109 55.531 30.578 1 35.84 609 GLU A CA 1
ATOM 4834 C C . GLU A 1 609 ? -10.648 56.75 29.766 1 35.84 609 GLU A C 1
ATOM 4836 O O . GLU A 1 609 ? -9.617 57.344 30.062 1 35.84 609 GLU A O 1
ATOM 4841 N N . LEU A 1 610 ? -11.141 57.031 28.531 1 33.38 610 LEU A N 1
ATOM 4842 C CA . LEU A 1 610 ? -10.68 58.312 28.078 1 33.38 610 LEU A CA 1
ATOM 4843 C C . LEU A 1 610 ? -11.289 59.438 28.906 1 33.38 610 LEU A C 1
ATOM 4845 O O . LEU A 1 610 ? -10.969 60.625 28.719 1 33.38 610 LEU A O 1
ATOM 4849 N N . SER A 1 611 ? -12.477 59.312 29.578 1 29.88 611 SER A N 1
ATOM 4850 C CA . SER A 1 611 ? -12.977 60.562 30.172 1 29.88 611 SER A CA 1
ATOM 4851 C C . SER A 1 611 ? -12.242 60.875 31.453 1 29.88 611 SER A C 1
ATOM 4853 O O . SER A 1 611 ? -12.43 61.969 32.031 1 29.88 611 SER A O 1
ATOM 4855 N N . SER A 1 612 ? -11.641 60 32.281 1 25.05 612 SER A N 1
ATOM 4856 C CA . SER A 1 612 ? -10.984 60.75 33.344 1 25.05 612 SER A CA 1
ATOM 4857 C C . SER A 1 612 ? -9.562 61.125 32.969 1 25.05 612 SER A C 1
ATOM 4859 O O . SER A 1 612 ? -8.867 60.375 32.281 1 25.05 612 SER A O 1
ATOM 4861 N N . MET B 1 1 ? -23.172 9.852 -17.453 1 24.38 1 MET B N 1
ATOM 4862 C CA . MET B 1 1 ? -21.969 10.648 -17.656 1 24.38 1 MET B CA 1
ATOM 4863 C C . MET B 1 1 ? -20.75 9.969 -17.047 1 24.38 1 MET B C 1
ATOM 4865 O O . MET B 1 1 ? -19.625 10.406 -17.25 1 24.38 1 MET B O 1
ATOM 4869 N N . THR B 1 2 ? -21.031 9.164 -15.969 1 34.25 2 THR B N 1
ATOM 4870 C CA . THR B 1 2 ? -20.047 8.375 -15.242 1 34.25 2 THR B CA 1
ATOM 4871 C C . THR B 1 2 ? -19.422 7.324 -16.156 1 34.25 2 THR B C 1
ATOM 4873 O O . THR B 1 2 ? -18.297 6.875 -15.906 1 34.25 2 THR B O 1
ATOM 4876 N N . THR B 1 3 ? -20.125 7.027 -17.125 1 37.06 3 THR B N 1
ATOM 4877 C CA . THR B 1 3 ? -19.672 5.938 -17.984 1 37.06 3 THR B CA 1
ATOM 4878 C C . THR B 1 3 ? -18.578 6.422 -18.938 1 37.06 3 THR B C 1
ATOM 4880 O O . THR B 1 3 ? -17.75 5.633 -19.391 1 37.06 3 THR B O 1
ATOM 4883 N N . LYS B 1 4 ? -18.703 7.641 -19.484 1 41.62 4 LYS B N 1
ATOM 4884 C CA . LYS B 1 4 ? -17.75 8.148 -20.469 1 41.62 4 LYS B CA 1
ATOM 4885 C C . LYS B 1 4 ? -16.391 8.43 -19.828 1 41.62 4 LYS B C 1
ATOM 4887 O O . LYS B 1 4 ? -15.352 8.258 -20.453 1 41.62 4 LYS B O 1
ATOM 4892 N N . GLU B 1 5 ? -16.406 9.016 -18.672 1 40.56 5 GLU B N 1
ATOM 4893 C CA . GLU B 1 5 ? -15.164 9.281 -17.953 1 40.56 5 GLU B CA 1
ATOM 4894 C C . GLU B 1 5 ? -14.414 7.988 -17.641 1 40.56 5 GLU B C 1
ATOM 4896 O O . GLU B 1 5 ? -13.18 7.961 -17.641 1 40.56 5 GLU B O 1
ATOM 4901 N N . ASP B 1 6 ? -15.117 6.961 -17.359 1 43.12 6 ASP B N 1
ATOM 4902 C CA . ASP B 1 6 ? -14.602 5.625 -17.078 1 43.12 6 ASP B CA 1
ATOM 4903 C C . ASP B 1 6 ? -13.914 5.043 -18.328 1 43.12 6 ASP B C 1
ATOM 4905 O O . ASP B 1 6 ? -12.875 4.387 -18.203 1 43.12 6 ASP B O 1
ATOM 4909 N N . ASP B 1 7 ? -14.562 5.184 -19.375 1 44.94 7 ASP B N 1
ATOM 4910 C CA . ASP B 1 7 ? -14.07 4.664 -20.656 1 44.94 7 ASP B CA 1
ATOM 4911 C C . ASP B 1 7 ? -12.82 5.406 -21.109 1 44.94 7 ASP B C 1
ATOM 4913 O O . ASP B 1 7 ? -11.906 4.805 -21.672 1 44.94 7 ASP B O 1
ATOM 4917 N N . GLU B 1 8 ? -12.75 6.652 -21.047 1 44.81 8 GLU B N 1
ATOM 4918 C CA . GLU B 1 8 ? -11.609 7.473 -21.453 1 44.81 8 GLU B CA 1
ATOM 4919 C C . GLU B 1 8 ? -10.398 7.199 -20.562 1 44.81 8 GLU B C 1
ATOM 4921 O O . GLU B 1 8 ? -9.258 7.203 -21.047 1 44.81 8 GLU B O 1
ATOM 4926 N N . ASP B 1 9 ? -10.539 7.035 -19.406 1 48.25 9 ASP B N 1
ATOM 4927 C CA . ASP B 1 9 ? -9.445 6.707 -18.516 1 48.25 9 ASP B CA 1
ATOM 4928 C C . ASP B 1 9 ? -8.844 5.344 -18.844 1 48.25 9 ASP B C 1
ATOM 4930 O O . ASP B 1 9 ? -7.625 5.156 -18.75 1 48.25 9 ASP B O 1
ATOM 4934 N N . GLY B 1 10 ? -9.648 4.418 -19.219 1 48.94 10 GLY B N 1
ATOM 4935 C CA . GLY B 1 10 ? -9.172 3.104 -19.609 1 48.94 10 GLY B CA 1
ATOM 4936 C C . GLY B 1 10 ? -8.344 3.127 -20.875 1 48.94 10 GLY B C 1
ATOM 4937 O O . GLY B 1 10 ? -7.355 2.398 -21 1 48.94 10 GLY B O 1
ATOM 4938 N N . LYS B 1 11 ? -8.805 3.855 -21.812 1 49.31 11 LYS B N 1
ATOM 4939 C CA . LYS B 1 11 ? -8.133 3.93 -23.109 1 49.31 11 LYS B CA 1
ATOM 4940 C C . LYS B 1 11 ? -6.797 4.648 -23 1 49.31 11 LYS B C 1
ATOM 4942 O O . LYS B 1 11 ? -5.84 4.309 -23.703 1 49.31 11 LYS B O 1
ATOM 4947 N N . ASP B 1 12 ? -6.555 5.613 -22.156 1 52.88 12 ASP B N 1
ATOM 4948 C CA . ASP B 1 12 ? -5.332 6.41 -22.094 1 52.88 12 ASP B CA 1
ATOM 4949 C C . ASP B 1 12 ? -4.219 5.652 -21.375 1 52.88 12 ASP B C 1
ATOM 4951 O O . ASP B 1 12 ? -3.035 5.926 -21.594 1 52.88 12 ASP B O 1
ATOM 4955 N N . HIS B 1 13 ? -4.578 4.648 -20.625 1 57.38 13 HIS B N 1
ATOM 4956 C CA . HIS B 1 13 ? -3.541 3.941 -19.891 1 57.38 13 HIS B CA 1
ATOM 4957 C C . HIS B 1 13 ? -3.41 2.498 -20.359 1 57.38 13 HIS B C 1
ATOM 4959 O O . HIS B 1 13 ? -2.865 1.65 -19.656 1 57.38 13 HIS B O 1
ATOM 4965 N N . GLY B 1 14 ? -3.898 2.363 -21.594 1 59.19 14 GLY B N 1
ATOM 4966 C CA . GLY B 1 14 ? -3.83 1.014 -22.125 1 59.19 14 GLY B CA 1
ATOM 4967 C C . GLY B 1 14 ? -2.629 0.789 -23.031 1 59.19 14 GLY B C 1
ATOM 4968 O O . GLY B 1 14 ? -1.684 1.58 -23.016 1 59.19 14 GLY B O 1
ATOM 4969 N N . PHE B 1 15 ? -2.512 -0.41 -23.625 1 64.94 15 PHE B N 1
ATOM 4970 C CA . PHE B 1 15 ? -1.49 -0.866 -24.562 1 64.94 15 PHE B CA 1
ATOM 4971 C C . PHE B 1 15 ? -1.604 -0.126 -25.891 1 64.94 15 PHE B C 1
ATOM 4973 O O . PHE B 1 15 ? -2.252 -0.607 -26.828 1 64.94 15 PHE B O 1
ATOM 4980 N N . ASN B 1 16 ? -1.186 1.162 -25.891 1 67.69 16 ASN B N 1
ATOM 4981 C CA . ASN B 1 16 ? -1.254 2.037 -27.062 1 67.69 16 ASN B CA 1
ATOM 4982 C C . ASN B 1 16 ? 0.137 2.426 -27.547 1 67.69 16 ASN B C 1
ATOM 4984 O O . ASN B 1 16 ? 1.144 1.98 -27 1 67.69 16 ASN B O 1
ATOM 4988 N N . VAL B 1 17 ? 0.187 3.057 -28.688 1 75.88 17 VAL B N 1
ATOM 4989 C CA . VAL B 1 17 ? 1.421 3.523 -29.312 1 75.88 17 VAL B CA 1
ATOM 4990 C C . VAL B 1 17 ? 2.197 4.398 -28.328 1 75.88 17 VAL B C 1
ATOM 4992 O O . VAL B 1 17 ? 3.432 4.367 -28.312 1 75.88 17 VAL B O 1
ATOM 4995 N N . ASN B 1 18 ? 1.506 5.027 -27.5 1 79.12 18 ASN B N 1
ATOM 4996 C CA . ASN B 1 18 ? 2.158 5.883 -26.516 1 79.12 18 ASN B CA 1
ATOM 4997 C C . ASN B 1 18 ? 2.902 5.062 -25.469 1 79.12 18 ASN B C 1
ATOM 4999 O O . ASN B 1 18 ? 3.953 5.477 -24.969 1 79.12 18 ASN B O 1
ATOM 5003 N N . PHE B 1 19 ? 2.396 3.969 -25.234 1 82.25 19 PHE B N 1
ATOM 5004 C CA . PHE B 1 19 ? 3.074 3.086 -24.297 1 82.25 19 PHE B CA 1
ATOM 5005 C C . PHE B 1 19 ? 4.434 2.662 -24.828 1 82.25 19 PHE B C 1
ATOM 5007 O O . PHE B 1 19 ? 5.434 2.705 -24.109 1 82.25 19 PHE B O 1
ATOM 5014 N N . PHE B 1 20 ? 4.441 2.303 -26.094 1 84.56 20 PHE B N 1
ATOM 5015 C CA . PHE B 1 20 ? 5.684 1.812 -26.672 1 84.56 20 PHE B CA 1
ATOM 5016 C C . PHE B 1 20 ? 6.727 2.918 -26.734 1 84.56 20 PHE B C 1
ATOM 5018 O O . PHE B 1 20 ? 7.918 2.666 -26.516 1 84.56 20 PHE B O 1
ATOM 5025 N N . ARG B 1 21 ? 6.297 4.078 -26.953 1 86.88 21 ARG B N 1
ATOM 5026 C CA . ARG B 1 21 ? 7.23 5.199 -26.984 1 86.88 21 ARG B CA 1
ATOM 5027 C C . ARG B 1 21 ? 7.816 5.473 -25.609 1 86.88 21 ARG B C 1
ATOM 5029 O O . ARG B 1 21 ? 9.031 5.633 -25.469 1 86.88 21 ARG B O 1
ATOM 5036 N N . ARG B 1 22 ? 6.977 5.48 -24.703 1 87.81 22 ARG B N 1
ATOM 5037 C CA . ARG B 1 22 ? 7.406 5.734 -23.328 1 87.81 22 ARG B CA 1
ATOM 5038 C C . ARG B 1 22 ? 8.289 4.602 -22.812 1 87.81 22 ARG B C 1
ATOM 5040 O O . ARG B 1 22 ? 9.281 4.844 -22.109 1 87.81 22 ARG B O 1
ATOM 5047 N N . PHE B 1 23 ? 7.852 3.449 -23.203 1 89.25 23 PHE B N 1
ATOM 5048 C CA . PHE B 1 23 ? 8.609 2.281 -22.781 1 89.25 23 PHE B CA 1
ATOM 5049 C C . PHE B 1 23 ? 10 2.281 -23.406 1 89.25 23 PHE B C 1
ATOM 5051 O O . PHE B 1 23 ? 10.984 1.949 -22.75 1 89.25 23 PHE B O 1
ATOM 5058 N N . TRP B 1 24 ? 10.07 2.691 -24.594 1 88.5 24 TRP B N 1
ATOM 5059 C CA . TRP B 1 24 ? 11.352 2.752 -25.281 1 88.5 24 TRP B CA 1
ATOM 5060 C C . TRP B 1 24 ? 12.258 3.814 -24.672 1 88.5 24 TRP B C 1
ATOM 5062 O O . TRP B 1 24 ? 13.469 3.625 -24.578 1 88.5 24 TRP B O 1
ATOM 5072 N N . ARG B 1 25 ? 11.719 4.848 -24.234 1 87.81 25 ARG B N 1
ATOM 5073 C CA . ARG B 1 25 ? 12.492 5.91 -23.609 1 87.81 25 ARG B CA 1
ATOM 5074 C C . ARG B 1 25 ? 13.055 5.453 -22.266 1 87.81 25 ARG B C 1
ATOM 5076 O O . ARG B 1 25 ? 14.164 5.828 -21.891 1 87.81 25 ARG B O 1
ATOM 5083 N N . LEU B 1 26 ? 12.32 4.676 -21.625 1 91.56 26 LEU B N 1
ATOM 5084 C CA . LEU B 1 26 ? 12.75 4.191 -20.328 1 91.56 26 LEU B CA 1
ATOM 5085 C C . LEU B 1 26 ? 13.898 3.193 -20.469 1 91.56 26 LEU B C 1
ATOM 5087 O O . LEU B 1 26 ? 14.68 3.004 -19.531 1 91.56 26 LEU B O 1
ATOM 5091 N N . GLN B 1 27 ? 13.961 2.504 -21.656 1 90.31 27 GLN B N 1
ATOM 5092 C CA . GLN B 1 27 ? 14.992 1.49 -21.875 1 90.31 27 GLN B CA 1
ATOM 5093 C C . GLN B 1 27 ? 16.391 2.104 -21.828 1 90.31 27 GLN B C 1
ATOM 5095 O O . GLN B 1 27 ? 17.344 1.454 -21.406 1 90.31 27 GLN B O 1
ATOM 5100 N N . HIS B 1 28 ? 16.422 3.373 -22.141 1 89.19 28 HIS B N 1
ATOM 5101 C CA . HIS B 1 28 ? 17.719 4.047 -22.125 1 89.19 28 HIS B CA 1
ATOM 5102 C C . HIS B 1 28 ? 18.203 4.262 -20.703 1 89.19 28 HIS B C 1
ATOM 5104 O O . HIS B 1 28 ? 19.422 4.328 -20.453 1 89.19 28 HIS B O 1
ATOM 5110 N N . LEU B 1 29 ? 17.328 4.328 -19.797 1 90.5 29 LEU B N 1
ATOM 5111 C CA . LEU B 1 29 ? 17.703 4.508 -18.406 1 90.5 29 LEU B CA 1
ATOM 5112 C C . LEU B 1 29 ? 18 3.168 -17.734 1 90.5 29 LEU B C 1
ATOM 5114 O O . LEU B 1 29 ? 18.828 3.092 -16.828 1 90.5 29 LEU B O 1
ATOM 5118 N N . LEU B 1 30 ? 17.344 2.145 -18.25 1 92.19 30 LEU B N 1
ATOM 5119 C CA . LEU B 1 30 ? 17.516 0.816 -17.672 1 92.19 30 LEU B CA 1
ATOM 5120 C C . LEU B 1 30 ? 18.781 0.152 -18.203 1 92.19 30 LEU B C 1
ATOM 5122 O O . LEU B 1 30 ? 19.422 -0.619 -17.5 1 92.19 30 LEU B O 1
ATOM 5126 N N . PHE B 1 31 ? 19.062 0.482 -19.484 1 92.75 31 PHE B N 1
ATOM 5127 C CA . PHE B 1 31 ? 20.281 -0.019 -20.125 1 92.75 31 PHE B CA 1
ATOM 5128 C C . PHE B 1 31 ? 21.172 1.133 -20.562 1 92.75 31 PHE B C 1
ATOM 5130 O O . PHE B 1 31 ? 21.156 1.536 -21.719 1 92.75 31 PHE B O 1
ATOM 5137 N N . PRO B 1 32 ? 22.016 1.691 -19.672 1 85.56 32 PRO B N 1
ATOM 5138 C CA . PRO B 1 32 ? 22.797 2.895 -19.953 1 85.56 32 PRO B CA 1
ATOM 5139 C C . PRO B 1 32 ? 23.844 2.672 -21.031 1 85.56 32 PRO B C 1
ATOM 5141 O O . PRO B 1 32 ? 24.25 3.619 -21.719 1 85.56 32 PRO B O 1
ATOM 5144 N N . GLY B 1 33 ? 24.391 1.451 -21.203 1 84.19 33 GLY B N 1
ATOM 5145 C CA . GLY B 1 33 ? 25.406 1.213 -22.234 1 84.19 33 GLY B CA 1
ATOM 5146 C C . GLY B 1 33 ? 25.531 -0.249 -22.609 1 84.19 33 GLY B C 1
ATOM 5147 O O . GLY B 1 33 ? 24.922 -1.117 -21.984 1 84.19 33 GLY B O 1
ATOM 5148 N N . VAL B 1 34 ? 26.344 -0.416 -23.562 1 84.12 34 VAL B N 1
ATOM 5149 C CA . VAL B 1 34 ? 26.547 -1.765 -24.094 1 84.12 34 VAL B CA 1
ATOM 5150 C C . VAL B 1 34 ? 27.406 -2.568 -23.125 1 84.12 34 VAL B C 1
ATOM 5152 O O . VAL B 1 34 ? 27.297 -3.795 -23.047 1 84.12 34 VAL B O 1
ATOM 5155 N N . PHE B 1 35 ? 28.203 -1.888 -22.375 1 85 35 PHE B N 1
ATOM 5156 C CA . PHE B 1 35 ? 29.047 -2.588 -21.406 1 85 35 PHE B CA 1
ATOM 5157 C C . PHE B 1 35 ? 28.578 -2.311 -19.984 1 85 35 PHE B C 1
ATOM 5159 O O . PHE B 1 35 ? 29.391 -2.271 -19.062 1 85 35 PHE B O 1
ATOM 5166 N N . SER B 1 36 ? 27.312 -2.33 -19.953 1 89.25 36 SER B N 1
ATOM 5167 C CA . SER B 1 36 ? 26.766 -2.027 -18.625 1 89.25 36 SER B CA 1
ATOM 5168 C C . SER B 1 36 ? 26.406 -3.303 -17.875 1 89.25 36 SER B C 1
ATOM 5170 O O . SER B 1 36 ? 26.234 -4.359 -18.484 1 89.25 36 SER B O 1
ATOM 5172 N N . LEU B 1 37 ? 26.344 -3.197 -16.562 1 90.5 37 LEU B N 1
ATOM 5173 C CA . LEU B 1 37 ? 26.031 -4.312 -15.68 1 90.5 37 LEU B CA 1
ATOM 5174 C C . LEU B 1 37 ? 24.641 -4.863 -15.969 1 90.5 37 LEU B C 1
ATOM 5176 O O . LEU B 1 37 ? 24.453 -6.078 -16.078 1 90.5 37 LEU B O 1
ATOM 5180 N N . PRO B 1 38 ? 23.641 -4.051 -16.234 1 92.75 38 PRO B N 1
ATOM 5181 C CA . PRO B 1 38 ? 22.312 -4.594 -16.516 1 92.75 38 PRO B CA 1
ATOM 5182 C C . PRO B 1 38 ? 22.266 -5.383 -17.812 1 92.75 38 PRO B C 1
ATOM 5184 O O . PRO B 1 38 ? 21.562 -6.402 -17.906 1 92.75 38 PRO B O 1
ATOM 5187 N N . LEU B 1 39 ? 22.953 -4.992 -18.812 1 93 39 LEU B N 1
ATOM 5188 C CA . LEU B 1 39 ? 22.969 -5.738 -20.062 1 93 39 LEU B CA 1
ATOM 5189 C C . LEU B 1 39 ? 23.656 -7.086 -19.891 1 93 39 LEU B C 1
ATOM 5191 O O . LEU B 1 39 ? 23.25 -8.086 -20.484 1 93 39 LEU B O 1
ATOM 5195 N N . GLY B 1 40 ? 24.75 -7.008 -19.156 1 94.5 40 GLY B N 1
ATOM 5196 C CA . GLY B 1 40 ? 25.422 -8.258 -18.859 1 94.5 40 GLY B CA 1
ATOM 5197 C C . GLY B 1 40 ? 24.531 -9.234 -18.109 1 94.5 40 GLY B C 1
ATOM 5198 O O . GLY B 1 40 ? 24.484 -10.422 -18.438 1 94.5 40 GLY B O 1
ATOM 5199 N N . LEU B 1 41 ? 23.859 -8.758 -17.141 1 94.81 41 LEU B N 1
ATOM 5200 C CA . LEU B 1 41 ? 22.969 -9.602 -16.344 1 94.81 41 LEU B CA 1
ATOM 5201 C C . LEU B 1 41 ? 21.797 -10.102 -17.188 1 94.81 41 LEU B C 1
ATOM 5203 O O . LEU B 1 41 ? 21.391 -11.258 -17.062 1 94.81 41 LEU B O 1
ATOM 5207 N N . PHE B 1 42 ? 21.281 -9.273 -18.016 1 94.12 42 PHE B N 1
ATOM 5208 C CA . PHE B 1 42 ? 20.188 -9.664 -18.875 1 94.12 42 PHE B CA 1
ATOM 5209 C C . PHE B 1 42 ? 20.625 -10.734 -19.875 1 94.12 42 PHE B C 1
ATOM 5211 O O . PHE B 1 42 ? 19.891 -11.695 -20.125 1 94.12 42 PHE B O 1
ATOM 5218 N N . SER B 1 43 ? 21.766 -10.594 -20.453 1 94.12 43 SER B N 1
ATOM 5219 C CA . SER B 1 43 ? 22.297 -11.594 -21.375 1 94.12 43 SER B CA 1
ATOM 5220 C C . SER B 1 43 ? 22.562 -12.914 -20.672 1 94.12 43 SER B C 1
ATOM 5222 O O . SER B 1 43 ? 22.297 -13.984 -21.219 1 94.12 43 SER B O 1
ATOM 5224 N N . LEU B 1 44 ? 23.078 -12.812 -19.5 1 95.19 44 LEU B N 1
ATOM 5225 C CA . LEU B 1 44 ? 23.281 -14.008 -18.703 1 95.19 44 LEU B CA 1
ATOM 5226 C C . LEU B 1 44 ? 21.969 -14.695 -18.391 1 95.19 44 LEU B C 1
ATOM 5228 O O . LEU B 1 44 ? 21.875 -15.922 -18.438 1 95.19 44 LEU B O 1
ATOM 5232 N N . LEU B 1 45 ? 21.016 -13.891 -18.047 1 94.44 45 LEU B N 1
ATOM 5233 C CA . LEU B 1 45 ? 19.688 -14.422 -17.766 1 94.44 45 LEU B CA 1
ATOM 5234 C C . LEU B 1 45 ? 19.094 -15.109 -18.984 1 94.44 45 LEU B C 1
ATOM 5236 O O . LEU B 1 45 ? 18.469 -16.156 -18.875 1 94.44 45 LEU B O 1
ATOM 5240 N N . LEU B 1 46 ? 19.281 -14.539 -20.141 1 93.62 46 LEU B N 1
ATOM 5241 C CA . LEU B 1 46 ? 18.797 -15.133 -21.391 1 93.62 46 LEU B CA 1
ATOM 5242 C C . LEU B 1 46 ? 19.5 -16.469 -21.656 1 93.62 46 LEU B C 1
ATOM 5244 O O . LEU B 1 46 ? 18.859 -17.438 -22.062 1 93.62 46 LEU B O 1
ATOM 5248 N N . LEU B 1 47 ? 20.734 -16.516 -21.422 1 94.88 47 LEU B N 1
ATOM 5249 C CA . LEU B 1 47 ? 21.5 -17.734 -21.625 1 94.88 47 LEU B CA 1
ATOM 5250 C C . LEU B 1 47 ? 21.047 -18.828 -20.672 1 94.88 47 LEU B C 1
ATOM 5252 O O . LEU B 1 47 ? 20.875 -19.984 -21.094 1 94.88 47 LEU B O 1
ATOM 5256 N N . VAL B 1 48 ? 20.875 -18.484 -19.484 1 95.44 48 VAL B N 1
ATOM 5257 C CA . VAL B 1 48 ? 20.453 -19.453 -18.484 1 95.44 48 VAL B CA 1
ATOM 5258 C C . VAL B 1 48 ? 19.031 -19.922 -18.781 1 95.44 48 VAL B C 1
ATOM 5260 O O . VAL B 1 48 ? 18.688 -21.078 -18.562 1 95.44 48 VAL B O 1
ATOM 5263 N N . ALA B 1 49 ? 18.203 -19.031 -19.203 1 94.44 49 ALA B N 1
ATOM 5264 C CA . ALA B 1 49 ? 16.812 -19.375 -19.547 1 94.44 49 ALA B CA 1
ATOM 5265 C C . ALA B 1 49 ? 16.766 -20.328 -20.734 1 94.44 49 ALA B C 1
ATOM 5267 O O . ALA B 1 49 ? 15.961 -21.266 -20.75 1 94.44 49 ALA B O 1
ATOM 5268 N N . LEU B 1 50 ? 17.609 -20.141 -21.703 1 93.19 50 LEU B N 1
ATOM 5269 C CA . LEU B 1 50 ? 17.672 -21.047 -22.859 1 93.19 50 LEU B CA 1
ATOM 5270 C C . LEU B 1 50 ? 18.219 -22.406 -22.438 1 93.19 50 LEU B C 1
ATOM 5272 O O . LEU B 1 50 ? 17.766 -23.438 -22.938 1 93.19 50 LEU B O 1
ATOM 5276 N N . LEU B 1 51 ? 19.156 -22.375 -21.547 1 93.88 51 LEU B N 1
ATOM 5277 C CA . LEU B 1 51 ? 19.672 -23.625 -21 1 93.88 51 LEU B CA 1
ATOM 5278 C C . LEU B 1 51 ? 18.578 -24.375 -20.25 1 93.88 51 LEU B C 1
ATOM 5280 O O . LEU B 1 51 ? 18.516 -25.609 -20.297 1 93.88 51 LEU B O 1
ATOM 5284 N N . ASP B 1 52 ? 17.828 -23.625 -19.594 1 92.69 52 ASP B N 1
ATOM 5285 C CA . ASP B 1 52 ? 16.703 -24.203 -18.875 1 92.69 52 ASP B CA 1
ATOM 5286 C C . ASP B 1 52 ? 15.766 -24.953 -19.828 1 92.69 52 ASP B C 1
ATOM 5288 O O . ASP B 1 52 ? 15.297 -26.047 -19.5 1 92.69 52 ASP B O 1
ATOM 5292 N N . GLU B 1 53 ? 15.539 -24.375 -20.953 1 90.75 53 GLU B N 1
ATOM 5293 C CA . GLU B 1 53 ? 14.664 -25 -21.938 1 90.75 53 GLU B CA 1
ATOM 5294 C C . GLU B 1 53 ? 15.266 -26.297 -22.453 1 90.75 53 GLU B C 1
ATOM 5296 O O . GLU B 1 53 ? 14.539 -27.266 -22.719 1 90.75 53 GLU B O 1
ATOM 5301 N N . PHE B 1 54 ? 16.516 -26.328 -22.531 1 90.62 54 PHE B N 1
ATOM 5302 C CA . PHE B 1 54 ? 17.203 -27.531 -22.984 1 90.62 54 PHE B CA 1
ATOM 5303 C C . PHE B 1 54 ? 17.125 -28.625 -21.922 1 90.62 54 PHE B C 1
ATOM 5305 O O . PHE B 1 54 ? 16.859 -29.797 -22.25 1 90.62 54 PHE B O 1
ATOM 5312 N N . ILE B 1 55 ? 17.328 -28.266 -20.734 1 93.38 55 ILE B N 1
ATOM 5313 C CA . ILE B 1 55 ? 17.312 -29.234 -19.641 1 93.38 55 ILE B CA 1
ATOM 5314 C C . ILE B 1 55 ? 15.883 -29.719 -19.406 1 93.38 55 ILE B C 1
ATOM 5316 O O . ILE B 1 55 ? 15.664 -30.891 -19.094 1 93.38 55 ILE B O 1
ATOM 5320 N N . ILE B 1 56 ? 14.922 -28.844 -19.562 1 91 56 ILE B N 1
ATOM 5321 C CA . ILE B 1 56 ? 13.523 -29.203 -19.344 1 91 56 ILE B CA 1
ATOM 5322 C C . ILE B 1 56 ? 13.102 -30.281 -20.312 1 91 56 ILE B C 1
ATOM 5324 O O . ILE B 1 56 ? 12.305 -31.172 -19.969 1 91 56 ILE B O 1
ATOM 5328 N N . TYR B 1 57 ? 13.578 -30.234 -21.5 1 89.75 57 TYR B N 1
ATOM 5329 C CA . TYR B 1 57 ? 13.289 -31.297 -22.453 1 89.75 57 TYR B CA 1
ATOM 5330 C C . TYR B 1 57 ? 13.781 -32.656 -21.922 1 89.75 57 TYR B C 1
ATOM 5332 O O . TYR B 1 57 ? 13.094 -33.656 -22.062 1 89.75 57 TYR B O 1
ATOM 5340 N N . GLY B 1 58 ? 14.984 -32.625 -21.344 1 90.38 58 GLY B N 1
ATOM 5341 C CA . GLY B 1 58 ? 15.484 -33.844 -20.719 1 90.38 58 GLY B CA 1
ATOM 5342 C C . GLY B 1 58 ? 14.609 -34.344 -19.578 1 90.38 58 GLY B C 1
ATOM 5343 O O . GLY B 1 58 ? 14.406 -35.531 -19.422 1 90.38 58 GLY B O 1
ATOM 5344 N N . VAL B 1 59 ? 14.062 -33.438 -18.859 1 90.31 59 VAL B N 1
ATOM 5345 C CA . VAL B 1 59 ? 13.164 -33.781 -17.75 1 90.31 59 VAL B CA 1
ATOM 5346 C C . VAL B 1 59 ? 11.875 -34.406 -18.312 1 90.31 59 VAL B C 1
ATOM 5348 O O . VAL B 1 59 ? 11.328 -35.344 -17.734 1 90.31 59 VAL B O 1
ATOM 5351 N N . GLY B 1 60 ? 11.383 -33.875 -19.375 1 88.56 60 GLY B N 1
ATOM 5352 C CA . GLY B 1 60 ? 10.164 -34.375 -20 1 88.56 60 GLY B CA 1
ATOM 5353 C C . GLY B 1 60 ? 10.297 -35.781 -20.516 1 88.56 60 GLY B C 1
ATOM 5354 O O . GLY B 1 60 ? 9.297 -36.5 -20.641 1 88.56 60 GLY B O 1
ATOM 5355 N N . LEU B 1 61 ? 11.492 -36.25 -20.766 1 90.12 61 LEU B N 1
ATOM 5356 C CA . LEU B 1 61 ? 11.727 -37.594 -21.312 1 90.12 61 LEU B CA 1
ATOM 5357 C C . LEU B 1 61 ? 11.883 -38.594 -20.188 1 90.12 61 LEU B C 1
ATOM 5359 O O . LEU B 1 61 ? 11.945 -39.812 -20.453 1 90.12 61 LEU B O 1
ATOM 5363 N N . ILE B 1 62 ? 11.906 -38.125 -18.984 1 91 62 ILE B N 1
ATOM 5364 C CA . ILE B 1 62 ? 12.141 -39.031 -17.859 1 91 62 ILE B CA 1
ATOM 5365 C C . ILE B 1 62 ? 11.023 -40.062 -17.766 1 91 62 ILE B C 1
ATOM 5367 O O . ILE B 1 62 ? 11.273 -41.25 -17.719 1 91 62 ILE B O 1
ATOM 5371 N N . PRO B 1 63 ? 9.719 -39.594 -17.812 1 88 63 PRO B N 1
ATOM 5372 C CA . PRO B 1 63 ? 8.648 -40.594 -17.75 1 88 63 PRO B CA 1
ATOM 5373 C C . PRO B 1 63 ? 8.703 -41.594 -18.891 1 88 63 PRO B C 1
ATOM 5375 O O . PRO B 1 63 ? 8.461 -42.781 -18.688 1 88 63 PRO B O 1
ATOM 5378 N N . SER B 1 64 ? 9.047 -41.125 -20.078 1 88.44 6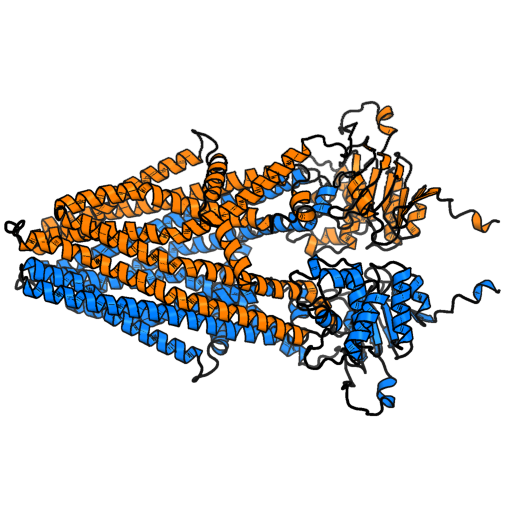4 SER B N 1
ATOM 5379 C CA . SER B 1 64 ? 9.156 -42 -21.234 1 88.44 64 SER B CA 1
ATOM 5380 C C . SER B 1 64 ? 10.195 -43.094 -21 1 88.44 64 SER B C 1
ATOM 5382 O O . SER B 1 64 ? 9.977 -44.25 -21.359 1 88.44 64 SER B O 1
ATOM 5384 N N . GLY B 1 65 ? 11.328 -42.75 -20.422 1 89.56 65 GLY B N 1
ATOM 5385 C CA . GLY B 1 65 ? 12.352 -43.719 -20.109 1 89.56 65 GLY B CA 1
ATOM 5386 C C . GLY B 1 65 ? 11.891 -44.75 -19.094 1 89.56 65 GLY B C 1
ATOM 5387 O O . GLY B 1 65 ? 12.203 -45.938 -19.219 1 89.56 65 GLY B O 1
ATOM 5388 N N . PHE B 1 66 ? 11.133 -44.406 -18.141 1 90.12 66 PHE B N 1
ATOM 5389 C CA . PHE B 1 66 ? 10.633 -45.312 -17.125 1 90.12 66 PHE B CA 1
ATOM 5390 C C . PHE B 1 66 ? 9.57 -46.25 -17.703 1 90.12 66 PHE B C 1
ATOM 5392 O O . PHE B 1 66 ? 9.508 -47.438 -17.375 1 90.12 66 PHE B O 1
ATOM 5399 N N . TYR B 1 67 ? 8.719 -45.656 -18.594 1 86.44 67 TYR B N 1
ATOM 5400 C CA . TYR B 1 67 ? 7.719 -46.5 -19.234 1 86.44 67 TYR B CA 1
ATOM 5401 C C . TYR B 1 67 ? 8.383 -47.594 -20.047 1 86.44 67 TYR B C 1
ATOM 5403 O O . TYR B 1 67 ? 7.902 -48.75 -20.047 1 86.44 67 TYR B O 1
ATOM 5411 N N . GLN B 1 68 ? 9.453 -47.25 -20.656 1 87.88 68 GLN B N 1
ATOM 5412 C CA . GLN B 1 68 ? 10.148 -48.219 -21.484 1 87.88 68 GLN B CA 1
ATOM 5413 C C . GLN B 1 68 ? 10.82 -49.312 -20.625 1 87.88 68 GLN B C 1
ATOM 5415 O O . GLN B 1 68 ? 10.602 -50.5 -20.828 1 87.88 68 GLN B O 1
ATOM 5420 N N . VAL B 1 69 ? 11.586 -48.938 -19.625 1 90 69 VAL B N 1
ATOM 5421 C CA . VAL B 1 69 ? 12.398 -49.875 -18.859 1 90 69 VAL B CA 1
ATOM 5422 C C . VAL B 1 69 ? 11.508 -50.719 -17.938 1 90 69 VAL B C 1
ATOM 5424 O O . VAL B 1 69 ? 11.773 -51.875 -17.703 1 90 69 VAL B O 1
ATOM 5427 N N . LEU B 1 70 ? 10.492 -50.188 -17.375 1 87.12 70 LEU B N 1
ATOM 5428 C CA . LEU B 1 70 ? 9.578 -50.938 -16.516 1 87.12 70 LEU B CA 1
ATOM 5429 C C . LEU B 1 70 ? 8.68 -51.844 -17.344 1 87.12 70 LEU B C 1
ATOM 5431 O O . LEU B 1 70 ? 8.352 -52.969 -16.906 1 87.12 70 LEU B O 1
ATOM 5435 N N . GLY B 1 71 ? 8.289 -51.312 -18.516 1 82.62 71 GLY B N 1
ATOM 5436 C CA . GLY B 1 71 ? 7.477 -52.156 -19.391 1 82.62 71 GLY B CA 1
ATOM 5437 C C . GLY B 1 71 ? 8.188 -53.406 -19.859 1 82.62 71 GLY B C 1
ATOM 5438 O O . GLY B 1 71 ? 7.57 -54.438 -20.016 1 82.62 71 GLY B O 1
ATOM 5439 N N . GLU B 1 72 ? 9.508 -53.188 -20.062 1 85.19 72 GLU B N 1
ATOM 5440 C CA . GLU B 1 72 ? 10.312 -54.312 -20.516 1 85.19 72 GLU B CA 1
ATOM 5441 C C . GLU B 1 72 ? 10.867 -55.125 -19.344 1 85.19 72 GLU B C 1
ATOM 5443 O O . GLU B 1 72 ? 11.508 -56.156 -19.531 1 85.19 72 GLU B O 1
ATOM 5448 N N . LYS B 1 73 ? 10.633 -54.719 -18.094 1 88 73 LYS B N 1
ATOM 5449 C CA . LYS B 1 73 ? 11.141 -55.344 -16.875 1 88 73 LYS B CA 1
ATOM 5450 C C . LYS B 1 73 ? 12.656 -55.5 -16.922 1 88 73 LYS B C 1
ATOM 5452 O O . LYS B 1 73 ? 13.18 -56.562 -16.641 1 88 73 LYS B O 1
ATOM 5457 N N . ASP B 1 74 ? 13.328 -54.5 -17.422 1 90.44 74 ASP B N 1
ATOM 5458 C CA . ASP B 1 74 ? 14.781 -54.438 -17.516 1 90.44 74 ASP B CA 1
ATOM 5459 C C . ASP B 1 74 ? 15.391 -53.781 -16.281 1 90.44 74 ASP B C 1
ATOM 5461 O O . ASP B 1 74 ? 15.438 -52.562 -16.188 1 90.44 74 ASP B O 1
ATOM 5465 N N . LEU B 1 75 ? 15.945 -54.562 -15.352 1 89.81 75 LEU B N 1
ATOM 5466 C CA . LEU B 1 75 ? 16.438 -54.062 -14.078 1 89.81 75 LEU B CA 1
ATOM 5467 C C . LEU B 1 75 ? 17.688 -53.188 -14.289 1 89.81 75 LEU B C 1
ATOM 5469 O O . LEU B 1 75 ? 17.766 -52.094 -13.766 1 89.81 75 LEU B O 1
ATOM 5473 N N . PRO B 1 76 ? 18.703 -53.688 -15.062 1 91.56 76 PRO B N 1
ATOM 5474 C CA . PRO B 1 76 ? 19.859 -52.812 -15.281 1 91.56 76 PRO B CA 1
ATOM 5475 C C . PRO B 1 76 ? 19.484 -51.5 -15.977 1 91.56 76 PRO B C 1
ATOM 5477 O O . PRO B 1 76 ? 20.016 -50.469 -15.641 1 91.56 76 PRO B O 1
ATOM 5480 N N . GLY B 1 77 ? 18.578 -51.5 -16.875 1 92.31 77 GLY B N 1
ATOM 5481 C CA . GLY B 1 77 ? 18.094 -50.312 -17.516 1 92.31 77 GLY B CA 1
ATOM 5482 C C . GLY B 1 77 ? 17.391 -49.344 -16.562 1 92.31 77 GLY B C 1
ATOM 5483 O O . GLY B 1 77 ? 17.531 -48.125 -16.672 1 92.31 77 GLY B O 1
ATOM 5484 N N . PHE B 1 78 ? 16.734 -50 -15.617 1 93.44 78 PHE B N 1
ATOM 5485 C CA . PHE B 1 78 ? 16.016 -49.219 -14.617 1 93.44 78 PHE B CA 1
ATOM 5486 C C . PHE B 1 78 ? 17 -48.438 -13.742 1 93.44 78 PHE B C 1
ATOM 5488 O O . PHE B 1 78 ? 16.797 -47.25 -13.461 1 93.44 78 PHE B O 1
ATOM 5495 N N . ILE B 1 79 ? 18.062 -49.062 -13.328 1 94 79 ILE B N 1
ATOM 5496 C CA . ILE B 1 79 ? 19.062 -48.406 -12.477 1 94 79 ILE B CA 1
ATOM 5497 C C . ILE B 1 79 ? 19.75 -47.281 -13.242 1 94 79 ILE B C 1
ATOM 5499 O O . ILE B 1 79 ? 19.953 -46.188 -12.695 1 94 79 ILE B O 1
ATOM 5503 N N . ASN B 1 80 ? 20.031 -47.5 -14.492 1 93.56 80 ASN B N 1
ATOM 5504 C CA . ASN B 1 80 ? 20.656 -46.469 -15.32 1 93.56 80 ASN B CA 1
ATOM 5505 C C . ASN B 1 80 ? 19.703 -45.312 -15.555 1 93.56 80 ASN B C 1
ATOM 5507 O O . ASN B 1 80 ? 20.125 -44.156 -15.547 1 93.56 80 ASN B O 1
ATOM 5511 N N . GLN B 1 81 ? 18.469 -45.594 -15.805 1 93.94 81 GLN B N 1
ATOM 5512 C CA . GLN B 1 81 ? 17.469 -44.562 -16 1 93.94 81 GLN B CA 1
ATOM 5513 C C . GLN B 1 81 ? 17.281 -43.719 -14.734 1 93.94 81 GLN B C 1
ATOM 5515 O O . GLN B 1 81 ? 17.125 -42.5 -14.805 1 93.94 81 GLN B O 1
ATOM 5520 N N . THR B 1 82 ? 17.328 -44.344 -13.602 1 94.19 82 THR B N 1
ATOM 5521 C CA . THR B 1 82 ? 17.156 -43.656 -12.328 1 94.19 82 THR B CA 1
ATOM 5522 C C . THR B 1 82 ? 18.328 -42.719 -12.07 1 94.19 82 THR B C 1
ATOM 5524 O O . THR B 1 82 ? 18.125 -41.562 -11.688 1 94.19 82 THR B O 1
ATOM 5527 N N . LEU B 1 83 ? 19.516 -43.156 -12.312 1 94.75 83 LEU B N 1
ATOM 5528 C CA . LEU B 1 83 ? 20.703 -42.312 -12.102 1 94.75 83 LEU B CA 1
ATOM 5529 C C . LEU B 1 83 ? 20.719 -41.125 -13.055 1 94.75 83 LEU B C 1
ATOM 5531 O O . LEU B 1 83 ? 21.062 -40 -12.664 1 94.75 83 LEU B O 1
ATOM 5535 N N . ARG B 1 84 ? 20.359 -41.375 -14.273 1 94.62 84 ARG B N 1
ATOM 5536 C CA . ARG B 1 84 ? 20.281 -40.281 -15.258 1 94.62 84 ARG B CA 1
ATOM 5537 C C . ARG B 1 84 ? 19.219 -39.281 -14.875 1 94.62 84 ARG B C 1
ATOM 5539 O O . ARG B 1 84 ? 19.406 -38.062 -15.023 1 94.62 84 ARG B O 1
ATOM 5546 N N . SER B 1 85 ? 18.094 -39.812 -14.445 1 94.81 85 SER B N 1
ATOM 5547 C CA . SER B 1 85 ? 17 -38.906 -14.062 1 94.81 85 SER B CA 1
ATOM 5548 C C . SER B 1 85 ? 17.375 -38.031 -12.883 1 94.81 85 SER B C 1
ATOM 5550 O O . SER B 1 85 ? 17.062 -36.844 -12.859 1 94.81 85 SER B O 1
ATOM 5552 N N . VAL B 1 86 ? 18.047 -38.594 -11.898 1 94.69 86 VAL B N 1
ATOM 5553 C CA . VAL B 1 86 ? 18.469 -37.812 -10.734 1 94.69 86 VAL B CA 1
ATOM 5554 C C . VAL B 1 86 ? 19.453 -36.719 -11.172 1 94.69 86 VAL B C 1
ATOM 5556 O O . VAL B 1 86 ? 19.406 -35.594 -10.68 1 94.69 86 VAL B O 1
ATOM 5559 N N . GLY B 1 87 ? 20.359 -37.062 -12.055 1 94.81 87 GLY B N 1
ATOM 5560 C CA . GLY B 1 87 ? 21.281 -36.094 -12.586 1 94.81 87 GLY B CA 1
ATOM 5561 C C . GLY B 1 87 ? 20.594 -34.938 -13.305 1 94.81 87 GLY B C 1
ATOM 5562 O O . GLY B 1 87 ? 20.938 -33.781 -13.102 1 94.81 87 GLY B O 1
ATOM 5563 N N . ILE B 1 88 ? 19.641 -35.188 -14.133 1 95.38 88 ILE B N 1
ATOM 5564 C CA . ILE B 1 88 ? 18.906 -34.188 -14.883 1 95.38 88 ILE B CA 1
ATOM 5565 C C . ILE B 1 88 ? 18.094 -33.312 -13.922 1 95.38 88 ILE B C 1
ATOM 5567 O O . ILE B 1 88 ? 18.016 -32.094 -14.102 1 95.38 88 ILE B O 1
ATOM 5571 N N . ILE B 1 89 ? 17.531 -33.906 -12.914 1 94.12 89 ILE B N 1
ATOM 5572 C CA . ILE B 1 89 ? 16.719 -33.188 -11.945 1 94.12 89 ILE B CA 1
ATOM 5573 C C . ILE B 1 89 ? 17.594 -32.219 -11.148 1 94.12 89 ILE B C 1
ATOM 5575 O O . ILE B 1 89 ? 17.203 -31.078 -10.914 1 94.12 89 ILE B O 1
ATOM 5579 N N . LEU B 1 90 ? 18.734 -32.688 -10.75 1 94.19 90 LEU B N 1
ATOM 5580 C CA . LEU B 1 90 ? 19.672 -31.812 -10.047 1 94.19 90 LEU B CA 1
ATOM 5581 C C . LEU B 1 90 ? 20.062 -30.625 -10.93 1 94.19 90 LEU B C 1
ATOM 5583 O O . LEU B 1 90 ? 20.125 -29.5 -10.453 1 94.19 90 LEU B O 1
ATOM 5587 N N . ALA B 1 91 ? 20.25 -30.891 -12.148 1 95.25 91 ALA B N 1
ATOM 5588 C CA . ALA B 1 91 ? 20.641 -29.844 -13.086 1 95.25 91 ALA B CA 1
ATOM 5589 C C . ALA B 1 91 ? 19.531 -28.812 -13.258 1 95.25 91 ALA B C 1
ATOM 5591 O O . ALA B 1 91 ? 19.797 -27.609 -13.266 1 95.25 91 ALA B O 1
ATOM 5592 N N . VAL B 1 92 ? 18.359 -29.297 -13.406 1 94.88 92 VAL B N 1
ATOM 5593 C CA . VAL B 1 92 ? 17.25 -28.375 -13.648 1 94.88 92 VAL B CA 1
ATOM 5594 C C . VAL B 1 92 ? 16.984 -27.562 -12.383 1 94.88 92 VAL B C 1
ATOM 5596 O O . VAL B 1 92 ? 16.672 -26.375 -12.453 1 94.88 92 VAL B O 1
ATOM 5599 N N . ALA B 1 93 ? 17.047 -28.219 -11.211 1 93.62 93 ALA B N 1
ATOM 5600 C CA . ALA B 1 93 ? 16.797 -27.516 -9.953 1 93.62 93 ALA B CA 1
ATOM 5601 C C . ALA B 1 93 ? 17.812 -26.391 -9.742 1 93.62 93 ALA B C 1
ATOM 5603 O O . ALA B 1 93 ? 17.438 -25.281 -9.383 1 93.62 93 ALA B O 1
ATOM 5604 N N . VAL B 1 94 ? 19.078 -26.656 -10.016 1 95.19 94 VAL B N 1
ATOM 5605 C CA . VAL B 1 94 ? 20.141 -25.656 -9.859 1 95.19 94 VAL B CA 1
ATOM 5606 C C . VAL B 1 94 ? 19.953 -24.547 -10.883 1 95.19 94 VAL B C 1
ATOM 5608 O O . VAL B 1 94 ? 20.062 -23.359 -10.547 1 95.19 94 VAL B O 1
ATOM 5611 N N . ASN B 1 95 ? 19.656 -24.938 -12.078 1 96 95 ASN B N 1
ATOM 5612 C CA . ASN B 1 95 ? 19.484 -23.938 -13.133 1 96 95 ASN B CA 1
ATOM 5613 C C . ASN B 1 95 ? 18.312 -23.016 -12.828 1 96 95 ASN B C 1
ATOM 5615 O O . ASN B 1 95 ? 18.391 -21.812 -13.086 1 96 95 ASN B O 1
ATOM 5619 N N . LYS B 1 96 ? 17.203 -23.531 -12.391 1 94.25 96 LYS B N 1
ATOM 5620 C CA . LYS B 1 96 ? 16.047 -22.719 -12.055 1 94.25 96 LYS B CA 1
ATOM 5621 C C . LYS B 1 96 ? 16.344 -21.766 -10.914 1 94.25 96 LYS B C 1
ATOM 5623 O O . LYS B 1 96 ? 15.891 -20.625 -10.914 1 94.25 96 LYS B O 1
ATOM 5628 N N . ALA B 1 97 ? 17.109 -22.234 -9.922 1 94.31 97 ALA B N 1
ATOM 5629 C CA . ALA B 1 97 ? 17.5 -21.391 -8.805 1 94.31 97 ALA B CA 1
ATOM 5630 C C . ALA B 1 97 ? 18.391 -20.25 -9.266 1 94.31 97 ALA B C 1
ATOM 5632 O O . ALA B 1 97 ? 18.219 -19.109 -8.844 1 94.31 97 ALA B O 1
ATOM 5633 N N . ILE B 1 98 ? 19.281 -20.562 -10.133 1 95.69 98 ILE B N 1
ATOM 5634 C CA . ILE B 1 98 ? 20.188 -19.562 -10.664 1 95.69 98 ILE B CA 1
ATOM 5635 C C . ILE B 1 98 ? 19.406 -18.547 -11.492 1 95.69 98 ILE B C 1
ATOM 5637 O O . ILE B 1 98 ? 19.656 -17.328 -11.398 1 95.69 98 ILE B O 1
ATOM 5641 N N . LYS B 1 99 ? 18.547 -19 -12.289 1 94.5 99 LYS B N 1
ATOM 5642 C CA . LYS B 1 99 ? 17.703 -18.141 -13.117 1 94.5 99 LYS B CA 1
ATOM 5643 C C . LYS B 1 99 ? 16.938 -17.141 -12.258 1 94.5 99 LYS B C 1
ATOM 5645 O O . LYS B 1 99 ? 16.891 -15.945 -12.562 1 94.5 99 LYS B O 1
ATOM 5650 N N . THR B 1 100 ? 16.359 -17.625 -11.203 1 93.25 100 THR B N 1
ATOM 5651 C CA . THR B 1 100 ? 15.57 -16.781 -10.312 1 93.25 100 THR B CA 1
ATOM 5652 C C . THR B 1 100 ? 16.469 -15.758 -9.625 1 93.25 100 THR B C 1
ATOM 5654 O O . THR B 1 100 ? 16.094 -14.586 -9.492 1 93.25 100 THR B O 1
ATOM 5657 N N . TYR B 1 101 ? 17.594 -16.203 -9.25 1 94.62 101 TYR B N 1
ATOM 5658 C CA . TYR B 1 101 ? 18.516 -15.32 -8.555 1 94.62 101 TYR B CA 1
ATOM 5659 C C . TYR B 1 101 ? 18.984 -14.195 -9.477 1 94.62 101 TYR B C 1
ATOM 5661 O O . TYR B 1 101 ? 19.016 -13.031 -9.078 1 94.62 101 TYR B O 1
ATOM 5669 N N . ILE B 1 102 ? 19.375 -14.508 -10.648 1 95.62 102 ILE B N 1
ATOM 5670 C CA . ILE B 1 102 ? 19.828 -13.508 -11.602 1 95.62 102 ILE B CA 1
ATOM 5671 C C . ILE B 1 102 ? 18.703 -12.523 -11.906 1 95.62 102 ILE B C 1
ATOM 5673 O O . ILE B 1 102 ? 18.953 -11.32 -12.039 1 95.62 102 ILE B O 1
ATOM 5677 N N . SER B 1 103 ? 17.5 -13.023 -12.062 1 94.69 103 SER B N 1
ATOM 5678 C CA . SER B 1 103 ? 16.344 -12.164 -12.312 1 94.69 103 SER B CA 1
ATOM 5679 C C . SER B 1 103 ? 16.141 -11.18 -11.172 1 94.69 103 SER B C 1
ATOM 5681 O O . SER B 1 103 ? 15.805 -10.016 -11.406 1 94.69 103 SER B O 1
ATOM 5683 N N . GLN B 1 104 ? 16.375 -11.672 -9.969 1 94.12 104 GLN B N 1
ATOM 5684 C CA . GLN B 1 104 ? 16.203 -10.828 -8.789 1 94.12 104 GLN B CA 1
ATOM 5685 C C . GLN B 1 104 ? 17.281 -9.734 -8.734 1 94.12 104 GLN B C 1
ATOM 5687 O O . GLN B 1 104 ? 16.984 -8.586 -8.406 1 94.12 104 GLN B O 1
ATOM 5692 N N . VAL B 1 105 ? 18.484 -10.109 -9.055 1 95.12 105 VAL B N 1
ATOM 5693 C CA . VAL B 1 105 ? 19.578 -9.141 -9.047 1 95.12 105 VAL B CA 1
ATOM 5694 C C . VAL B 1 105 ? 19.359 -8.109 -10.148 1 95.12 105 VAL B C 1
ATOM 5696 O O . VAL B 1 105 ? 19.672 -6.93 -9.977 1 95.12 105 VAL B O 1
ATOM 5699 N N . LEU B 1 106 ? 18.906 -8.547 -11.242 1 95.12 106 LEU B N 1
ATOM 5700 C CA . LEU B 1 106 ? 18.594 -7.625 -12.328 1 95.12 106 LEU B CA 1
ATOM 5701 C C . LEU B 1 106 ? 17.516 -6.629 -11.914 1 95.12 106 LEU B C 1
ATOM 5703 O O . LEU B 1 106 ? 17.641 -5.434 -12.195 1 95.12 106 LEU B O 1
ATOM 5707 N N . ASN B 1 107 ? 16.484 -7.109 -11.281 1 95.25 107 ASN B N 1
ATOM 5708 C CA . ASN B 1 107 ? 15.43 -6.258 -10.75 1 95.25 107 ASN B CA 1
ATOM 5709 C C . ASN B 1 107 ? 15.992 -5.195 -9.805 1 95.25 107 ASN B C 1
ATOM 5711 O O . ASN B 1 107 ? 15.617 -4.023 -9.898 1 95.25 107 ASN B O 1
ATOM 5715 N N . LEU B 1 108 ? 16.891 -5.617 -8.969 1 95.31 108 LEU B N 1
ATOM 5716 C CA . LEU B 1 108 ? 17.5 -4.707 -8.008 1 95.31 108 LEU B CA 1
ATOM 5717 C C . LEU B 1 108 ? 18.344 -3.646 -8.711 1 95.31 108 LEU B C 1
ATOM 5719 O O . LEU B 1 108 ? 18.312 -2.475 -8.336 1 95.31 108 LEU B O 1
ATOM 5723 N N . THR B 1 109 ? 19.062 -4.074 -9.656 1 95.12 109 THR B N 1
ATOM 5724 C CA . THR B 1 109 ? 19.938 -3.164 -10.391 1 95.12 109 THR B CA 1
ATOM 5725 C C . THR B 1 109 ? 19.109 -2.127 -11.148 1 95.12 109 THR B C 1
ATOM 5727 O O . THR B 1 109 ? 19.453 -0.943 -11.164 1 95.12 109 THR B O 1
ATOM 5730 N N . TRP B 1 110 ? 18.078 -2.588 -11.797 1 95.94 110 TRP B N 1
ATOM 5731 C CA . TRP B 1 110 ? 17.203 -1.667 -12.508 1 95.94 110 TRP B CA 1
ATOM 5732 C C . TRP B 1 110 ? 16.547 -0.688 -11.547 1 95.94 110 TRP B C 1
ATOM 5734 O O . TRP B 1 110 ? 16.391 0.493 -11.859 1 95.94 110 TRP B O 1
ATOM 5744 N N . ARG B 1 111 ? 16.109 -1.208 -10.422 1 95.69 111 ARG B N 1
ATOM 5745 C CA . ARG B 1 111 ? 15.469 -0.354 -9.422 1 95.69 111 ARG B CA 1
ATOM 5746 C C . ARG B 1 111 ? 16.422 0.727 -8.938 1 95.69 111 ARG B C 1
ATOM 5748 O O . ARG B 1 111 ? 16.031 1.885 -8.773 1 95.69 111 ARG B O 1
ATOM 5755 N N . GLN B 1 112 ? 17.625 0.375 -8.719 1 95.88 112 GLN B N 1
ATOM 5756 C CA . GLN B 1 112 ? 18.641 1.323 -8.273 1 95.88 112 GLN B CA 1
ATOM 5757 C C . GLN B 1 112 ? 18.906 2.395 -9.328 1 95.88 112 GLN B C 1
ATOM 5759 O O . GLN B 1 112 ? 18.938 3.586 -9.016 1 95.88 112 GLN B O 1
ATOM 5764 N N . LEU B 1 113 ? 19.094 1.982 -10.531 1 94.75 113 LEU B N 1
ATOM 5765 C CA . LEU B 1 113 ? 19.438 2.895 -11.617 1 94.75 113 LEU B CA 1
ATOM 5766 C C . LEU B 1 113 ? 18.297 3.861 -11.898 1 94.75 113 LEU B C 1
ATOM 5768 O O . LEU B 1 113 ? 18.516 5.07 -12.023 1 94.75 113 LEU B O 1
ATOM 5772 N N . LEU B 1 114 ? 17.109 3.311 -11.984 1 95.44 114 LEU B N 1
ATOM 5773 C CA . LEU B 1 114 ? 15.969 4.141 -12.336 1 95.44 114 LEU B CA 1
ATOM 5774 C C . LEU B 1 114 ? 15.625 5.098 -11.195 1 95.44 114 LEU B C 1
ATOM 5776 O O . LEU B 1 114 ? 15.336 6.273 -11.43 1 95.44 114 LEU B O 1
ATOM 5780 N N . THR B 1 115 ? 15.625 4.617 -9.984 1 96.56 115 THR B N 1
ATOM 5781 C CA . THR B 1 115 ? 15.305 5.465 -8.836 1 96.56 115 THR B CA 1
ATOM 5782 C C . THR B 1 115 ? 16.344 6.574 -8.688 1 96.56 115 THR B C 1
ATOM 5784 O O . THR B 1 115 ? 15.992 7.723 -8.406 1 96.56 115 THR B O 1
ATOM 5787 N N . ARG B 1 116 ? 17.609 6.301 -8.859 1 95.44 116 ARG B N 1
ATOM 5788 C CA . ARG B 1 116 ? 18.656 7.305 -8.758 1 95.44 116 ARG B CA 1
ATOM 5789 C C . ARG B 1 116 ? 18.531 8.352 -9.859 1 95.44 116 ARG B C 1
ATOM 5791 O O . ARG B 1 116 ? 18.797 9.531 -9.633 1 95.44 116 ARG B O 1
ATOM 5798 N N . ALA B 1 117 ? 18.188 7.895 -10.984 1 94.5 117 ALA B N 1
ATOM 5799 C CA . ALA B 1 117 ? 17.969 8.836 -12.078 1 94.5 117 ALA B CA 1
ATOM 5800 C C . ALA B 1 117 ? 16.812 9.781 -11.773 1 94.5 117 ALA B C 1
ATOM 5802 O O . ALA B 1 117 ? 16.906 10.984 -12.047 1 94.5 117 ALA B O 1
ATOM 5803 N N . VAL B 1 118 ? 15.781 9.25 -11.273 1 95.75 118 VAL B N 1
ATOM 5804 C CA . VAL B 1 118 ? 14.617 10.07 -10.945 1 95.75 118 VAL B CA 1
ATOM 5805 C C . VAL B 1 118 ? 14.961 11.008 -9.781 1 95.75 118 VAL B C 1
ATOM 5807 O O . VAL B 1 118 ? 14.531 12.164 -9.766 1 95.75 118 VAL B O 1
ATOM 5810 N N . HIS B 1 119 ? 15.727 10.484 -8.82 1 96.31 119 HIS B N 1
ATOM 5811 C CA . HIS B 1 119 ? 16.172 11.328 -7.711 1 96.31 119 HIS B CA 1
ATOM 5812 C C . HIS B 1 119 ? 16.953 12.531 -8.211 1 96.31 119 HIS B C 1
ATOM 5814 O O . HIS B 1 119 ? 16.766 13.648 -7.723 1 96.31 119 HIS B O 1
ATOM 5820 N N . ARG B 1 120 ? 17.781 12.312 -9.109 1 94.06 120 ARG B N 1
ATOM 5821 C CA . ARG B 1 120 ? 18.594 13.391 -9.648 1 94.06 120 ARG B CA 1
ATOM 5822 C C . ARG B 1 120 ? 17.719 14.477 -10.266 1 94.06 120 ARG B C 1
ATOM 5824 O O . ARG B 1 120 ? 17.969 15.672 -10.078 1 94.06 120 ARG B O 1
ATOM 5831 N N . LEU B 1 121 ? 16.734 14.07 -10.938 1 93.62 121 LEU B N 1
ATOM 5832 C CA . LEU B 1 121 ? 15.82 15.023 -11.555 1 93.62 121 LEU B CA 1
ATOM 5833 C C . LEU B 1 121 ? 14.906 15.656 -10.508 1 93.62 121 LEU B C 1
ATOM 5835 O O . LEU B 1 121 ? 14.633 16.859 -10.57 1 93.62 121 LEU B O 1
ATOM 5839 N N . TYR B 1 122 ? 14.484 14.859 -9.594 1 94.5 122 TYR B N 1
ATOM 5840 C CA . TYR B 1 122 ? 13.508 15.258 -8.586 1 94.5 122 TYR B CA 1
ATOM 5841 C C . TYR B 1 122 ? 14.086 16.312 -7.645 1 94.5 122 TYR B C 1
ATOM 5843 O O . TYR B 1 122 ? 13.398 17.25 -7.258 1 94.5 122 TYR B O 1
ATOM 5851 N N . PHE B 1 123 ? 15.414 16.188 -7.297 1 94.31 123 PHE B N 1
ATOM 5852 C CA . PHE B 1 123 ? 16.016 17.047 -6.293 1 94.31 123 PHE B CA 1
ATOM 5853 C C . PHE B 1 123 ? 16.797 18.188 -6.949 1 94.31 123 PHE B C 1
ATOM 5855 O O . PHE B 1 123 ? 17.453 18.969 -6.266 1 94.31 123 PHE B O 1
ATOM 5862 N N . THR B 1 124 ? 16.656 18.234 -8.195 1 91.31 124 THR B N 1
ATOM 5863 C CA . THR B 1 124 ? 17.328 19.328 -8.898 1 91.31 124 THR B CA 1
ATOM 5864 C C . THR B 1 124 ? 16.562 20.641 -8.703 1 91.31 124 THR B C 1
ATOM 5866 O O . THR B 1 124 ? 15.367 20.719 -8.977 1 91.31 124 THR B O 1
ATOM 5869 N N . ASP B 1 125 ? 17.297 21.547 -8.148 1 88.12 125 ASP B N 1
ATOM 5870 C CA . ASP B 1 125 ? 16.75 22.875 -7.914 1 88.12 125 ASP B CA 1
ATOM 5871 C C . ASP B 1 125 ? 15.477 22.812 -7.07 1 88.12 125 ASP B C 1
ATOM 5873 O O . ASP B 1 125 ? 15.508 22.344 -5.934 1 88.12 125 ASP B O 1
ATOM 5877 N N . ILE B 1 126 ? 14.383 23.281 -7.688 1 89.5 126 ILE B N 1
ATOM 5878 C CA . ILE B 1 126 ? 13.148 23.297 -6.902 1 89.5 126 ILE B CA 1
ATOM 5879 C C . ILE B 1 126 ? 12.086 22.438 -7.59 1 89.5 126 ILE B C 1
ATOM 5881 O O . ILE B 1 126 ? 10.891 22.719 -7.477 1 89.5 126 ILE B O 1
ATOM 5885 N N . ASN B 1 127 ? 12.531 21.438 -8.273 1 90.94 127 ASN B N 1
ATOM 5886 C CA . ASN B 1 127 ? 11.594 20.578 -9 1 90.94 127 ASN B CA 1
ATOM 5887 C C . ASN B 1 127 ? 10.633 19.875 -8.047 1 90.94 127 ASN B C 1
ATOM 5889 O O . ASN B 1 127 ? 9.461 19.688 -8.359 1 90.94 127 ASN B O 1
ATOM 5893 N N . TYR B 1 128 ? 11.195 19.406 -6.945 1 91.12 128 TYR B N 1
ATOM 5894 C CA . TYR B 1 128 ? 10.344 18.719 -5.98 1 91.12 128 TYR B CA 1
ATOM 5895 C C . TYR B 1 128 ? 9.227 19.625 -5.492 1 91.12 128 TYR B C 1
ATOM 5897 O O . TYR B 1 128 ? 8.109 19.156 -5.242 1 91.12 128 TYR B O 1
ATOM 5905 N N . TYR B 1 129 ? 9.508 20.922 -5.363 1 89.81 129 TYR B N 1
ATOM 5906 C CA . TYR B 1 129 ? 8.508 21.891 -4.941 1 89.81 129 TYR B CA 1
ATOM 5907 C C . TYR B 1 129 ? 7.484 22.141 -6.047 1 89.81 129 TYR B C 1
ATOM 5909 O O . TYR B 1 129 ? 6.277 22.125 -5.797 1 89.81 129 TYR B O 1
ATOM 5917 N N . GLN B 1 130 ? 8 22.359 -7.195 1 87.56 130 GLN B N 1
ATOM 5918 C CA . GLN B 1 130 ? 7.117 22.625 -8.328 1 87.56 130 GLN B CA 1
ATOM 5919 C C . GLN B 1 130 ? 6.176 21.438 -8.578 1 87.56 130 GLN B C 1
ATOM 5921 O O . GLN B 1 130 ? 4.988 21.641 -8.852 1 87.56 130 GLN B O 1
ATOM 5926 N N . LEU B 1 131 ? 6.699 20.328 -8.453 1 87.25 131 LEU B N 1
ATOM 5927 C CA . LEU B 1 131 ? 5.934 19.109 -8.734 1 87.25 131 LEU B CA 1
ATOM 5928 C C . LEU B 1 131 ? 4.879 18.875 -7.66 1 87.25 131 LEU B C 1
ATOM 5930 O O . LEU B 1 131 ? 3.746 18.5 -7.969 1 87.25 131 LEU B O 1
ATOM 5934 N N . ASN B 1 132 ? 5.172 19.078 -6.469 1 81.12 132 ASN B N 1
ATOM 5935 C CA . ASN B 1 132 ? 4.301 18.719 -5.359 1 81.12 132 ASN B CA 1
ATOM 5936 C C . ASN B 1 132 ? 3.326 19.828 -5.008 1 81.12 132 ASN B C 1
ATOM 5938 O O . ASN B 1 132 ? 2.211 19.578 -4.551 1 81.12 132 ASN B O 1
ATOM 5942 N N . VAL B 1 133 ? 3.695 21.047 -5.184 1 77.12 133 VAL B N 1
ATOM 5943 C CA . VAL B 1 133 ? 2.906 22.156 -4.668 1 77.12 133 VAL B CA 1
ATOM 5944 C C . VAL B 1 133 ? 2.271 22.922 -5.824 1 77.12 133 VAL B C 1
ATOM 5946 O O . VAL B 1 133 ? 1.074 23.219 -5.797 1 77.12 133 VAL B O 1
ATOM 5949 N N . LEU B 1 134 ? 3.027 23.203 -6.785 1 75.5 134 LEU B N 1
ATOM 5950 C CA . LEU B 1 134 ? 2.549 24.094 -7.828 1 75.5 134 LEU B CA 1
ATOM 5951 C C . LEU B 1 134 ? 1.815 23.328 -8.922 1 75.5 134 LEU B C 1
ATOM 5953 O O . LEU B 1 134 ? 0.736 23.734 -9.352 1 75.5 134 LEU B O 1
ATOM 5957 N N . ASP B 1 135 ? 2.531 22.203 -9.336 1 70.44 135 ASP B N 1
ATOM 5958 C CA . ASP B 1 135 ? 2.006 21.438 -10.461 1 70.44 135 ASP B CA 1
ATOM 5959 C C . ASP B 1 135 ? 1.174 20.25 -9.969 1 70.44 135 ASP B C 1
ATOM 5961 O O . ASP B 1 135 ? 1.706 19.328 -9.367 1 70.44 135 ASP B O 1
ATOM 5965 N N . LYS B 1 136 ? -0.098 20.406 -9.93 1 62.47 136 LYS B N 1
ATOM 5966 C CA . LYS B 1 136 ? -0.911 19.297 -9.445 1 62.47 136 LYS B CA 1
ATOM 5967 C C . LYS B 1 136 ? -1.248 18.328 -10.578 1 62.47 136 LYS B C 1
ATOM 5969 O O . LYS B 1 136 ? -2.273 17.641 -10.539 1 62.47 136 LYS B O 1
ATOM 5974 N N . PHE B 1 137 ? -0.312 18.328 -11.555 1 63.84 137 PHE B N 1
ATOM 5975 C CA . PHE B 1 137 ? -0.571 17.453 -12.695 1 63.84 137 PHE B CA 1
ATOM 5976 C C . PHE B 1 137 ? -0.296 16 -12.344 1 63.84 137 PHE B C 1
ATOM 5978 O O . PHE B 1 137 ? -1.009 15.102 -12.789 1 63.84 137 PHE B O 1
ATOM 5985 N N . VAL B 1 138 ? 0.778 15.828 -11.664 1 76.06 138 VAL B N 1
ATOM 5986 C CA . VAL B 1 138 ? 1.162 14.469 -11.289 1 76.06 138 VAL B CA 1
ATOM 5987 C C . VAL B 1 138 ? 0.635 14.148 -9.891 1 76.06 138 VAL B C 1
ATOM 5989 O O . VAL B 1 138 ? 0.932 14.859 -8.93 1 76.06 138 VAL B O 1
ATOM 5992 N N . ASP B 1 139 ? -0.115 13.141 -9.922 1 73.69 139 ASP B N 1
ATOM 5993 C CA . ASP B 1 139 ? -0.685 12.75 -8.633 1 73.69 139 ASP B CA 1
ATOM 5994 C C . ASP B 1 139 ? 0.278 11.859 -7.855 1 73.69 139 ASP B C 1
ATOM 5996 O O . ASP B 1 139 ? 0.971 11.023 -8.445 1 73.69 139 ASP B O 1
ATOM 6000 N N . ASN B 1 140 ? 0.495 12.047 -6.645 1 74.44 140 ASN B N 1
ATOM 6001 C CA . ASN B 1 140 ? 1.236 11.227 -5.691 1 74.44 140 ASN B CA 1
ATOM 6002 C C . ASN B 1 140 ? 2.637 10.898 -6.203 1 74.44 140 ASN B C 1
ATOM 6004 O O . ASN B 1 140 ? 2.994 9.727 -6.34 1 74.44 140 ASN B O 1
ATOM 6008 N N . PRO B 1 141 ? 3.422 11.859 -6.449 1 86.62 141 PRO B N 1
ATOM 6009 C CA . PRO B 1 141 ? 4.773 11.617 -6.965 1 86.62 141 PRO B CA 1
ATOM 6010 C C . PRO B 1 141 ? 5.598 10.711 -6.055 1 86.62 141 PRO B C 1
ATOM 6012 O O . PRO B 1 141 ? 6.438 9.945 -6.535 1 86.62 141 PRO B O 1
ATOM 6015 N N . ASP B 1 142 ? 5.359 10.766 -4.742 1 87.06 142 ASP B N 1
ATOM 6016 C CA . ASP B 1 142 ? 6.113 9.93 -3.814 1 87.06 142 ASP B CA 1
ATOM 6017 C C . ASP B 1 142 ? 5.836 8.453 -4.059 1 87.06 142 ASP B C 1
ATOM 6019 O O . ASP B 1 142 ? 6.758 7.629 -4.023 1 87.06 142 ASP B O 1
ATOM 6023 N N . GLN B 1 143 ? 4.645 8.148 -4.316 1 81.62 143 GLN B N 1
ATOM 6024 C CA . GLN B 1 143 ? 4.285 6.762 -4.59 1 81.62 143 GLN B CA 1
ATOM 6025 C C . GLN B 1 143 ? 4.852 6.301 -5.93 1 81.62 143 GLN B C 1
ATOM 6027 O O . GLN B 1 143 ? 5.246 5.141 -6.074 1 81.62 143 GLN B O 1
ATOM 6032 N N . ARG B 1 144 ? 4.832 7.133 -6.887 1 87.31 144 ARG B N 1
ATOM 6033 C CA . ARG B 1 144 ? 5.367 6.781 -8.195 1 87.31 144 ARG B CA 1
ATOM 6034 C C . ARG B 1 144 ? 6.859 6.48 -8.117 1 87.31 144 ARG B C 1
ATOM 6036 O O . ARG B 1 144 ? 7.344 5.543 -8.758 1 87.31 144 ARG B O 1
ATOM 6043 N N . ILE B 1 145 ? 7.539 7.188 -7.254 1 93.12 145 ILE B N 1
ATOM 6044 C CA . ILE B 1 145 ? 8.977 7.004 -7.129 1 93.12 145 ILE B CA 1
ATOM 6045 C C . ILE B 1 145 ? 9.273 5.746 -6.316 1 93.12 145 ILE B C 1
ATOM 6047 O O . ILE B 1 145 ? 10.172 4.973 -6.656 1 93.12 145 ILE B O 1
ATOM 6051 N N . THR B 1 146 ? 8.516 5.508 -5.293 1 90 146 THR B N 1
ATOM 6052 C CA . THR B 1 146 ? 8.859 4.438 -4.363 1 90 146 THR B CA 1
ATOM 6053 C C . THR B 1 146 ? 8.188 3.129 -4.77 1 90 146 THR B C 1
ATOM 6055 O O . THR B 1 146 ? 8.836 2.08 -4.82 1 90 146 THR B O 1
ATOM 6058 N N . ALA B 1 147 ? 6.941 3.197 -5.121 1 85.38 147 ALA B N 1
ATOM 6059 C CA . ALA B 1 147 ? 6.176 1.975 -5.34 1 85.38 147 ALA B CA 1
ATOM 6060 C C . ALA B 1 147 ? 6.105 1.626 -6.824 1 85.38 147 ALA B C 1
ATOM 6062 O O . ALA B 1 147 ? 6.395 0.492 -7.215 1 85.38 147 ALA B O 1
ATOM 6063 N N . ASP B 1 148 ? 5.785 2.547 -7.66 1 87.81 148 ASP B N 1
ATOM 6064 C CA . ASP B 1 148 ? 5.574 2.264 -9.078 1 87.81 148 ASP B CA 1
ATOM 6065 C C . ASP B 1 148 ? 6.871 1.812 -9.742 1 87.81 148 ASP B C 1
ATOM 6067 O O . ASP B 1 148 ? 6.863 0.889 -10.562 1 87.81 148 ASP B O 1
ATOM 6071 N N . ILE B 1 149 ? 7.93 2.471 -9.422 1 93.88 149 ILE B N 1
ATOM 6072 C CA . ILE B 1 149 ? 9.211 2.082 -10 1 93.88 149 ILE B CA 1
ATOM 6073 C C . ILE B 1 149 ? 9.555 0.657 -9.578 1 93.88 149 ILE B C 1
ATOM 6075 O O . ILE B 1 149 ? 10.047 -0.136 -10.391 1 93.88 149 ILE B O 1
ATOM 6079 N N . ASN B 1 150 ? 9.32 0.353 -8.344 1 92.62 150 ASN B N 1
ATOM 6080 C CA . ASN B 1 150 ? 9.57 -0.999 -7.855 1 92.62 150 ASN B CA 1
ATOM 6081 C C . ASN B 1 150 ? 8.734 -2.031 -8.609 1 92.62 150 ASN B C 1
ATOM 6083 O O . ASN B 1 150 ? 9.258 -3.068 -9.031 1 92.62 150 ASN B O 1
ATOM 6087 N N . ILE B 1 151 ? 7.543 -1.742 -8.805 1 89.38 151 ILE B N 1
ATOM 6088 C CA . ILE B 1 151 ? 6.641 -2.658 -9.492 1 89.38 151 ILE B CA 1
ATOM 6089 C C . ILE B 1 151 ? 7.059 -2.787 -10.961 1 89.38 151 ILE B C 1
ATOM 6091 O O . ILE B 1 151 ? 7.066 -3.889 -11.516 1 89.38 151 ILE B O 1
ATOM 6095 N N . LEU B 1 152 ? 7.355 -1.679 -11.547 1 92.88 152 LEU B N 1
ATOM 6096 C CA . LEU B 1 152 ? 7.789 -1.669 -12.938 1 92.88 152 LEU B CA 1
ATOM 6097 C C . LEU B 1 152 ? 8.984 -2.59 -13.141 1 92.88 152 LEU B C 1
ATOM 6099 O O . LEU B 1 152 ? 8.977 -3.441 -14.039 1 92.88 152 LEU B O 1
ATOM 6103 N N . CYS B 1 153 ? 9.977 -2.451 -12.312 1 94.19 153 CYS B N 1
ATOM 6104 C CA . CYS B 1 153 ? 11.195 -3.242 -12.453 1 94.19 153 CYS B CA 1
ATOM 6105 C C . CYS B 1 153 ? 10.93 -4.711 -12.141 1 94.19 153 CYS B C 1
ATOM 6107 O O . CYS B 1 153 ? 11.445 -5.598 -12.82 1 94.19 153 CYS B O 1
ATOM 6109 N N . LEU B 1 154 ? 10.102 -4.973 -11.188 1 91.62 154 LEU B N 1
ATOM 6110 C CA . LEU B 1 154 ? 9.766 -6.336 -10.797 1 91.62 154 LEU B CA 1
ATOM 6111 C C . LEU B 1 154 ? 9.016 -7.051 -11.922 1 91.62 154 LEU B C 1
ATOM 6113 O O . LEU B 1 154 ? 9.375 -8.164 -12.305 1 91.62 154 LEU B O 1
ATOM 6117 N N . VAL B 1 155 ? 8.016 -6.438 -12.422 1 89.38 155 VAL B N 1
ATOM 6118 C CA . VAL B 1 155 ? 7.191 -7.043 -13.461 1 89.38 155 VAL B CA 1
ATOM 6119 C C . VAL B 1 155 ? 7.992 -7.152 -14.758 1 89.38 155 VAL B C 1
ATOM 6121 O O . VAL B 1 155 ? 7.93 -8.172 -15.453 1 89.38 155 VAL B O 1
ATOM 6124 N N . PHE B 1 156 ? 8.766 -6.18 -15.086 1 92.56 156 PHE B N 1
ATOM 6125 C CA . PHE B 1 156 ? 9.555 -6.184 -16.312 1 92.56 156 PHE B CA 1
ATOM 6126 C C . PHE B 1 156 ? 10.57 -7.316 -16.297 1 92.56 156 PHE B C 1
ATOM 6128 O O . PHE B 1 156 ? 10.773 -7.996 -17.297 1 92.56 156 PHE B O 1
ATOM 6135 N N . SER B 1 157 ? 11.203 -7.48 -15.18 1 91.94 157 SER B N 1
ATOM 6136 C CA . SER B 1 157 ? 12.203 -8.539 -15.094 1 91.94 157 SER B CA 1
ATOM 6137 C C . SER B 1 157 ? 11.562 -9.914 -15.258 1 91.94 157 SER B C 1
ATOM 6139 O O . SER B 1 157 ? 12.18 -10.828 -15.82 1 91.94 157 SER B O 1
ATOM 6141 N N . SER B 1 158 ? 10.359 -10.086 -14.789 1 89.56 158 SER B N 1
ATOM 6142 C CA . SER B 1 158 ? 9.672 -11.367 -14.883 1 89.56 158 SER B CA 1
ATOM 6143 C C . SER B 1 158 ? 9.086 -11.578 -16.266 1 89.56 158 SER B C 1
ATOM 6145 O O . SER B 1 158 ? 9.164 -12.68 -16.828 1 89.56 158 SER B O 1
ATOM 6147 N N . VAL B 1 159 ? 8.578 -10.547 -16.891 1 89.69 159 VAL B N 1
ATOM 6148 C CA . VAL B 1 159 ? 7.891 -10.633 -18.172 1 89.69 159 VAL B CA 1
ATOM 6149 C C . VAL B 1 159 ? 8.914 -10.695 -19.297 1 89.69 159 VAL B C 1
ATOM 6151 O O . VAL B 1 159 ? 8.742 -11.445 -20.266 1 89.69 159 VAL B O 1
ATOM 6154 N N . ALA B 1 160 ? 9.914 -9.93 -19.219 1 90 160 ALA B N 1
ATOM 6155 C CA . ALA B 1 160 ? 10.875 -9.773 -20.312 1 90 160 ALA B CA 1
ATOM 6156 C C . ALA B 1 160 ? 11.484 -11.125 -20.688 1 90 160 ALA B C 1
ATOM 6158 O O . ALA B 1 160 ? 11.523 -11.477 -21.875 1 90 160 ALA B O 1
ATOM 6159 N N . ILE B 1 161 ? 11.812 -11.836 -19.75 1 89.56 161 ILE B N 1
ATOM 6160 C CA . ILE B 1 161 ? 12.492 -13.102 -20.016 1 89.56 161 ILE B CA 1
ATOM 6161 C C . ILE B 1 161 ? 11.5 -14.102 -20.609 1 89.56 161 ILE B C 1
ATOM 6163 O O . ILE B 1 161 ? 11.844 -14.852 -21.531 1 89.56 161 ILE B O 1
ATOM 6167 N N . LYS B 1 162 ? 10.336 -14.195 -20.094 1 91.06 162 LYS B N 1
ATOM 6168 C CA . LYS B 1 162 ? 9.336 -15.133 -20.578 1 91.06 162 LYS B CA 1
ATOM 6169 C C . LYS B 1 162 ? 8.938 -14.82 -22.016 1 91.06 162 LYS B C 1
ATOM 6171 O O . LYS B 1 162 ? 8.758 -15.727 -22.828 1 91.06 162 LYS B O 1
ATOM 6176 N N . VAL B 1 163 ? 8.914 -13.586 -22.391 1 89.81 163 VAL B N 1
ATOM 6177 C CA . VAL B 1 163 ? 8.508 -13.156 -23.719 1 89.81 163 VAL B CA 1
ATOM 6178 C C . VAL B 1 163 ? 9.6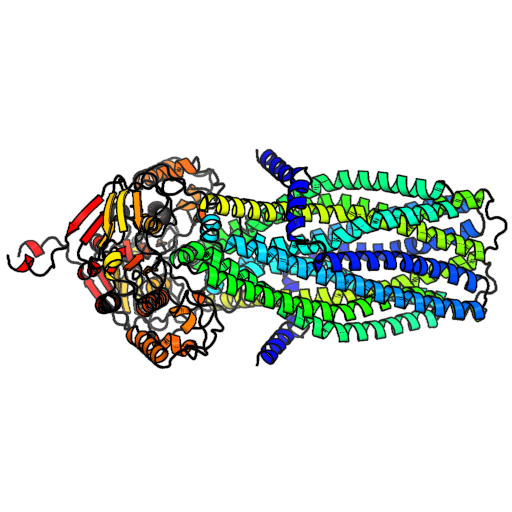25 -13.438 -24.719 1 89.81 163 VAL B C 1
ATOM 6180 O O . VAL B 1 163 ? 9.359 -13.859 -25.844 1 89.81 163 VAL B O 1
ATOM 6183 N N . VAL B 1 164 ? 10.836 -13.273 -24.359 1 90.56 164 VAL B N 1
ATOM 6184 C CA . VAL B 1 164 ? 11.969 -13.438 -25.266 1 90.56 164 VAL B CA 1
ATOM 6185 C C . VAL B 1 164 ? 12.234 -14.922 -25.5 1 90.56 164 VAL B C 1
ATOM 6187 O O . VAL B 1 164 ? 12.602 -15.32 -26.609 1 90.56 164 VAL B O 1
ATOM 6190 N N . VAL B 1 165 ? 11.977 -15.688 -24.531 1 92.06 165 VAL B N 1
ATOM 6191 C CA . VAL B 1 165 ? 12.32 -17.094 -24.625 1 92.06 165 VAL B CA 1
ATOM 6192 C C . VAL B 1 165 ? 11.18 -17.859 -25.297 1 92.06 165 VAL B C 1
ATOM 6194 O O . VAL B 1 165 ? 11.406 -18.891 -25.938 1 92.06 165 VAL B O 1
ATOM 6197 N N . SER B 1 166 ? 10.023 -17.406 -25.219 1 91.88 166 SER B N 1
ATOM 6198 C CA . SER B 1 166 ? 8.828 -18.125 -25.641 1 91.88 166 SER B CA 1
ATOM 6199 C C . SER B 1 166 ? 8.891 -18.469 -27.141 1 91.88 166 SER B C 1
ATOM 6201 O O . SER B 1 166 ? 8.57 -19.594 -27.531 1 91.88 166 SER B O 1
ATOM 6203 N N . PRO B 1 167 ? 9.383 -17.562 -27.984 1 90.88 167 PRO B N 1
ATOM 6204 C CA . PRO B 1 167 ? 9.453 -17.922 -29.406 1 90.88 167 PRO B CA 1
ATOM 6205 C C . PRO B 1 167 ? 10.406 -19.094 -29.688 1 90.88 167 PRO B C 1
ATOM 6207 O O . PRO B 1 167 ? 10.141 -19.922 -30.562 1 90.88 167 PRO B O 1
ATOM 6210 N N . PHE B 1 168 ? 11.43 -19.172 -28.969 1 91 168 PHE B N 1
ATOM 6211 C CA . PHE B 1 168 ? 12.375 -20.281 -29.125 1 91 168 PHE B CA 1
ATOM 6212 C C . PHE B 1 168 ? 11.773 -21.594 -28.641 1 91 168 PHE B C 1
ATOM 6214 O O . PHE B 1 168 ? 11.945 -22.625 -29.281 1 91 168 PHE B O 1
ATOM 6221 N N . THR B 1 169 ? 11.109 -21.453 -27.547 1 92.06 169 THR B N 1
ATOM 6222 C CA . THR B 1 169 ? 10.461 -22.641 -27 1 92.06 169 THR B CA 1
ATOM 6223 C C . THR B 1 169 ? 9.344 -23.125 -27.922 1 92.06 169 THR B C 1
ATOM 6225 O O . THR B 1 169 ? 9.211 -24.328 -28.172 1 92.06 169 THR B O 1
ATOM 6228 N N . ILE B 1 170 ? 8.586 -22.234 -28.406 1 91.69 170 ILE B N 1
ATOM 6229 C CA . ILE B 1 170 ? 7.469 -22.562 -29.281 1 91.69 170 ILE B CA 1
ATOM 6230 C C . ILE B 1 170 ? 7.996 -23.188 -30.562 1 91.69 170 ILE B C 1
ATOM 6232 O O . ILE B 1 170 ? 7.48 -24.219 -31.031 1 91.69 170 ILE B O 1
ATOM 6236 N N . ALA B 1 171 ? 9.039 -22.609 -31.109 1 91.62 171 ALA B N 1
ATOM 6237 C CA . ALA B 1 171 ? 9.617 -23.125 -32.344 1 91.62 171 ALA B CA 1
ATOM 6238 C C . ALA B 1 171 ? 10.164 -24.547 -32.125 1 91.62 171 ALA B C 1
ATOM 6240 O O . ALA B 1 171 ? 9.914 -25.438 -32.938 1 91.62 171 ALA B O 1
ATOM 6241 N N . TYR B 1 172 ? 10.828 -24.734 -31.078 1 90.81 172 TYR B N 1
ATOM 6242 C CA . TYR B 1 172 ? 11.461 -26.016 -30.812 1 90.81 172 TYR B CA 1
ATOM 6243 C C . TYR B 1 172 ? 10.414 -27.109 -30.562 1 90.81 172 TYR B C 1
ATOM 6245 O O . TYR B 1 172 ? 10.492 -28.188 -31.156 1 90.81 172 TYR B O 1
ATOM 6253 N N . TYR B 1 173 ? 9.453 -26.875 -29.797 1 91.06 173 TYR B N 1
ATOM 6254 C CA . TYR B 1 173 ? 8.469 -27.906 -29.453 1 91.06 173 TYR B CA 1
ATOM 6255 C C . TYR B 1 173 ? 7.449 -28.094 -30.562 1 91.06 173 TYR B C 1
ATOM 6257 O O . TYR B 1 173 ? 6.82 -29.141 -30.672 1 91.06 173 TYR B O 1
ATOM 6265 N N . SER B 1 174 ? 7.309 -27.047 -31.375 1 91.38 174 SER B N 1
ATOM 6266 C CA . SER B 1 174 ? 6.516 -27.25 -32.594 1 91.38 174 SER B CA 1
ATOM 6267 C C . SER B 1 174 ? 7.207 -28.219 -33.531 1 91.38 174 SER B C 1
ATOM 6269 O O . SER B 1 174 ? 6.555 -29.078 -34.125 1 91.38 174 SER B O 1
ATOM 6271 N N . TYR B 1 175 ? 8.461 -28.078 -33.625 1 91.06 175 TYR B N 1
ATOM 6272 C CA . TYR B 1 175 ? 9.234 -28.984 -34.469 1 91.06 175 TYR B CA 1
ATOM 6273 C C . TYR B 1 175 ? 9.203 -30.406 -33.906 1 91.06 175 TYR B C 1
ATOM 6275 O O . TYR B 1 175 ? 9 -31.359 -34.656 1 91.06 175 TYR B O 1
ATOM 6283 N N . LYS B 1 176 ? 9.406 -30.531 -32.625 1 88.81 176 LYS B N 1
ATOM 6284 C CA . LYS B 1 176 ? 9.383 -31.859 -32.031 1 88.81 176 LYS B CA 1
ATOM 6285 C C . LYS B 1 176 ? 8.008 -32.5 -32.156 1 88.81 176 LYS B C 1
ATOM 6287 O O . LYS B 1 176 ? 7.895 -33.719 -32.281 1 88.81 176 LYS B O 1
ATOM 6292 N N . ALA B 1 177 ? 6.996 -31.734 -32 1 88.19 177 ALA B N 1
ATOM 6293 C CA . ALA B 1 177 ? 5.641 -32.25 -32.188 1 88.19 177 ALA B CA 1
ATOM 6294 C C . ALA B 1 177 ? 5.418 -32.719 -33.594 1 88.19 177 ALA B C 1
ATOM 6296 O O . ALA B 1 177 ? 4.746 -33.75 -33.844 1 88.19 177 ALA B O 1
ATOM 6297 N N . TYR B 1 178 ? 6.004 -32.031 -34.531 1 89 178 TYR B N 1
ATOM 6298 C CA . TYR B 1 178 ? 5.895 -32.406 -35.938 1 89 178 TYR B CA 1
ATOM 6299 C C . TYR B 1 178 ? 6.578 -33.719 -36.219 1 89 178 TYR B C 1
ATOM 6301 O O . TYR B 1 178 ? 6.066 -34.562 -36.969 1 89 178 TYR B O 1
ATOM 6309 N N . VAL B 1 179 ? 7.684 -33.969 -35.656 1 85.88 179 VAL B N 1
ATOM 6310 C CA . VAL B 1 179 ? 8.438 -35.188 -35.844 1 85.88 179 VAL B CA 1
ATOM 6311 C C . VAL B 1 179 ? 7.656 -36.375 -35.281 1 85.88 179 VAL B C 1
ATOM 6313 O O . VAL B 1 179 ? 7.66 -37.469 -35.875 1 85.88 179 VAL B O 1
ATOM 6316 N N . GLY B 1 180 ? 6.961 -36.156 -34.219 1 82.44 180 GLY B N 1
ATOM 6317 C CA . GLY B 1 180 ? 6.242 -37.25 -33.562 1 82.44 180 GLY B CA 1
ATOM 6318 C C . GLY B 1 180 ? 4.871 -37.5 -34.156 1 82.44 180 GLY B C 1
ATOM 6319 O O . GLY B 1 180 ? 4.465 -38.656 -34.344 1 82.44 180 GLY B O 1
ATOM 6320 N N . THR B 1 181 ? 4.125 -36.5 -34.438 1 84.44 181 THR B N 1
ATOM 6321 C CA . THR B 1 181 ? 2.725 -36.656 -34.812 1 84.44 181 THR B CA 1
ATOM 6322 C C . THR B 1 181 ? 2.492 -36.156 -36.25 1 84.44 181 THR B C 1
ATOM 6324 O O . THR B 1 181 ? 1.362 -36.188 -36.75 1 84.44 181 THR B O 1
ATOM 6327 N N . GLY B 1 182 ? 3.475 -35.688 -36.938 1 82.88 182 GLY B N 1
ATOM 6328 C CA . GLY B 1 182 ? 3.271 -35.062 -38.25 1 82.88 182 GLY B CA 1
ATOM 6329 C C . GLY B 1 182 ? 2.674 -33.688 -38.156 1 82.88 182 GLY B C 1
ATOM 6330 O O . GLY B 1 182 ? 2.912 -32.969 -37.188 1 82.88 182 GLY B O 1
ATOM 6331 N N . TRP B 1 183 ? 1.928 -33.344 -39.094 1 85.25 183 TRP B N 1
ATOM 6332 C CA . TRP B 1 183 ? 1.383 -32 -39.156 1 85.25 183 TRP B CA 1
ATOM 6333 C C . TRP B 1 183 ? 0.172 -31.844 -38.219 1 85.25 183 TRP B C 1
ATOM 6335 O O . TRP B 1 183 ? -0.201 -30.734 -37.844 1 85.25 183 TRP B O 1
ATOM 6345 N N . VAL B 1 184 ? -0.371 -32.906 -37.781 1 85.94 184 VAL B N 1
ATOM 6346 C CA . VAL B 1 184 ? -1.604 -32.906 -37 1 85.94 184 VAL B CA 1
ATOM 6347 C C . VAL B 1 184 ? -1.319 -32.344 -35.594 1 85.94 184 VAL B C 1
ATOM 6349 O O . VAL B 1 184 ? -2.117 -31.594 -35.062 1 85.94 184 VAL B O 1
ATOM 6352 N N . GLY B 1 185 ? -0.168 -32.719 -35.062 1 85 185 GLY B N 1
ATOM 6353 C CA . GLY B 1 185 ? 0.174 -32.312 -33.719 1 85 185 GLY B CA 1
ATOM 6354 C C . GLY B 1 185 ? 0.313 -30.812 -33.594 1 85 185 GLY B C 1
ATOM 6355 O O . GLY B 1 185 ? -0.477 -30.172 -32.875 1 85 185 GLY B O 1
ATOM 6356 N N . PRO B 1 186 ? 1.197 -30.141 -34.281 1 86.81 186 PRO B N 1
ATOM 6357 C CA . PRO B 1 186 ? 1.405 -28.703 -34.156 1 86.81 186 PRO B CA 1
ATOM 6358 C C . PRO B 1 186 ? 0.184 -27.891 -34.594 1 86.81 186 PRO B C 1
ATOM 6360 O O . PRO B 1 186 ? -0.155 -26.891 -33.969 1 86.81 186 PRO B O 1
ATOM 6363 N N . THR B 1 187 ? -0.49 -28.328 -35.625 1 89.25 187 THR B N 1
ATOM 6364 C CA . THR B 1 187 ? -1.652 -27.594 -36.094 1 89.25 187 THR B CA 1
ATOM 6365 C C . THR B 1 187 ? -2.773 -27.609 -35.062 1 89.25 187 THR B C 1
ATOM 6367 O O . THR B 1 187 ? -3.449 -26.594 -34.875 1 89.25 187 THR B O 1
ATOM 6370 N N . SER B 1 188 ? -2.947 -28.734 -34.406 1 88.44 188 SER B N 1
ATOM 6371 C CA . SER B 1 188 ? -3.975 -28.812 -33.375 1 88.44 188 SER B CA 1
ATOM 6372 C C . SER B 1 188 ? -3.639 -27.906 -32.188 1 88.44 188 SER B C 1
ATOM 6374 O O . SER B 1 188 ? -4.52 -27.25 -31.625 1 88.44 188 SER B O 1
ATOM 6376 N N . CYS B 1 189 ? -2.383 -27.891 -31.812 1 88.12 189 CYS B N 1
ATOM 6377 C CA . CYS B 1 189 ? -1.96 -27.047 -30.703 1 88.12 189 CYS B CA 1
ATOM 6378 C C . CYS B 1 189 ? -2.129 -25.562 -31.047 1 88.12 189 CYS B C 1
ATOM 6380 O O . CYS B 1 189 ? -2.605 -24.781 -30.219 1 88.12 189 CYS B O 1
ATOM 6382 N N . PHE B 1 190 ? -1.793 -25.188 -32.25 1 89.25 190 PHE B N 1
ATOM 6383 C CA . PHE B 1 190 ? -1.899 -23.797 -32.688 1 89.25 190 PHE B CA 1
ATOM 6384 C C . PHE B 1 190 ? -3.359 -23.375 -32.781 1 89.25 190 PHE B C 1
ATOM 6386 O O . PHE B 1 190 ? -3.721 -22.25 -32.438 1 89.25 190 PHE B O 1
ATOM 6393 N N . LEU B 1 191 ? -4.152 -24.234 -33.375 1 88.94 191 LEU B N 1
ATOM 6394 C CA . LEU B 1 191 ? -5.578 -23.953 -33.469 1 88.94 191 LEU B CA 1
ATOM 6395 C C . LEU B 1 191 ? -6.188 -23.797 -32.094 1 88.94 191 LEU B C 1
ATOM 6397 O O . LEU B 1 191 ? -6.977 -22.875 -31.844 1 88.94 191 LEU B O 1
ATOM 6401 N N . PHE B 1 192 ? -5.801 -24.703 -31.219 1 88.44 192 PHE B N 1
ATOM 6402 C CA . PHE B 1 192 ? -6.242 -24.641 -29.828 1 88.44 192 PHE B CA 1
ATOM 6403 C C . PHE B 1 192 ? -5.816 -23.328 -29.172 1 88.44 192 PHE B C 1
ATOM 6405 O O . PHE B 1 192 ? -6.594 -22.719 -28.453 1 88.44 192 PHE B O 1
ATOM 6412 N N . PHE B 1 193 ? -4.637 -22.938 -29.406 1 86.06 193 PHE B N 1
ATOM 6413 C CA . PHE B 1 193 ? -4.09 -21.703 -28.844 1 86.06 193 PHE B CA 1
ATOM 6414 C C . PHE B 1 193 ? -4.848 -20.484 -29.375 1 86.06 193 PHE B C 1
ATOM 6416 O O . PHE B 1 193 ? -5.133 -19.562 -28.625 1 86.06 193 PHE B O 1
ATOM 6423 N N . ILE B 1 194 ? -5.117 -20.422 -30.656 1 88.62 194 ILE B N 1
ATOM 6424 C CA . ILE B 1 194 ? -5.797 -19.297 -31.281 1 88.62 194 ILE B CA 1
ATOM 6425 C C . ILE B 1 194 ? -7.199 -19.141 -30.688 1 88.62 194 ILE B C 1
ATOM 6427 O O . ILE B 1 194 ? -7.613 -18.047 -30.312 1 88.62 194 ILE B O 1
ATOM 6431 N N . VAL B 1 195 ? -7.863 -20.234 -30.562 1 88.88 195 VAL B N 1
ATOM 6432 C CA . VAL B 1 195 ? -9.211 -20.219 -30 1 88.88 195 VAL B CA 1
ATOM 6433 C C . VAL B 1 195 ? -9.148 -19.781 -28.531 1 88.88 195 VAL B C 1
ATOM 6435 O O . VAL B 1 195 ? -9.953 -18.969 -28.094 1 88.88 195 VAL B O 1
ATOM 6438 N N . GLY B 1 196 ? -8.188 -20.391 -27.797 1 85.94 196 GLY B N 1
ATOM 6439 C CA . GLY B 1 196 ? -8.031 -20.031 -26.391 1 85.94 196 GLY B CA 1
ATOM 6440 C C . GLY B 1 196 ? -7.719 -18.562 -26.188 1 85.94 196 GLY B C 1
ATOM 6441 O O . GLY B 1 196 ? -8.266 -17.922 -25.281 1 85.94 196 GLY B O 1
ATOM 6442 N N . THR B 1 197 ? -6.898 -18.031 -27.016 1 83.25 197 THR B N 1
ATOM 6443 C CA . THR B 1 197 ? -6.504 -16.625 -26.922 1 83.25 197 THR B CA 1
ATOM 6444 C C . THR B 1 197 ? -7.688 -15.719 -27.234 1 83.25 197 THR B C 1
ATOM 6446 O O . THR B 1 197 ? -7.875 -14.695 -26.578 1 83.25 197 THR B O 1
ATOM 6449 N N . PHE B 1 198 ? -8.422 -16.094 -28.188 1 86.75 198 PHE B N 1
ATOM 6450 C CA . PHE B 1 198 ? -9.578 -15.297 -28.578 1 86.75 198 PHE B CA 1
ATOM 6451 C C . PHE B 1 198 ? -10.609 -15.266 -27.469 1 86.75 198 PHE B C 1
ATOM 6453 O O . PHE B 1 198 ? -11.141 -14.203 -27.125 1 86.75 198 PHE B O 1
ATOM 6460 N N . VAL B 1 199 ? -10.883 -16.359 -26.844 1 87.38 199 VAL B N 1
ATOM 6461 C CA . VAL B 1 199 ? -11.852 -16.438 -25.75 1 87.38 199 VAL B CA 1
ATOM 6462 C C . VAL B 1 199 ? -11.344 -15.664 -24.531 1 87.38 199 VAL B C 1
ATOM 6464 O O . VAL B 1 199 ? -12.102 -14.93 -23.906 1 87.38 199 VAL B O 1
ATOM 6467 N N . ASN B 1 200 ? -10.102 -15.812 -24.234 1 83.56 200 ASN B N 1
ATOM 6468 C CA . ASN B 1 200 ? -9.516 -15.117 -23.094 1 83.56 200 ASN B CA 1
ATOM 6469 C C . ASN B 1 200 ? -9.562 -13.609 -23.281 1 83.56 200 ASN B C 1
ATOM 6471 O O . ASN B 1 200 ? -9.828 -12.875 -22.328 1 83.56 200 ASN B O 1
ATOM 6475 N N . LYS B 1 201 ? -9.352 -13.148 -24.438 1 80.88 201 LYS B N 1
ATOM 6476 C CA . LYS B 1 201 ? -9.367 -11.711 -24.703 1 80.88 201 LYS B CA 1
ATOM 6477 C C . LYS B 1 201 ? -10.773 -11.141 -24.578 1 80.88 201 LYS B C 1
ATOM 6479 O O . LYS B 1 201 ? -10.961 -10.047 -24.047 1 80.88 201 LYS B O 1
ATOM 6484 N N . LEU B 1 202 ? -11.734 -11.812 -25.031 1 85.19 202 LEU B N 1
ATOM 6485 C CA . LEU B 1 202 ? -13.125 -11.383 -24.984 1 85.19 202 LEU B CA 1
ATOM 6486 C C . LEU B 1 202 ? -13.609 -11.297 -23.531 1 85.19 202 LEU B C 1
ATOM 6488 O O . LEU B 1 202 ? -14.375 -10.398 -23.188 1 85.19 202 LEU B O 1
ATOM 6492 N N . LEU B 1 203 ? -13.203 -12.172 -22.719 1 84.88 203 LEU B N 1
ATOM 6493 C CA . LEU B 1 203 ? -13.664 -12.227 -21.328 1 84.88 203 LEU B CA 1
ATOM 6494 C C . LEU B 1 203 ? -12.859 -11.281 -20.453 1 84.88 203 LEU B C 1
ATOM 6496 O O . LEU B 1 203 ? -13.367 -10.773 -19.453 1 84.88 203 LEU B O 1
ATOM 6500 N N . MET B 1 204 ? -11.656 -11.016 -20.75 1 80.06 204 MET B N 1
ATOM 6501 C CA . MET B 1 204 ? -10.75 -10.219 -19.922 1 80.06 204 MET B CA 1
ATOM 6502 C C . MET B 1 204 ? -11.031 -8.727 -20.094 1 80.06 204 MET B C 1
ATOM 6504 O O . MET B 1 204 ? -10.844 -7.953 -19.156 1 80.06 204 MET B O 1
ATOM 6508 N N . SER B 1 205 ? -11.477 -8.234 -21.172 1 77.38 205 SER B N 1
ATOM 6509 C CA . SER B 1 205 ? -11.641 -6.82 -21.469 1 77.38 205 SER B CA 1
ATOM 6510 C C . SER B 1 205 ? -12.57 -6.141 -20.469 1 77.38 205 SER B C 1
ATOM 6512 O O . SER B 1 205 ? -12.211 -5.125 -19.875 1 77.38 205 SER B O 1
ATOM 6514 N N . PRO B 1 206 ? -13.703 -6.73 -20.203 1 81.62 206 PRO B N 1
ATOM 6515 C CA . PRO B 1 206 ? -14.562 -6.086 -19.203 1 81.62 206 PRO B CA 1
ATOM 6516 C C . PRO B 1 206 ? -14 -6.18 -17.781 1 81.62 206 PRO B C 1
ATOM 6518 O O . PRO B 1 206 ? -14.281 -5.32 -16.938 1 81.62 206 PRO B O 1
ATOM 6521 N N . ILE B 1 207 ? -13.32 -7.176 -17.516 1 82.31 207 ILE B N 1
ATOM 6522 C CA . ILE B 1 207 ? -12.766 -7.406 -16.172 1 82.31 207 ILE B CA 1
ATOM 6523 C C . ILE B 1 207 ? -11.773 -6.297 -15.836 1 82.31 207 ILE B C 1
ATOM 6525 O O . ILE B 1 207 ? -11.711 -5.844 -14.688 1 82.31 207 ILE B O 1
ATOM 6529 N N . VAL B 1 208 ? -11.117 -5.809 -16.828 1 73.69 208 VAL B N 1
ATOM 6530 C CA . VAL B 1 208 ? -10.117 -4.762 -16.609 1 73.69 208 VAL B CA 1
ATOM 6531 C C . VAL B 1 208 ? -10.805 -3.488 -16.125 1 73.69 208 VAL B C 1
ATOM 6533 O O . VAL B 1 208 ? -10.328 -2.834 -15.188 1 73.69 208 VAL B O 1
ATOM 6536 N N . ALA B 1 209 ? -11.867 -3.184 -16.703 1 75.94 209 ALA B N 1
ATOM 6537 C CA . ALA B 1 209 ? -12.617 -2 -16.281 1 75.94 209 ALA B CA 1
ATOM 6538 C C . ALA B 1 209 ? -13.109 -2.141 -14.844 1 75.94 209 ALA B C 1
ATOM 6540 O O . ALA B 1 209 ? -13.078 -1.179 -14.07 1 75.94 209 ALA B O 1
ATOM 6541 N N . TRP B 1 210 ? -13.516 -3.309 -14.5 1 82.06 210 TRP B N 1
ATOM 6542 C CA . TRP B 1 210 ? -14.039 -3.541 -13.156 1 82.06 210 TRP B CA 1
ATOM 6543 C C . TRP B 1 210 ? -12.906 -3.539 -12.133 1 82.06 210 TRP B C 1
ATOM 6545 O O . TRP B 1 210 ? -13.109 -3.154 -10.977 1 82.06 210 TRP B O 1
ATOM 6555 N N . VAL B 1 211 ? -11.797 -3.891 -12.516 1 78.19 211 VAL B N 1
ATOM 6556 C CA . VAL B 1 211 ? -10.641 -3.861 -11.617 1 78.19 211 VAL B CA 1
ATOM 6557 C C . VAL B 1 211 ? -10.281 -2.414 -11.289 1 78.19 211 VAL B C 1
ATOM 6559 O O . VAL B 1 211 ? -10.008 -2.088 -10.133 1 78.19 211 VAL B O 1
ATOM 6562 N N . VAL B 1 212 ? -10.344 -1.568 -12.281 1 73.31 212 VAL B N 1
ATOM 6563 C CA . VAL B 1 212 ? -10.039 -0.157 -12.078 1 73.31 212 VAL B CA 1
ATOM 6564 C C . VAL B 1 212 ? -11.078 0.467 -11.141 1 73.31 212 VAL B C 1
ATOM 6566 O O . VAL B 1 212 ? -10.727 1.223 -10.234 1 73.31 212 VAL B O 1
ATOM 6569 N N . ARG B 1 213 ? -12.297 0.094 -11.398 1 80.62 213 ARG B N 1
ATOM 6570 C CA . ARG B 1 213 ? -13.359 0.603 -10.539 1 80.62 213 ARG B CA 1
ATOM 6571 C C . ARG B 1 213 ? -13.18 0.126 -9.102 1 80.62 213 ARG B C 1
ATOM 6573 O O . ARG B 1 213 ? -13.406 0.885 -8.156 1 80.62 213 ARG B O 1
ATOM 6580 N N . ASN B 1 214 ? -12.836 -1.096 -8.938 1 86.56 214 ASN B N 1
ATOM 6581 C CA . ASN B 1 214 ? -12.602 -1.654 -7.613 1 86.56 214 ASN B CA 1
ATOM 6582 C C . ASN B 1 214 ? -11.453 -0.945 -6.898 1 86.56 214 ASN B C 1
ATOM 6584 O O . ASN B 1 214 ? -11.531 -0.681 -5.699 1 86.56 214 ASN B O 1
ATOM 6588 N N . GLU B 1 215 ? -10.445 -0.6 -7.621 1 77.06 215 GLU B N 1
ATOM 6589 C CA . GLU B 1 215 ? -9.297 0.089 -7.043 1 77.06 215 GLU B CA 1
ATOM 6590 C C . GLU B 1 215 ? -9.664 1.51 -6.621 1 77.06 215 GLU B C 1
ATOM 6592 O O . GLU B 1 215 ? -9.172 2.006 -5.605 1 77.06 215 GLU B O 1
ATOM 6597 N N . ARG B 1 216 ? -10.477 2.09 -7.387 1 78 216 ARG B N 1
ATOM 6598 C CA . ARG B 1 216 ? -10.93 3.432 -7.039 1 78 216 ARG B CA 1
ATOM 6599 C C . ARG B 1 216 ? -11.758 3.414 -5.758 1 78 216 ARG B C 1
ATOM 6601 O O . ARG B 1 216 ? -11.578 4.262 -4.883 1 78 216 ARG B O 1
ATOM 6608 N N . ARG B 1 217 ? -12.648 2.486 -5.703 1 86.94 217 ARG B N 1
ATOM 6609 C CA . ARG B 1 217 ? -13.492 2.391 -4.516 1 86.94 217 ARG B CA 1
ATOM 6610 C C . ARG B 1 217 ? -12.664 2.027 -3.287 1 86.94 217 ARG B C 1
ATOM 6612 O O . ARG B 1 217 ? -12.961 2.482 -2.18 1 86.94 217 ARG B O 1
ATOM 6619 N N . GLU B 1 218 ? -11.695 1.202 -3.482 1 87.88 218 GLU B N 1
ATOM 6620 C CA . GLU B 1 218 ? -10.781 0.886 -2.385 1 87.88 218 GLU B CA 1
ATOM 6621 C C . GLU B 1 218 ? -10.023 2.127 -1.923 1 87.88 218 GLU B C 1
ATOM 6623 O O . GLU B 1 218 ? -9.836 2.334 -0.722 1 87.88 218 GLU B O 1
ATOM 6628 N N . GLY B 1 219 ? -9.609 2.895 -2.861 1 78.44 219 GLY B N 1
ATOM 6629 C CA . GLY B 1 219 ? -8.938 4.145 -2.537 1 78.44 219 GLY B CA 1
ATOM 6630 C C . GLY B 1 219 ? -9.82 5.117 -1.781 1 78.44 219 GLY B C 1
ATOM 6631 O O . GLY B 1 219 ? -9.375 5.762 -0.83 1 78.44 219 GLY B O 1
ATOM 6632 N N . ASP B 1 220 ? -11.016 5.238 -2.203 1 82.5 220 ASP B N 1
ATOM 6633 C CA . ASP B 1 220 ? -11.969 6.102 -1.521 1 82.5 220 ASP B CA 1
ATOM 6634 C C . ASP B 1 220 ? -12.188 5.648 -0.08 1 82.5 220 ASP B C 1
ATOM 6636 O O . ASP B 1 220 ? -12.305 6.477 0.827 1 82.5 220 ASP B O 1
ATOM 6640 N N . PHE B 1 221 ? -12.234 4.395 0.064 1 91.38 221 PHE B N 1
ATOM 6641 C CA . PHE B 1 221 ? -12.43 3.822 1.391 1 91.38 221 PHE B CA 1
ATOM 6642 C C . PHE B 1 221 ? -11.234 4.117 2.291 1 91.38 221 PHE B C 1
ATOM 6644 O O . PHE B 1 221 ? -11.406 4.492 3.453 1 91.38 221 PHE B O 1
ATOM 6651 N N . ARG B 1 222 ? -10.141 3.975 1.785 1 83.12 222 ARG B N 1
ATOM 6652 C CA . ARG B 1 222 ? -8.93 4.27 2.547 1 83.12 222 ARG B CA 1
ATOM 6653 C C . ARG B 1 222 ? -8.828 5.758 2.855 1 83.12 222 ARG B C 1
ATOM 6655 O O . ARG B 1 222 ? -8.43 6.145 3.957 1 83.12 222 ARG B O 1
ATOM 6662 N N . TYR B 1 223 ? -9.133 6.504 1.965 1 77.12 223 TYR B N 1
ATOM 6663 C CA . TYR B 1 223 ? -9.062 7.949 2.139 1 77.12 223 TYR B CA 1
ATOM 6664 C C . TYR B 1 223 ? -10 8.414 3.248 1 77.12 223 TYR B C 1
ATOM 6666 O O . TYR B 1 223 ? -9.664 9.32 4.016 1 77.12 223 TYR B O 1
ATOM 6674 N N . LYS B 1 224 ? -11.156 7.832 3.248 1 88.12 224 LYS B N 1
ATOM 6675 C CA . LYS B 1 224 ? -12.117 8.195 4.285 1 88.12 224 LYS B CA 1
ATOM 6676 C C . LYS B 1 224 ? -11.562 7.91 5.676 1 88.12 224 LYS B C 1
ATOM 6678 O O . LYS B 1 224 ? -11.719 8.727 6.59 1 88.12 224 LYS B O 1
ATOM 6683 N N . HIS B 1 225 ? -10.938 6.793 5.828 1 89.06 225 HIS B N 1
ATOM 6684 C CA . HIS B 1 225 ? -10.359 6.457 7.121 1 89.06 225 HIS B CA 1
ATOM 6685 C C . HIS B 1 225 ? -9.188 7.375 7.461 1 89.06 225 HIS B C 1
ATOM 6687 O O . HIS B 1 225 ? -8.992 7.734 8.625 1 89.06 225 HIS B O 1
ATOM 6693 N N . MET B 1 226 ? -8.469 7.719 6.484 1 79.38 226 MET B N 1
ATOM 6694 C CA . MET B 1 226 ? -7.371 8.656 6.688 1 79.38 226 MET B CA 1
ATOM 6695 C C . MET B 1 226 ? -7.898 10.023 7.109 1 79.38 226 MET B C 1
ATOM 6697 O O . MET B 1 226 ? -7.312 10.68 7.98 1 79.38 226 MET B O 1
ATOM 6701 N N . GLN B 1 227 ? -8.945 10.422 6.52 1 82.56 227 GLN B N 1
ATOM 6702 C CA . GLN B 1 227 ? -9.586 11.688 6.871 1 82.56 227 GLN B CA 1
ATOM 6703 C C . GLN B 1 227 ? -10.023 11.695 8.328 1 82.56 227 GLN B C 1
ATOM 6705 O O . GLN B 1 227 ? -9.852 12.688 9.031 1 82.56 227 GLN B O 1
ATOM 6710 N N . ILE B 1 228 ? -10.57 10.633 8.75 1 89.12 228 ILE B N 1
ATOM 6711 C CA . ILE B 1 228 ? -11.055 10.531 10.125 1 89.12 228 ILE B CA 1
ATOM 6712 C C . ILE B 1 228 ? -9.875 10.539 11.086 1 89.12 228 ILE B C 1
ATOM 6714 O O . ILE B 1 228 ? -9.914 11.211 12.125 1 89.12 228 ILE B O 1
ATOM 6718 N N . ARG B 1 229 ? -8.875 9.805 10.742 1 85.81 229 ARG B N 1
ATOM 6719 C CA . ARG B 1 229 ? -7.703 9.734 11.602 1 85.81 229 ARG B CA 1
ATOM 6720 C C . ARG B 1 229 ? -7.031 11.102 11.727 1 85.81 229 ARG B C 1
ATOM 6722 O O . ARG B 1 229 ? -6.672 11.523 12.828 1 85.81 229 ARG B O 1
ATOM 6729 N N . SER B 1 230 ? -6.887 11.805 10.625 1 77.5 230 SER B N 1
ATOM 6730 C CA . SER B 1 230 ? -6.184 13.086 10.594 1 77.5 230 SER B CA 1
ATOM 6731 C C . SER B 1 230 ? -6.984 14.172 11.305 1 77.5 230 SER B C 1
ATOM 6733 O O . SER B 1 230 ? -6.414 15.156 11.781 1 77.5 230 SER B O 1
ATOM 6735 N N . ASN B 1 231 ? -8.32 13.977 11.367 1 86.12 231 ASN B N 1
ATOM 6736 C CA . ASN B 1 231 ? -9.188 14.984 11.977 1 86.12 231 ASN B CA 1
ATOM 6737 C C . ASN B 1 231 ? -9.984 14.398 13.141 1 86.12 231 ASN B C 1
ATOM 6739 O O . ASN B 1 231 ? -11.141 14.773 13.352 1 86.12 231 ASN B O 1
ATOM 6743 N N . ALA B 1 232 ? -9.336 13.492 13.797 1 88.44 232 ALA B N 1
ATOM 6744 C CA . ALA B 1 232 ? -10.031 12.773 14.859 1 88.44 232 ALA B CA 1
ATOM 6745 C C . ALA B 1 232 ? -10.43 13.719 15.984 1 88.44 232 ALA B C 1
ATOM 6747 O O . ALA B 1 232 ? -11.531 13.609 16.531 1 88.44 232 ALA B O 1
ATOM 6748 N N . GLU B 1 233 ? -9.555 14.648 16.297 1 86.75 233 GLU B N 1
ATOM 6749 C CA . GLU B 1 233 ? -9.852 15.57 17.391 1 86.75 233 GLU B CA 1
ATOM 6750 C C . GLU B 1 233 ? -11 16.516 17.031 1 86.75 233 GLU B C 1
ATOM 6752 O O . GLU B 1 233 ? -11.906 16.719 17.828 1 86.75 233 GLU B O 1
ATOM 6757 N N . SER B 1 234 ? -10.922 17.016 15.859 1 89 234 SER B N 1
ATOM 6758 C CA . SER B 1 234 ? -11.992 17.906 15.414 1 89 234 SER B CA 1
ATOM 6759 C C . SER B 1 234 ? -13.328 17.188 15.367 1 89 234 SER B C 1
ATOM 6761 O O . SER B 1 234 ? -14.367 17.766 15.719 1 89 234 SER B O 1
ATOM 6763 N N . LEU B 1 235 ? -13.273 15.992 14.977 1 90.88 235 LEU B N 1
ATOM 6764 C CA . LEU B 1 235 ? -14.492 15.188 14.93 1 90.88 235 LEU B CA 1
ATOM 6765 C C . LEU B 1 235 ? -15.023 14.922 16.328 1 90.88 235 LEU B C 1
ATOM 6767 O O . LEU B 1 235 ? -16.234 14.914 16.547 1 90.88 235 LEU B O 1
ATOM 6771 N N . ALA B 1 236 ? -14.141 14.727 17.203 1 89.69 236 ALA B N 1
ATOM 6772 C CA . ALA B 1 236 ? -14.539 14.461 18.578 1 89.69 236 ALA B CA 1
ATOM 6773 C C . ALA B 1 236 ? -15.188 15.695 19.219 1 89.69 236 ALA B C 1
ATOM 6775 O O . ALA B 1 236 ? -16.109 15.57 20.016 1 89.69 236 ALA B O 1
ATOM 6776 N N . PHE B 1 237 ? -14.719 16.797 18.828 1 88.75 237 PHE B N 1
ATOM 6777 C CA . PHE B 1 237 ? -15.305 18.031 19.344 1 88.75 237 PHE B CA 1
ATOM 6778 C C . PHE B 1 237 ? -16.734 18.188 18.844 1 88.75 237 PHE B C 1
ATOM 6780 O O . PHE B 1 237 ? -17.609 18.656 19.594 1 88.75 237 PHE B O 1
ATOM 6787 N N . LEU B 1 238 ? -16.953 17.766 17.641 1 88.75 238 LEU B N 1
ATOM 6788 C CA . LEU B 1 238 ? -18.25 18.031 17.016 1 88.75 238 LEU B CA 1
ATOM 6789 C C . LEU B 1 238 ? -19.219 16.875 17.25 1 88.75 238 LEU B C 1
ATOM 6791 O O . LEU B 1 238 ? -20.359 16.906 16.812 1 88.75 238 LEU B O 1
ATOM 6795 N N . THR B 1 239 ? -18.922 15.875 17.906 1 84.12 239 THR B N 1
ATOM 6796 C CA . THR B 1 239 ? -19.766 14.727 18.219 1 84.12 239 THR B CA 1
ATOM 6797 C C . THR B 1 239 ? -20.406 14.164 16.953 1 84.12 239 THR B C 1
ATOM 6799 O O . THR B 1 239 ? -21.609 13.891 16.922 1 84.12 239 THR B O 1
ATOM 6802 N N . GLY B 1 240 ? -19.734 14.094 15.922 1 87.56 240 GLY B N 1
ATOM 6803 C CA . GLY B 1 240 ? -20.25 13.617 14.648 1 87.56 240 GLY B CA 1
ATOM 6804 C C . GLY B 1 240 ? -19.828 12.195 14.328 1 87.56 240 GLY B C 1
ATOM 6805 O O . GLY B 1 240 ? -19.797 11.805 13.156 1 87.56 240 GLY B O 1
ATOM 6806 N N . ALA B 1 241 ? -19.578 11.375 15.305 1 90.12 241 ALA B N 1
ATOM 6807 C CA . ALA B 1 241 ? -19.031 10.039 15.094 1 90.12 241 ALA B CA 1
ATOM 6808 C C . ALA B 1 241 ? -20.062 9.117 14.438 1 90.12 241 ALA B C 1
ATOM 6810 O O . ALA B 1 241 ? -19.719 8.32 13.562 1 90.12 241 ALA B O 1
ATOM 6811 N N . ARG B 1 242 ? -21.297 9.234 14.805 1 89.75 242 ARG B N 1
ATOM 6812 C CA . ARG B 1 242 ? -22.344 8.359 14.297 1 89.75 242 ARG B CA 1
ATOM 6813 C C . ARG B 1 242 ? -22.594 8.617 12.812 1 89.75 242 ARG B C 1
ATOM 6815 O O . ARG B 1 242 ? -22.766 7.676 12.031 1 89.75 242 ARG B O 1
ATOM 6822 N N . LEU B 1 243 ? -22.656 9.836 12.5 1 90.62 243 LEU B N 1
ATOM 6823 C CA . LEU B 1 243 ? -22.859 10.172 11.094 1 90.62 243 LEU B CA 1
ATOM 6824 C C . LEU B 1 243 ? -21.672 9.703 10.25 1 90.62 243 LEU B C 1
ATOM 6826 O O . LEU B 1 243 ? -21.859 9.172 9.156 1 90.62 243 LEU B O 1
ATOM 6830 N N . GLU B 1 244 ? -20.516 9.93 10.773 1 93.12 244 GLU B N 1
ATOM 6831 C CA . GLU B 1 244 ? -19.328 9.508 10.031 1 93.12 244 GLU B CA 1
ATOM 6832 C C . GLU B 1 244 ? -19.25 7.984 9.93 1 93.12 244 GLU B C 1
ATOM 6834 O O . GLU B 1 244 ? -18.75 7.445 8.938 1 93.12 244 GLU B O 1
ATOM 6839 N N . GLU B 1 245 ? -19.734 7.285 10.953 1 94.75 245 GLU B N 1
ATOM 6840 C CA . GLU B 1 245 ? -19.812 5.828 10.867 1 94.75 245 GLU B CA 1
ATOM 6841 C C . GLU B 1 245 ? -20.703 5.391 9.703 1 94.75 245 GLU B C 1
ATOM 6843 O O . GLU B 1 245 ? -20.344 4.492 8.945 1 94.75 245 GLU B O 1
ATOM 6848 N N . SER B 1 246 ? -21.844 6.016 9.57 1 93.69 246 SER B N 1
ATOM 6849 C CA . SER B 1 246 ? -22.781 5.68 8.5 1 93.69 246 SER B CA 1
ATOM 6850 C C . SER B 1 246 ? -22.172 5.973 7.133 1 93.69 246 SER B C 1
ATOM 6852 O O . SER B 1 246 ? -22.312 5.172 6.203 1 93.69 246 SER B O 1
ATOM 6854 N N . LYS B 1 247 ? -21.562 7.102 7.043 1 92.44 247 LYS B N 1
ATOM 6855 C CA . LYS B 1 247 ? -20.953 7.465 5.77 1 92.44 247 LYS B CA 1
ATOM 6856 C C . LYS B 1 247 ? -19.812 6.516 5.414 1 92.44 247 LYS B C 1
ATOM 6858 O O . LYS B 1 247 ? -19.625 6.164 4.246 1 92.44 247 LYS B O 1
ATOM 6863 N N . THR B 1 248 ? -19.016 6.164 6.387 1 94.62 248 THR B N 1
ATOM 6864 C CA . THR B 1 248 ? -17.922 5.227 6.172 1 94.62 248 THR B CA 1
ATOM 6865 C C . THR B 1 248 ? -18.453 3.848 5.789 1 94.62 248 THR B C 1
ATOM 6867 O O . THR B 1 248 ? -17.906 3.186 4.906 1 94.62 248 THR B O 1
ATOM 6870 N N . ASN B 1 249 ? -19.531 3.414 6.449 1 95.38 249 ASN B N 1
ATOM 6871 C CA . ASN B 1 249 ? -20.141 2.135 6.113 1 95.38 249 ASN B CA 1
ATOM 6872 C C . ASN B 1 249 ? -20.734 2.148 4.703 1 95.38 249 ASN B C 1
ATOM 6874 O O . ASN B 1 249 ? -20.734 1.124 4.016 1 95.38 249 ASN B O 1
ATOM 6878 N N . ASN B 1 250 ? -21.219 3.281 4.34 1 93.81 250 ASN B N 1
ATOM 6879 C CA . ASN B 1 250 ? -21.719 3.398 2.975 1 93.81 250 ASN B CA 1
ATOM 6880 C C . ASN B 1 250 ? -20.609 3.213 1.951 1 93.81 250 ASN B C 1
ATOM 6882 O O . ASN B 1 250 ? -20.812 2.568 0.919 1 93.81 250 ASN B O 1
ATOM 6886 N N . LYS B 1 251 ? -19.516 3.777 2.191 1 92.94 251 LYS B N 1
ATOM 6887 C CA . LYS B 1 251 ? -18.375 3.596 1.308 1 92.94 251 LYS B CA 1
ATOM 6888 C C . LYS B 1 251 ? -17.938 2.135 1.272 1 92.94 251 LYS B C 1
ATOM 6890 O O . LYS B 1 251 ? -17.531 1.627 0.222 1 92.94 251 LYS B O 1
ATOM 6895 N N . LEU B 1 252 ? -17.969 1.467 2.42 1 95.94 252 LEU B N 1
ATOM 6896 C CA . LEU B 1 252 ? -17.656 0.044 2.482 1 95.94 252 LEU B CA 1
ATOM 6897 C C . LEU B 1 252 ? -18.641 -0.767 1.637 1 95.94 252 LEU B C 1
ATOM 6899 O O . LEU B 1 252 ? -18.219 -1.653 0.885 1 95.94 252 LEU B O 1
ATOM 6903 N N . ASP B 1 253 ? -19.891 -0.479 1.746 1 95.94 253 ASP B N 1
ATOM 6904 C CA . ASP B 1 253 ? -20.922 -1.219 1.007 1 95.94 253 ASP B CA 1
ATOM 6905 C C . ASP B 1 253 ? -20.734 -1.043 -0.499 1 95.94 253 ASP B C 1
ATOM 6907 O O . ASP B 1 253 ? -20.906 -1.993 -1.266 1 95.94 253 ASP B O 1
ATOM 6911 N N . LEU B 1 254 ? -20.438 0.157 -0.899 1 93.69 254 LEU B N 1
ATOM 6912 C CA . LEU B 1 254 ? -20.188 0.405 -2.312 1 93.69 254 LEU B CA 1
ATOM 6913 C C . LEU B 1 254 ? -18.969 -0.38 -2.791 1 93.69 254 LEU B C 1
ATOM 6915 O O . LEU B 1 254 ? -18.969 -0.924 -3.898 1 93.69 254 LEU B O 1
ATOM 6919 N N . LEU B 1 255 ? -17.969 -0.414 -1.998 1 94.38 255 LEU B N 1
ATOM 6920 C CA . LEU B 1 255 ? -16.766 -1.173 -2.311 1 94.38 255 LEU B CA 1
ATOM 6921 C C . LEU B 1 255 ? -17.078 -2.66 -2.439 1 94.38 255 LEU B C 1
ATOM 6923 O O . LEU B 1 255 ? -16.672 -3.301 -3.416 1 94.38 255 LEU B O 1
ATOM 6927 N N . LEU B 1 256 ? -17.844 -3.238 -1.521 1 95.69 256 LEU B N 1
ATOM 6928 C CA . LEU B 1 256 ? -18.125 -4.668 -1.506 1 95.69 256 LEU B CA 1
ATOM 6929 C C . LEU B 1 256 ? -19.047 -5.047 -2.662 1 95.69 256 LEU B C 1
ATOM 6931 O O . LEU B 1 256 ? -18.922 -6.137 -3.225 1 95.69 256 LEU B O 1
ATOM 6935 N N . THR B 1 257 ? -19.938 -4.172 -3.021 1 95.25 257 THR B N 1
ATOM 6936 C CA . THR B 1 257 ? -20.812 -4.438 -4.152 1 95.25 257 THR B CA 1
ATOM 6937 C C . THR B 1 257 ? -20.031 -4.438 -5.461 1 95.25 257 THR B C 1
ATOM 6939 O O . THR B 1 257 ? -20.266 -5.27 -6.34 1 95.25 257 THR B O 1
ATOM 6942 N N . THR B 1 258 ? -19.141 -3.537 -5.578 1 92.75 258 THR B N 1
ATOM 6943 C CA . THR B 1 258 ? -18.281 -3.488 -6.762 1 92.75 258 THR B CA 1
ATOM 6944 C C . THR B 1 258 ? -17.391 -4.719 -6.828 1 92.75 258 THR B C 1
ATOM 6946 O O . THR B 1 258 ? -17.188 -5.289 -7.902 1 92.75 258 THR B O 1
ATOM 6949 N N . GLN B 1 259 ? -16.844 -5.098 -5.73 1 92.81 259 GLN B N 1
ATOM 6950 C CA . GLN B 1 259 ? -16 -6.281 -5.672 1 92.81 259 GLN B CA 1
ATOM 6951 C C . GLN B 1 259 ? -16.781 -7.547 -6.004 1 92.81 259 GLN B C 1
ATOM 6953 O O . GLN B 1 259 ? -16.266 -8.461 -6.648 1 92.81 259 GLN B O 1
ATOM 6958 N N . HIS B 1 260 ? -18.016 -7.637 -5.57 1 94.69 260 HIS B N 1
ATOM 6959 C CA . HIS B 1 260 ? -18.875 -8.766 -5.891 1 94.69 260 HIS B CA 1
ATOM 6960 C C . HIS B 1 260 ? -19.141 -8.852 -7.391 1 94.69 260 HIS B C 1
ATOM 6962 O O . HIS B 1 260 ? -19.125 -9.945 -7.965 1 94.69 260 HIS B O 1
ATOM 6968 N N . SER B 1 261 ? -19.359 -7.707 -7.984 1 93.44 261 SER B N 1
ATOM 6969 C CA . SER B 1 261 ? -19.578 -7.668 -9.43 1 93.44 261 SER B CA 1
ATOM 6970 C C . SER B 1 261 ? -18.328 -8.086 -10.188 1 93.44 261 SER B C 1
ATOM 6972 O O . SER B 1 261 ? -18.406 -8.742 -11.227 1 93.44 261 SER B O 1
ATOM 6974 N N . LEU B 1 262 ? -17.234 -7.723 -9.664 1 90.5 262 LEU B N 1
ATOM 6975 C CA . LEU B 1 262 ? -15.961 -8.125 -10.25 1 90.5 262 LEU B CA 1
ATOM 6976 C C . LEU B 1 262 ? -15.781 -9.641 -10.18 1 90.5 262 LEU B C 1
ATOM 6978 O O . LEU B 1 262 ? -15.414 -10.273 -11.164 1 90.5 262 LEU B O 1
ATOM 6982 N N . TYR B 1 263 ? -16.094 -10.242 -9.023 1 91.75 263 TYR B N 1
ATOM 6983 C CA . TYR B 1 263 ? -15.961 -11.688 -8.844 1 91.75 263 TYR B CA 1
ATOM 6984 C C . TYR B 1 263 ? -16.922 -12.438 -9.758 1 91.75 263 TYR B C 1
ATOM 6986 O O . TYR B 1 263 ? -16.594 -13.523 -10.25 1 91.75 263 TYR B O 1
ATOM 6994 N N . GLY B 1 264 ? -18.062 -11.828 -9.992 1 91.88 264 GLY B N 1
ATOM 6995 C CA . GLY B 1 264 ? -19 -12.445 -10.906 1 91.88 264 GLY B CA 1
ATOM 6996 C C . GLY B 1 264 ? -18.484 -12.539 -12.328 1 91.88 264 GLY B C 1
ATOM 6997 O O . GLY B 1 264 ? -18.688 -13.555 -13 1 91.88 264 GLY B O 1
ATOM 6998 N N . ARG B 1 265 ? -17.812 -11.609 -12.734 1 88.88 265 ARG B N 1
ATOM 6999 C CA . ARG B 1 265 ? -17.234 -11.617 -14.078 1 88.88 265 ARG B CA 1
ATOM 7000 C C . ARG B 1 265 ? -16 -12.523 -14.133 1 88.88 265 ARG B C 1
ATOM 7002 O O . ARG B 1 265 ? -15.75 -13.172 -15.148 1 88.88 265 ARG B O 1
ATOM 7009 N N . GLN B 1 266 ? -15.266 -12.586 -13.086 1 89.5 266 GLN B N 1
ATOM 7010 C CA . GLN B 1 266 ? -14.078 -13.43 -13.016 1 89.5 266 GLN B CA 1
ATOM 7011 C C . GLN B 1 266 ? -14.453 -14.906 -13.047 1 89.5 266 GLN B C 1
ATOM 7013 O O . GLN B 1 266 ? -13.625 -15.75 -13.406 1 89.5 266 GLN B O 1
ATOM 7018 N N . PHE B 1 267 ? -15.688 -15.195 -12.672 1 92.31 267 PHE B N 1
ATOM 7019 C CA . PHE B 1 267 ? -16.156 -16.578 -12.695 1 92.31 267 PHE B CA 1
ATOM 7020 C C . PHE B 1 267 ? -16.062 -17.156 -14.102 1 92.31 267 PHE B C 1
ATOM 7022 O O . PHE B 1 267 ? -15.555 -18.266 -14.281 1 92.31 267 PHE B O 1
ATOM 7029 N N . PHE B 1 268 ? -16.453 -16.406 -15.062 1 90.94 268 PHE B N 1
ATOM 7030 C CA . PHE B 1 268 ? -16.469 -16.891 -16.438 1 90.94 268 PHE B CA 1
ATOM 7031 C C . PHE B 1 268 ? -15.055 -16.984 -16.984 1 90.94 268 PHE B C 1
ATOM 7033 O O . PHE B 1 268 ? -14.75 -17.875 -17.781 1 90.94 268 PHE B O 1
ATOM 7040 N N . LEU B 1 269 ? -14.273 -16.109 -16.594 1 85.88 269 LEU B N 1
ATOM 7041 C CA . LEU B 1 269 ? -12.875 -16.188 -17.016 1 85.88 269 LEU B CA 1
ATOM 7042 C C . LEU B 1 269 ? -12.188 -17.406 -16.406 1 85.88 269 LEU B C 1
ATOM 7044 O O . LEU B 1 269 ? -11.469 -18.125 -17.109 1 85.88 269 LEU B O 1
ATOM 7048 N N . ASN B 1 270 ? -12.445 -17.656 -15.141 1 87.56 270 ASN B N 1
ATOM 7049 C CA . ASN B 1 270 ? -11.867 -18.828 -14.492 1 87.56 270 ASN B CA 1
ATOM 7050 C C . ASN B 1 270 ? -12.367 -20.125 -15.125 1 87.56 270 ASN B C 1
ATOM 7052 O O . ASN B 1 270 ? -11.602 -21.078 -15.281 1 87.56 270 ASN B O 1
ATOM 7056 N N . LEU B 1 271 ? -13.555 -20.109 -15.461 1 91.12 271 LEU B N 1
ATOM 7057 C CA . LEU B 1 271 ? -14.125 -21.281 -16.141 1 91.12 271 LEU B CA 1
ATOM 7058 C C . LEU B 1 271 ? -13.422 -21.531 -17.469 1 91.12 271 LEU B C 1
ATOM 7060 O O . LEU B 1 271 ? -13.016 -22.656 -17.75 1 91.12 271 LEU B O 1
ATOM 7064 N N . ALA B 1 272 ? -13.258 -20.484 -18.234 1 88.19 272 ALA B N 1
ATOM 7065 C CA . ALA B 1 272 ? -12.617 -20.609 -19.547 1 88.19 272 ALA B CA 1
ATOM 7066 C C . ALA B 1 272 ? -11.164 -21.047 -19.391 1 88.19 272 ALA B C 1
ATOM 7068 O O . ALA B 1 272 ? -10.703 -21.938 -20.125 1 88.19 272 ALA B O 1
ATOM 7069 N N . VAL B 1 273 ? -10.508 -20.5 -18.5 1 83.81 273 VAL B N 1
ATOM 7070 C CA . VAL B 1 273 ? -9.094 -20.797 -18.312 1 83.81 273 VAL B CA 1
ATOM 7071 C C . VAL B 1 273 ? -8.938 -22.25 -17.859 1 83.81 273 VAL B C 1
ATOM 7073 O O . VAL B 1 273 ? -8.094 -22.984 -18.391 1 83.81 273 VAL B O 1
ATOM 7076 N N . ASN B 1 274 ? -9.727 -22.703 -16.891 1 87.62 274 ASN B N 1
ATOM 7077 C CA . ASN B 1 274 ? -9.664 -24.078 -16.438 1 87.62 274 ASN B CA 1
ATOM 7078 C C . ASN B 1 274 ? -10.016 -25.062 -17.547 1 87.62 274 ASN B C 1
ATOM 7080 O O . ASN B 1 274 ? -9.359 -26.094 -17.703 1 87.62 274 ASN B O 1
ATOM 7084 N N . MET B 1 275 ? -10.969 -24.703 -18.312 1 89.12 275 MET B N 1
ATOM 7085 C CA . MET B 1 275 ? -11.359 -25.562 -19.422 1 89.12 275 MET B CA 1
ATOM 7086 C C . MET B 1 275 ? -10.211 -25.703 -20.422 1 89.12 275 MET B C 1
ATOM 7088 O O . MET B 1 275 ? -9.906 -26.812 -20.859 1 89.12 275 MET B O 1
ATOM 7092 N N . PHE B 1 276 ? -9.625 -24.672 -20.688 1 85.12 276 PHE B N 1
ATOM 7093 C CA . PHE B 1 276 ? -8.547 -24.688 -21.672 1 85.12 276 PHE B CA 1
ATOM 7094 C C . PHE B 1 276 ? -7.328 -25.422 -21.125 1 85.12 276 PHE B C 1
ATOM 7096 O O . PHE B 1 276 ? -6.648 -26.141 -21.859 1 85.12 276 PHE B O 1
ATOM 7103 N N . ASP B 1 277 ? -7.031 -25.25 -19.891 1 82.62 277 ASP B N 1
ATOM 7104 C CA . ASP B 1 277 ? -5.891 -25.922 -19.266 1 82.62 277 ASP B CA 1
ATOM 7105 C C . ASP B 1 277 ? -6.07 -27.438 -19.297 1 82.62 277 ASP B C 1
ATOM 7107 O O . ASP B 1 277 ? -5.164 -28.172 -19.703 1 82.62 277 ASP B O 1
ATOM 7111 N N . TYR B 1 278 ? -7.23 -27.891 -18.969 1 86.75 278 TYR B N 1
ATOM 7112 C CA . TYR B 1 278 ? -7.457 -29.328 -18.875 1 86.75 278 TYR B CA 1
ATOM 7113 C C . TYR B 1 278 ? -7.695 -29.953 -20.25 1 86.75 278 TYR B C 1
ATOM 7115 O O . TYR B 1 278 ? -7.262 -31.062 -20.516 1 86.75 278 TYR B O 1
ATOM 7123 N N . LEU B 1 279 ? -8.352 -29.172 -21.094 1 88.31 279 LEU B N 1
ATOM 7124 C CA . LEU B 1 279 ? -8.531 -29.672 -22.453 1 88.31 279 LEU B CA 1
ATOM 7125 C C . LEU B 1 279 ? -7.199 -29.734 -23.188 1 88.31 279 LEU B C 1
ATOM 7127 O O . LEU B 1 279 ? -6.984 -30.641 -24.016 1 88.31 279 LEU B O 1
ATOM 7131 N N . GLY B 1 280 ? -6.387 -28.781 -22.906 1 85 280 GLY B N 1
ATOM 7132 C CA . GLY B 1 280 ? -5.059 -28.797 -23.516 1 85 280 GLY B CA 1
ATOM 7133 C C . GLY B 1 280 ? -4.258 -30.047 -23.156 1 85 280 GLY B C 1
ATOM 7134 O O . GLY B 1 280 ? -3.426 -30.5 -23.938 1 85 280 GLY B O 1
ATOM 7135 N N . SER B 1 281 ? -4.539 -30.672 -22.016 1 83.94 281 SER B N 1
ATOM 7136 C CA . SER B 1 281 ? -3.781 -31.828 -21.562 1 83.94 281 SER B CA 1
ATOM 7137 C C . SER B 1 281 ? -4.156 -33.094 -22.344 1 83.94 281 SER B C 1
ATOM 7139 O O . SER B 1 281 ? -3.396 -34.062 -22.375 1 83.94 281 SER B O 1
ATOM 7141 N N . ILE B 1 282 ? -5.363 -33.094 -23 1 89.12 282 ILE B N 1
ATOM 7142 C CA . ILE B 1 282 ? -5.773 -34.312 -23.688 1 89.12 282 ILE B CA 1
ATOM 7143 C C . ILE B 1 282 ? -5.535 -34.156 -25.203 1 89.12 282 ILE B C 1
ATOM 7145 O O . ILE B 1 282 ? -5.559 -35.156 -25.938 1 89.12 282 ILE B O 1
ATOM 7149 N N . ILE B 1 283 ? -5.266 -33 -25.641 1 87 283 ILE B N 1
ATOM 7150 C CA . ILE B 1 283 ? -5.094 -32.719 -27.062 1 87 283 ILE B CA 1
ATOM 7151 C C . ILE B 1 283 ? -3.916 -33.531 -27.594 1 87 283 ILE B C 1
ATOM 7153 O O . ILE B 1 283 ? -3.932 -34 -28.75 1 87 283 ILE B O 1
ATOM 7157 N N . SER B 1 284 ? -2.951 -33.812 -26.781 1 84.19 284 SER B N 1
ATOM 7158 C CA . SER B 1 284 ? -1.778 -34.562 -27.203 1 84.19 284 SER B CA 1
ATOM 7159 C C . SER B 1 284 ? -2.152 -36 -27.578 1 84.19 284 SER B C 1
ATOM 7161 O O . SER B 1 284 ? -1.644 -36.531 -28.562 1 84.19 284 SER B O 1
ATOM 7163 N N . TYR B 1 285 ? -3.039 -36.594 -26.781 1 88.38 285 TYR B N 1
ATOM 7164 C CA . TYR B 1 285 ? -3.461 -37.969 -27.062 1 88.38 285 TYR B CA 1
ATOM 7165 C C . TYR B 1 285 ? -4.297 -38.031 -28.328 1 88.38 285 TYR B C 1
ATOM 7167 O O . TYR B 1 285 ? -4.176 -38.969 -29.109 1 88.38 285 TYR B O 1
ATOM 7175 N N . LEU B 1 286 ? -5.086 -36.969 -28.531 1 89.31 286 LEU B N 1
ATOM 7176 C CA . LEU B 1 286 ? -5.91 -36.938 -29.734 1 89.31 286 LEU B CA 1
ATOM 7177 C C . LEU B 1 286 ? -5.043 -36.781 -30.969 1 89.31 286 LEU B C 1
ATOM 7179 O O . LEU B 1 286 ? -5.297 -37.406 -32 1 89.31 286 LEU B O 1
ATOM 7183 N N . ALA B 1 287 ? -4.047 -36 -30.906 1 86.56 287 ALA B N 1
ATOM 7184 C CA . ALA B 1 287 ? -3.15 -35.781 -32.031 1 86.56 287 ALA B CA 1
ATOM 7185 C C . ALA B 1 287 ? -2.357 -37.031 -32.375 1 86.56 287 ALA B C 1
ATOM 7187 O O . ALA B 1 287 ? -2.072 -37.312 -33.531 1 86.56 287 ALA B O 1
ATOM 7188 N N . LEU B 1 288 ? -2.035 -37.812 -31.375 1 87.5 288 LEU B N 1
ATOM 7189 C CA . LEU B 1 288 ? -1.216 -39 -31.562 1 87.5 288 LEU B CA 1
ATOM 7190 C C . LEU B 1 288 ? -2.059 -40.156 -32.062 1 87.5 288 LEU B C 1
ATOM 7192 O O . LEU B 1 288 ? -1.523 -41.156 -32.594 1 87.5 288 LEU B O 1
ATOM 7196 N N . ALA B 1 289 ? -3.373 -40.094 -31.828 1 88.62 289 ALA B N 1
ATOM 7197 C CA . ALA B 1 289 ? -4.266 -41.156 -32.25 1 88.62 289 ALA B CA 1
ATOM 7198 C C . ALA B 1 289 ? -4.254 -41.344 -33.75 1 88.62 289 ALA B C 1
ATOM 7200 O O . ALA B 1 289 ? -4.332 -42.438 -34.281 1 88.62 289 ALA B O 1
ATOM 7201 N N . VAL B 1 290 ? -4.043 -40.312 -34.469 1 86.38 290 VAL B N 1
ATOM 7202 C CA . VAL B 1 290 ? -4.129 -40.344 -35.938 1 86.38 290 VAL B CA 1
ATOM 7203 C C . VAL B 1 290 ? -2.988 -41.188 -36.5 1 86.38 290 VAL B C 1
ATOM 7205 O O . VAL B 1 290 ? -3.223 -42.156 -37.219 1 86.38 290 V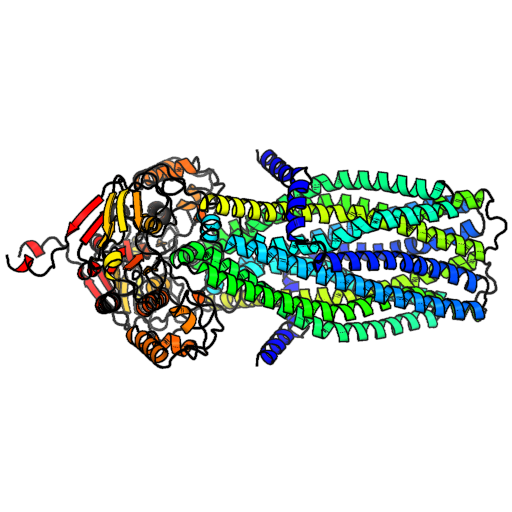AL B O 1
ATOM 7208 N N . PRO B 1 291 ? -1.744 -40.875 -36.188 1 85.31 291 PRO B N 1
ATOM 7209 C CA . PRO B 1 291 ? -0.675 -41.719 -36.75 1 85.31 291 PRO B CA 1
ATOM 7210 C C . PRO B 1 291 ? -0.682 -43.125 -36.156 1 85.31 291 PRO B C 1
ATOM 7212 O O . PRO B 1 291 ? -0.268 -44.062 -36.844 1 85.31 291 PRO B O 1
ATOM 7215 N N . ILE B 1 292 ? -1.107 -43.375 -35 1 86.88 292 ILE B N 1
ATOM 7216 C CA . ILE B 1 292 ? -1.114 -44.719 -34.406 1 86.88 292 ILE B CA 1
ATOM 7217 C C . ILE B 1 292 ? -2.145 -45.594 -35.125 1 86.88 292 ILE B C 1
ATOM 7219 O O . ILE B 1 292 ? -1.853 -46.75 -35.469 1 86.88 292 ILE B O 1
ATOM 7223 N N . PHE B 1 293 ? -3.373 -45.094 -35.375 1 89.31 293 PHE B N 1
ATOM 7224 C CA . PHE B 1 293 ? -4.434 -45.875 -36 1 89.31 293 PHE B CA 1
ATOM 7225 C C . PHE B 1 293 ? -4.234 -45.969 -37.5 1 89.31 293 PHE B C 1
ATOM 7227 O O . PHE B 1 293 ? -4.789 -46.844 -38.156 1 89.31 293 PHE B O 1
ATOM 7234 N N . SER B 1 294 ? -3.406 -45 -38.031 1 86.56 294 SER B N 1
ATOM 7235 C CA . SER B 1 294 ? -3.09 -45.094 -39.469 1 86.56 294 SER B CA 1
ATOM 7236 C C . SER B 1 294 ? -2.004 -46.125 -39.719 1 86.56 294 SER B C 1
ATOM 7238 O O . SER B 1 294 ? -1.752 -46.5 -40.875 1 86.56 294 SER B O 1
ATOM 7240 N N . GLY B 1 295 ? -1.339 -46.625 -38.719 1 84.88 295 GLY B N 1
ATOM 7241 C CA . GLY B 1 295 ? -0.408 -47.719 -38.875 1 84.88 295 GLY B CA 1
ATOM 7242 C C . GLY B 1 295 ? 1.039 -47.281 -38.969 1 84.88 295 GLY B C 1
ATOM 7243 O O . GLY B 1 295 ? 1.921 -48.062 -39.281 1 84.88 295 GLY B O 1
ATOM 7244 N N . ARG B 1 296 ? 1.32 -46.125 -38.719 1 83 296 ARG B N 1
ATOM 7245 C CA . ARG B 1 296 ? 2.684 -45.625 -38.812 1 83 296 ARG B CA 1
ATOM 7246 C C . ARG B 1 296 ? 3.596 -46.281 -37.781 1 83 296 ARG B C 1
ATOM 7248 O O . ARG B 1 296 ? 4.785 -46.5 -38.031 1 83 296 ARG B O 1
ATOM 7255 N N . TYR B 1 297 ? 3.035 -46.719 -36.656 1 84.88 297 TYR B N 1
ATOM 7256 C CA . TYR B 1 297 ? 3.852 -47.25 -35.562 1 84.88 297 TYR B CA 1
ATOM 7257 C C . TYR B 1 297 ? 3.535 -48.719 -35.312 1 84.88 297 TYR B C 1
ATOM 7259 O O . TYR B 1 297 ? 3.693 -49.219 -34.219 1 84.88 297 TYR B O 1
ATOM 7267 N N . ASP B 1 298 ? 3.152 -49.469 -36.25 1 84 298 ASP B N 1
ATOM 7268 C CA . ASP B 1 298 ? 2.801 -50.875 -36.125 1 84 298 ASP B CA 1
ATOM 7269 C C . ASP B 1 298 ? 4.039 -51.719 -35.844 1 84 298 ASP B C 1
ATOM 7271 O O . ASP B 1 298 ? 3.938 -52.812 -35.281 1 84 298 ASP B O 1
ATOM 7275 N N . GLY B 1 299 ? 5.211 -51.25 -36.062 1 82.69 299 GLY B N 1
ATOM 7276 C CA . GLY B 1 299 ? 6.426 -52.031 -35.844 1 82.69 299 GLY B CA 1
ATOM 7277 C C . GLY B 1 299 ? 6.977 -51.875 -34.438 1 82.69 299 GLY B C 1
ATOM 7278 O O . GLY B 1 299 ? 7.875 -52.625 -34.062 1 82.69 299 GLY B O 1
ATOM 7279 N N . LEU B 1 300 ? 6.367 -51.094 -33.594 1 85.06 300 LEU B N 1
ATOM 7280 C CA . LEU B 1 300 ? 6.883 -50.844 -32.25 1 85.06 300 LEU B CA 1
ATOM 7281 C C . LEU B 1 300 ? 6.199 -51.75 -31.234 1 85.06 300 LEU B C 1
ATOM 7283 O O . LEU B 1 300 ? 5.02 -52.094 -31.391 1 85.06 300 LEU B O 1
ATOM 7287 N N . SER B 1 301 ? 7.055 -52.188 -30.234 1 83.94 301 SER B N 1
ATOM 7288 C CA . SER B 1 301 ? 6.48 -52.938 -29.109 1 83.94 301 SER B CA 1
ATOM 7289 C C . SER B 1 301 ? 5.551 -52.031 -28.281 1 83.94 301 SER B C 1
ATOM 7291 O O . SER B 1 301 ? 5.586 -50.812 -28.391 1 83.94 301 SER B O 1
ATOM 7293 N N . SER B 1 302 ? 4.691 -52.688 -27.531 1 82.62 302 SER B N 1
ATOM 7294 C CA . SER B 1 302 ? 3.754 -51.938 -26.688 1 82.62 302 SER B CA 1
ATOM 7295 C C . SER B 1 302 ? 4.484 -51.031 -25.703 1 82.62 302 SER B C 1
ATOM 7297 O O . SER B 1 302 ? 4.031 -49.938 -25.406 1 82.62 302 SER B O 1
ATOM 7299 N N . ALA B 1 303 ? 5.613 -51.5 -25.219 1 82.5 303 ALA B N 1
ATOM 7300 C CA . ALA B 1 303 ? 6.406 -50.688 -24.297 1 82.5 303 ALA B CA 1
ATOM 7301 C C . ALA B 1 303 ? 7.02 -49.5 -25.016 1 82.5 303 ALA B C 1
ATOM 7303 O O . ALA B 1 303 ? 7.016 -48.375 -24.469 1 82.5 303 ALA B O 1
ATOM 7304 N N . GLU B 1 304 ? 7.43 -49.719 -26.203 1 85.75 304 GLU B N 1
ATOM 7305 C CA . GLU B 1 304 ? 7.996 -48.625 -27 1 85.75 304 GLU B CA 1
ATOM 7306 C C . GLU B 1 304 ? 6.922 -47.625 -27.406 1 85.75 304 GLU B C 1
ATOM 7308 O O . GLU B 1 304 ? 7.18 -46.406 -27.453 1 85.75 304 GLU B O 1
ATOM 7313 N N . LEU B 1 305 ? 5.777 -48.188 -27.703 1 85.56 305 LEU B N 1
ATOM 7314 C CA . LEU B 1 305 ? 4.66 -47.312 -28.047 1 85.56 305 LEU B CA 1
ATOM 7315 C C . LEU B 1 305 ? 4.262 -46.438 -26.859 1 85.56 305 LEU B C 1
ATOM 7317 O O . LEU B 1 305 ? 3.963 -45.25 -27.031 1 85.56 305 LEU B O 1
ATOM 7321 N N . SER B 1 306 ? 4.223 -46.969 -25.625 1 85.94 306 SER B N 1
ATOM 7322 C CA . SER B 1 306 ? 3.906 -46.219 -24.422 1 85.94 306 SER B CA 1
ATOM 7323 C C . SER B 1 306 ? 4.949 -45.125 -24.172 1 85.94 306 SER B C 1
ATOM 7325 O O . SER B 1 306 ? 4.609 -44.031 -23.75 1 85.94 306 SER B O 1
ATOM 7327 N N . ALA B 1 307 ? 6.16 -45.438 -24.469 1 86.44 307 ALA B N 1
ATOM 7328 C CA . ALA B 1 307 ? 7.23 -44.438 -24.328 1 86.44 307 ALA B CA 1
ATOM 7329 C C . ALA B 1 307 ? 7.043 -43.281 -25.328 1 86.44 307 ALA B C 1
ATOM 7331 O O . ALA B 1 307 ? 7.246 -42.125 -24.984 1 86.44 307 ALA B O 1
ATOM 7332 N N . LEU B 1 308 ? 6.688 -43.625 -26.531 1 85.19 308 LEU B N 1
ATOM 7333 C CA . LEU B 1 308 ? 6.441 -42.625 -27.562 1 85.19 308 LEU B CA 1
ATOM 7334 C C . LEU B 1 308 ? 5.238 -41.75 -27.188 1 85.19 308 LEU B C 1
ATOM 7336 O O . LEU B 1 308 ? 5.254 -40.531 -27.406 1 85.19 308 LEU B O 1
ATOM 7340 N N . ILE B 1 309 ? 4.227 -42.406 -26.703 1 85.56 309 ILE B N 1
ATOM 7341 C CA . ILE B 1 309 ? 3.029 -41.656 -26.281 1 85.56 309 ILE B CA 1
ATOM 7342 C C . ILE B 1 309 ? 3.387 -40.688 -25.172 1 85.56 309 ILE B C 1
ATOM 7344 O O . ILE B 1 309 ? 2.977 -39.531 -25.219 1 85.56 309 ILE B O 1
ATOM 7348 N N . SER B 1 310 ? 4.152 -41.125 -24.219 1 86.5 310 SER B N 1
ATOM 7349 C CA . SER B 1 310 ? 4.559 -40.281 -23.109 1 86.5 310 SER B CA 1
ATOM 7350 C C . SER B 1 310 ? 5.406 -39.125 -23.578 1 86.5 310 SER B C 1
ATOM 7352 O O . SER B 1 310 ? 5.199 -37.969 -23.156 1 86.5 310 SER B O 1
ATOM 7354 N N . GLN B 1 311 ? 6.312 -39.344 -24.438 1 87.25 311 GLN B N 1
ATOM 7355 C CA . GLN B 1 311 ? 7.176 -38.281 -24.969 1 87.25 311 GLN B CA 1
ATOM 7356 C C . GLN B 1 311 ? 6.367 -37.219 -25.703 1 87.25 311 GLN B C 1
ATOM 7358 O O . GLN B 1 311 ? 6.566 -36.031 -25.5 1 87.25 311 GLN B O 1
ATOM 7363 N N . ASN B 1 312 ? 5.469 -37.656 -26.578 1 86.12 312 ASN B N 1
ATOM 7364 C CA . ASN B 1 312 ? 4.664 -36.719 -27.344 1 86.12 312 ASN B CA 1
ATOM 7365 C C . ASN B 1 312 ? 3.666 -35.969 -26.469 1 86.12 312 ASN B C 1
ATOM 7367 O O . ASN B 1 312 ? 3.334 -34.812 -26.719 1 86.12 312 ASN B O 1
ATOM 7371 N N . ALA B 1 313 ? 3.209 -36.719 -25.484 1 86.12 313 ALA B N 1
ATOM 7372 C CA . ALA B 1 313 ? 2.324 -36.062 -24.531 1 86.12 313 ALA B CA 1
ATOM 7373 C C . ALA B 1 313 ? 3.035 -34.875 -23.859 1 86.12 313 ALA B C 1
ATOM 7375 O O . ALA B 1 313 ? 2.465 -33.812 -23.703 1 86.12 313 ALA B O 1
ATOM 7376 N N . PHE B 1 314 ? 4.223 -35.094 -23.469 1 86.44 314 PHE B N 1
ATOM 7377 C CA . PHE B 1 314 ? 4.988 -34.031 -22.828 1 86.44 314 PHE B CA 1
ATOM 7378 C C . PHE B 1 314 ? 5.191 -32.844 -23.766 1 86.44 314 PHE B C 1
ATOM 7380 O O . PHE B 1 314 ? 4.996 -31.703 -23.375 1 86.44 314 PHE B O 1
ATOM 7387 N N . VAL B 1 315 ? 5.621 -33.125 -25 1 87.69 315 VAL B N 1
ATOM 7388 C CA . VAL B 1 315 ? 5.918 -32.094 -25.984 1 87.69 315 VAL B CA 1
ATOM 7389 C C . VAL B 1 315 ? 4.688 -31.219 -26.203 1 87.69 315 VAL B C 1
ATOM 7391 O O . VAL B 1 315 ? 4.777 -30 -26.156 1 87.69 315 VAL B O 1
ATOM 7394 N N . CYS B 1 316 ? 3.533 -31.797 -26.359 1 85.25 316 CYS B N 1
ATOM 7395 C CA . CYS B 1 316 ? 2.309 -31.031 -26.625 1 85.25 316 CYS B CA 1
ATOM 7396 C C . CYS B 1 316 ? 1.854 -30.297 -25.375 1 85.25 316 CYS B C 1
ATOM 7398 O O . CYS B 1 316 ? 1.417 -29.141 -25.453 1 85.25 316 CYS B O 1
ATOM 7400 N N . ILE B 1 317 ? 1.967 -30.953 -24.266 1 83.5 317 ILE B N 1
ATOM 7401 C CA . ILE B 1 317 ? 1.552 -30.328 -23.016 1 83.5 317 ILE B CA 1
ATOM 7402 C C . ILE B 1 317 ? 2.432 -29.109 -22.719 1 83.5 317 ILE B C 1
ATOM 7404 O O . ILE B 1 317 ? 1.939 -28.078 -22.297 1 83.5 317 ILE B O 1
ATOM 7408 N N . TYR B 1 318 ? 3.691 -29.281 -22.891 1 87.62 318 TYR B N 1
ATOM 7409 C CA . TYR B 1 318 ? 4.621 -28.188 -22.656 1 87.62 318 TYR B CA 1
ATOM 7410 C C . TYR B 1 318 ? 4.367 -27.047 -23.625 1 87.62 318 TYR B C 1
ATOM 7412 O O . TYR B 1 318 ? 4.453 -25.875 -23.234 1 87.62 318 TYR B O 1
ATOM 7420 N N . LEU B 1 319 ? 4.09 -27.328 -24.906 1 87.75 319 LEU B N 1
ATOM 7421 C CA . LEU B 1 319 ? 3.756 -26.312 -25.906 1 87.75 319 LEU B CA 1
ATOM 7422 C C . LEU B 1 319 ? 2.498 -25.547 -25.5 1 87.75 319 LEU B C 1
ATOM 7424 O O . LEU B 1 319 ? 2.479 -24.312 -25.531 1 87.75 319 LEU B O 1
ATOM 7428 N N . ILE B 1 320 ? 1.528 -26.234 -25.094 1 84 320 ILE B N 1
ATOM 7429 C CA . ILE B 1 320 ? 0.272 -25.625 -24.672 1 84 320 ILE B CA 1
ATOM 7430 C C . ILE B 1 320 ? 0.501 -24.781 -23.422 1 84 320 ILE B C 1
ATOM 7432 O O . ILE B 1 320 ? -0.061 -23.688 -23.297 1 84 320 ILE B O 1
ATOM 7436 N N . SER B 1 321 ? 1.291 -25.359 -22.5 1 85.44 321 SER B N 1
ATOM 7437 C CA . SER B 1 321 ? 1.607 -24.625 -21.297 1 85.44 321 SER B CA 1
ATOM 7438 C C . SER B 1 321 ? 2.314 -23.312 -21.609 1 85.44 321 SER B C 1
ATOM 7440 O O . SER B 1 321 ? 2.094 -22.297 -20.938 1 85.44 321 SER B O 1
ATOM 7442 N N . THR B 1 322 ? 3.184 -23.281 -22.531 1 87.75 322 THR B N 1
ATOM 7443 C CA . THR B 1 322 ? 3.871 -22.078 -22.953 1 87.75 322 THR B CA 1
ATOM 7444 C C . THR B 1 322 ? 2.877 -21.047 -23.5 1 87.75 322 THR B C 1
ATOM 7446 O O . THR B 1 322 ? 2.969 -19.859 -23.188 1 87.75 322 THR B O 1
ATOM 7449 N N . PHE B 1 323 ? 1.925 -21.562 -24.25 1 83.5 323 PHE B N 1
ATOM 7450 C CA . PHE B 1 323 ? 0.89 -20.688 -24.781 1 83.5 323 PHE B CA 1
ATOM 7451 C C . PHE B 1 323 ? 0.046 -20.109 -23.641 1 83.5 323 PHE B C 1
ATOM 7453 O O . PHE B 1 323 ? -0.297 -18.922 -23.656 1 83.5 323 PHE B O 1
ATOM 7460 N N . SER B 1 324 ? -0.262 -20.969 -22.719 1 79.19 324 SER B N 1
ATOM 7461 C CA . SER B 1 324 ? -1.046 -20.516 -21.562 1 79.19 324 SER B CA 1
ATOM 7462 C C . SER B 1 324 ? -0.3 -19.469 -20.766 1 79.19 324 SER B C 1
ATOM 7464 O O . SER B 1 324 ? -0.907 -18.516 -20.266 1 79.19 324 SER B O 1
ATOM 7466 N N . THR B 1 325 ? 0.93 -19.672 -20.625 1 84.5 325 THR B N 1
ATOM 7467 C CA . THR B 1 325 ? 1.762 -18.703 -19.906 1 84.5 325 THR B CA 1
ATOM 7468 C C . THR B 1 325 ? 1.74 -17.359 -20.609 1 84.5 325 THR B C 1
ATOM 7470 O O . THR B 1 325 ? 1.685 -16.312 -19.953 1 84.5 325 THR B O 1
ATOM 7473 N N . LEU B 1 326 ? 1.784 -17.297 -21.875 1 83.44 326 LEU B N 1
ATOM 7474 C CA . LEU B 1 326 ? 1.751 -16.062 -22.641 1 83.44 326 LEU B CA 1
ATOM 7475 C C . LEU B 1 326 ? 0.421 -15.344 -22.453 1 83.44 326 LEU B C 1
ATOM 7477 O O . LEU B 1 326 ? 0.385 -14.117 -22.344 1 83.44 326 LEU B O 1
ATOM 7481 N N . VAL B 1 327 ? -0.587 -16.094 -22.406 1 76.69 327 VAL B N 1
ATOM 7482 C CA . VAL B 1 327 ? -1.904 -15.508 -22.203 1 76.69 327 VAL B CA 1
ATOM 7483 C C . VAL B 1 327 ? -1.98 -14.914 -20.797 1 76.69 327 VAL B C 1
ATOM 7485 O O . VAL B 1 327 ? -2.51 -13.82 -20.594 1 76.69 327 VAL B O 1
ATOM 7488 N N . ASP B 1 328 ? -1.406 -15.648 -19.859 1 74.5 328 ASP B N 1
ATOM 7489 C CA . ASP B 1 328 ? -1.414 -15.203 -18.469 1 74.5 328 ASP B CA 1
ATOM 7490 C C . ASP B 1 328 ? -0.595 -13.922 -18.297 1 74.5 328 ASP B C 1
ATOM 7492 O O . ASP B 1 328 ? -0.898 -13.094 -17.438 1 74.5 328 ASP B O 1
ATOM 7496 N N . LEU B 1 329 ? 0.412 -13.812 -19.062 1 82.44 329 LEU B N 1
ATOM 7497 C CA . LEU B 1 329 ? 1.282 -12.648 -19 1 82.44 329 LEU B CA 1
ATOM 7498 C C . LEU B 1 329 ? 0.526 -11.383 -19.406 1 82.44 329 LEU B C 1
ATOM 7500 O O . LEU B 1 329 ? 0.99 -10.273 -19.156 1 82.44 329 LEU B O 1
ATOM 7504 N N . SER B 1 330 ? -0.602 -11.539 -20.031 1 74.56 330 SER B N 1
ATOM 7505 C CA . SER B 1 330 ? -1.367 -10.383 -20.484 1 74.56 330 SER B CA 1
ATOM 7506 C C . SER B 1 330 ? -1.723 -9.461 -19.328 1 74.56 330 SER B C 1
ATOM 7508 O O . SER B 1 330 ? -1.678 -8.234 -19.469 1 74.56 330 SER B O 1
ATOM 7510 N N . SER B 1 331 ? -2.006 -10.039 -18.234 1 71.81 331 SER B N 1
ATOM 7511 C CA . SER B 1 331 ? -2.338 -9.242 -17.062 1 71.81 331 SER B CA 1
ATOM 7512 C C . SER B 1 331 ? -1.117 -8.484 -16.547 1 71.81 331 SER B C 1
ATOM 7514 O O . SER B 1 331 ? -1.212 -7.312 -16.188 1 71.81 331 SER B O 1
ATOM 7516 N N . SER B 1 332 ? -0.015 -9.188 -16.484 1 80.56 332 SER B N 1
ATOM 7517 C CA . SER B 1 332 ? 1.225 -8.555 -16.047 1 80.56 332 SER B CA 1
ATOM 7518 C C . SER B 1 332 ? 1.653 -7.445 -17 1 80.56 332 SER B C 1
ATOM 7520 O O . SER B 1 332 ? 2.156 -6.406 -16.562 1 80.56 332 SER B O 1
ATOM 7522 N N . VAL B 1 333 ? 1.436 -7.633 -18.25 1 82.38 333 VAL B N 1
ATOM 7523 C CA . VAL B 1 333 ? 1.818 -6.641 -19.25 1 82.38 333 VAL B CA 1
ATOM 7524 C C . VAL B 1 333 ? 0.931 -5.406 -19.125 1 82.38 333 VAL B C 1
ATOM 7526 O O . VAL B 1 333 ? 1.396 -4.277 -19.297 1 82.38 333 VAL B O 1
ATOM 7529 N N . THR B 1 334 ? -0.261 -5.566 -18.875 1 73.12 334 THR B N 1
ATOM 7530 C CA . THR B 1 334 ? -1.165 -4.441 -18.656 1 73.12 334 THR B CA 1
ATOM 7531 C C . THR B 1 334 ? -0.749 -3.646 -17.422 1 73.12 334 THR B C 1
ATOM 7533 O O . THR B 1 334 ? -0.784 -2.414 -17.422 1 73.12 334 THR B O 1
ATOM 7536 N N . GLN B 1 335 ? -0.4 -4.438 -16.438 1 76.12 335 GLN B N 1
ATOM 7537 C CA . GLN B 1 335 ? 0.115 -3.771 -15.25 1 76.12 335 GLN B CA 1
ATOM 7538 C C . GLN B 1 335 ? 1.392 -2.994 -15.555 1 76.12 335 GLN B C 1
ATOM 7540 O O . GLN B 1 335 ? 1.573 -1.872 -15.078 1 76.12 335 GLN B O 1
ATOM 7545 N N . LEU B 1 336 ? 2.244 -3.609 -16.266 1 85.62 336 LEU B N 1
ATOM 7546 C CA . LEU B 1 336 ? 3.484 -2.961 -16.688 1 85.62 336 LEU B CA 1
ATOM 7547 C C . LEU B 1 336 ? 3.195 -1.684 -17.469 1 85.62 336 LEU B C 1
ATOM 7549 O O . LEU B 1 336 ? 3.861 -0.665 -17.266 1 85.62 336 LEU B O 1
ATOM 7553 N N . ALA B 1 337 ? 2.26 -1.721 -18.344 1 82.38 337 ALA B N 1
ATOM 7554 C CA . ALA B 1 337 ? 1.895 -0.549 -19.141 1 82.38 337 ALA B CA 1
ATOM 7555 C C . ALA B 1 337 ? 1.391 0.581 -18.234 1 82.38 337 ALA B C 1
ATOM 7557 O O . ALA B 1 337 ? 1.759 1.742 -18.438 1 82.38 337 ALA B O 1
ATOM 7558 N N . GLY B 1 338 ? 0.599 0.219 -17.344 1 78.62 338 GLY B N 1
ATOM 7559 C CA . GLY B 1 338 ? 0.07 1.222 -16.438 1 78.62 338 GLY B CA 1
ATOM 7560 C C . GLY B 1 338 ? 1.148 1.929 -15.633 1 78.62 338 GLY B C 1
ATOM 7561 O O . GLY B 1 338 ? 1.19 3.16 -15.594 1 78.62 338 GLY B O 1
ATOM 7562 N N . VAL B 1 339 ? 1.997 1.193 -15.031 1 86.06 339 VAL B N 1
ATOM 7563 C CA . VAL B 1 339 ? 3.037 1.776 -14.195 1 86.06 339 VAL B CA 1
ATOM 7564 C C . VAL B 1 339 ? 4.047 2.52 -15.062 1 86.06 339 VAL B C 1
ATOM 7566 O O . VAL B 1 339 ? 4.605 3.539 -14.648 1 86.06 339 VAL B O 1
ATOM 7569 N N . THR B 1 340 ? 4.281 2.027 -16.234 1 88.81 340 THR B N 1
ATOM 7570 C CA . THR B 1 340 ? 5.188 2.705 -17.156 1 88.81 340 THR B CA 1
ATOM 7571 C C . THR B 1 340 ? 4.66 4.094 -17.516 1 88.81 340 THR B C 1
ATOM 7573 O O . THR B 1 340 ? 5.422 5.059 -17.578 1 88.81 340 THR B O 1
ATOM 7576 N N . HIS B 1 341 ? 3.42 4.156 -17.766 1 84.12 341 HIS B N 1
ATOM 7577 C CA . HIS B 1 341 ? 2.832 5.457 -18.062 1 84.12 341 HIS B CA 1
ATOM 7578 C C . HIS B 1 341 ? 3.012 6.418 -16.891 1 84.12 341 HIS B C 1
ATOM 7580 O O . HIS B 1 341 ? 3.377 7.582 -17.094 1 84.12 341 HIS B O 1
ATOM 7586 N N . ARG B 1 342 ? 2.832 5.918 -15.773 1 84.5 342 ARG B N 1
ATOM 7587 C CA . ARG B 1 342 ? 2.904 6.766 -14.586 1 84.5 342 ARG B CA 1
ATOM 7588 C C . ARG B 1 342 ? 4.336 7.219 -14.328 1 84.5 342 ARG B C 1
ATOM 7590 O O . ARG B 1 342 ? 4.582 8.398 -14.07 1 84.5 342 ARG B O 1
ATOM 7597 N N . VAL B 1 343 ? 5.188 6.336 -14.383 1 91.94 343 VAL B N 1
ATOM 7598 C CA . VAL B 1 343 ? 6.59 6.656 -14.133 1 91.94 343 VAL B CA 1
ATOM 7599 C C . VAL B 1 343 ? 7.117 7.566 -15.242 1 91.94 343 VAL B C 1
ATOM 7601 O O . VAL B 1 343 ? 7.852 8.516 -14.969 1 91.94 343 VAL B O 1
ATOM 7604 N N . SER B 1 344 ? 6.742 7.273 -16.469 1 91.56 344 SER B N 1
ATOM 7605 C CA . SER B 1 344 ? 7.207 8.086 -17.578 1 91.56 344 SER B CA 1
ATOM 7606 C C . SER B 1 344 ? 6.629 9.492 -17.531 1 91.56 344 SER B C 1
ATOM 7608 O O . SER B 1 344 ? 7.305 10.461 -17.875 1 91.56 344 SER B O 1
ATOM 7610 N N . GLU B 1 345 ? 5.43 9.547 -17.156 1 88.25 345 GLU B N 1
ATOM 7611 C CA . GLU B 1 345 ? 4.816 10.859 -16.984 1 88.25 345 GLU B CA 1
ATOM 7612 C C . GLU B 1 345 ? 5.57 11.68 -15.938 1 88.25 345 GLU B C 1
ATOM 7614 O O . GLU B 1 345 ? 5.754 12.891 -16.109 1 88.25 345 GLU B O 1
ATOM 7619 N N . LEU B 1 346 ? 5.883 11.078 -14.914 1 91.5 346 LEU B N 1
ATOM 7620 C CA . LEU B 1 346 ? 6.66 11.742 -13.875 1 91.5 346 LEU B CA 1
ATOM 7621 C C . LEU B 1 346 ? 7.996 12.234 -14.422 1 91.5 346 LEU B C 1
ATOM 7623 O O . LEU B 1 346 ? 8.375 13.383 -14.211 1 91.5 346 LEU B O 1
ATOM 7627 N N . ILE B 1 347 ? 8.664 11.461 -15.18 1 93.19 347 ILE B N 1
ATOM 7628 C CA . ILE B 1 347 ? 9.977 11.797 -15.719 1 93.19 347 ILE B CA 1
ATOM 7629 C C . ILE B 1 347 ? 9.844 12.898 -16.766 1 93.19 347 ILE B C 1
ATOM 7631 O O . ILE B 1 347 ? 10.656 13.828 -16.797 1 93.19 347 ILE B O 1
ATOM 7635 N N . GLU B 1 348 ? 8.875 12.75 -17.562 1 91.12 348 GLU B N 1
ATOM 7636 C CA . GLU B 1 348 ? 8.641 13.766 -18.578 1 91.12 348 GLU B CA 1
ATOM 7637 C C . GLU B 1 348 ? 8.367 15.125 -17.953 1 91.12 348 GLU B C 1
ATOM 7639 O O . GLU B 1 348 ? 8.883 16.141 -18.406 1 91.12 348 GLU B O 1
ATOM 7644 N N . ARG B 1 349 ? 7.586 15.094 -16.969 1 90.12 349 ARG B N 1
ATOM 7645 C CA . ARG B 1 349 ? 7.266 16.344 -16.297 1 90.12 349 ARG B CA 1
ATOM 7646 C C . ARG B 1 349 ? 8.492 16.922 -15.602 1 90.12 349 ARG B C 1
ATOM 7648 O O . ARG B 1 349 ? 8.703 18.141 -15.617 1 90.12 349 ARG B O 1
ATOM 7655 N N . LEU B 1 350 ? 9.188 16.109 -14.961 1 92.38 350 LEU B N 1
ATOM 7656 C CA . LEU B 1 350 ? 1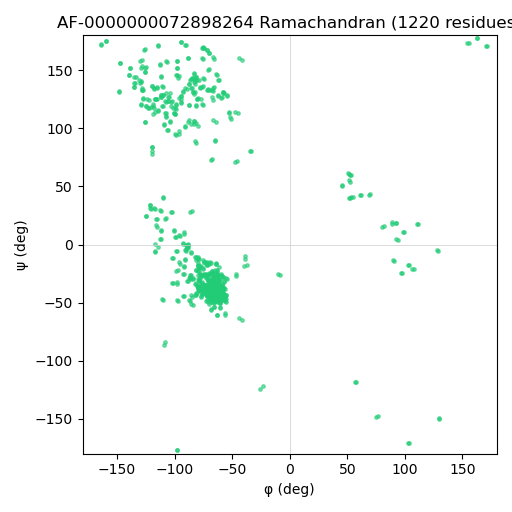0.406 16.562 -14.297 1 92.38 350 LEU B CA 1
ATOM 7657 C C . LEU B 1 350 ? 11.398 17.125 -15.312 1 92.38 350 LEU B C 1
ATOM 7659 O O . LEU B 1 350 ? 12.078 18.109 -15.039 1 92.38 350 LEU B O 1
ATOM 7663 N N . GLN B 1 351 ? 11.461 16.531 -16.438 1 91.12 351 GLN B N 1
ATOM 7664 C CA . GLN B 1 351 ? 12.344 17.016 -17.484 1 91.12 351 GLN B CA 1
ATOM 7665 C C . GLN B 1 351 ? 11.859 18.344 -18.047 1 91.12 351 GLN B C 1
ATOM 7667 O O . GLN B 1 351 ? 12.664 19.219 -18.359 1 91.12 351 GLN B O 1
ATOM 7672 N N . GLN B 1 352 ? 10.617 18.422 -18.156 1 88.5 352 GLN B N 1
ATOM 7673 C CA . GLN B 1 352 ? 10.047 19.688 -18.609 1 88.5 352 GLN B CA 1
ATOM 7674 C C . GLN B 1 352 ? 10.352 20.812 -17.625 1 88.5 352 GLN B C 1
ATOM 7676 O O . GLN B 1 352 ? 10.672 21.938 -18.047 1 88.5 352 GLN B O 1
ATOM 7681 N N . LEU B 1 353 ? 10.242 20.484 -16.406 1 86.12 353 LEU B N 1
ATOM 7682 C CA . LEU B 1 353 ? 10.531 21.484 -15.383 1 86.12 353 LEU B CA 1
ATOM 7683 C C . LEU B 1 353 ? 12.008 21.859 -15.398 1 86.12 353 LEU B C 1
ATOM 7685 O O . LEU B 1 353 ? 12.359 23.031 -15.211 1 86.12 353 LEU B O 1
ATOM 7689 N N . TYR B 1 354 ? 12.781 20.922 -15.609 1 83.69 354 TYR B N 1
ATOM 7690 C CA . TYR B 1 354 ? 14.219 21.156 -15.688 1 83.69 354 TYR B CA 1
ATOM 7691 C C . TYR B 1 354 ? 14.562 22.031 -16.891 1 83.69 354 TYR B C 1
ATOM 7693 O O . TYR B 1 354 ? 15.375 22.953 -16.766 1 83.69 354 TYR B O 1
ATOM 7701 N N . ASP B 1 355 ? 13.922 21.75 -17.938 1 82.12 355 ASP B N 1
ATOM 7702 C CA . ASP B 1 355 ? 14.18 22.5 -19.156 1 82.12 355 ASP B CA 1
ATOM 7703 C C . ASP B 1 355 ? 13.648 23.938 -19.047 1 82.12 355 ASP B C 1
ATOM 7705 O O . ASP B 1 355 ? 14.258 24.875 -19.578 1 82.12 355 ASP B O 1
ATOM 7709 N N . ARG B 1 356 ? 12.609 24.094 -18.422 1 76.12 356 ARG B N 1
ATOM 7710 C CA . ARG B 1 356 ? 12.023 25.422 -18.234 1 76.12 356 ARG B CA 1
ATOM 7711 C C . ARG B 1 356 ? 12.883 26.266 -17.297 1 76.12 356 ARG B C 1
ATOM 7713 O O . ARG B 1 356 ? 12.992 27.484 -17.484 1 76.12 356 ARG B O 1
ATOM 7720 N N . SER B 1 357 ? 13.391 25.641 -16.312 1 71.31 357 SER B N 1
ATOM 7721 C CA . SER B 1 357 ? 14.234 26.359 -15.359 1 71.31 357 SER B CA 1
ATOM 7722 C C . SER B 1 357 ? 15.539 26.812 -16.016 1 71.31 357 SER B C 1
ATOM 7724 O O . SER B 1 357 ? 16.078 27.875 -15.68 1 71.31 357 SER B O 1
ATOM 7726 N N . ASP B 1 358 ? 15.977 26.078 -16.922 1 63.31 358 ASP B N 1
ATOM 7727 C CA . ASP B 1 358 ? 17.219 26.422 -17.609 1 63.31 358 ASP B CA 1
ATOM 7728 C C . ASP B 1 358 ? 17 27.516 -18.641 1 63.31 358 ASP B C 1
ATOM 7730 O O . ASP B 1 358 ? 17.922 28.281 -18.953 1 63.31 358 ASP B O 1
ATOM 7734 N N . ALA B 1 359 ? 15.742 27.672 -19.203 1 58.91 359 ALA B N 1
ATOM 7735 C CA . ALA B 1 359 ? 15.445 28.703 -20.188 1 58.91 359 ALA B CA 1
ATOM 7736 C C . ALA B 1 359 ? 15.18 30.047 -19.516 1 58.91 359 ALA B C 1
ATOM 7738 O O . ALA B 1 359 ? 14.391 30.125 -18.562 1 58.91 359 ALA B O 1
ATOM 7739 N N . GLU B 1 360 ? 16.219 30.906 -19.234 1 56.19 360 GLU B N 1
ATOM 7740 C CA . GLU B 1 360 ? 16.109 32.25 -18.656 1 56.19 360 GLU B CA 1
ATOM 7741 C C . GLU B 1 360 ? 14.844 32.938 -19.125 1 56.19 360 GLU B C 1
ATOM 7743 O O . GLU B 1 360 ? 14.719 33.281 -20.297 1 56.19 360 GLU B O 1
ATOM 7748 N N . THR B 1 361 ? 13.719 32.594 -18.484 1 55.28 361 THR B N 1
ATOM 7749 C CA . THR B 1 361 ? 12.531 33.312 -18.922 1 55.28 361 THR B CA 1
ATOM 7750 C C . THR B 1 361 ? 12.477 34.719 -18.297 1 55.28 361 THR B C 1
ATOM 7752 O O . THR B 1 361 ? 12.922 34.906 -17.156 1 55.28 361 THR B O 1
ATOM 7755 N N . PRO B 1 362 ? 12.016 35.719 -19.109 1 51.09 362 PRO B N 1
ATOM 7756 C CA . PRO B 1 362 ? 11.711 37.031 -18.547 1 51.09 362 PRO B CA 1
ATOM 7757 C C . PRO B 1 362 ? 10.766 36.969 -17.359 1 51.09 362 PRO B C 1
ATOM 7759 O O . PRO B 1 362 ? 9.812 36.188 -17.359 1 51.09 362 PRO B O 1
ATOM 7762 N N . GLY B 1 363 ? 11.266 37.344 -15.992 1 54.62 363 GLY B N 1
ATOM 7763 C CA . GLY B 1 363 ? 10.445 37.344 -14.789 1 54.62 363 GLY B CA 1
ATOM 7764 C C . GLY B 1 363 ? 11.07 36.562 -13.641 1 54.62 363 GLY B C 1
ATOM 7765 O O . GLY B 1 363 ? 10.531 36.562 -12.531 1 54.62 363 GLY B O 1
ATOM 7766 N N . ASP B 1 364 ? 12.18 35.938 -14.023 1 62.03 364 ASP B N 1
ATOM 7767 C CA . ASP B 1 364 ? 12.852 35.188 -12.977 1 62.03 364 ASP B CA 1
ATOM 7768 C C . ASP B 1 364 ? 13.742 36.062 -12.125 1 62.03 364 ASP B C 1
ATOM 7770 O O . ASP B 1 364 ? 14.18 37.125 -12.578 1 62.03 364 ASP B O 1
ATOM 7774 N N . LEU B 1 365 ? 13.789 35.656 -10.859 1 67.44 365 LEU B N 1
ATOM 7775 C CA . LEU B 1 365 ? 14.734 36.312 -9.961 1 67.44 365 LEU B CA 1
ATOM 7776 C C . LEU B 1 365 ? 16.141 36.312 -10.562 1 67.44 365 LEU B C 1
ATOM 7778 O O . LEU B 1 365 ? 16.656 35.281 -10.953 1 67.44 365 LEU B O 1
ATOM 7782 N N . LYS B 1 366 ? 16.625 37.594 -10.984 1 68.56 366 LYS B N 1
ATOM 7783 C CA . LYS B 1 366 ? 18 37.719 -11.477 1 68.56 366 LYS B CA 1
ATOM 7784 C C . LYS B 1 366 ? 18.984 37.812 -10.32 1 68.56 366 LYS B C 1
ATOM 7786 O O . LYS B 1 366 ? 18.922 38.75 -9.516 1 68.56 366 LYS B O 1
ATOM 7791 N N . VAL B 1 367 ? 19.688 36.688 -10.102 1 61.22 367 VAL B N 1
ATOM 7792 C CA . VAL B 1 367 ? 20.703 36.656 -9.055 1 61.22 367 VAL B CA 1
ATOM 7793 C C . VAL B 1 367 ? 22.031 37.125 -9.625 1 61.22 367 VAL B C 1
ATOM 7795 O O . VAL B 1 367 ? 22.562 36.531 -10.57 1 61.22 367 VAL B O 1
ATOM 7798 N N . VAL B 1 368 ? 22.531 38.312 -9.359 1 53.53 368 VAL B N 1
ATOM 7799 C CA . VAL B 1 368 ? 23.719 38.938 -9.938 1 53.53 368 VAL B CA 1
ATOM 7800 C C . VAL B 1 368 ? 24.969 38.406 -9.234 1 53.53 368 VAL B C 1
ATOM 7802 O O . VAL B 1 368 ? 26.016 38.219 -9.867 1 53.53 368 VAL B O 1
ATOM 7805 N N . SER B 1 369 ? 25.141 38.219 -7.82 1 53.38 369 SER B N 1
ATOM 7806 C CA . SER B 1 369 ? 26.422 37.938 -7.168 1 53.38 369 SER B CA 1
ATOM 7807 C C . SER B 1 369 ? 26.297 36.719 -6.25 1 53.38 369 SER B C 1
ATOM 7809 O O . SER B 1 369 ? 25.25 36.5 -5.641 1 53.38 369 SER B O 1
ATOM 7811 N N . VAL B 1 370 ? 27.141 35.562 -6.504 1 51.19 370 VAL B N 1
ATOM 7812 C CA . VAL B 1 370 ? 27.203 34.375 -5.695 1 51.19 370 VAL B CA 1
ATOM 7813 C C . VAL B 1 370 ? 28.188 34.562 -4.539 1 51.19 370 VAL B C 1
ATOM 7815 O O . VAL B 1 370 ? 29.344 34.906 -4.754 1 51.19 370 VAL B O 1
ATOM 7818 N N . CYS B 1 371 ? 27.797 34.781 -3.326 1 46.47 371 CYS B N 1
ATOM 7819 C CA . CYS B 1 371 ? 28.656 34.875 -2.15 1 46.47 371 CYS B CA 1
ATOM 7820 C C . CYS B 1 371 ? 29.344 33.531 -1.873 1 46.47 371 CYS B C 1
ATOM 7822 O O . CYS B 1 371 ? 28.672 32.531 -1.617 1 46.47 371 CYS B O 1
ATOM 7824 N N . LYS B 1 372 ? 30.547 33.219 -2.414 1 42.69 372 LYS B N 1
ATOM 7825 C CA . LYS B 1 372 ? 31.344 32.094 -1.938 1 42.69 372 LYS B CA 1
ATOM 7826 C C . LYS B 1 372 ? 31.844 32.344 -0.517 1 42.69 372 LYS B C 1
ATOM 7828 O O . LYS B 1 372 ? 32.219 33.469 -0.169 1 42.69 372 LYS B O 1
ATOM 7833 N N . LYS B 1 373 ? 31.719 31.391 0.429 1 43.66 373 LYS B N 1
ATOM 7834 C CA . LYS B 1 373 ? 32.188 31.469 1.808 1 43.66 373 LYS B CA 1
ATOM 7835 C C . LYS B 1 373 ? 33.594 32.062 1.876 1 43.66 373 LYS B C 1
ATOM 7837 O O . LYS B 1 373 ? 33.875 32.875 2.764 1 43.66 373 LYS B O 1
ATOM 7842 N N . ASN B 1 374 ? 34.719 31.328 1.224 1 37.75 374 ASN B N 1
ATOM 7843 C CA . ASN B 1 374 ? 36.125 31.656 1.494 1 37.75 374 ASN B CA 1
ATOM 7844 C C . ASN B 1 374 ? 36.5 32.969 0.859 1 37.75 374 ASN B C 1
ATOM 7846 O O . ASN B 1 374 ? 37.688 33.344 0.848 1 37.75 374 ASN B O 1
ATOM 7850 N N . SER B 1 375 ? 36.094 33.344 -0.228 1 35.41 375 SER B N 1
ATOM 7851 C CA . SER B 1 375 ? 36.75 34.5 -0.807 1 35.41 375 SER B CA 1
ATOM 7852 C C . SER B 1 375 ? 36.531 35.75 0.033 1 35.41 375 SER B C 1
ATOM 7854 O O . SER B 1 375 ? 35.375 36.094 0.338 1 35.41 375 SER B O 1
ATOM 7856 N N . VAL B 1 376 ? 37.531 36.219 0.789 1 34.75 376 VAL B N 1
ATOM 7857 C CA . VAL B 1 376 ? 37.844 37.5 1.379 1 34.75 376 VAL B CA 1
ATOM 7858 C C . VAL B 1 376 ? 37.438 38.625 0.42 1 34.75 376 VAL B C 1
ATOM 7860 O O . VAL B 1 376 ? 38.062 39.688 0.402 1 34.75 376 VAL B O 1
ATOM 7863 N N . GLY B 1 377 ? 37.25 38.281 -0.837 1 33.97 377 GLY B N 1
ATOM 7864 C CA . GLY B 1 377 ? 37.094 39.5 -1.624 1 33.97 377 GLY B CA 1
ATOM 7865 C C . GLY B 1 377 ? 36.188 40.531 -0.964 1 33.97 377 GLY B C 1
ATOM 7866 O O . GLY B 1 377 ? 35.5 40.219 0.007 1 33.97 377 GLY B O 1
ATOM 7867 N N . THR B 1 378 ? 36.375 41.875 -1.48 1 35.03 378 THR B N 1
ATOM 7868 C CA . THR B 1 378 ? 35.875 43.125 -0.934 1 35.03 378 THR B CA 1
ATOM 7869 C C . THR B 1 378 ? 34.375 43 -0.59 1 35.03 378 THR B C 1
ATOM 7871 O O . THR B 1 378 ? 33.562 42.781 -1.474 1 35.03 378 THR B O 1
ATOM 7874 N N . MET B 1 379 ? 33.938 42.312 0.387 1 39.72 379 MET B N 1
ATOM 7875 C CA . MET B 1 379 ? 32.75 42.531 1.215 1 39.72 379 MET B CA 1
ATOM 7876 C C . MET B 1 379 ? 32.125 43.875 0.918 1 39.72 379 MET B C 1
ATOM 7878 O O . MET B 1 379 ? 31.047 44.219 1.442 1 39.72 379 MET B O 1
ATOM 7882 N N . ASP B 1 380 ? 32.938 44.781 0.451 1 41.06 380 ASP B N 1
ATOM 7883 C CA . ASP B 1 380 ? 32.594 46.188 0.275 1 41.06 380 ASP B CA 1
ATOM 7884 C C . ASP B 1 380 ? 31.516 46.375 -0.785 1 41.06 380 ASP B C 1
ATOM 7886 O O . ASP B 1 380 ? 30.609 47.188 -0.628 1 41.06 380 ASP B O 1
ATOM 7890 N N . ASP B 1 381 ? 31.766 45.812 -2.027 1 41.97 381 ASP B N 1
ATOM 7891 C CA . ASP B 1 381 ? 30.844 46.125 -3.121 1 41.97 381 ASP B CA 1
ATOM 7892 C C . ASP B 1 381 ? 29.547 45.312 -2.984 1 41.97 381 ASP B C 1
ATOM 7894 O O . ASP B 1 381 ? 28.547 45.625 -3.662 1 41.97 381 ASP B O 1
ATOM 7898 N N . MET B 1 382 ? 29.531 44.094 -2.709 1 45.44 382 MET B N 1
ATOM 7899 C CA . MET B 1 382 ? 28.406 43.188 -2.566 1 45.44 382 MET B CA 1
ATOM 7900 C C . MET B 1 382 ? 27.438 43.688 -1.508 1 45.44 382 MET B C 1
ATOM 7902 O O . MET B 1 382 ? 26.281 43.25 -1.467 1 45.44 382 MET B O 1
ATOM 7906 N N . LYS B 1 383 ? 28.031 44.125 -0.422 1 47.34 383 LYS B N 1
ATOM 7907 C CA . LYS B 1 383 ? 27.438 44.594 0.826 1 47.34 383 LYS B CA 1
ATOM 7908 C C . LYS B 1 383 ? 26.297 45.562 0.559 1 47.34 383 LYS B C 1
ATOM 7910 O O . LYS B 1 383 ? 25.484 45.812 1.444 1 47.34 383 LYS B O 1
ATOM 7915 N N . GLN B 1 384 ? 26.375 46.188 -0.577 1 53.72 384 GLN B N 1
ATOM 7916 C CA . GLN B 1 384 ? 25.562 47.375 -0.448 1 53.72 384 GLN B CA 1
ATOM 7917 C C . GLN B 1 384 ? 24.188 47.188 -1.061 1 53.72 384 GLN B C 1
ATOM 7919 O O . GLN B 1 384 ? 23.234 47.875 -0.702 1 53.72 384 GLN B O 1
ATOM 7924 N N . GLU B 1 385 ? 24.016 46.094 -2.135 1 70.75 385 GLU B N 1
ATOM 7925 C CA . GLU B 1 385 ? 22.656 46.219 -2.662 1 70.75 385 GLU B CA 1
ATOM 7926 C C . GLU B 1 385 ? 21.844 44.938 -2.438 1 70.75 385 GLU B C 1
ATOM 7928 O O . GLU B 1 385 ? 22.266 43.844 -2.84 1 70.75 385 GLU B O 1
ATOM 7933 N N . GLY B 1 386 ? 21.234 44.562 -1.293 1 84.38 386 GLY B N 1
ATOM 7934 C CA . GLY B 1 386 ? 20.25 43.562 -0.903 1 84.38 386 GLY B CA 1
ATOM 7935 C C . GLY B 1 386 ? 19.328 43.156 -2.033 1 84.38 386 GLY B C 1
ATOM 7936 O O . GLY B 1 386 ? 19.766 42.625 -3.059 1 84.38 386 GLY B O 1
ATOM 7937 N N . TYR B 1 387 ? 18.172 43.219 -1.979 1 90.25 387 TYR B N 1
ATOM 7938 C CA . TYR B 1 387 ? 17.125 42.969 -2.965 1 90.25 387 TYR B CA 1
ATOM 7939 C C . TYR B 1 387 ? 16.547 44.281 -3.498 1 90.25 387 TYR B C 1
ATOM 7941 O O . TYR B 1 387 ? 16.281 45.219 -2.732 1 90.25 387 TYR B O 1
ATOM 7949 N N . LEU B 1 388 ? 16.5 44.312 -4.855 1 90.12 388 LEU B N 1
ATOM 7950 C CA . LEU B 1 388 ? 15.891 45.469 -5.48 1 90.12 388 LEU B CA 1
ATOM 7951 C C . LEU B 1 388 ? 14.672 45.094 -6.309 1 90.12 388 LEU B C 1
ATOM 7953 O O . LEU B 1 388 ? 14.766 44.219 -7.188 1 90.12 388 LEU B O 1
ATOM 7957 N N . MET B 1 389 ? 13.523 45.656 -5.906 1 91.94 389 MET B N 1
ATOM 7958 C CA . MET B 1 389 ? 12.289 45.438 -6.648 1 91.94 389 MET B CA 1
ATOM 7959 C C . MET B 1 389 ? 11.836 46.75 -7.336 1 91.94 389 MET B C 1
ATOM 7961 O O . MET B 1 389 ? 11.688 47.781 -6.684 1 91.94 389 MET B O 1
ATOM 7965 N N . GLU B 1 390 ? 11.633 46.562 -8.625 1 91.88 390 GLU B N 1
ATOM 7966 C CA . GLU B 1 390 ? 11.203 47.719 -9.406 1 91.88 390 GLU B CA 1
ATOM 7967 C C . GLU B 1 390 ? 9.922 47.438 -10.18 1 91.88 390 GLU B C 1
ATOM 7969 O O . GLU B 1 390 ? 9.961 46.812 -11.242 1 91.88 390 GLU B O 1
ATOM 7974 N N . GLY B 1 391 ? 8.766 48.031 -9.68 1 90.69 391 GLY B N 1
ATOM 7975 C CA . GLY B 1 391 ? 7.48 47.844 -10.344 1 90.69 391 GLY B CA 1
ATOM 7976 C C . GLY B 1 391 ? 7.031 46.406 -10.406 1 90.69 391 GLY B C 1
ATOM 7977 O O . GLY B 1 391 ? 6.574 45.938 -11.453 1 90.69 391 GLY B O 1
ATOM 7978 N N . VAL B 1 392 ? 7.223 45.812 -9.344 1 90.94 392 VAL B N 1
ATOM 7979 C CA . VAL B 1 392 ? 7 44.375 -9.32 1 90.94 392 VAL B CA 1
ATOM 7980 C C . VAL B 1 392 ? 5.52 44.062 -9.078 1 90.94 392 VAL B C 1
ATOM 7982 O O . VAL B 1 392 ? 4.895 44.688 -8.211 1 90.94 392 VAL B O 1
ATOM 7985 N N . ALA B 1 393 ? 4.949 43.188 -9.898 1 90.94 393 ALA B N 1
ATOM 7986 C CA . ALA B 1 393 ? 3.607 42.656 -9.719 1 90.94 393 ALA B CA 1
ATOM 7987 C C . ALA B 1 393 ? 3.621 41.125 -9.789 1 90.94 393 ALA B C 1
ATOM 7989 O O . ALA B 1 393 ? 4.352 40.531 -10.594 1 90.94 393 ALA B O 1
ATOM 7990 N N . PHE B 1 394 ? 2.963 40.594 -8.852 1 87.94 394 PHE B N 1
ATOM 7991 C CA . PHE B 1 394 ? 2.936 39.125 -8.883 1 87.94 394 PHE B CA 1
ATOM 7992 C C . PHE B 1 394 ? 1.548 38.594 -8.539 1 87.94 394 PHE B C 1
ATOM 7994 O O . PHE B 1 394 ? 0.751 39.312 -7.914 1 87.94 394 PHE B O 1
ATOM 8001 N N . LYS B 1 395 ? 1.263 37.438 -9.078 1 84.44 395 LYS B N 1
ATOM 8002 C CA . LYS B 1 395 ? 0 36.75 -8.852 1 84.44 395 LYS B CA 1
ATOM 8003 C C . LYS B 1 395 ? 0.241 35.312 -8.344 1 84.44 395 LYS B C 1
ATOM 8005 O O . LYS B 1 395 ? 1.324 34.781 -8.539 1 84.44 395 LYS B O 1
ATOM 8010 N N . ALA B 1 396 ? -0.676 34.875 -7.547 1 78.38 396 ALA B N 1
ATOM 8011 C CA . ALA B 1 396 ? -0.606 33.469 -7.121 1 78.38 396 ALA B CA 1
ATOM 8012 C C . ALA B 1 396 ? -0.727 32.531 -8.32 1 78.38 396 ALA B C 1
ATOM 8014 O O . ALA B 1 396 ? -1.441 32.844 -9.281 1 78.38 396 ALA B O 1
ATOM 8015 N N . PRO B 1 397 ? 0.057 31.469 -8.25 1 74.5 397 PRO B N 1
ATOM 8016 C CA . PRO B 1 397 ? -0.06 30.531 -9.367 1 74.5 397 PRO B CA 1
ATOM 8017 C C . PRO B 1 397 ? -1.498 30.062 -9.602 1 74.5 397 PRO B C 1
ATOM 8019 O O . PRO B 1 397 ? -2.172 29.625 -8.672 1 74.5 397 PRO B O 1
ATOM 8022 N N . GLY B 1 398 ? -1.995 30.156 -10.766 1 65.75 398 GLY B N 1
ATOM 8023 C CA . GLY B 1 398 ? -3.338 29.734 -11.133 1 65.75 398 GLY B CA 1
ATOM 8024 C C . GLY B 1 398 ? -4.371 30.828 -10.977 1 65.75 398 GLY B C 1
ATOM 8025 O O . GLY B 1 398 ? -5.527 30.672 -11.375 1 65.75 398 GLY B O 1
ATOM 8026 N N . ARG B 1 399 ? -3.941 31.922 -10.266 1 69.94 399 ARG B N 1
ATOM 8027 C CA . ARG B 1 399 ? -4.871 33.031 -10.094 1 69.94 399 ARG B CA 1
ATOM 8028 C C . ARG B 1 399 ? -4.59 34.156 -11.102 1 69.94 399 ARG B C 1
ATOM 8030 O O . ARG B 1 399 ? -3.449 34.312 -11.539 1 69.94 399 ARG B O 1
ATOM 8037 N N . SER B 1 400 ? -5.66 34.781 -11.516 1 75.19 400 SER B N 1
ATOM 8038 C CA . SER B 1 400 ? -5.516 35.812 -12.523 1 75.19 400 SER B CA 1
ATOM 8039 C C . SER B 1 400 ? -5.324 37.188 -11.883 1 75.19 400 SER B C 1
ATOM 8041 O O . SER B 1 400 ? -4.77 38.094 -12.5 1 75.19 400 SER B O 1
ATOM 8043 N N . GLU B 1 401 ? -5.688 37.281 -10.672 1 79.19 401 GLU B N 1
ATOM 8044 C CA . GLU B 1 401 ? -5.602 38.562 -10.023 1 79.19 401 GLU B CA 1
ATOM 8045 C C . GLU B 1 401 ? -4.246 38.781 -9.352 1 79.19 401 GLU B C 1
ATOM 8047 O O . GLU B 1 401 ? -3.697 37.844 -8.766 1 79.19 401 GLU B O 1
ATOM 8052 N N . ASP B 1 402 ? -3.748 40 -9.633 1 86.38 402 ASP B N 1
ATOM 8053 C CA . ASP B 1 402 ? -2.484 40.312 -8.984 1 86.38 402 ASP B CA 1
ATOM 8054 C C . ASP B 1 402 ? -2.676 40.531 -7.48 1 86.38 402 ASP B C 1
ATOM 8056 O O . ASP B 1 402 ? -3.648 41.156 -7.051 1 86.38 402 ASP B O 1
ATOM 8060 N N . LEU B 1 403 ? -1.854 39.938 -6.734 1 84.69 403 LEU B N 1
ATOM 8061 C CA . LEU B 1 403 ? -1.876 40.125 -5.285 1 84.69 403 LEU B CA 1
ATOM 8062 C C . LEU B 1 403 ? -1.303 41.469 -4.902 1 84.69 403 LEU B C 1
ATOM 8064 O O . LEU B 1 403 ? -1.78 42.125 -3.957 1 84.69 403 LEU B O 1
ATOM 8068 N N . VAL B 1 404 ? -0.207 41.844 -5.59 1 90 404 VAL B N 1
ATOM 8069 C CA . VAL B 1 404 ? 0.432 43.156 -5.398 1 90 404 VAL B CA 1
ATOM 8070 C C . VAL B 1 404 ? 0.759 43.781 -6.758 1 90 404 VAL B C 1
ATOM 8072 O O . VAL B 1 404 ? 1.158 43.062 -7.688 1 90 404 VAL B O 1
ATOM 8075 N N . LYS B 1 405 ? 0.501 45.125 -6.797 1 91.88 405 LYS B N 1
ATOM 8076 C CA . LYS B 1 405 ? 0.748 45.812 -8.047 1 91.88 405 LYS B CA 1
ATOM 8077 C C . LYS B 1 405 ? 1.823 46.875 -7.879 1 91.88 405 LYS B C 1
ATOM 8079 O O . LYS B 1 405 ? 1.809 47.625 -6.902 1 91.88 405 LYS B O 1
ATOM 8084 N N . GLU B 1 406 ? 2.738 46.938 -8.758 1 91.38 406 GLU B N 1
ATOM 8085 C CA . GLU B 1 406 ? 3.746 47.969 -8.906 1 91.38 406 GLU B CA 1
ATOM 8086 C C . GLU B 1 406 ? 4.477 48.219 -7.594 1 91.38 406 GLU B C 1
ATOM 8088 O O . GLU B 1 406 ? 4.527 49.375 -7.113 1 91.38 406 GLU B O 1
ATOM 8093 N N . LEU B 1 407 ? 5.02 47.219 -7.035 1 92.38 407 LEU B N 1
ATOM 8094 C CA . LEU B 1 407 ? 5.75 47.312 -5.773 1 92.38 407 LEU B CA 1
ATOM 8095 C C . LEU B 1 407 ? 7.176 47.812 -6.008 1 92.38 407 LEU B C 1
ATOM 8097 O O . LEU B 1 407 ? 7.895 47.281 -6.844 1 92.38 407 LEU B O 1
ATOM 8101 N N . TYR B 1 408 ? 7.488 48.938 -5.406 1 91.94 408 TYR B N 1
ATOM 8102 C CA . TYR B 1 408 ? 8.859 49.438 -5.375 1 91.94 408 TYR B CA 1
ATOM 8103 C C . TYR B 1 408 ? 9.461 49.312 -3.98 1 91.94 408 TYR B C 1
ATOM 8105 O O . TYR B 1 408 ? 8.953 49.875 -3.016 1 91.94 408 TYR B O 1
ATOM 8113 N N . LEU B 1 409 ? 10.477 48.438 -3.873 1 92.12 409 LEU B N 1
ATOM 8114 C CA . LEU B 1 409 ? 11.062 48.156 -2.566 1 92.12 409 LEU B CA 1
ATOM 8115 C C . LEU B 1 409 ? 12.547 47.844 -2.691 1 92.12 409 LEU B C 1
ATOM 8117 O O . LEU B 1 409 ? 12.961 47.125 -3.605 1 92.12 409 LEU B O 1
ATOM 8121 N N . HIS B 1 410 ? 13.281 48.5 -1.864 1 91.25 410 HIS B N 1
ATOM 8122 C CA . HIS B 1 410 ? 14.711 48.219 -1.779 1 91.25 410 HIS B CA 1
ATOM 8123 C C . HIS B 1 410 ? 15.094 47.688 -0.401 1 91.25 410 HIS B C 1
ATOM 8125 O O . HIS B 1 410 ? 14.977 48.406 0.597 1 91.25 410 HIS B O 1
ATOM 8131 N N . LEU B 1 411 ? 15.516 46.438 -0.36 1 92.06 411 LEU B N 1
ATOM 8132 C CA . LEU B 1 411 ? 15.953 45.812 0.882 1 92.06 411 LEU B CA 1
ATOM 8133 C C . LEU B 1 411 ? 17.469 45.812 0.981 1 92.06 411 LEU B C 1
ATOM 8135 O O . LEU B 1 411 ? 18.141 45.094 0.237 1 92.06 411 LEU B O 1
ATOM 8139 N N . ARG B 1 412 ? 17.969 46.531 1.857 1 88.69 412 ARG B N 1
ATOM 8140 C CA . ARG B 1 412 ? 19.406 46.625 2.062 1 88.69 412 ARG B CA 1
ATOM 8141 C C . ARG B 1 412 ? 19.812 46 3.385 1 88.69 412 ARG B C 1
ATOM 8143 O O . ARG B 1 412 ? 19.078 46.062 4.371 1 88.69 412 ARG B O 1
ATOM 8150 N N . PRO B 1 413 ? 21.031 45.375 3.326 1 89.19 413 PRO B N 1
ATOM 8151 C CA . PRO B 1 413 ? 21.531 44.875 4.609 1 89.19 413 PRO B CA 1
ATOM 8152 C C . PRO B 1 413 ? 21.656 45.969 5.668 1 89.19 413 PRO B C 1
ATOM 8154 O O . PRO B 1 413 ? 22.141 47.062 5.375 1 89.19 413 PRO B O 1
ATOM 8157 N N . GLY B 1 414 ? 21.125 45.719 6.809 1 87.31 414 GLY B N 1
ATOM 8158 C CA . GLY B 1 414 ? 21.172 46.688 7.891 1 87.31 414 GLY B CA 1
ATOM 8159 C C . GLY B 1 414 ? 19.828 47.344 8.164 1 87.31 414 GLY B C 1
ATOM 8160 O O . GLY B 1 414 ? 19.609 47.906 9.234 1 87.31 414 GLY B O 1
ATOM 8161 N N . GLU B 1 415 ? 18.984 47.281 7.133 1 90.56 415 GLU B N 1
ATOM 8162 C CA . GLU B 1 415 ? 17.656 47.875 7.285 1 90.56 415 GLU B CA 1
ATOM 8163 C C . GLU B 1 415 ? 16.594 46.781 7.426 1 90.56 415 GLU B C 1
ATOM 8165 O O . GLU B 1 415 ? 16.062 46.312 6.426 1 90.56 415 GLU B O 1
ATOM 8170 N N . SER B 1 416 ? 16.25 46.562 8.664 1 94.62 416 SER B N 1
ATOM 8171 C CA . SER B 1 416 ? 15.242 45.531 8.93 1 94.62 416 SER B CA 1
ATOM 8172 C C . SER B 1 416 ? 13.844 46.031 8.547 1 94.62 416 SER B C 1
ATOM 8174 O O . SER B 1 416 ? 13.531 47.219 8.695 1 94.62 416 SER B O 1
ATOM 8176 N N . LEU B 1 417 ? 13.062 45.094 8.008 1 95.06 417 LEU B N 1
ATOM 8177 C CA . LEU B 1 417 ? 11.734 45.438 7.5 1 95.06 417 LEU B CA 1
ATOM 8178 C C . LEU B 1 417 ? 10.68 44.5 8.086 1 95.06 417 LEU B C 1
ATOM 8180 O O . LEU B 1 417 ? 10.906 43.281 8.188 1 95.06 417 LEU B O 1
ATOM 8184 N N . LEU B 1 418 ? 9.578 45.125 8.531 1 94.94 418 LEU B N 1
ATOM 8185 C CA . LEU B 1 418 ? 8.422 44.344 8.977 1 94.94 418 LEU B CA 1
ATOM 8186 C C . LEU B 1 418 ? 7.305 44.406 7.941 1 94.94 418 LEU B C 1
ATOM 8188 O O . LEU B 1 418 ? 6.941 45.469 7.469 1 94.94 418 LEU B O 1
ATOM 8192 N N . ILE B 1 419 ? 6.848 43.281 7.551 1 93.62 419 ILE B N 1
ATOM 8193 C CA . ILE B 1 419 ? 5.77 43.188 6.57 1 93.62 419 ILE B CA 1
ATOM 8194 C C . ILE B 1 419 ? 4.477 42.781 7.27 1 93.62 419 ILE B C 1
ATOM 8196 O O . ILE B 1 419 ? 4.422 41.75 7.938 1 93.62 419 ILE B O 1
ATOM 8200 N N . THR B 1 420 ? 3.445 43.562 7.145 1 87.88 420 THR B N 1
ATOM 8201 C CA . THR B 1 420 ? 2.143 43.281 7.734 1 87.88 420 THR B CA 1
ATOM 8202 C C . THR B 1 420 ? 1.039 43.375 6.684 1 87.88 420 THR B C 1
ATOM 8204 O O . THR B 1 420 ? 1.262 43.906 5.594 1 87.88 420 THR B O 1
ATOM 8207 N N . GLY B 1 421 ? -0.048 42.781 6.934 1 81.31 421 GLY B N 1
ATOM 8208 C CA . GLY B 1 421 ? -1.193 42.812 6.039 1 81.31 421 GLY B CA 1
ATOM 8209 C C . GLY B 1 421 ? -2.289 41.844 6.449 1 81.31 421 GLY B C 1
ATOM 8210 O O . GLY B 1 421 ? -2.092 41.031 7.344 1 81.31 421 GLY B O 1
ATOM 8211 N N . SER B 1 422 ? -3.34 42.062 5.738 1 70.94 422 SER B N 1
ATOM 8212 C CA . SER B 1 422 ? -4.465 41.156 6.008 1 70.94 422 SER B CA 1
ATOM 8213 C C . SER B 1 422 ? -4.191 39.75 5.512 1 70.94 422 SER B C 1
ATOM 8215 O O . SER B 1 422 ? -3.217 39.531 4.789 1 70.94 422 SER B O 1
ATOM 8217 N N . SER B 1 423 ? -5.023 38.875 6.008 1 64.25 423 SER B N 1
ATOM 8218 C CA . SER B 1 423 ? -4.883 37.469 5.566 1 64.25 423 SER B CA 1
ATOM 8219 C C . SER B 1 423 ? -5.055 37.344 4.055 1 64.25 423 SER B C 1
ATOM 8221 O O . SER B 1 423 ? -5.977 37.938 3.48 1 64.25 423 SER B O 1
ATOM 8223 N N . SER B 1 424 ? -4.18 36.781 3.34 1 67.25 424 SER B N 1
ATOM 8224 C CA . SER B 1 424 ? -4.203 36.5 1.904 1 67.25 424 SER B CA 1
ATOM 8225 C C . SER B 1 424 ? -3.797 37.75 1.113 1 67.25 424 SER B C 1
ATOM 8227 O O . SER B 1 424 ? -4.117 37.875 -0.071 1 67.25 424 SER B O 1
ATOM 8229 N N . ALA B 1 425 ? -3.207 38.625 1.916 1 75.06 425 ALA B N 1
ATOM 8230 C CA . ALA B 1 425 ? -2.781 39.844 1.233 1 75.06 425 ALA B CA 1
ATOM 8231 C C . ALA B 1 425 ? -1.547 39.594 0.373 1 75.06 425 ALA B C 1
ATOM 8233 O O . ALA B 1 425 ? -1.204 40.406 -0.489 1 75.06 425 ALA B O 1
ATOM 8234 N N . GLY B 1 426 ? -0.902 38.469 0.622 1 81.44 426 GLY B N 1
ATOM 8235 C CA . GLY B 1 426 ? 0.253 38.125 -0.194 1 81.44 426 GLY B CA 1
ATOM 8236 C C . GLY B 1 426 ? 1.562 38.188 0.569 1 81.44 426 GLY B C 1
ATOM 8237 O O . GLY B 1 426 ? 2.635 38.25 -0.033 1 81.44 426 GLY B O 1
ATOM 8238 N N . LYS B 1 427 ? 1.595 38.188 1.836 1 85.38 427 LYS B N 1
ATOM 8239 C CA . LYS B 1 427 ? 2.805 38.281 2.646 1 85.38 427 LYS B CA 1
ATOM 8240 C C . LYS B 1 427 ? 3.754 37.125 2.369 1 85.38 427 LYS B C 1
ATOM 8242 O O . LYS B 1 427 ? 4.918 37.344 2.02 1 85.38 427 LYS B O 1
ATOM 8247 N N . THR B 1 428 ? 3.248 35.938 2.486 1 85.06 428 THR B N 1
ATOM 8248 C CA . THR B 1 428 ? 4.059 34.719 2.254 1 85.06 428 THR B CA 1
ATOM 8249 C C . THR B 1 428 ? 4.441 34.625 0.782 1 85.06 428 THR B C 1
ATOM 8251 O O . THR B 1 428 ? 5.531 34.156 0.454 1 85.06 428 THR B O 1
ATOM 8254 N N . SER B 1 429 ? 3.561 35.125 -0.074 1 87.5 429 SER B N 1
ATOM 8255 C CA . SER B 1 429 ? 3.824 35.125 -1.509 1 87.5 429 SER B CA 1
ATOM 8256 C C . SER B 1 429 ? 5.004 36 -1.87 1 87.5 429 SER B C 1
ATOM 8258 O O . SER B 1 429 ? 5.77 35.688 -2.783 1 87.5 429 SER B O 1
ATOM 8260 N N . LEU B 1 430 ? 5.051 37.062 -1.183 1 91.5 430 LEU B N 1
ATOM 8261 C CA . LEU B 1 430 ? 6.184 37.969 -1.411 1 91.5 430 LEU B CA 1
ATOM 8262 C C . LEU B 1 430 ? 7.496 37.281 -1.073 1 91.5 430 LEU B C 1
ATOM 8264 O O . LEU B 1 430 ? 8.484 37.406 -1.796 1 91.5 430 LEU B O 1
ATOM 8268 N N . LEU B 1 431 ? 7.512 36.531 0.01 1 91.56 431 LEU B N 1
ATOM 8269 C CA . LEU B 1 431 ? 8.719 35.812 0.377 1 91.56 431 LEU B CA 1
ATOM 8270 C C . LEU B 1 431 ? 9.031 34.719 -0.65 1 91.56 431 LEU B C 1
ATOM 8272 O O . LEU B 1 431 ? 10.195 34.438 -0.937 1 91.56 431 LEU B O 1
ATOM 8276 N N . ARG B 1 432 ? 7.977 34.125 -1.206 1 90.62 432 ARG B N 1
ATOM 8277 C CA . ARG B 1 432 ? 8.164 33.125 -2.256 1 90.62 432 ARG B CA 1
ATOM 8278 C C . ARG B 1 432 ? 8.82 33.719 -3.486 1 90.62 432 ARG B C 1
ATOM 8280 O O . ARG B 1 432 ? 9.648 33.094 -4.141 1 90.62 432 ARG B O 1
ATOM 8287 N N . LEU B 1 433 ? 8.438 34.875 -3.707 1 89.44 433 LEU B N 1
ATOM 8288 C CA . LEU B 1 433 ? 9.008 35.625 -4.836 1 89.44 433 LEU B CA 1
ATOM 8289 C C . LEU B 1 433 ? 10.469 35.969 -4.586 1 89.44 433 LEU B C 1
ATOM 8291 O O . LEU B 1 433 ? 11.305 35.812 -5.48 1 89.44 433 LEU B O 1
ATOM 8295 N N . LEU B 1 434 ? 10.711 36.375 -3.422 1 90.19 434 LEU B N 1
ATOM 8296 C CA . LEU B 1 434 ? 12.07 36.781 -3.072 1 90.19 434 LEU B CA 1
ATOM 8297 C C . LEU B 1 434 ? 13.016 35.594 -3.068 1 90.19 434 LEU B C 1
ATOM 8299 O O . LEU B 1 434 ? 14.211 35.75 -3.344 1 90.19 434 LEU B O 1
ATOM 8303 N N . ARG B 1 435 ? 12.477 34.406 -2.691 1 90.06 435 ARG B N 1
ATOM 8304 C CA . ARG B 1 435 ? 13.281 33.188 -2.693 1 90.06 435 ARG B CA 1
ATOM 8305 C C . ARG B 1 435 ? 13.406 32.625 -4.102 1 90.06 435 ARG B C 1
ATOM 8307 O O . ARG B 1 435 ? 14.305 31.812 -4.371 1 90.06 435 ARG B O 1
ATOM 8314 N N . GLY B 1 436 ? 12.539 33.031 -5 1 86.19 436 GLY B N 1
ATOM 8315 C CA . GLY B 1 436 ? 12.57 32.531 -6.367 1 86.19 436 GLY B CA 1
ATOM 8316 C C . GLY B 1 436 ? 11.688 31.312 -6.586 1 86.19 436 GLY B C 1
ATOM 8317 O O . GLY B 1 436 ? 11.898 30.547 -7.523 1 86.19 436 GLY B O 1
ATOM 8318 N N . LEU B 1 437 ? 10.812 31.109 -5.738 1 87.06 437 LEU B N 1
ATOM 8319 C CA . LEU B 1 437 ? 9.891 30 -5.879 1 87.06 437 LEU B CA 1
ATOM 8320 C C . LEU B 1 437 ? 8.781 30.328 -6.867 1 87.06 437 LEU B C 1
ATOM 8322 O O . LEU B 1 437 ? 8.258 29.438 -7.547 1 87.06 437 LEU B O 1
ATOM 8326 N N . TRP B 1 438 ? 8.391 31.609 -6.809 1 86.38 438 TRP B N 1
ATOM 8327 C CA . TRP B 1 438 ? 7.375 32.062 -7.746 1 86.38 438 TRP B CA 1
ATOM 8328 C C . TRP B 1 438 ? 7.996 32.969 -8.82 1 86.38 438 TRP B C 1
ATOM 8330 O O . TRP B 1 438 ? 9.062 33.531 -8.617 1 86.38 438 TRP B O 1
ATOM 8340 N N . LYS B 1 439 ? 7.281 33.062 -9.953 1 82.44 439 LYS B N 1
ATOM 8341 C CA . LYS B 1 439 ? 7.742 33.906 -11.055 1 82.44 439 LYS B CA 1
ATOM 8342 C C . LYS B 1 439 ? 7.035 35.25 -11.031 1 82.44 439 LYS B C 1
ATOM 8344 O O . LYS B 1 439 ? 5.895 35.344 -10.578 1 82.44 439 LYS B O 1
ATOM 8349 N N . LEU B 1 440 ? 7.797 36.156 -11.562 1 85.88 440 LEU B N 1
ATOM 8350 C CA . LEU B 1 440 ? 7.266 37.5 -11.633 1 85.88 440 LEU B CA 1
ATOM 8351 C C . LEU B 1 440 ? 6.344 37.688 -12.844 1 85.88 440 LEU B C 1
ATOM 8353 O O . LEU B 1 440 ? 6.559 37.031 -13.883 1 85.88 440 LEU B O 1
ATOM 8357 N N . ASN B 1 441 ? 5.312 38.406 -12.609 1 83.5 441 ASN B N 1
ATOM 8358 C CA . ASN B 1 441 ? 4.438 38.781 -13.727 1 83.5 441 ASN B CA 1
ATOM 8359 C C . ASN B 1 441 ? 4.938 40 -14.461 1 83.5 441 ASN B C 1
ATOM 8361 O O . ASN B 1 441 ? 4.961 40.031 -15.695 1 83.5 441 ASN B O 1
ATOM 8365 N N . ARG B 1 442 ? 5.188 41 -13.758 1 87 442 ARG B N 1
ATOM 8366 C CA . ARG B 1 442 ? 5.691 42.281 -14.273 1 87 442 ARG B CA 1
ATOM 8367 C C . ARG B 1 442 ? 6.75 42.875 -13.352 1 87 442 ARG B C 1
ATOM 8369 O O . ARG B 1 442 ? 6.766 42.594 -12.148 1 87 442 ARG B O 1
ATOM 8376 N N . GLY B 1 443 ? 7.691 43.531 -14 1 88.5 443 GLY B N 1
ATOM 8377 C CA . GLY B 1 443 ? 8.719 44.188 -13.219 1 88.5 443 GLY B CA 1
ATOM 8378 C C . GLY B 1 443 ? 10.039 43.438 -13.203 1 88.5 443 GLY B C 1
ATOM 8379 O O . GLY B 1 443 ? 10.258 42.531 -14.023 1 88.5 443 GLY B O 1
ATOM 8380 N N . THR B 1 444 ? 10.867 43.969 -12.328 1 87.94 444 THR B N 1
ATOM 8381 C CA . THR B 1 444 ? 12.188 43.344 -12.234 1 87.94 444 THR B CA 1
ATOM 8382 C C . THR B 1 444 ? 12.586 43.156 -10.773 1 87.94 444 THR B C 1
ATOM 8384 O O . THR B 1 444 ? 12.312 44 -9.93 1 87.94 444 THR B O 1
ATOM 8387 N N . LEU B 1 445 ? 13.086 42 -10.531 1 88.38 445 LEU B N 1
ATOM 8388 C CA . LEU B 1 445 ? 13.602 41.656 -9.211 1 88.38 445 LEU B CA 1
ATOM 8389 C C . LEU B 1 445 ? 15.07 41.219 -9.297 1 88.38 445 LEU B C 1
ATOM 8391 O O . LEU B 1 445 ? 15.406 40.281 -10.016 1 88.38 445 LEU B O 1
ATOM 8395 N N . THR B 1 446 ? 15.891 41.969 -8.664 1 87.06 446 THR B N 1
ATOM 8396 C CA . THR B 1 446 ? 17.328 41.688 -8.664 1 87.06 446 THR B CA 1
ATOM 8397 C C . THR B 1 446 ? 17.812 41.375 -7.258 1 87.06 446 THR B C 1
ATOM 8399 O O . THR B 1 446 ? 17.547 42.125 -6.316 1 87.06 446 THR B O 1
ATOM 8402 N N . ALA B 1 447 ? 18.406 40.281 -7.129 1 86.88 447 ALA B N 1
ATOM 8403 C CA . ALA B 1 447 ? 19 39.875 -5.852 1 86.88 447 ALA B CA 1
ATOM 8404 C C . ALA B 1 447 ? 20.516 39.844 -5.938 1 86.88 447 ALA B C 1
ATOM 8406 O O . ALA B 1 447 ? 21.078 39.281 -6.867 1 86.88 447 ALA B O 1
ATOM 8407 N N . HIS B 1 448 ? 21.141 40.469 -5.035 1 80.12 448 HIS B N 1
ATOM 8408 C CA . HIS B 1 448 ? 22.594 40.531 -5.027 1 80.12 448 HIS B CA 1
ATOM 8409 C C . HIS B 1 448 ? 23.188 39.5 -4.074 1 80.12 448 HIS B C 1
ATOM 8411 O O . HIS B 1 448 ? 24.406 39.312 -4.02 1 80.12 448 HIS B O 1
ATOM 8417 N N . CYS B 1 449 ? 22.312 38.812 -3.33 1 76.06 449 CYS B N 1
ATOM 8418 C CA . CYS B 1 449 ? 22.75 37.75 -2.441 1 76.06 449 CYS B CA 1
ATOM 8419 C C . CYS B 1 449 ? 22.109 36.406 -2.826 1 76.06 449 CYS B C 1
ATOM 8421 O O . CYS B 1 449 ? 20.938 36.375 -3.227 1 76.06 449 CYS B O 1
ATOM 8423 N N . THR B 1 450 ? 22.938 35.438 -2.809 1 76.62 450 THR B N 1
ATOM 8424 C CA . THR B 1 450 ? 22.422 34.125 -3.162 1 76.62 450 THR B CA 1
ATOM 8425 C C . THR B 1 450 ? 21.766 33.469 -1.957 1 76.62 450 THR B C 1
ATOM 8427 O O . THR B 1 450 ? 22.25 33.562 -0.833 1 76.62 450 THR B O 1
ATOM 8430 N N . PRO B 1 451 ? 20.672 32.844 -2.271 1 82.06 451 PRO B N 1
ATOM 8431 C CA . PRO B 1 451 ? 20.062 32.062 -1.18 1 82.06 451 PRO B CA 1
ATOM 8432 C C . PRO B 1 451 ? 20.953 30.953 -0.675 1 82.06 451 PRO B C 1
ATOM 8434 O O . PRO B 1 451 ? 21.641 30.281 -1.47 1 82.06 451 PRO B O 1
ATOM 8437 N N . GLY B 1 452 ? 21.172 30.891 0.599 1 79.94 452 GLY B N 1
ATOM 8438 C CA . GLY B 1 452 ? 22.016 29.891 1.225 1 79.94 452 GLY B CA 1
ATOM 8439 C C . GLY B 1 452 ? 22.453 30.266 2.627 1 79.94 452 GLY B C 1
ATOM 8440 O O . GLY B 1 452 ? 22.125 31.359 3.113 1 79.94 452 GLY B O 1
ATOM 8441 N N . PRO B 1 453 ? 23.141 29.422 3.232 1 77.75 453 PRO B N 1
ATOM 8442 C CA . PRO B 1 453 ? 23.531 29.656 4.625 1 77.75 453 PRO B CA 1
ATOM 8443 C C . PRO B 1 453 ? 24.438 30.875 4.801 1 77.75 453 PRO B C 1
ATOM 8445 O O . PRO B 1 453 ? 24.391 31.531 5.844 1 77.75 453 PRO B O 1
ATOM 8448 N N . CYS B 1 454 ? 25.141 31.203 3.814 1 74.62 454 CYS B N 1
ATOM 8449 C CA . CYS B 1 454 ? 26.062 32.312 3.979 1 74.62 454 CYS B CA 1
ATOM 8450 C C . CYS B 1 454 ? 25.438 33.625 3.463 1 74.62 454 CYS B C 1
ATOM 8452 O O . CYS B 1 454 ? 25.875 34.719 3.834 1 74.62 454 CYS B O 1
ATOM 8454 N N . GLY B 1 455 ? 24.438 33.531 2.748 1 83.06 455 GLY B N 1
ATOM 8455 C CA . GLY B 1 455 ? 23.844 34.719 2.164 1 83.06 455 GLY B CA 1
ATOM 8456 C C . GLY B 1 455 ? 22.516 35.094 2.777 1 83.06 455 GLY B C 1
ATOM 8457 O O . GLY B 1 455 ? 22.453 35.844 3.762 1 83.06 455 GLY B O 1
ATOM 8458 N N . VAL B 1 456 ? 21.594 34.5 2.232 1 90.25 456 VAL B N 1
ATOM 8459 C CA . VAL B 1 456 ? 20.234 34.781 2.674 1 90.25 456 VAL B CA 1
ATOM 8460 C C . VAL B 1 456 ? 19.547 33.5 3.141 1 90.25 456 VAL B C 1
ATOM 8462 O O . VAL B 1 456 ? 19.547 32.5 2.424 1 90.25 456 VAL B O 1
ATOM 8465 N N . LEU B 1 457 ? 19.078 33.562 4.359 1 92.62 457 LEU B N 1
ATOM 8466 C CA . LEU B 1 457 ? 18.375 32.406 4.895 1 92.62 457 LEU B CA 1
ATOM 8467 C C . LEU B 1 457 ? 16.891 32.688 5.059 1 92.62 457 LEU B C 1
ATOM 8469 O O . LEU B 1 457 ? 16.5 33.781 5.48 1 92.62 457 LEU B O 1
ATOM 8473 N N . PHE B 1 458 ? 16.125 31.734 4.652 1 94.06 458 PHE B N 1
ATOM 8474 C CA . PHE B 1 458 ? 14.672 31.844 4.781 1 94.06 458 PHE B CA 1
ATOM 8475 C C . PHE B 1 458 ? 14.156 30.875 5.844 1 94.06 458 PHE B C 1
ATOM 8477 O O . PHE B 1 458 ? 14.547 29.719 5.875 1 94.06 458 PHE B O 1
ATOM 8484 N N . LEU B 1 459 ? 13.406 31.359 6.73 1 93.5 459 LEU B N 1
ATOM 8485 C CA . LEU B 1 459 ? 12.703 30.516 7.699 1 93.5 459 LEU B CA 1
ATOM 8486 C C . LEU B 1 459 ? 11.211 30.453 7.395 1 93.5 459 LEU B C 1
ATOM 8488 O O . LEU B 1 459 ? 10.484 31.422 7.668 1 93.5 459 LEU B O 1
ATOM 8492 N N . PRO B 1 460 ? 10.781 29.312 6.949 1 90.69 460 PRO B N 1
ATOM 8493 C CA . PRO B 1 460 ? 9.367 29.203 6.605 1 90.69 460 PRO B CA 1
ATOM 8494 C C . PRO B 1 460 ? 8.469 29.109 7.84 1 90.69 460 PRO B C 1
ATOM 8496 O O . PRO B 1 460 ? 8.961 29 8.961 1 90.69 460 PRO B O 1
ATOM 8499 N N . GLN B 1 461 ? 7.188 29.234 7.488 1 80.94 461 GLN B N 1
ATOM 8500 C CA . GLN B 1 461 ? 6.195 29.172 8.555 1 80.94 461 GLN B CA 1
ATOM 8501 C C . GLN B 1 461 ? 6.234 27.828 9.258 1 80.94 461 GLN B C 1
ATOM 8503 O O . GLN B 1 461 ? 6.238 27.766 10.492 1 80.94 461 GLN B O 1
ATOM 8508 N N . LYS B 1 462 ? 6.328 26.844 8.461 1 81.19 462 LYS B N 1
ATOM 8509 C CA . LYS B 1 462 ? 6.547 25.5 9 1 81.19 462 LYS B CA 1
ATOM 8510 C C . LYS B 1 462 ? 8.016 25.094 8.891 1 81.19 462 LYS B C 1
ATOM 8512 O O . LYS B 1 462 ? 8.531 24.891 7.793 1 81.19 462 LYS B O 1
ATOM 8517 N N . PRO B 1 463 ? 8.648 24.953 10.055 1 90.12 463 PRO B N 1
ATOM 8518 C CA . PRO B 1 463 ? 10.078 24.609 10 1 90.12 463 PRO B CA 1
ATOM 8519 C C . PRO B 1 463 ? 10.328 23.25 9.367 1 90.12 463 PRO B C 1
ATOM 8521 O O . PRO B 1 463 ? 9.516 22.328 9.516 1 90.12 463 PRO B O 1
ATOM 8524 N N . TYR B 1 464 ? 11.43 23.156 8.695 1 92.12 464 TYR B N 1
ATOM 8525 C CA . TYR B 1 464 ? 11.836 21.906 8.078 1 92.12 464 TYR B CA 1
ATOM 8526 C C . TYR B 1 464 ? 12.781 21.125 9 1 92.12 464 TYR B C 1
ATOM 8528 O O . TYR B 1 464 ? 13.773 21.672 9.477 1 92.12 464 TYR B O 1
ATOM 8536 N N . LEU B 1 465 ? 12.469 19.906 9.234 1 91.25 465 LEU B N 1
ATOM 8537 C CA . LEU B 1 465 ? 13.312 19.031 10.039 1 91.25 465 LEU B CA 1
ATOM 8538 C C . LEU B 1 465 ? 13.844 17.875 9.203 1 91.25 465 LEU B C 1
ATOM 8540 O O . LEU B 1 465 ? 13.086 17.203 8.492 1 91.25 465 LEU B O 1
ATOM 8544 N N . THR B 1 466 ? 15.125 17.703 9.18 1 90.81 466 THR B N 1
ATOM 8545 C CA . THR B 1 466 ? 15.766 16.656 8.398 1 90.81 466 THR B CA 1
ATOM 8546 C C . THR B 1 466 ? 16 15.414 9.25 1 90.81 466 THR B C 1
ATOM 8548 O O . THR B 1 466 ? 15.68 15.406 10.445 1 90.81 466 THR B O 1
ATOM 8551 N N . ASP B 1 467 ? 16.469 14.359 8.602 1 87.25 467 ASP B N 1
ATOM 8552 C CA . ASP B 1 467 ? 16.859 13.148 9.32 1 87.25 467 ASP B CA 1
ATOM 8553 C C . ASP B 1 467 ? 18.266 13.289 9.914 1 87.25 467 ASP B C 1
ATOM 8555 O O . ASP B 1 467 ? 19.125 13.93 9.32 1 87.25 467 ASP B O 1
ATOM 8559 N N . GLY B 1 468 ? 18.375 12.672 11.094 1 87.12 468 GLY B N 1
ATOM 8560 C CA . GLY B 1 468 ? 19.719 12.648 11.648 1 87.12 468 GLY B CA 1
ATOM 8561 C C . GLY B 1 468 ? 19.781 13.125 13.086 1 87.12 468 GLY B C 1
ATOM 8562 O O . GLY B 1 468 ? 18.797 13 13.828 1 87.12 468 GLY B O 1
ATOM 8563 N N . THR B 1 469 ? 20.953 13.711 13.383 1 90.88 469 THR B N 1
ATOM 8564 C CA . THR B 1 469 ? 21.219 14.125 14.758 1 90.88 469 THR B CA 1
ATOM 8565 C C . THR B 1 469 ? 20.75 15.555 15 1 90.88 469 THR B C 1
ATOM 8567 O O . THR B 1 469 ? 20.359 16.25 14.055 1 90.88 469 THR B O 1
ATOM 8570 N N . LEU B 1 470 ? 20.812 15.906 16.266 1 92.38 470 LEU B N 1
ATOM 8571 C CA . LEU B 1 470 ? 20.453 17.266 16.625 1 92.38 470 LEU B CA 1
ATOM 8572 C C . LEU B 1 470 ? 21.391 18.281 15.969 1 92.38 470 LEU B C 1
ATOM 8574 O O . LEU B 1 470 ? 20.953 19.344 15.539 1 92.38 470 LEU B O 1
ATOM 8578 N N . ARG B 1 471 ? 22.609 17.922 15.883 1 91.94 471 ARG B N 1
ATOM 8579 C CA . ARG B 1 471 ? 23.594 18.781 15.219 1 91.94 471 ARG B CA 1
ATOM 8580 C C . ARG B 1 471 ? 23.234 18.969 13.75 1 91.94 471 ARG B C 1
ATOM 8582 O O . ARG B 1 471 ? 23.344 20.078 13.219 1 91.94 471 ARG B O 1
ATOM 8589 N N . GLU B 1 472 ? 22.812 17.922 13.156 1 91.19 472 GLU B N 1
ATOM 8590 C CA . GLU B 1 472 ? 22.453 18 11.742 1 91.19 472 GLU B CA 1
ATOM 8591 C C . GLU B 1 472 ? 21.203 18.859 11.539 1 91.19 472 GLU B C 1
ATOM 8593 O O . GLU B 1 472 ? 21.047 19.5 10.492 1 91.19 472 GLU B O 1
ATOM 8598 N N . GLN B 1 473 ? 20.328 18.859 12.523 1 92.5 473 GLN B N 1
ATOM 8599 C CA . GLN B 1 473 ? 19.141 19.719 12.453 1 92.5 473 GLN B CA 1
ATOM 8600 C C . GLN B 1 473 ? 19.547 21.188 12.453 1 92.5 473 GLN B C 1
ATOM 8602 O O . GLN B 1 473 ? 18.984 22 11.703 1 92.5 473 GLN B O 1
ATOM 8607 N N . ILE B 1 474 ? 20.516 21.5 13.242 1 92.56 474 ILE B N 1
ATOM 8608 C CA . ILE B 1 474 ? 20.906 22.891 13.445 1 92.56 474 ILE B CA 1
ATOM 8609 C C . ILE B 1 474 ? 21.781 23.344 12.266 1 92.56 474 ILE B C 1
ATOM 8611 O O . ILE B 1 474 ? 21.656 24.484 11.805 1 92.56 474 ILE B O 1
ATOM 8615 N N . THR B 1 475 ? 22.594 22.469 11.766 1 90.88 475 THR B N 1
ATOM 8616 C CA . THR B 1 475 ? 23.547 22.859 10.727 1 90.88 475 THR B CA 1
ATOM 8617 C C . THR B 1 475 ? 22.938 22.719 9.344 1 90.88 475 THR B C 1
ATOM 8619 O O . THR B 1 475 ? 23.562 23.062 8.336 1 90.88 475 THR B O 1
ATOM 8622 N N . PHE B 1 476 ? 21.766 22.312 9.359 1 91.5 476 PHE B N 1
ATOM 8623 C CA . PHE B 1 476 ? 21.078 22.156 8.078 1 91.5 476 PHE B CA 1
ATOM 8624 C C . PHE B 1 476 ? 21.047 23.484 7.32 1 91.5 476 PHE B C 1
ATOM 8626 O O . PHE B 1 476 ? 20.797 24.531 7.91 1 91.5 476 PHE B O 1
ATOM 8633 N N . PRO B 1 477 ? 21.438 23.406 6.039 1 90.62 477 PRO B N 1
ATOM 8634 C CA . PRO B 1 477 ? 21.516 22.359 5.016 1 90.62 477 PRO B CA 1
ATOM 8635 C C . PRO B 1 477 ? 22.953 21.938 4.719 1 90.62 477 PRO B C 1
ATOM 8637 O O . PRO B 1 477 ? 23.234 21.438 3.629 1 90.62 477 PRO B O 1
ATOM 8640 N N . LEU B 1 478 ? 23.812 22.188 5.645 1 86.38 478 LEU B N 1
ATOM 8641 C CA . LEU B 1 478 ? 25.203 21.797 5.461 1 86.38 478 LEU B CA 1
ATOM 8642 C C . LEU B 1 478 ? 25.422 20.328 5.859 1 86.38 478 LEU B C 1
ATOM 8644 O O . LEU B 1 478 ? 24.781 19.844 6.797 1 86.38 478 LEU B O 1
ATOM 8648 N N . SER B 1 479 ? 26.266 19.719 5.102 1 85.69 479 SER B N 1
ATOM 8649 C CA . SER B 1 479 ? 26.641 18.359 5.469 1 85.69 479 SER B CA 1
ATOM 8650 C C . SER B 1 479 ? 27.656 18.359 6.605 1 85.69 479 SER B C 1
ATOM 8652 O O . SER B 1 479 ? 28.562 19.188 6.633 1 85.69 479 SER B O 1
ATOM 8654 N N . VAL B 1 480 ? 27.438 17.5 7.574 1 79.06 480 VAL B N 1
ATOM 8655 C CA . VAL B 1 480 ? 28.266 17.484 8.766 1 79.06 480 VAL B CA 1
ATOM 8656 C C . VAL B 1 480 ? 29.25 16.312 8.695 1 79.06 480 VAL B C 1
ATOM 8658 O O . VAL B 1 480 ? 28.859 15.188 8.406 1 79.06 480 VAL B O 1
ATOM 8661 N N . ASP B 1 481 ? 30.438 16.672 8.789 1 78.25 481 ASP B N 1
ATOM 8662 C CA . ASP B 1 481 ? 31.469 15.664 9.047 1 78.25 481 ASP B CA 1
ATOM 8663 C C . ASP B 1 481 ? 31.938 15.719 10.5 1 78.25 481 ASP B C 1
ATOM 8665 O O . ASP B 1 481 ? 32.656 16.641 10.898 1 78.25 481 ASP B O 1
ATOM 8669 N N . LEU B 1 482 ? 31.516 14.781 11.242 1 72.31 482 LEU B N 1
ATOM 8670 C CA . LEU B 1 482 ? 31.734 14.758 12.688 1 72.31 482 LEU B CA 1
ATOM 8671 C C . LEU B 1 482 ? 33.219 14.812 13.016 1 72.31 482 LEU B C 1
ATOM 8673 O O . LEU B 1 482 ? 33.594 15.328 14.07 1 72.31 482 LEU B O 1
ATOM 8677 N N . ASP B 1 483 ? 33.969 14.336 12.141 1 73.44 483 ASP B N 1
ATOM 8678 C CA . ASP B 1 483 ? 35.406 14.258 12.406 1 73.44 483 ASP B CA 1
ATOM 8679 C C . ASP B 1 483 ? 36.062 15.633 12.289 1 73.44 483 ASP B C 1
ATOM 8681 O O . ASP B 1 483 ? 37.156 15.859 12.852 1 73.44 483 ASP B O 1
ATOM 8685 N N . LEU B 1 484 ? 35.375 16.562 11.734 1 75.56 484 LEU B N 1
ATOM 8686 C CA . LEU B 1 484 ? 35.969 17.844 11.469 1 75.56 484 LEU B CA 1
ATOM 8687 C C . LEU B 1 484 ? 35.375 18.938 12.336 1 75.56 484 LEU B C 1
ATOM 8689 O O . LEU B 1 484 ? 35.656 20.125 12.148 1 75.56 484 LEU B O 1
ATOM 8693 N N . ILE B 1 485 ? 34.625 18.516 13.305 1 78.81 485 ILE B N 1
ATOM 8694 C CA . ILE B 1 485 ? 33.906 19.531 14.055 1 78.81 485 ILE B CA 1
ATOM 8695 C C . ILE B 1 485 ? 34.781 20.047 15.195 1 78.81 485 ILE B C 1
ATOM 8697 O O . ILE B 1 485 ? 35.25 19.266 16.031 1 78.81 485 ILE B O 1
ATOM 8701 N N . PRO B 1 486 ? 35.031 21.312 15.141 1 78.94 486 PRO B N 1
ATOM 8702 C CA . PRO B 1 486 ? 35.812 21.891 16.234 1 78.94 486 PRO B CA 1
ATOM 8703 C C . PRO B 1 486 ? 35.031 21.953 17.547 1 78.94 486 PRO B C 1
ATOM 8705 O O . PRO B 1 486 ? 33.812 21.969 17.531 1 78.94 486 PRO B O 1
ATOM 8708 N N . ASN B 1 487 ? 35.719 21.875 18.641 1 79.75 487 ASN B N 1
ATOM 8709 C CA . ASN B 1 487 ? 35.125 21.906 19.969 1 79.75 487 ASN B CA 1
ATOM 8710 C C . ASN B 1 487 ? 34.406 23.219 20.234 1 79.75 487 ASN B C 1
ATOM 8712 O O . ASN B 1 487 ? 33.406 23.25 20.938 1 79.75 487 ASN B O 1
ATOM 8716 N N . ASP B 1 488 ? 34.906 24.25 19.672 1 85.38 488 ASP B N 1
ATOM 8717 C CA . ASP B 1 488 ? 34.281 25.562 19.891 1 85.38 488 ASP B CA 1
ATOM 8718 C C . ASP B 1 488 ? 32.875 25.625 19.297 1 85.38 488 ASP B C 1
ATOM 8720 O O . ASP B 1 488 ? 31.984 26.25 19.859 1 85.38 488 ASP B O 1
ATOM 8724 N N . GLU B 1 489 ? 32.781 25 18.25 1 87.69 489 GLU B N 1
ATOM 8725 C CA . GLU B 1 489 ? 31.484 24.969 17.609 1 87.69 489 GLU B CA 1
ATOM 8726 C C . GLU B 1 489 ? 30.469 24.203 18.469 1 87.69 489 GLU B C 1
ATOM 8728 O O . GLU B 1 489 ? 29.312 24.594 18.547 1 87.69 489 GLU B O 1
ATOM 8733 N N . THR B 1 490 ? 30.938 23.172 19.125 1 89.81 490 THR B N 1
ATOM 8734 C CA . THR B 1 490 ? 30.062 22.375 19.984 1 89.81 490 THR B CA 1
ATOM 8735 C C . THR B 1 490 ? 29.625 23.172 21.203 1 89.81 490 THR B C 1
ATOM 8737 O O . THR B 1 490 ? 28.453 23.109 21.594 1 89.81 490 THR B O 1
ATOM 8740 N N . GLU B 1 491 ? 30.484 23.922 21.672 1 90.69 491 GLU B N 1
ATOM 8741 C CA . GLU B 1 491 ? 30.172 24.719 22.844 1 90.69 491 GLU B CA 1
ATOM 8742 C C . GLU B 1 491 ? 29.188 25.844 22.484 1 90.69 491 GLU B C 1
ATOM 8744 O O . GLU B 1 491 ? 28.297 26.172 23.281 1 90.69 491 GLU B O 1
ATOM 8749 N N . GLU B 1 492 ? 29.375 26.375 21.391 1 91.38 492 GLU B N 1
ATOM 8750 C CA . GLU B 1 492 ? 28.469 27.406 20.922 1 91.38 492 GLU B CA 1
ATOM 8751 C C . GLU B 1 492 ? 27.062 26.875 20.734 1 91.38 492 GLU B C 1
ATOM 8753 O O . GLU B 1 492 ? 26.078 27.516 21.109 1 91.38 492 GLU B O 1
ATOM 8758 N N . LEU B 1 493 ? 27.016 25.781 20.188 1 92.75 493 LEU B N 1
ATOM 8759 C CA . LEU B 1 493 ? 25.719 25.156 19.938 1 92.75 493 LEU B CA 1
ATOM 8760 C C . LEU B 1 493 ? 25.016 24.828 21.266 1 92.75 493 LEU B C 1
ATOM 8762 O O . LEU B 1 493 ? 23.812 25.031 21.391 1 92.75 493 LEU B O 1
ATOM 8766 N N . LEU B 1 494 ? 25.781 24.344 22.219 1 92.5 494 LEU B N 1
ATOM 8767 C CA . LEU B 1 494 ? 25.219 24.016 23.516 1 92.5 494 LEU B CA 1
ATOM 8768 C C . LEU B 1 494 ? 24.734 25.266 24.234 1 92.5 494 LEU B C 1
ATOM 8770 O O . LEU B 1 494 ? 23.719 25.234 24.938 1 92.5 494 LEU B O 1
ATOM 8774 N N . SER B 1 495 ? 25.422 26.281 24 1 92.94 495 SER B N 1
ATOM 8775 C CA . SER B 1 495 ? 25.031 27.547 24.609 1 92.94 495 SER B CA 1
ATOM 8776 C C . SER B 1 495 ? 23.703 28.062 24.047 1 92.94 495 SER B C 1
ATOM 8778 O O . SER B 1 495 ? 22.844 28.547 24.781 1 92.94 495 SER B O 1
ATOM 8780 N N . TYR B 1 496 ? 23.562 27.953 22.75 1 93.06 496 TYR B N 1
ATOM 8781 C CA . TYR B 1 496 ? 22.312 28.359 22.125 1 93.06 496 TYR B CA 1
ATOM 8782 C C . TYR B 1 496 ? 21.156 27.516 22.625 1 93.06 496 TYR B C 1
ATOM 8784 O O . TYR B 1 496 ? 20.078 28.047 22.906 1 93.06 496 TYR B O 1
ATOM 8792 N N . LEU B 1 497 ? 21.406 26.266 22.766 1 93.62 497 LEU B N 1
ATOM 8793 C CA . LEU B 1 497 ? 20.344 25.344 23.203 1 93.62 497 LEU B CA 1
ATOM 8794 C C . LEU B 1 497 ? 19.906 25.656 24.625 1 93.62 497 LEU B C 1
ATOM 8796 O O . LEU B 1 497 ? 18.719 25.609 24.938 1 93.62 497 LEU B O 1
ATOM 8800 N N . HIS B 1 498 ? 20.828 26.016 25.344 1 91.69 498 HIS B N 1
ATOM 8801 C CA . HIS B 1 498 ? 20.531 26.375 26.719 1 91.69 498 HIS B CA 1
ATOM 8802 C C . HIS B 1 498 ? 19.797 27.703 26.797 1 91.69 498 HIS B C 1
ATOM 8804 O O . HIS B 1 498 ? 18.797 27.828 27.516 1 91.69 498 HIS B O 1
ATOM 8810 N N . LYS B 1 499 ? 20.234 28.672 26.062 1 91.12 499 LYS B N 1
ATOM 8811 C CA . LYS B 1 499 ? 19.656 30 26.078 1 91.12 499 LYS B CA 1
ATOM 8812 C C . LYS B 1 499 ? 18.219 29.984 25.578 1 91.12 499 LYS B C 1
ATOM 8814 O O . LYS B 1 499 ? 17.375 30.766 26.016 1 91.12 499 LYS B O 1
ATOM 8819 N N . MET B 1 500 ? 17.953 29.109 24.656 1 90.81 500 MET B N 1
ATOM 8820 C CA . MET B 1 500 ? 16.641 29.062 24.047 1 90.81 500 MET B CA 1
ATOM 8821 C C . MET B 1 500 ? 15.766 28 24.719 1 90.81 500 MET B C 1
ATOM 8823 O O . MET B 1 500 ? 14.734 27.594 24.172 1 90.81 500 MET B O 1
ATOM 8827 N N . LYS B 1 501 ? 16.219 27.438 25.781 1 87.06 501 LYS B N 1
ATOM 8828 C CA . LYS B 1 501 ? 15.453 26.562 26.656 1 87.06 501 LYS B CA 1
ATOM 8829 C C . LYS B 1 501 ? 15.133 25.234 25.953 1 87.06 501 LYS B C 1
ATOM 8831 O O . LYS B 1 501 ? 13.992 24.781 25.984 1 87.06 501 LYS B O 1
ATOM 8836 N N . LEU B 1 502 ? 16.078 24.719 25.297 1 90.88 502 LEU B N 1
ATOM 8837 C CA . LEU B 1 502 ? 15.883 23.438 24.625 1 90.88 502 LEU B CA 1
ATOM 8838 C C . LEU B 1 502 ? 16.719 22.344 25.297 1 90.88 502 LEU B C 1
ATOM 8840 O O . LEU B 1 502 ? 17.125 21.391 24.641 1 90.88 502 LEU B O 1
ATOM 8844 N N . ASP B 1 503 ? 16.938 22.531 26.531 1 87.44 503 ASP B N 1
ATOM 8845 C CA . ASP B 1 503 ? 17.688 21.531 27.297 1 87.44 503 ASP B CA 1
ATOM 8846 C C . ASP B 1 503 ? 16.906 20.219 27.406 1 87.44 503 ASP B C 1
ATOM 8848 O O . ASP B 1 503 ? 17.5 19.141 27.391 1 87.44 503 ASP B O 1
ATOM 8852 N N . GLY B 1 504 ? 15.727 20.328 27.562 1 81.81 504 GLY B N 1
ATOM 8853 C CA . GLY B 1 504 ? 14.883 19.156 27.625 1 81.81 504 GLY B CA 1
ATOM 8854 C C . GLY B 1 504 ? 14.977 18.281 26.375 1 81.81 504 GLY B C 1
ATOM 8855 O O . GLY B 1 504 ? 14.969 17.062 26.469 1 81.81 504 GLY B O 1
ATOM 8856 N N . LEU B 1 505 ? 15.062 18.922 25.281 1 85.81 505 LEU B N 1
ATOM 8857 C CA . LEU B 1 505 ? 15.195 18.188 24.031 1 85.81 505 LEU B CA 1
ATOM 8858 C C . LEU B 1 505 ? 16.531 17.438 23.969 1 85.81 505 LEU B C 1
ATOM 8860 O O . LEU B 1 505 ? 16.578 16.297 23.5 1 85.81 505 LEU B O 1
ATOM 8864 N N . MET B 1 506 ? 17.5 18.016 24.516 1 87.06 506 MET B N 1
ATOM 8865 C CA . MET B 1 506 ? 18.828 17.406 24.562 1 87.06 506 MET B CA 1
ATOM 8866 C C . MET B 1 506 ? 18.828 16.172 25.453 1 87.06 506 MET B C 1
ATOM 8868 O O . MET B 1 506 ? 19.453 15.148 25.109 1 87.06 506 MET B O 1
ATOM 8872 N N . THR B 1 507 ? 18.109 16.266 26.422 1 83.94 507 THR B N 1
ATOM 8873 C CA . THR B 1 507 ? 18.031 15.156 27.344 1 83.94 507 THR B CA 1
ATOM 8874 C C . THR B 1 507 ? 17.219 14.008 26.75 1 83.94 507 THR B C 1
ATOM 8876 O O . THR B 1 507 ? 17.547 12.836 26.953 1 83.94 507 THR B O 1
ATOM 8879 N N . ARG B 1 508 ? 16.281 14.367 26.031 1 80.88 508 ARG B N 1
ATOM 8880 C CA . ARG B 1 508 ? 15.43 13.352 25.406 1 80.88 508 ARG B CA 1
ATOM 8881 C C . ARG B 1 508 ? 16.188 12.578 24.328 1 80.88 508 ARG B C 1
ATOM 8883 O O . ARG B 1 508 ? 16 11.375 24.172 1 80.88 508 ARG B O 1
ATOM 8890 N N . ILE B 1 509 ? 17.062 13.219 23.641 1 84.5 509 ILE B N 1
ATOM 8891 C CA . ILE B 1 509 ? 17.797 12.602 22.547 1 84.5 509 ILE B CA 1
ATOM 8892 C C . ILE B 1 509 ? 19.047 11.914 23.109 1 84.5 509 ILE B C 1
ATOM 8894 O O . ILE B 1 509 ? 19.5 10.906 22.547 1 84.5 509 ILE B O 1
ATOM 8898 N N . GLY B 1 510 ? 19.594 12.336 24.125 1 83 510 GLY B N 1
ATOM 8899 C CA . GLY B 1 510 ? 20.766 11.758 24.75 1 83 510 GLY B CA 1
ATOM 8900 C C . GLY B 1 510 ? 22.062 12.406 24.297 1 83 510 GLY B C 1
ATOM 8901 O O . GLY B 1 510 ? 23.156 11.875 24.531 1 83 510 GLY B O 1
ATOM 8902 N N . GLY B 1 511 ? 21.969 13.398 23.5 1 86.56 511 GLY B N 1
ATOM 8903 C CA . GLY B 1 511 ? 23.172 14.07 23.062 1 86.56 511 GLY B CA 1
ATOM 8904 C C . GLY B 1 511 ? 23 14.781 21.734 1 86.56 511 GLY B C 1
ATOM 8905 O O . GLY B 1 511 ? 21.984 14.609 21.047 1 86.56 511 GLY B O 1
ATOM 8906 N N . LEU B 1 512 ? 24.078 15.531 21.375 1 89.5 512 LEU B N 1
ATOM 8907 C CA . LEU B 1 512 ? 24.062 16.344 20.172 1 89.5 512 LEU B CA 1
ATOM 8908 C C . LEU B 1 512 ? 24.312 15.5 18.938 1 89.5 512 LEU B C 1
ATOM 8910 O O . LEU B 1 512 ? 23.781 15.781 17.859 1 89.5 512 LEU B O 1
ATOM 8914 N N . ASP B 1 513 ? 25.078 14.406 19.094 1 89.5 513 ASP B N 1
ATOM 8915 C CA . ASP B 1 513 ? 25.516 13.633 17.922 1 89.5 513 ASP B CA 1
ATOM 8916 C C . ASP B 1 513 ? 24.938 12.227 17.953 1 89.5 513 ASP B C 1
ATOM 8918 O O . ASP B 1 513 ? 25.375 11.344 17.219 1 89.5 513 ASP B O 1
ATOM 8922 N N . ARG B 1 514 ? 23.969 12.094 18.75 1 87.62 514 ARG B N 1
ATOM 8923 C CA . ARG B 1 514 ? 23.297 10.797 18.797 1 87.62 514 ARG B CA 1
ATOM 8924 C C . ARG B 1 514 ? 22.109 10.766 17.844 1 87.62 514 ARG B C 1
ATOM 8926 O O . ARG B 1 514 ? 21.328 11.719 17.797 1 87.62 514 ARG B O 1
ATOM 8933 N N . PRO B 1 515 ? 22.109 9.672 17.094 1 85.06 515 PRO B N 1
ATOM 8934 C CA . PRO B 1 515 ? 20.953 9.578 16.203 1 85.06 515 PRO B CA 1
ATOM 8935 C C . PRO B 1 515 ? 19.641 9.391 16.953 1 85.06 515 PRO B C 1
ATOM 8937 O O . PRO B 1 515 ? 19.578 8.617 17.906 1 85.06 515 PRO B O 1
ATOM 8940 N N . ALA B 1 516 ? 18.656 10.188 16.5 1 77.81 516 ALA B N 1
ATOM 8941 C CA . ALA B 1 516 ? 17.344 10.078 17.125 1 77.81 516 ALA B CA 1
ATOM 8942 C C . ALA B 1 516 ? 16.609 8.82 16.656 1 77.81 516 ALA B C 1
ATOM 8944 O O . ALA B 1 516 ? 16.656 8.484 15.469 1 77.81 516 ALA B O 1
ATOM 8945 N N . GLU B 1 517 ? 16.016 8.141 17.531 1 68.56 517 GLU B N 1
ATOM 8946 C CA . GLU B 1 517 ? 15.312 6.906 17.219 1 68.56 517 GLU B CA 1
ATOM 8947 C C . GLU B 1 517 ? 13.859 7.176 16.844 1 68.56 517 GLU B C 1
ATOM 8949 O O . GLU B 1 517 ? 13.094 6.246 16.578 1 68.56 517 GLU B O 1
ATOM 8954 N N . TRP B 1 518 ? 13.57 8.453 16.906 1 65.94 518 TRP B N 1
ATOM 8955 C CA . TRP B 1 518 ? 12.18 8.797 16.625 1 65.94 518 TRP B CA 1
ATOM 8956 C C . TRP B 1 518 ? 12.094 9.859 15.531 1 65.94 518 TRP B C 1
ATOM 8958 O O . TRP B 1 518 ? 13.109 10.445 15.148 1 65.94 518 TRP B O 1
ATOM 8968 N N . ASN B 1 519 ? 10.891 10.023 15.055 1 73.19 519 ASN B N 1
ATOM 8969 C CA . ASN B 1 519 ? 10.633 11.016 14.023 1 73.19 519 ASN B CA 1
ATOM 8970 C C . ASN B 1 519 ? 10.508 12.422 14.617 1 73.19 519 ASN B C 1
ATOM 8972 O O . ASN B 1 519 ? 9.711 12.648 15.523 1 73.19 519 ASN B O 1
ATOM 8976 N N . TRP B 1 520 ? 11.258 13.305 14.141 1 81.38 520 TRP B N 1
ATOM 8977 C CA . TRP B 1 520 ? 11.359 14.664 14.656 1 81.38 520 TRP B CA 1
ATOM 8978 C C . TRP B 1 520 ? 10.008 15.367 14.609 1 81.38 520 TRP B C 1
ATOM 8980 O O . TRP B 1 520 ? 9.633 16.062 15.555 1 81.38 520 TRP B O 1
ATOM 8990 N N . TYR B 1 521 ? 9.219 15.156 13.531 1 71.88 521 TYR B N 1
ATOM 8991 C CA . TYR B 1 521 ? 7.961 15.867 13.359 1 71.88 521 TYR B CA 1
ATOM 8992 C C . TYR B 1 521 ? 6.91 15.359 14.336 1 71.88 521 TYR B C 1
ATOM 8994 O O . TYR B 1 521 ? 5.969 16.078 14.672 1 71.88 521 TYR B O 1
ATOM 9002 N N . ASP B 1 522 ? 7.133 14.234 14.867 1 62.94 522 ASP B N 1
ATOM 9003 C CA . ASP B 1 522 ? 6.148 13.625 15.758 1 62.94 522 ASP B CA 1
ATOM 9004 C C . ASP B 1 522 ? 6.414 14.008 17.219 1 62.94 522 ASP B C 1
ATOM 9006 O O . ASP B 1 522 ? 5.488 14.055 18.031 1 62.94 522 ASP B O 1
ATOM 9010 N N . VAL B 1 523 ? 7.59 14.305 17.5 1 67.56 523 VAL B N 1
ATOM 9011 C CA . VAL B 1 523 ? 7.988 14.461 18.891 1 67.56 523 VAL B CA 1
ATOM 9012 C C . VAL B 1 523 ? 8.062 15.945 19.25 1 67.56 523 VAL B C 1
ATOM 9014 O O . VAL B 1 523 ? 7.68 16.344 20.359 1 67.56 523 VAL B O 1
ATOM 9017 N N . LEU B 1 524 ? 8.43 16.797 18.328 1 77.25 524 LEU B N 1
ATOM 9018 C CA . LEU B 1 524 ? 8.656 18.203 18.656 1 77.25 524 LEU B CA 1
ATOM 9019 C C . LEU B 1 524 ? 7.355 19 18.562 1 77.25 524 LEU B C 1
ATOM 9021 O O . LEU B 1 524 ? 6.543 18.766 17.672 1 77.25 524 LEU B O 1
ATOM 9025 N N . SER B 1 525 ? 7.211 19.828 19.5 1 72.06 525 SER B N 1
ATOM 9026 C CA . SER B 1 525 ? 6.113 20.781 19.453 1 72.06 525 SER B CA 1
ATOM 9027 C C . SER B 1 525 ? 6.398 21.906 18.469 1 72.06 525 SER B C 1
ATOM 9029 O O . SER B 1 525 ? 7.547 22.125 18.078 1 72.06 525 SER B O 1
ATOM 9031 N N . PRO B 1 526 ? 5.352 22.609 18.031 1 76.56 526 PRO B N 1
ATOM 9032 C CA . PRO B 1 526 ? 5.574 23.734 17.109 1 76.56 526 PRO B CA 1
ATOM 9033 C C . PRO B 1 526 ? 6.527 24.781 17.688 1 76.56 526 PRO B C 1
ATOM 9035 O O . PRO B 1 526 ? 7.352 25.328 16.953 1 76.56 526 PRO B O 1
ATOM 9038 N N . GLY B 1 527 ? 6.445 25.031 18.922 1 81.25 527 GLY B N 1
ATOM 9039 C CA . GLY B 1 527 ? 7.352 25.984 19.547 1 81.25 527 GLY B CA 1
ATOM 9040 C C . GLY B 1 527 ? 8.797 25.5 19.562 1 81.25 527 GLY B C 1
ATOM 9041 O O . GLY B 1 527 ? 9.711 26.297 19.312 1 81.25 527 GLY B O 1
ATOM 9042 N N . GLU B 1 528 ? 8.914 24.281 19.859 1 83.81 528 GLU B N 1
ATOM 9043 C CA . GLU B 1 528 ? 10.266 23.719 19.844 1 83.81 528 GLU B CA 1
ATOM 9044 C C . GLU B 1 528 ? 10.859 23.75 18.453 1 83.81 528 GLU B C 1
ATOM 9046 O O . GLU B 1 528 ? 12.055 24.016 18.281 1 83.81 528 GLU B O 1
ATOM 9051 N N . MET B 1 529 ? 10.016 23.531 17.516 1 89.94 529 MET B N 1
ATOM 9052 C CA . MET B 1 529 ? 10.477 23.547 16.125 1 89.94 529 MET B CA 1
ATOM 9053 C C . MET B 1 529 ? 10.922 24.938 15.711 1 89.94 529 MET B C 1
ATOM 9055 O O . MET B 1 529 ? 11.945 25.094 15.039 1 89.94 529 MET B O 1
ATOM 9059 N N . GLN B 1 530 ? 10.164 25.891 16.094 1 90.06 530 GLN B N 1
ATOM 9060 C CA . GLN B 1 530 ? 10.492 27.266 15.742 1 90.06 530 GLN B CA 1
ATOM 9061 C C . GLN B 1 530 ? 11.766 27.719 16.453 1 90.06 530 GLN B C 1
ATOM 9063 O O . GLN B 1 530 ? 12.594 28.422 15.859 1 90.06 530 GLN B O 1
ATOM 9068 N N . ARG B 1 531 ? 11.93 27.328 17.688 1 92.81 531 ARG B N 1
ATOM 9069 C CA . ARG B 1 531 ? 13.141 27.672 18.406 1 92.81 531 ARG B CA 1
ATOM 9070 C C . ARG B 1 531 ? 14.367 27.031 17.781 1 92.81 531 ARG B C 1
ATOM 9072 O O . ARG B 1 531 ? 15.414 27.656 17.641 1 92.81 531 ARG B O 1
ATOM 9079 N N . LEU B 1 532 ? 14.172 25.812 17.406 1 93.31 532 LEU B N 1
ATOM 9080 C CA . LEU B 1 532 ? 15.258 25.094 16.766 1 93.31 532 LEU B CA 1
ATOM 9081 C C . LEU B 1 532 ? 15.617 25.75 15.43 1 93.31 532 LEU B C 1
ATOM 9083 O O . LEU B 1 532 ? 16.797 25.859 15.078 1 93.31 532 LEU B O 1
ATOM 9087 N N . SER B 1 533 ? 14.625 26.141 14.695 1 93.75 533 SER B N 1
ATOM 9088 C CA . SER B 1 533 ? 14.844 26.828 13.422 1 93.75 533 SER B CA 1
ATOM 9089 C C . SER B 1 533 ? 15.586 28.141 13.625 1 93.75 533 SER B C 1
ATOM 9091 O O . SER B 1 533 ? 16.406 28.531 12.789 1 93.75 533 SER B O 1
ATOM 9093 N N . PHE B 1 534 ? 15.281 28.797 14.695 1 94.44 534 PHE B N 1
ATOM 9094 C CA . PHE B 1 534 ? 15.945 30.062 14.977 1 94.44 534 PHE B CA 1
ATOM 9095 C C . PHE B 1 534 ? 17.406 29.828 15.352 1 94.44 534 PHE B C 1
ATOM 9097 O O . PHE B 1 534 ? 18.266 30.656 15.039 1 94.44 534 PHE B O 1
ATOM 9104 N N . ILE B 1 535 ? 17.656 28.75 16.078 1 94.56 535 ILE B N 1
ATOM 9105 C CA . ILE B 1 535 ? 19.047 28.406 16.406 1 94.56 535 ILE B CA 1
ATOM 9106 C C . ILE B 1 535 ? 19.828 28.172 15.117 1 94.56 535 ILE B C 1
ATOM 9108 O O . ILE B 1 535 ? 21.016 28.547 15.031 1 94.56 535 ILE B O 1
ATOM 9112 N N . ARG B 1 536 ? 19.203 27.594 14.172 1 93.81 536 ARG B N 1
ATOM 9113 C CA . ARG B 1 536 ? 19.812 27.406 12.859 1 93.81 536 ARG B CA 1
ATOM 9114 C C . ARG B 1 536 ? 20.203 28.75 12.25 1 93.81 536 ARG B C 1
ATOM 9116 O O . ARG B 1 536 ? 21.281 28.891 11.656 1 93.81 536 ARG B O 1
ATOM 9123 N N . LEU B 1 537 ? 19.344 29.641 12.375 1 94.31 537 LEU B N 1
ATOM 9124 C CA . LEU B 1 537 ? 19.594 31 11.875 1 94.31 537 LEU B CA 1
ATOM 9125 C C . LEU B 1 537 ? 20.797 31.609 12.57 1 94.31 537 LEU B C 1
ATOM 9127 O O . LEU B 1 537 ? 21.656 32.219 11.914 1 94.31 537 LEU B O 1
ATOM 9131 N N . LEU B 1 538 ? 20.859 31.484 13.859 1 94.31 538 LEU B N 1
ATOM 9132 C CA . LEU B 1 538 ? 21.953 32.062 14.641 1 94.31 538 LEU B CA 1
ATOM 9133 C C . LEU B 1 538 ? 23.266 31.375 14.312 1 94.31 538 LEU B C 1
ATOM 9135 O O . LEU B 1 538 ? 24.328 32 14.328 1 94.31 538 LEU B O 1
ATOM 9139 N N . TYR B 1 539 ? 23.172 30.125 14.07 1 92.69 539 TYR B N 1
ATOM 9140 C CA . TYR B 1 539 ? 24.375 29.344 13.742 1 92.69 539 TYR B CA 1
ATOM 9141 C C . TYR B 1 539 ? 24.969 29.812 12.422 1 92.69 539 TYR B C 1
ATOM 9143 O O . TYR B 1 539 ? 26.188 30.016 12.328 1 92.69 539 TYR B O 1
ATOM 9151 N N . HIS B 1 540 ? 24.234 29.984 11.367 1 91.56 540 HIS B N 1
ATOM 9152 C CA . HIS B 1 540 ? 24.719 30.312 10.031 1 91.56 540 HIS B CA 1
ATOM 9153 C C . HIS B 1 540 ? 25.078 31.797 9.938 1 91.56 540 HIS B C 1
ATOM 9155 O O . HIS B 1 540 ? 25.938 32.188 9.156 1 91.56 540 HIS B O 1
ATOM 9161 N N . LYS B 1 541 ? 24.438 32.594 10.711 1 91.25 541 LYS B N 1
ATOM 9162 C CA . LYS B 1 541 ? 24.703 34.031 10.758 1 91.25 541 LYS B CA 1
ATOM 9163 C C . LYS B 1 541 ? 24.672 34.656 9.359 1 91.25 541 LYS B C 1
ATOM 9165 O O . LYS B 1 541 ? 25.641 35.281 8.938 1 91.25 541 LYS B O 1
ATOM 9170 N N . PRO B 1 542 ? 23.547 34.594 8.648 1 91.5 542 PRO B N 1
ATOM 9171 C CA . PRO B 1 542 ? 23.438 35.188 7.312 1 91.5 542 PRO B CA 1
ATOM 9172 C C . PRO B 1 542 ? 23.406 36.688 7.344 1 91.5 542 PRO B C 1
ATOM 9174 O O . PRO B 1 542 ? 23.234 37.281 8.414 1 91.5 542 PRO B O 1
ATOM 9177 N N . ALA B 1 543 ? 23.578 37.219 6.152 1 89.12 543 ALA B N 1
ATOM 9178 C CA . ALA B 1 543 ? 23.5 38.656 6.047 1 89.12 543 ALA B CA 1
ATOM 9179 C C . ALA B 1 543 ? 22.062 39.156 6.207 1 89.12 543 ALA B C 1
ATOM 9181 O O . ALA B 1 543 ? 21.828 40.188 6.828 1 89.12 543 ALA B O 1
ATOM 9182 N N . MET B 1 544 ? 21.203 38.406 5.621 1 92.94 544 MET B N 1
ATOM 9183 C CA . MET B 1 544 ? 19.781 38.75 5.715 1 92.94 544 MET B CA 1
ATOM 9184 C C . MET B 1 544 ? 18.953 37.5 6.027 1 92.94 544 MET B C 1
ATOM 9186 O O . MET B 1 544 ? 19.297 36.375 5.582 1 92.94 544 MET B O 1
ATOM 9190 N N . ALA B 1 545 ? 17.969 37.688 6.785 1 94.94 545 ALA B N 1
ATOM 9191 C CA . ALA B 1 545 ? 17.062 36.594 7.133 1 94.94 545 ALA B CA 1
ATOM 9192 C C . ALA B 1 545 ? 15.617 36.969 6.848 1 94.94 545 ALA B C 1
ATOM 9194 O O . ALA B 1 545 ? 15.164 38.031 7.207 1 94.94 545 ALA B O 1
ATOM 9195 N N . PHE B 1 546 ? 14.992 36.156 6.094 1 95.5 546 PHE B N 1
ATOM 9196 C CA . PHE B 1 546 ? 13.57 36.312 5.816 1 95.5 546 PHE B CA 1
ATOM 9197 C C . PHE B 1 546 ? 12.742 35.375 6.695 1 95.5 546 PHE B C 1
ATOM 9199 O O . PHE B 1 546 ? 12.852 34.156 6.594 1 95.5 546 PHE B O 1
ATOM 9206 N N . LEU B 1 547 ? 11.906 35.906 7.527 1 95.75 547 LEU B N 1
ATOM 9207 C CA . LEU B 1 547 ? 11.164 35.156 8.523 1 95.75 547 LEU B CA 1
ATOM 9208 C C . LEU B 1 547 ? 9.672 35.188 8.234 1 95.75 547 LEU B C 1
ATOM 9210 O O . LEU B 1 547 ? 9.055 36.25 8.281 1 95.75 547 LEU B O 1
ATOM 9214 N N . ASP B 1 548 ? 9.109 34.031 7.934 1 92.12 548 ASP B N 1
ATOM 9215 C CA . ASP B 1 548 ? 7.68 33.906 7.672 1 92.12 548 ASP B CA 1
ATOM 9216 C C . ASP B 1 548 ? 6.938 33.406 8.898 1 92.12 548 ASP B C 1
ATOM 9218 O O . ASP B 1 548 ? 6.773 32.188 9.062 1 92.12 548 ASP B O 1
ATOM 9222 N N . GLU B 1 549 ? 6.422 34.25 9.672 1 85.88 549 GLU B N 1
ATOM 9223 C CA . GLU B 1 549 ? 5.73 33.906 10.914 1 85.88 549 GLU B CA 1
ATOM 9224 C C . GLU B 1 549 ? 6.52 32.875 11.719 1 85.88 549 GLU B C 1
ATOM 9226 O O . GLU B 1 549 ? 5.965 31.844 12.141 1 85.88 549 GLU B O 1
ATOM 9231 N N . ALA B 1 550 ? 7.758 33.188 11.906 1 89.25 550 ALA B N 1
ATOM 9232 C CA . ALA B 1 550 ? 8.703 32.219 12.461 1 89.25 550 ALA B CA 1
ATOM 9233 C C . ALA B 1 550 ? 8.555 32.125 13.977 1 89.25 550 ALA B C 1
ATOM 9235 O O . ALA B 1 550 ? 9.086 31.219 14.602 1 89.25 550 ALA B O 1
ATOM 9236 N N . THR B 1 551 ? 7.828 33.062 14.586 1 86.5 551 THR B N 1
ATOM 9237 C CA . THR B 1 551 ? 7.656 33.031 16.031 1 86.5 551 THR B CA 1
ATOM 9238 C C . THR B 1 551 ? 6.176 33.031 16.406 1 86.5 551 THR B C 1
ATOM 9240 O O . THR B 1 551 ? 5.797 33.531 17.469 1 86.5 551 THR B O 1
ATOM 9243 N N . SER B 1 552 ? 5.395 32.562 15.492 1 75.38 552 SER B N 1
ATOM 9244 C CA . SER B 1 552 ? 3.951 32.594 15.695 1 75.38 552 SER B CA 1
ATOM 9245 C C . SER B 1 552 ? 3.523 31.656 16.828 1 75.38 552 SER B C 1
ATOM 9247 O O . SER B 1 552 ? 2.51 31.891 17.484 1 75.38 552 SER B O 1
ATOM 9249 N N . ALA B 1 553 ? 4.336 30.641 17.062 1 72.56 553 ALA B N 1
ATOM 9250 C CA . ALA B 1 553 ? 3.971 29.656 18.078 1 72.56 553 ALA B CA 1
ATOM 9251 C C . ALA B 1 553 ? 4.715 29.906 19.391 1 72.56 553 ALA B C 1
ATOM 9253 O O . ALA B 1 553 ? 4.684 29.062 20.297 1 72.56 553 ALA B O 1
ATOM 9254 N N . LEU B 1 554 ? 5.348 31.078 19.484 1 79.69 554 LEU B N 1
ATOM 9255 C CA . LEU B 1 554 ? 6.152 31.375 20.656 1 79.69 554 LEU B CA 1
ATOM 9256 C C . LEU B 1 554 ? 5.516 32.5 21.484 1 79.69 554 LEU B C 1
ATOM 9258 O O . LEU B 1 554 ? 4.73 33.281 20.953 1 79.69 554 LEU B O 1
ATOM 9262 N N . ASP B 1 555 ? 5.84 32.469 22.734 1 74.06 555 ASP B N 1
ATOM 9263 C CA . ASP B 1 555 ? 5.387 33.562 23.594 1 74.06 555 ASP B CA 1
ATOM 9264 C C . ASP B 1 555 ? 6.211 34.812 23.359 1 74.06 555 ASP B C 1
ATOM 9266 O O . ASP B 1 555 ? 7.234 34.781 22.672 1 74.06 555 ASP B O 1
ATOM 9270 N N . MET B 1 556 ? 5.719 35.906 23.922 1 78.25 556 MET B N 1
ATOM 9271 C CA . MET B 1 556 ? 6.316 37.219 23.672 1 78.25 556 MET B CA 1
ATOM 9272 C C . MET B 1 556 ? 7.727 37.281 24.234 1 78.25 556 MET B C 1
ATOM 9274 O O . MET B 1 556 ? 8.609 37.906 23.641 1 78.25 556 MET B O 1
ATOM 9278 N N . GLU B 1 557 ? 7.879 36.656 25.312 1 80.88 557 GLU B N 1
ATOM 9279 C CA . GLU B 1 557 ? 9.195 36.688 25.938 1 80.88 557 GLU B CA 1
ATOM 9280 C C . GLU B 1 557 ? 10.234 35.969 25.078 1 80.88 557 GLU B C 1
ATOM 9282 O O . GLU B 1 557 ? 11.336 36.469 24.859 1 80.88 557 GLU B O 1
ATOM 9287 N N . MET B 1 558 ? 9.867 34.844 24.656 1 86 558 MET B N 1
ATOM 9288 C CA . MET B 1 558 ? 10.773 34.062 23.812 1 86 558 MET B CA 1
ATOM 9289 C C . MET B 1 558 ? 11.016 34.781 22.484 1 86 558 MET B C 1
ATOM 9291 O O . MET B 1 558 ? 12.125 34.719 21.953 1 86 558 MET B O 1
ATOM 9295 N N . GLU B 1 559 ? 10.016 35.344 21.969 1 89.56 559 GLU B N 1
ATOM 9296 C CA . GLU B 1 559 ? 10.141 36.094 20.719 1 89.56 559 GLU B CA 1
ATOM 9297 C C . GLU B 1 559 ? 11.164 37.219 20.859 1 89.56 559 GLU B C 1
ATOM 9299 O O . GLU B 1 559 ? 12.016 37.375 19.984 1 89.56 559 GLU B O 1
ATOM 9304 N N . GLN B 1 560 ? 11.062 37.875 21.969 1 89.69 560 GLN B N 1
ATOM 9305 C CA . GLN B 1 560 ? 11.992 38.969 22.203 1 89.69 560 GLN B CA 1
ATOM 9306 C C . GLN B 1 560 ? 13.422 38.438 22.328 1 89.69 560 GLN B C 1
ATOM 9308 O O . GLN B 1 560 ? 14.359 39.062 21.812 1 89.69 560 GLN B O 1
ATOM 9313 N N . LEU B 1 561 ? 13.523 37.375 22.969 1 91.88 561 LEU B N 1
ATOM 9314 C CA . LEU B 1 561 ? 14.844 36.781 23.156 1 91.88 561 LEU B CA 1
ATOM 9315 C C . LEU B 1 561 ? 15.453 36.406 21.812 1 91.88 561 LEU B C 1
ATOM 9317 O O . LEU B 1 561 ? 16.625 36.656 21.562 1 91.88 561 LEU B O 1
ATOM 9321 N N . LEU B 1 562 ? 14.727 35.812 21.016 1 94.62 562 LEU B N 1
ATOM 9322 C CA . LEU B 1 562 ? 15.203 35.312 19.734 1 94.62 562 LEU B CA 1
ATOM 9323 C C . LEU B 1 562 ? 15.555 36.469 18.797 1 94.62 562 LEU B C 1
ATOM 9325 O O . LEU B 1 562 ? 16.625 36.469 18.188 1 94.62 562 LEU B O 1
ATOM 9329 N N . TYR B 1 563 ? 14.703 37.438 18.688 1 94.75 563 TYR B N 1
ATOM 9330 C CA . TYR B 1 563 ? 14.945 38.562 17.797 1 94.75 563 TYR B CA 1
ATOM 9331 C C . TYR B 1 563 ? 16.109 39.406 18.281 1 94.75 563 TYR B C 1
ATOM 9333 O O . TYR B 1 563 ? 16.922 39.875 17.484 1 94.75 563 TYR B O 1
ATOM 9341 N N . SER B 1 564 ? 16.219 39.5 19.609 1 94.5 564 SER B N 1
ATOM 9342 C CA . SER B 1 564 ? 17.344 40.25 20.156 1 94.5 564 SER B CA 1
ATOM 9343 C C . SER B 1 564 ? 18.672 39.562 19.844 1 94.5 564 SER B C 1
ATOM 9345 O O . SER B 1 564 ? 19.672 40.219 19.516 1 94.5 564 SER B O 1
ATOM 9347 N N . ALA B 1 565 ? 18.641 38.312 19.969 1 94.5 565 ALA B N 1
ATOM 9348 C CA . ALA B 1 565 ? 19.844 37.531 19.672 1 94.5 565 ALA B CA 1
ATOM 9349 C C . ALA B 1 565 ? 20.234 37.688 18.203 1 94.5 565 ALA B C 1
ATOM 9351 O O . ALA B 1 565 ? 21.438 37.75 17.891 1 94.5 565 ALA B O 1
ATOM 9352 N N . ALA B 1 566 ? 19.328 37.688 17.344 1 94.94 566 ALA B N 1
ATOM 9353 C CA . ALA B 1 566 ? 19.594 37.844 15.914 1 94.94 566 ALA B CA 1
ATOM 9354 C C . ALA B 1 566 ? 20.141 39.25 15.594 1 94.94 566 ALA B C 1
ATOM 9356 O O . ALA B 1 566 ? 21.078 39.375 14.797 1 94.94 566 ALA B O 1
ATOM 9357 N N . VAL B 1 567 ? 19.578 40.219 16.25 1 93.69 567 VAL B N 1
ATOM 9358 C CA . VAL B 1 567 ? 20.016 41.594 16.031 1 93.69 567 VAL B CA 1
ATOM 9359 C C . VAL B 1 567 ? 21.422 41.781 16.578 1 93.69 567 VAL B C 1
ATOM 9361 O O . VAL B 1 567 ? 22.25 42.469 15.969 1 93.69 567 VAL B O 1
ATOM 9364 N N . ASP B 1 568 ? 21.672 41.156 17.672 1 93.12 568 ASP B N 1
ATOM 9365 C CA . ASP B 1 568 ? 22.984 41.25 18.297 1 93.12 568 ASP B CA 1
ATOM 9366 C C . ASP B 1 568 ? 24.062 40.625 17.406 1 93.12 568 ASP B C 1
ATOM 9368 O O . ASP B 1 568 ? 25.219 41.062 17.438 1 93.12 568 ASP B O 1
ATOM 9372 N N . LYS B 1 569 ? 23.641 39.719 16.656 1 93.06 569 LYS B N 1
ATOM 9373 C CA . LYS B 1 569 ? 24.578 39.062 15.75 1 93.06 569 LYS B CA 1
ATOM 9374 C C . LYS B 1 569 ? 24.719 39.844 14.445 1 93.06 569 LYS B C 1
ATOM 9376 O O . LYS B 1 569 ? 25.516 39.469 13.578 1 93.06 569 LYS B O 1
ATOM 9381 N N . GLY B 1 570 ? 23.953 40.812 14.266 1 90.56 570 GLY B N 1
ATOM 9382 C CA . GLY B 1 570 ? 24.078 41.688 13.109 1 90.56 570 GLY B CA 1
ATOM 9383 C C . GLY B 1 570 ? 23.281 41.219 11.914 1 90.56 570 GLY B C 1
ATOM 9384 O O . GLY B 1 570 ? 23.578 41.594 10.773 1 90.56 570 GLY B O 1
ATOM 9385 N N . ILE B 1 571 ? 22.328 40.406 12.07 1 93.38 571 ILE B N 1
ATOM 9386 C CA . ILE B 1 571 ? 21.5 39.875 10.984 1 93.38 571 ILE B CA 1
ATOM 9387 C C . ILE B 1 571 ? 20.391 40.875 10.641 1 93.38 571 ILE B C 1
ATOM 9389 O O . ILE B 1 571 ? 19.734 41.406 11.531 1 93.38 571 ILE B O 1
ATOM 9393 N N . THR B 1 572 ? 20.25 41.188 9.359 1 94 572 THR B N 1
ATOM 9394 C CA . THR B 1 572 ? 19.125 42 8.914 1 94 572 THR B CA 1
ATOM 9395 C C . THR B 1 572 ? 17.844 41.188 8.836 1 94 572 THR B C 1
ATOM 9397 O O . THR B 1 572 ? 17.797 40.156 8.148 1 94 572 THR B O 1
ATOM 9400 N N . LEU B 1 573 ? 16.875 41.656 9.484 1 96 573 LEU B N 1
ATOM 9401 C CA . LEU B 1 573 ? 15.672 40.844 9.617 1 96 573 LEU B CA 1
ATOM 9402 C C . LEU B 1 573 ? 14.547 41.406 8.75 1 96 573 LEU B C 1
ATOM 9404 O O . LEU B 1 573 ? 14.211 42.594 8.836 1 96 573 LEU B O 1
ATOM 9408 N N . ILE B 1 574 ? 14.039 40.594 7.867 1 95.69 574 ILE B N 1
ATOM 9409 C CA . ILE B 1 574 ? 12.805 40.844 7.141 1 95.69 574 ILE B CA 1
ATOM 9410 C C . ILE B 1 574 ? 11.711 39.906 7.637 1 95.69 574 ILE B C 1
ATOM 9412 O O . ILE B 1 574 ? 11.641 38.75 7.203 1 95.69 574 ILE B O 1
ATOM 9416 N N . SER B 1 575 ? 10.828 40.406 8.43 1 94.94 575 SER B N 1
ATOM 9417 C CA . SER B 1 575 ? 9.891 39.531 9.133 1 94.94 575 SER B CA 1
ATOM 9418 C C . SER B 1 575 ? 8.453 39.781 8.672 1 94.94 575 SER B C 1
ATOM 9420 O O . SER B 1 575 ? 8.07 40.906 8.406 1 94.94 575 SER B O 1
ATOM 9422 N N . VAL B 1 576 ? 7.797 38.656 8.445 1 91.38 576 VAL B N 1
ATOM 9423 C CA . VAL B 1 576 ? 6.352 38.688 8.258 1 91.38 576 VAL B CA 1
ATOM 9424 C C . VAL B 1 576 ? 5.652 38.312 9.57 1 91.38 576 VAL B C 1
ATOM 9426 O O . VAL B 1 576 ? 5.945 37.281 10.172 1 91.38 576 VAL B O 1
ATOM 9429 N N . GLY B 1 577 ? 4.836 39.219 10.086 1 82.19 577 GLY B N 1
ATOM 9430 C CA . GLY B 1 577 ? 4.137 38.938 11.328 1 82.19 577 GLY B CA 1
ATOM 9431 C C . GLY B 1 577 ? 2.977 39.875 11.586 1 82.19 577 GLY B C 1
ATOM 9432 O O . GLY B 1 577 ? 2.818 40.875 10.891 1 82.19 577 GLY B O 1
ATOM 9433 N N . HIS B 1 578 ? 2.277 39.5 12.609 1 69.88 578 HIS B N 1
ATOM 9434 C CA . HIS B 1 578 ? 1.101 40.281 12.961 1 69.88 578 HIS B CA 1
ATOM 9435 C C . HIS B 1 578 ? 1.253 40.906 14.336 1 69.88 578 HIS B C 1
ATOM 9437 O O . HIS B 1 578 ? 0.507 41.844 14.68 1 69.88 578 HIS B O 1
ATOM 9443 N N . ARG B 1 579 ? 2.277 40.562 14.953 1 70.56 579 ARG B N 1
ATOM 9444 C CA . ARG B 1 579 ? 2.42 41 16.328 1 70.56 579 ARG B CA 1
ATOM 9445 C C . ARG B 1 579 ? 3.059 42.375 16.391 1 70.56 579 ARG B C 1
ATOM 9447 O O . ARG B 1 579 ? 3.99 42.688 15.641 1 70.56 579 ARG B O 1
ATOM 9454 N N . GLU B 1 580 ? 2.582 43.125 17.281 1 75.56 580 GLU B N 1
ATOM 9455 C CA . GLU B 1 580 ? 3.098 44.469 17.469 1 75.56 580 GLU B CA 1
ATOM 9456 C C . GLU B 1 580 ? 4.484 44.438 18.094 1 75.56 580 GLU B C 1
ATOM 9458 O O . GLU B 1 580 ? 5.285 45.375 17.875 1 75.56 580 GLU B O 1
ATOM 9463 N N . SER B 1 581 ? 4.766 43.438 18.812 1 79.31 581 SER B N 1
ATOM 9464 C CA . SER B 1 581 ? 6.047 43.312 19.5 1 79.31 581 SER B CA 1
ATOM 9465 C C . SER B 1 581 ? 7.203 43.281 18.516 1 79.31 581 SER B C 1
ATOM 9467 O O . SER B 1 581 ? 8.336 43.625 18.844 1 79.31 581 SER B O 1
ATOM 9469 N N . LEU B 1 582 ? 6.961 43 17.344 1 88.38 582 LEU B N 1
ATOM 9470 C CA . LEU B 1 582 ? 7.984 42.844 16.312 1 88.38 582 LEU B CA 1
ATOM 9471 C C . LEU B 1 582 ? 8.461 44.219 15.836 1 88.38 582 LEU B C 1
ATOM 9473 O O . LEU B 1 582 ? 9.539 44.344 15.25 1 88.38 582 LEU B O 1
ATOM 9477 N N . ARG B 1 583 ? 7.676 45.156 16.094 1 87.25 583 ARG B N 1
ATOM 9478 C CA . ARG B 1 583 ? 7.977 46.5 15.602 1 87.25 583 ARG B CA 1
ATOM 9479 C C . ARG B 1 583 ? 9.266 47.031 16.234 1 87.25 583 ARG B C 1
ATOM 9481 O O . ARG B 1 583 ? 9.984 47.812 15.609 1 87.25 583 ARG B O 1
ATOM 9488 N N . ALA B 1 584 ? 9.562 46.531 17.375 1 88.25 584 ALA B N 1
ATOM 9489 C CA . ALA B 1 584 ? 10.734 47 18.109 1 88.25 584 ALA B CA 1
ATOM 9490 C C . ALA B 1 584 ? 12.023 46.594 17.406 1 88.25 584 ALA B C 1
ATOM 9492 O O . ALA B 1 584 ? 13.062 47.25 17.594 1 88.25 584 ALA B O 1
ATOM 9493 N N . PHE B 1 585 ? 11.984 45.719 16.547 1 92.75 585 PHE B N 1
ATOM 9494 C CA . PHE B 1 585 ? 13.195 45.156 15.969 1 92.75 585 PHE B CA 1
ATOM 9495 C C . PHE B 1 585 ? 13.336 45.562 14.508 1 92.75 585 PHE B C 1
ATOM 9497 O O . PHE B 1 585 ? 14.258 45.125 13.812 1 92.75 585 PHE B O 1
ATOM 9504 N N . HIS B 1 586 ? 12.453 46.406 14.023 1 93.69 586 HIS B N 1
ATOM 9505 C CA . HIS B 1 586 ? 12.453 46.75 12.609 1 93.69 586 HIS B CA 1
ATOM 9506 C C . HIS B 1 586 ? 12.43 48.25 12.414 1 93.69 586 HIS B C 1
ATOM 9508 O O . HIS B 1 586 ? 11.875 49 13.242 1 93.69 586 HIS B O 1
ATOM 9514 N N . LYS B 1 587 ? 12.984 48.656 11.305 1 90.31 587 LYS B N 1
ATOM 9515 C CA . LYS B 1 587 ? 13.125 50.094 11.016 1 90.31 587 LYS B CA 1
ATOM 9516 C C . LYS B 1 587 ? 12.008 50.562 10.102 1 90.31 587 LYS B C 1
ATOM 9518 O O . LYS B 1 587 ? 11.602 51.719 10.172 1 90.31 587 LYS B O 1
ATOM 9523 N N . ASN B 1 588 ? 11.578 49.688 9.25 1 93.31 588 ASN B N 1
ATOM 9524 C CA . ASN B 1 588 ? 10.555 50.031 8.273 1 93.31 588 ASN B CA 1
ATOM 9525 C C . ASN B 1 588 ? 9.375 49.062 8.336 1 93.31 588 ASN B C 1
ATOM 9527 O O . ASN B 1 588 ? 9.523 47.938 8.773 1 93.31 588 ASN B O 1
ATOM 9531 N N . LEU B 1 589 ? 8.25 49.594 7.957 1 93.88 589 LEU B N 1
ATOM 9532 C CA . LEU B 1 589 ? 7.027 48.812 7.945 1 93.88 589 LEU B CA 1
ATOM 9533 C C . LEU B 1 589 ? 6.375 48.844 6.57 1 93.88 589 LEU B C 1
ATOM 9535 O O . LEU B 1 589 ? 6.09 49.906 6.027 1 93.88 589 LEU B O 1
ATOM 9539 N N . LEU B 1 590 ? 6.242 47.688 5.98 1 94.12 590 LEU B N 1
ATOM 9540 C CA . LEU B 1 590 ? 5.496 47.5 4.738 1 94.12 590 LEU B CA 1
ATOM 9541 C C . LEU B 1 590 ? 4.113 46.906 5.012 1 94.12 590 LEU B C 1
ATOM 9543 O O . LEU B 1 590 ? 4 45.812 5.566 1 94.12 590 LEU B O 1
ATOM 9547 N N . HIS B 1 591 ? 3.1 47.656 4.664 1 91.88 591 HIS B N 1
ATOM 9548 C CA . HIS B 1 591 ? 1.733 47.188 4.875 1 91.88 591 HIS B CA 1
ATOM 9549 C C . HIS B 1 591 ? 1.05 46.875 3.551 1 91.88 591 HIS B C 1
ATOM 9551 O O . HIS B 1 591 ? 0.896 47.75 2.695 1 91.88 591 HIS B O 1
ATOM 9557 N N . LEU B 1 592 ? 0.679 45.625 3.443 1 90.94 592 LEU B N 1
ATOM 9558 C CA . LEU B 1 592 ? -0.054 45.188 2.264 1 90.94 592 LEU B CA 1
ATOM 9559 C C . LEU B 1 592 ? -1.559 45.219 2.512 1 90.94 592 LEU B C 1
ATOM 9561 O O . LEU B 1 592 ? -2.064 44.531 3.396 1 90.94 592 LEU B O 1
ATOM 9565 N N . LYS B 1 593 ? -2.355 45.844 1.77 1 84.56 593 LYS B N 1
ATOM 9566 C CA . LYS B 1 593 ? -3.77 46.094 2.018 1 84.56 593 LYS B CA 1
ATOM 9567 C C . LYS B 1 593 ? -4.641 45 1.435 1 84.56 593 LYS B C 1
ATOM 9569 O O . LYS B 1 593 ? -5.82 44.875 1.771 1 84.56 593 LYS B O 1
ATOM 9574 N N . GLY B 1 594 ? -4.16 44.094 0.587 1 79.38 594 GLY B N 1
ATOM 9575 C CA . GLY B 1 594 ? -4.93 42.969 0.053 1 79.38 594 GLY B CA 1
ATOM 9576 C C . GLY B 1 594 ? -5.516 43.281 -1.317 1 79.38 594 GLY B C 1
ATOM 9577 O O . GLY B 1 594 ? -5.898 42.344 -2.039 1 79.38 594 GLY B O 1
ATOM 9578 N N . ASP B 1 595 ? -5.738 44.562 -1.675 1 79.5 595 ASP B N 1
ATOM 9579 C CA . ASP B 1 595 ? -6.316 44.906 -2.963 1 79.5 595 ASP B CA 1
ATOM 9580 C C . ASP B 1 595 ? -5.227 45.156 -4.004 1 79.5 595 ASP B C 1
ATOM 9582 O O . ASP B 1 595 ? -5.504 45.656 -5.098 1 79.5 595 ASP B O 1
ATOM 9586 N N . GLY B 1 596 ? -4.094 44.844 -3.682 1 86.69 596 GLY B N 1
ATOM 9587 C CA . GLY B 1 596 ? -2.979 45.062 -4.59 1 86.69 596 GLY B CA 1
ATOM 9588 C C . GLY B 1 596 ? -2.133 46.281 -4.223 1 86.69 596 GLY B C 1
ATOM 9589 O O . GLY B 1 596 ? -0.996 46.406 -4.68 1 86.69 596 GLY B O 1
ATOM 9590 N N . SER B 1 597 ? -2.723 47.125 -3.402 1 90.06 597 SER B N 1
ATOM 9591 C CA . SER B 1 597 ? -1.989 48.344 -2.998 1 90.06 597 SER B CA 1
ATOM 9592 C C . SER B 1 597 ? -1.15 48.062 -1.752 1 90.06 597 SER B C 1
ATOM 9594 O O . SER B 1 597 ? -1.324 47.062 -1.084 1 90.06 597 SER B O 1
ATOM 9596 N N . TRP B 1 598 ? -0.125 48.969 -1.535 1 93 598 TRP B N 1
ATOM 9597 C CA . TRP B 1 598 ? 0.793 48.812 -0.412 1 93 598 TRP B CA 1
ATOM 9598 C C . TRP B 1 598 ? 1.249 50.188 0.103 1 93 598 TRP B C 1
ATOM 9600 O O . TRP B 1 598 ? 1.116 51.188 -0.593 1 93 598 TRP B O 1
ATOM 9610 N N . THR B 1 599 ? 1.658 50.219 1.354 1 92.62 599 THR B N 1
ATOM 9611 C CA . THR B 1 599 ? 2.236 51.438 1.948 1 92.62 599 THR B CA 1
ATOM 9612 C C . THR B 1 599 ? 3.549 51.094 2.656 1 92.62 599 THR B C 1
ATOM 9614 O O . THR B 1 599 ? 3.705 50 3.213 1 92.62 599 THR B O 1
ATOM 9617 N N . LEU B 1 600 ? 4.512 52 2.523 1 93 600 LEU B N 1
ATOM 9618 C CA . LEU B 1 600 ? 5.801 51.906 3.199 1 93 600 LEU B CA 1
ATOM 9619 C C . LEU B 1 600 ? 6.027 53.062 4.133 1 93 600 LEU B C 1
ATOM 9621 O O . LEU B 1 600 ? 6.004 54.219 3.699 1 93 600 LEU B O 1
ATOM 9625 N N . GLU B 1 601 ? 6.156 52.75 5.496 1 91.62 601 GLU B N 1
ATOM 9626 C CA . GLU B 1 601 ? 6.344 53.812 6.48 1 91.62 601 GLU B CA 1
ATOM 9627 C C . GLU B 1 601 ? 7.52 53.5 7.406 1 91.62 601 GLU B C 1
ATOM 9629 O O . GLU B 1 601 ? 7.758 52.344 7.746 1 91.62 601 GLU B O 1
ATOM 9634 N N . PRO B 1 602 ? 8.328 54.594 7.703 1 89.25 602 PRO B N 1
ATOM 9635 C CA . PRO B 1 602 ? 9.367 54.375 8.711 1 89.25 602 PRO B CA 1
ATOM 9636 C C . PRO B 1 602 ? 8.812 54.219 10.117 1 89.25 602 PRO B C 1
ATOM 9638 O O . PRO B 1 602 ? 7.793 54.812 10.461 1 89.25 602 PRO B O 1
ATOM 9641 N N . MET B 1 603 ? 9.242 53.281 10.82 1 78.75 603 MET B N 1
ATOM 9642 C CA . MET B 1 603 ? 8.742 53 12.164 1 78.75 603 MET B CA 1
ATOM 9643 C C . MET B 1 603 ? 9.438 53.875 13.188 1 78.75 603 MET B C 1
ATOM 9645 O O . MET B 1 603 ? 10.664 54.031 13.156 1 78.75 603 MET B O 1
ATOM 9649 N N . ARG B 1 604 ? 8.68 54.969 13.75 1 62.56 604 ARG B N 1
ATOM 9650 C CA . ARG B 1 604 ? 9.195 55.844 14.812 1 62.56 604 ARG B CA 1
ATOM 9651 C C . ARG B 1 604 ? 9.352 55.062 16.125 1 62.56 604 ARG B C 1
ATOM 9653 O O . ARG B 1 604 ? 8.57 54.156 16.406 1 62.56 604 ARG B O 1
ATOM 9660 N N . PRO B 1 605 ? 10.508 55.094 16.75 1 53.91 605 PRO B N 1
ATOM 9661 C CA . PRO B 1 605 ? 10.633 54.5 18.078 1 53.91 605 PRO B CA 1
ATOM 9662 C C . PRO B 1 605 ? 9.508 54.906 19.031 1 53.91 605 PRO B C 1
ATOM 9664 O O . PRO B 1 605 ? 8.961 56 18.906 1 53.91 605 PRO B O 1
ATOM 9667 N N . HIS B 1 606 ? 8.641 54.094 19.484 1 45.5 606 HIS B N 1
ATOM 9668 C CA . HIS B 1 606 ? 7.613 54.406 20.453 1 45.5 606 HIS B CA 1
ATOM 9669 C C . HIS B 1 606 ? 8.148 55.344 21.516 1 45.5 606 HIS B C 1
ATOM 9671 O O . HIS B 1 606 ? 7.449 55.656 22.484 1 45.5 606 HIS B O 1
ATOM 9677 N N . SER B 1 607 ? 9.367 55.688 21.766 1 39.25 607 SER B N 1
ATOM 9678 C CA . SER B 1 607 ? 9.523 56.5 22.969 1 39.25 607 SER B CA 1
ATOM 9679 C C . SER B 1 607 ? 8.672 57.75 22.906 1 39.25 607 SER B C 1
ATOM 9681 O O . SER B 1 607 ? 8.156 58.219 23.922 1 39.25 607 SER B O 1
ATOM 9683 N N . GLN B 1 608 ? 8.828 58.656 21.906 1 36.59 608 GLN B N 1
ATOM 9684 C CA . GLN B 1 608 ? 8.594 60.062 22.156 1 36.59 608 GLN B CA 1
ATOM 9685 C C . GLN B 1 608 ? 7.109 60.406 22.094 1 36.59 608 GLN B C 1
ATOM 9687 O O . GLN B 1 608 ? 6.719 61.562 22.234 1 36.59 608 GLN B O 1
ATOM 9692 N N . GLU B 1 609 ? 6.195 59.656 21.672 1 35.91 609 GLU B N 1
ATOM 9693 C CA . GLU B 1 609 ? 4.887 60.312 21.672 1 35.91 609 GLU B CA 1
ATOM 9694 C C . GLU B 1 609 ? 4.352 60.469 23.094 1 35.91 609 GLU B C 1
ATOM 9696 O O . GLU B 1 609 ? 3.248 60.969 23.297 1 35.91 609 GLU B O 1
ATOM 9701 N N . LEU B 1 610 ? 4.867 59.75 24.109 1 33.72 610 LEU B N 1
ATOM 9702 C CA . LEU B 1 610 ? 4.297 60.219 25.375 1 33.72 610 LEU B CA 1
ATOM 9703 C C . LEU B 1 610 ? 4.758 61.625 25.703 1 33.72 610 LEU B C 1
ATOM 9705 O O . LEU B 1 610 ? 4.328 62.219 26.703 1 33.72 610 LEU B O 1
ATOM 9709 N N . SER B 1 611 ? 5.926 62.156 25.219 1 30.09 611 SER B N 1
ATOM 9710 C CA . SER B 1 611 ? 6.27 63.438 25.797 1 30.09 611 SER B CA 1
ATOM 9711 C C . SER B 1 611 ? 5.465 64.562 25.141 1 30.09 611 SER B C 1
ATOM 9713 O O . SER B 1 611 ? 5.527 65.75 25.578 1 30.09 611 SER B O 1
ATOM 9715 N N . SER B 1 612 ? 4.934 64.562 23.891 1 25.72 612 SER B N 1
ATOM 9716 C CA . SER B 1 612 ? 4.184 65.75 23.672 1 25.72 612 SER B CA 1
ATOM 9717 C C . SER B 1 612 ? 2.732 65.625 24.109 1 25.72 612 SER B C 1
ATOM 9719 O O . SER B 1 612 ? 2.146 64.562 24 1 25.72 612 SER B O 1
#

Solvent-accessible surface area (backbone atoms only — not comparable to full-atom values): 63906 Å² total; per-residue (Å²): 117,73,62,58,59,53,52,52,56,52,63,76,47,37,98,44,75,64,42,55,53,48,51,54,58,49,45,50,56,55,44,78,42,88,86,28,69,56,46,51,48,50,51,50,41,50,51,47,50,53,49,44,56,56,46,47,54,57,56,46,39,42,62,18,53,48,40,31,25,60,49,65,68,34,65,73,54,42,56,53,50,50,54,51,44,53,52,48,40,52,50,46,16,50,47,52,23,49,44,51,42,50,40,51,51,44,24,51,50,36,36,51,46,46,47,51,54,48,44,55,47,40,36,39,80,55,39,49,29,41,45,66,68,72,38,77,79,61,75,61,61,53,50,39,58,56,49,34,43,47,49,37,28,49,47,45,48,59,47,51,54,54,61,66,46,44,60,57,51,49,51,51,34,38,49,54,27,29,76,72,34,36,69,52,28,38,51,50,53,51,52,50,47,52,53,52,49,53,54,51,52,66,51,45,58,62,50,52,58,41,48,54,52,38,51,50,35,48,47,54,42,46,48,52,41,47,51,45,59,77,38,22,63,31,37,55,52,47,66,27,36,65,53,49,44,52,54,52,50,49,42,49,50,54,34,52,52,46,46,50,55,40,49,58,54,48,33,58,45,44,28,52,51,40,38,49,57,53,52,45,62,50,47,31,60,59,31,43,45,54,48,54,75,70,49,77,55,68,87,52,52,46,27,53,45,50,17,51,50,42,36,46,34,40,38,41,35,51,46,48,48,54,51,49,50,57,60,59,42,49,60,55,50,50,50,39,40,38,35,46,53,53,45,43,50,50,50,51,50,44,47,49,50,51,53,52,66,68,48,84,52,94,35,50,62,42,71,77,39,78,79,61,88,79,64,80,60,76,64,67,72,61,54,62,54,32,39,42,33,47,44,28,23,36,43,54,90,94,48,88,58,58,33,35,53,60,40,71,48,76,43,35,63,77,55,18,32,34,38,36,58,46,70,84,17,39,70,69,55,49,52,33,38,74,73,49,77,43,63,40,72,40,55,45,45,40,28,36,55,34,80,32,60,72,26,31,37,45,40,44,62,57,66,73,81,71,86,60,24,55,49,48,54,35,47,52,58,53,85,84,56,78,89,72,59,54,68,66,60,53,51,52,52,52,49,50,34,52,74,67,67,41,52,66,57,39,61,72,49,70,37,55,82,35,70,52,92,62,61,64,84,76,70,50,48,70,42,56,41,32,51,48,50,47,49,23,48,62,70,50,58,23,49,32,36,40,31,36,40,47,54,71,59,44,39,70,67,57,42,50,52,53,54,49,53,39,48,73,71,62,38,18,43,37,35,36,52,85,60,70,78,57,55,80,74,29,47,32,36,39,39,30,69,44,80,14,48,72,47,79,45,75,54,73,74,79,70,62,71,76,74,108,116,73,63,58,59,54,52,52,56,52,64,75,47,36,98,44,75,65,43,56,53,48,52,55,59,50,45,51,56,54,44,78,43,89,88,28,69,54,45,50,47,49,50,51,42,51,52,45,51,54,48,44,55,56,44,48,54,57,56,47,39,42,63,17,53,50,41,31,24,61,50,66,66,35,63,73,53,42,54,52,50,50,55,52,44,52,53,50,41,52,49,46,18,51,47,54,23,49,46,52,42,49,40,52,52,43,24,49,50,36,36,51,46,45,48,52,54,48,45,56,47,40,38,39,80,55,40,47,30,43,45,66,69,71,36,77,77,59,75,60,60,53,50,39,59,57,50,34,43,48,49,35,29,51,47,45,48,59,48,52,54,54,61,68,47,43,61,56,52,48,53,52,35,39,51,53,27,30,75,72,33,35,69,51,28,38,51,50,53,50,52,49,46,54,53,50,50,53,52,50,52,66,52,44,57,63,49,53,57,40,49,53,51,38,50,49,35,48,48,52,44,47,48,51,41,47,51,44,58,78,39,22,64,31,37,54,53,46,67,28,35,64,53,51,44,53,55,52,50,48,41,50,51,54,32,52,52,45,46,50,54,40,50,59,54,47,33,57,43,44,28,51,52,39,37,49,58,53,50,45,63,49,48,30,59,59,28,44,45,53,46,53,76,71,49,76,54,69,86,51,52,45,27,53,46,49,17,51,50,41,36,46,36,39,38,40,34,51,45,48,48,53,52,49,48,55,60,58,43,50,59,55,49,51,50,40,40,38,34,46,52,53,45,42,49,52,51,52,49,42,49,50,51,52,53,52,67,69,47,84,52,93,36,50,63,42,71,78,38,80,78,60,89,81,64,80,61,73,63,66,73,60,53,60,55,31,40,42,35,47,44,28,24,36,45,54,89,94,49,88,58,56,34,34,52,60,39,73,48,76,44,35,64,75,56,16,33,33,39,36,60,48,71,85,17,39,69,69,55,50,52,33,38,75,73,49,77,44,63,42,72,40,54,43,44,40,27,35,54,32,81,34,60,74,26,32,37,45,40,42,63,56,64,72,78,69,86,60,24,54,49,47,54,36,48,52,58,52,86,82,56,79,90,71,60,55,68,66,58,54,52,52,52,52,50,51,34,52,76,67,67,41,52,66,58,39,62,72,50,70,38,55,81,34,68,52,94,62,60,64,82,77,71,50,49,70,42,55,41,32,50,47,51,48,50,22,48,62,69,50,57,23,48,32,35,39,31,35,41,47,54,71,59,45,39,70,66,57,44,52,51,54,52,49,53,39,49,75,71,60,35,16,42,38,36,36,52,84,60,71,78,56,54,79,73,28,47,31,35,37,39,31,69,44,81,15,51,71,47,79,44,76,53,72,73,77,70,62,69,76,75,108

Nearest PDB structures (foldseek):
  6jbj-assembly1_B  TM=8.346E-01  e=5.618E-42  Homo sapiens
  7x1w-assembly1_A  TM=8.087E-01  e=1.855E-28  Homo sapiens
  7vls-assembly1_A  TM=7.160E-01  e=3.938E-14  Rattus norvegicus
  9c2i-assembly1_A  TM=6.554E-01  e=5.661E-14  Homo sapiens
  9br2-assembly1_A  TM=6.511E-01  e=4.312E-14  Homo sapiens

Organism: NCBI:txid35525